Protein AF-0000000078512190 (afdb_homodimer)

Foldseek 3Di:
DDPPPPCVPPDDDPPVPPPPPPPPPVVVPQCDDPNLSPPQDPDDFFDKALDQVVVLVSVLSVLLQQAFAWDDPDRFKIATPLADWDDPDPDPDDPPRSRPNFPAMWGWDQDPVRIIGTHDGDHDGPDDHDSVNSCVHPRNVPVDPDPPPPPPPPDPVVVVVVLVPQAADADPPLVVLVVVLQVVLVVVAVLKDKDFDAGPVRGTFKIKIFGLLLLLQCVQWVQEWEWEQPLQVVVFLFRKIWIWTAFLLRDIDTNIMMGGSHLALVRLLVHLVSSCVSNVNDHHQEYEYAPDPSNVVSCCVSPVRHQYAYALLVVLVCLCVLQVPAPPSVVLNVLVLCLQQVDLAPVSSVVSLVCSCVVRVCCPRVVSVVCVVCVCRYRVLNCLPAFAQQSNPRDDPDNPDDLCVPLGDRHDHSSSSSVCVVVSNVVSVVVVVVQLVCQVPDDQDPDDPALQLRVCNQWFRPSVSVVVVVQQVQLVQKDWDWDDDDPFWTKIKIKGWDDDPPDDIDIDIKIKTADPVVRDIDISSSVCRYNLADGSRRVNVCVVVPNRYDDVVSPDNRRTSPDQRQSQPLPCPPPQPVVDVVSVCSVVVNVVSVLCSQQVPDPVSVVVSVVVVVVVVVVVVVVVVVVD/DDDPPPCPDPDDDDPPPPPPPPPPPVVVPQCDDDNDNPPQDPDDFFDKALDQVVVLVSVLSVLLQQAFAWDDPDRFKIATPLADWDDPDPDPDDPDRSRPNFPFMWGWDQDPVRIIGTHDGDHDGPDDHDSVNSCVHPRNVPVPDDPPPPPCPPDPVVVVVVLVPQAADADPPLVVLVVVLQVVLVVVAVLKDKDFDAGPVRGTFKIKIFGLLLLLQCVQWVQEWEWEQPLQVVVFLFRKIWIWTAFLLRDIDTNIMMGGSHLALVRLLVHLVSSCVSNVNDHHQEYEYAPDPSNVVSCCSSPVRHQYAYALLVVLVCLCVLQVPAPPSVVLNVLVLCLQQVDLAPVSSVVSLVCSCVVRVCCPRVVSVVCVVCVCRYRVLNCLPAAAQQSNPRDDPDPPDDLCVPLGDRHDHSSSSSVCVVVSNVVSVVVVVVQLVCQVPDDQDPDDPALQLRVCNQWFRPSVSVVVVVQVVQLVQKDWDWDDDDPFWTKIKIKGWDDDPPDDIDIDIKIKTADPVVRDIDISSSVCRYNLADGSRRVNVCVVVPNRYDDVVSHDNSRTSPDQRQSQPLPPPVPQPVVDVVSVCSVVVSVVSVLCSQQVPDPVSVVVSVVVVVVVVVVVVVVVVVVD

Sequence (1256 aa):
MDEVSLNTEPIGDDDTDDFEVVGDCAMTEYVGQTGIIQNPLPPAVGMEFEMYDDVYYFYNCYAKEQGFGSREKYRGKLSCSSASFKKKSEANRPRPETRAGCPAMIKFRLMETKRWRIIEVELEHNHLLSPRSGKFCKSHKHIGIGTKRTLHLDSAEEVQKIKLSNQLKLKPGDAQAVQSFFCRLQLTDPNFFNVVDLNEKGCLRNLFWTDTRSRVAYRYFGDVVLIDTTCLIERYDVPLVSFIGVNHYGQSVLLGCGLLASETIESYTWLFRAWLTCMLGRSPQTIITDQCRILQIAVGDVFPRAYRCFSLSCIMQKIPVKLQGLFEYEAIKAALHRAIYHSLRPEKFEAAWKDMIQRHGIKDHGWIQTLYEDRKRWAPIYLKEAFLSGVFSFPQNEVSTSYFEGYLDKNTPLKEFLDKYDQALRANYQLEALADMDSRNSSCIQKPRCYYEFQLSKLYTNEMLRKFQTEVEAMYSCYSTKHVSADGPITYIVKEEFEVGSNEKDSRAFDVLYNASNLEVLCVCGLFNFRGYLCRHILCVLNQSGVQEIPSQYILSRWRKDVKRSYFLNHSCSGVDIKNPVHRYDDLYKRIVQVVEEGRQSQDRYKVTLQALDKILNKLHLVEDHQVMDEVSLNTEPIGDDDTDDFEVVGDCAMTEYVGQTGIIQNPLPPAVGMEFEMYDDVYYFYNCYAKEQGFGSREKYRGKLSCSSASFKKKSEANRPRPETRAGCPAMIKFRLMETKRWRIIEVELEHNHLLSPRSGKFCKSHKHIGIGTKRTLHLDSAEEVQKIKLSNQLKLKPGDAQAVQSFFCRLQLTDPNFFNVVDLNEKGCLRNLFWTDTRSRVAYRYFGDVVLIDTTCLIERYDVPLVSFIGVNHYGQSVLLGCGLLASETIESYTWLFRAWLTCMLGRSPQTIITDQCRILQIAVGDVFPRAYRCFSLSCIMQKIPVKLQGLFEYEAIKAALHRAIYHSLRPEKFEAAWKDMIQRHGIKDHGWIQTLYEDRKRWAPIYLKEAFLSGVFSFPQNEVSTSYFEGYLDKNTPLKEFLDKYDQALRANYQLEALADMDSRNSSCIQKPRCYYEFQLSKLYTNEMLRKFQTEVEAMYSCYSTKHVSADGPITYIVKEEFEVGSNEKDSRAFDVLYNASNLEVLCVCGLFNFRGYLCRHILCVLNQSGVQEIPSQYILSRWRKDVKRSYFLNHSCSGVDIKNPVHRYDDLYKRIVQVVEEGRQSQDRYKVTLQALDKILNKLHLVEDHQV

Solvent-accessible surface area (backbone atoms only — not comparable to full-atom values): 69605 Å² total; per-residue (Å²): 137,80,80,76,75,77,77,75,73,81,76,86,86,79,78,72,76,72,75,73,80,63,80,69,82,57,69,74,61,62,75,46,91,68,80,69,76,78,79,64,73,78,85,47,65,68,45,69,29,76,41,70,62,52,48,52,48,51,50,38,52,38,26,31,68,58,9,40,23,50,35,73,84,50,99,43,32,41,26,34,58,28,34,48,65,75,73,86,63,86,57,91,78,67,71,82,77,69,35,69,46,25,67,20,30,39,31,35,45,75,41,97,83,65,26,30,27,27,73,38,62,36,84,62,60,76,60,89,62,39,51,77,55,3,60,69,20,79,55,36,41,57,82,57,76,80,74,69,72,69,69,76,62,81,60,78,65,55,59,54,50,54,62,71,63,54,43,36,86,55,53,89,63,30,45,57,39,51,40,52,52,50,49,52,42,43,68,75,30,46,56,38,44,70,49,69,40,48,40,72,80,28,32,35,23,36,39,37,40,35,46,43,62,18,54,26,46,36,74,69,27,34,50,33,35,36,44,43,47,60,32,48,76,69,60,23,64,40,30,41,32,38,34,32,27,40,48,47,66,71,41,79,39,64,47,31,39,31,40,50,42,54,99,42,46,65,51,47,37,51,52,51,50,55,51,30,54,75,54,71,63,60,74,41,52,19,38,31,29,68,96,41,71,57,56,50,52,23,44,48,69,79,40,68,82,28,46,69,31,37,40,45,55,60,54,60,65,41,43,62,77,75,42,59,87,45,92,58,35,73,59,49,51,50,47,50,50,44,31,56,74,66,32,66,42,65,68,53,28,52,49,42,48,51,49,48,30,63,74,68,66,49,69,81,38,65,68,58,46,51,49,59,75,45,31,70,31,43,38,59,62,59,40,48,84,44,57,37,69,47,69,62,54,63,79,89,80,66,75,84,71,60,92,51,63,93,59,58,54,61,79,37,49,56,52,57,35,63,67,40,45,60,55,56,51,48,53,51,51,48,54,51,50,51,51,50,51,52,39,70,67,51,71,66,70,86,79,54,93,44,57,52,54,49,57,39,49,72,36,34,20,56,57,49,36,56,56,45,46,53,26,57,61,50,19,76,46,46,47,75,44,81,45,85,55,77,97,75,64,38,41,29,44,28,36,36,61,44,78,54,71,100,83,40,77,41,74,49,77,42,54,32,41,40,30,79,90,76,70,45,74,49,50,57,81,27,44,37,32,36,50,51,45,73,40,29,64,53,50,42,51,38,53,73,70,66,49,67,63,77,58,68,90,61,56,49,69,54,36,32,60,78,57,86,80,55,69,57,78,66,70,74,70,75,81,52,47,72,89,34,53,66,25,28,28,51,50,33,39,45,51,26,43,49,43,16,42,58,14,21,73,36,71,68,32,28,51,49,36,51,50,43,50,50,46,43,46,50,46,52,57,46,52,60,53,65,78,98,137,90,81,84,79,83,80,76,80,80,79,86,85,78,85,74,79,76,76,77,80,62,80,69,80,58,69,74,61,68,78,48,89,70,80,72,83,80,80,66,72,77,86,47,66,67,46,70,28,76,41,70,64,50,48,53,49,50,50,34,54,38,25,30,68,57,9,39,22,50,34,72,83,50,100,43,34,40,26,34,58,28,34,51,66,72,74,85,64,88,55,93,77,62,71,82,79,70,35,68,47,25,66,19,31,38,32,37,44,77,40,97,83,64,26,30,26,29,72,39,62,37,84,62,62,76,60,89,62,40,52,78,55,3,60,69,20,82,53,31,43,57,82,56,75,78,78,67,73,67,70,75,64,77,60,75,67,56,60,55,50,53,64,71,63,54,44,36,86,55,55,90,64,31,46,58,39,51,40,52,52,50,48,52,44,46,66,74,30,44,57,37,43,70,48,69,39,48,36,71,80,30,32,34,22,35,38,38,40,37,46,43,61,18,54,27,47,37,74,70,28,34,50,33,35,36,45,45,48,61,30,48,76,70,61,23,63,40,30,41,32,37,34,34,28,43,48,47,66,70,40,78,37,65,47,31,40,31,39,49,44,56,101,41,48,65,50,48,36,51,51,50,49,54,51,30,54,75,53,72,65,61,75,38,51,18,39,32,28,68,96,41,72,57,57,50,52,23,44,48,68,76,40,67,83,28,45,69,31,38,41,43,55,62,52,60,65,40,44,62,77,75,42,58,87,44,92,58,35,71,59,48,52,51,46,49,49,44,29,56,73,67,31,67,43,64,68,53,27,54,48,43,48,52,48,49,30,63,74,67,66,48,68,79,38,67,68,59,45,52,48,58,76,45,31,69,33,44,37,59,63,58,39,47,84,44,56,37,69,47,69,63,51,62,76,89,80,62,76,83,69,60,91,52,61,94,59,58,54,60,78,36,48,56,51,58,36,63,67,40,45,61,55,56,51,49,53,52,50,48,54,52,50,52,51,49,51,51,39,70,66,50,72,68,72,88,78,54,91,44,56,53,54,49,57,39,48,70,35,33,19,56,59,47,36,54,57,44,48,54,27,58,62,50,21,77,48,45,48,76,43,82,45,86,58,79,98,74,64,38,41,30,45,28,36,36,59,42,79,51,75,101,83,39,76,42,72,49,78,40,50,32,41,40,29,79,91,76,68,44,72,48,48,57,81,28,46,37,33,36,50,51,44,72,43,28,64,53,51,42,51,37,53,72,70,66,50,69,62,77,58,69,91,59,56,47,68,55,36,33,60,79,57,86,80,57,66,55,81,64,72,73,68,76,79,51,46,73,88,35,54,65,26,28,29,53,50,34,40,44,52,25,43,50,42,14,41,57,16,21,72,35,68,68,32,28,52,47,37,52,50,44,48,50,48,42,49,51,46,52,57,46,53,60,54,64,79,98

Nearest PDB structures (foldseek):
  4e72-assembly1_A  TM=7.032E-01  e=6.905E-01  Pseudomonas aeruginosa PAO1
  3f14-assembly1_A-2  TM=5.573E-01  e=3.620E-01  Cytophaga hutchinsonii ATCC 33406
  3cyg-assembly3_B  TM=4.876E-01  e=4.489E-01  Fervidobacterium nodosum Rt17-B1
  2jq5-assembly1_A  TM=3.851E-01  e=1.062E+00  Rhodopseudomonas palustris
  6m1u-assembly1_A  TM=3.714E-01  e=7.782E+00  Homo sapiens

Radius of gyration: 38.41 Å; Cα contacts (8 Å, |Δi|>4): 1930; chains: 2; bounding box: 110×129×88 Å

Organism: Citrus clementina (NCBI:txid85681)

InterPro domains:
  IPR004330 FAR1, DNA binding domain [PF03101] (58-130)
  IPR006564 Zinc finger, PMZ-type [SM00575] (521-548)
  IPR007527 Zinc finger, SWIM-type [PF04434] (518-544)
  IPR007527 Zinc finger, SWIM-type [PS50966] (510-546)
  IPR018289 MULE transposase domain [PF10551] (224-318)
  IPR031052 FHY3/FAR1 family [PTHR31669] (41-620)

pLDDT: mean 76.05, std 21.33, range [18.72, 97.62]

Secondary structure (DSSP, 8-state):
------------------------S-GGGSS-SSS---S-----TT-EESSHHHHHHHHHHHHHHHT--EEEEETTEEEETT-SPPP----SS-----------EEEEEE-TTS-EEEEEEE---SS---HHHHTTSTTT----S--------SSHHHHHHHHHH------TTHHHHHHHHHHHHHHH-TT-EEEEEE-TTSBEEEEEEE-HHHHHHHHHHTTEEEEE-HHHHTT-SS-EEEEEEE-TTS-EEEEEEEE-SSS-HHHHHHHHHHHHHHTTT---SEEEE-S-HHHHHHHHHH-TTSEEEE-HHHHHHHHHHHHTTSTTHHHHHHHHHHHHHH--SHHHHHHHHHHHHHHHT-TT-HHHHHHHHTHHHH-GGG-TTS--TTTS--STT-----TTTTT--TT--HHHHHHHHHHHHHHHHHHHHHHHHHHHHPPP-SS-SSHHHHHHHHHB-HHHHHHHHHHHHHHTTEEEEEE--SSSPEEEEEEEEEEETTTEEEEEEEEEEEETTTTEEEETT-HHHHHSS--HHHHHHHHHTT--S--GGGS-GGGBSSS--------------TTSHHHHHHHHHHHHHHHHHHHTSSHHHHHHHHHHHHHHHHHHHHHHHHT-/--------------------------GGGTS-SSS---S-----TT-EESSHHHHHHHHHHHHHHHT--EEEEETTEEEETT-SPPP----SS-----------EEEEEE-TTS-EEEEEEE---SS---HHHHTTSTTT----S--------SSHHHHHHHHHH------TTHHHHHHHHHHHHHHH-TT-EEEEEE-TTSBEEEEEEE-HHHHHHHHHHTTEEEEE-HHHHTT-SS-EEEEEEE-TTS-EEEEEEEEESSS-HHHHHHHHHHHHHHTTT---SEEEE-S-HHHHHHHHHH-TTSEEEE-HHHHHHHHHHHHTTSTTHHHHHHHHHHHHHS--SHHHHHHHHHHHHHHHT-TT-HHHHHHHHTHHHH-GGG-TTS--TTTS--STT-----TTTTT--TT--HHHHHHHHHHHHHHHHHHHHHHHHHHHHPPP-SS-SSHHHHHHHHHB-HHHHHHHHHHHHHHTTEEEEEE--SSSPEEEEEEEEEEETTTEEEEEEEEEEEETTTTEEEETT-HHHHHSS--HHHHHHHHHTT--S--GGGS-GGGBSSS----------S---TTSHHHHHHHHHHHHHHHHHHHTSSHHHHHHHHHHHHHHHHHHHHHHHHT-

Structure (mmCIF, N/CA/C/O backbone):
data_AF-0000000078512190-model_v1
#
loop_
_entity.id
_entity.type
_entity.pdbx_description
1 polymer 'Protein FAR1-RELATED SEQUENCE'
#
loop_
_atom_site.group_PDB
_atom_site.id
_atom_site.type_symbol
_atom_site.label_atom_id
_atom_site.label_alt_id
_atom_site.label_comp_id
_atom_site.label_asym_id
_atom_site.label_entity_id
_atom_site.label_seq_id
_atom_site.pdbx_PDB_ins_code
_atom_site.Cartn_x
_atom_site.Cartn_y
_atom_site.Cartn_z
_atom_site.occupancy
_atom_site.B_iso_or_equiv
_atom_site.auth_seq_id
_atom_site.auth_comp_id
_atom_site.auth_asym_id
_atom_site.auth_atom_id
_atom_site.pdbx_PDB_model_num
ATOM 1 N N . MET A 1 1 ? -71.938 56.844 -2.17 1 22.95 1 MET A N 1
ATOM 2 C CA . MET A 1 1 ? -71.812 55.625 -1.385 1 22.95 1 MET A CA 1
ATOM 3 C C . MET A 1 1 ? -71.5 54.438 -2.277 1 22.95 1 MET A C 1
ATOM 5 O O . MET A 1 1 ? -71.562 53.281 -1.843 1 22.95 1 MET A O 1
ATOM 9 N N . ASP A 1 2 ? -71.188 54.719 -3.451 1 23.09 2 ASP A N 1
ATOM 10 C CA . ASP A 1 2 ? -71.188 54.344 -4.859 1 23.09 2 ASP A CA 1
ATOM 11 C C . ASP A 1 2 ? -70.125 53.25 -5.098 1 23.09 2 ASP A C 1
ATOM 13 O O . ASP A 1 2 ? -68.938 53.438 -4.789 1 23.09 2 ASP A O 1
ATOM 17 N N . GLU A 1 3 ? -70.5 51.938 -5.008 1 24.41 3 GLU A N 1
ATOM 18 C CA . GLU A 1 3 ? -70.062 50.594 -4.633 1 24.41 3 GLU A CA 1
ATOM 19 C C . GLU A 1 3 ? -69.125 50 -5.707 1 24.41 3 GLU A C 1
ATOM 21 O O . GLU A 1 3 ? -69.625 49.625 -6.773 1 24.41 3 GLU A O 1
ATOM 26 N N . VAL A 1 4 ? -68 50.688 -5.969 1 24.73 4 VAL A N 1
ATOM 27 C CA . VAL A 1 4 ? -67.062 50.656 -7.105 1 24.73 4 VAL A CA 1
ATOM 28 C C . VAL A 1 4 ? -66.562 49.25 -7.328 1 24.73 4 VAL A C 1
ATOM 30 O O . VAL A 1 4 ? -66 48.625 -6.418 1 24.73 4 VAL A O 1
ATOM 33 N N . SER A 1 5 ? -67.25 48.469 -8.117 1 23.47 5 SER A N 1
ATOM 34 C CA . SER A 1 5 ? -67.312 47.062 -8.5 1 23.47 5 SER A CA 1
ATOM 35 C C . SER A 1 5 ? -65.938 46.625 -9.094 1 23.47 5 SER A C 1
ATOM 37 O O . SER A 1 5 ? -65.562 47.125 -10.141 1 23.47 5 SER A O 1
ATOM 39 N N . LEU A 1 6 ? -64.875 46.531 -8.258 1 21.83 6 LEU A N 1
ATOM 40 C CA . LEU A 1 6 ? -63.438 46.406 -8.5 1 21.83 6 LEU A CA 1
ATOM 41 C C . LEU A 1 6 ? -63.125 45.156 -9.312 1 21.83 6 LEU A C 1
ATOM 43 O O . LEU A 1 6 ? -63.281 44.031 -8.82 1 21.83 6 LEU A O 1
ATOM 47 N N . ASN A 1 7 ? -63.531 45.156 -10.555 1 20.98 7 ASN A N 1
ATOM 48 C CA . ASN A 1 7 ? -63.594 44.125 -11.602 1 20.98 7 ASN A CA 1
ATOM 49 C C . ASN A 1 7 ? -62.219 43.469 -11.828 1 20.98 7 ASN A C 1
ATOM 51 O O . ASN A 1 7 ? -61.312 44.125 -12.375 1 20.98 7 ASN A O 1
ATOM 55 N N . THR A 1 8 ? -61.625 42.781 -10.875 1 22.08 8 THR A N 1
ATOM 56 C CA . THR A 1 8 ? -60.281 42.281 -10.664 1 22.08 8 THR A CA 1
ATOM 57 C C . THR A 1 8 ? -59.938 41.219 -11.711 1 22.08 8 THR A C 1
ATOM 59 O O . THR A 1 8 ? -60.312 40.062 -11.57 1 22.08 8 THR A O 1
ATOM 62 N N . GLU A 1 9 ? -60.156 41.531 -12.961 1 22.12 9 GLU A N 1
ATOM 63 C CA . GLU A 1 9 ? -60.156 40.5 -14 1 22.12 9 GLU A CA 1
ATOM 64 C C . GLU A 1 9 ? -58.844 39.719 -14.031 1 22.12 9 GLU A C 1
ATOM 66 O O . GLU A 1 9 ? -57.75 40.344 -13.977 1 22.12 9 GLU A O 1
ATOM 71 N N . PRO A 1 10 ? -58.812 38.344 -13.727 1 26.06 10 PRO A N 1
ATOM 72 C CA . PRO A 1 10 ? -57.781 37.344 -13.508 1 26.06 10 PRO A CA 1
ATOM 73 C C . PRO A 1 10 ? -56.938 37.062 -14.758 1 26.06 10 PRO A C 1
ATOM 75 O O . PRO A 1 10 ? -57.469 36.594 -15.766 1 26.06 10 PRO A O 1
ATOM 78 N N . ILE A 1 11 ? -56.281 38.062 -15.203 1 23.28 11 ILE A N 1
ATOM 79 C CA . ILE A 1 11 ? -55.781 37.969 -16.578 1 23.28 11 ILE A CA 1
ATOM 80 C C . ILE A 1 11 ? -55.188 36.594 -16.828 1 23.28 11 ILE A C 1
ATOM 82 O O . ILE A 1 11 ? -54.812 35.875 -15.891 1 23.28 11 ILE A O 1
ATOM 86 N N . GLY A 1 12 ? -54.438 36.469 -17.953 1 20.09 12 GLY A N 1
ATOM 87 C CA . GLY A 1 12 ? -54.125 35.656 -19.125 1 20.09 12 GLY A CA 1
ATOM 88 C C . GLY A 1 12 ? -53.188 34.5 -18.828 1 20.09 12 GLY A C 1
ATOM 89 O O . GLY A 1 12 ? -52.594 34.438 -17.734 1 20.09 12 GLY A O 1
ATOM 90 N N . ASP A 1 13 ? -52.875 33.625 -19.844 1 21.5 13 ASP A N 1
ATOM 91 C CA . ASP A 1 13 ? -52.5 32.312 -20.406 1 21.5 13 ASP A CA 1
ATOM 92 C C . ASP A 1 13 ? -51 32.031 -20.156 1 21.5 13 ASP A C 1
ATOM 94 O O . ASP A 1 13 ? -50.156 32.812 -20.562 1 21.5 13 ASP A O 1
ATOM 98 N N . ASP A 1 14 ? -50.625 31.312 -19.141 1 22.02 14 ASP A N 1
ATOM 99 C CA . ASP A 1 14 ? -49.469 30.766 -18.438 1 22.02 14 ASP A CA 1
ATOM 100 C C . ASP A 1 14 ? -48.594 29.922 -19.375 1 22.02 14 ASP A C 1
ATOM 102 O O . ASP A 1 14 ? -48.781 28.703 -19.469 1 22.02 14 ASP A O 1
ATOM 106 N N . ASP A 1 15 ? -48.406 30.344 -20.688 1 21.73 15 ASP A N 1
ATOM 107 C CA . ASP A 1 15 ? -47.688 29.5 -21.641 1 21.73 15 ASP A CA 1
ATOM 108 C C . ASP A 1 15 ? -46.344 29.047 -21.047 1 21.73 15 ASP A C 1
ATOM 110 O O . ASP A 1 15 ? -45.469 29.875 -20.781 1 21.73 15 ASP A O 1
ATOM 114 N N . THR A 1 16 ? -46.344 28 -20.25 1 23.23 16 THR A N 1
ATOM 115 C CA . THR A 1 16 ? -45.312 27.203 -19.594 1 23.23 16 THR A CA 1
ATOM 116 C C . THR A 1 16 ? -44.281 26.75 -20.609 1 23.23 16 THR A C 1
ATOM 118 O O . THR A 1 16 ? -44.5 25.797 -21.359 1 23.23 16 THR A O 1
ATOM 121 N N . ASP A 1 17 ? -43.812 27.594 -21.5 1 20.78 17 ASP A N 1
ATOM 122 C CA . ASP A 1 17 ? -42.844 27.125 -22.484 1 20.78 17 ASP A CA 1
ATOM 123 C C . ASP A 1 17 ? -41.75 26.281 -21.812 1 20.78 17 ASP A C 1
ATOM 125 O O . ASP A 1 17 ? -41.094 26.75 -20.875 1 20.78 17 ASP A O 1
ATOM 129 N N . ASP A 1 18 ? -41.906 24.984 -21.875 1 22.16 18 ASP A N 1
ATOM 130 C CA . ASP A 1 18 ? -41.125 23.781 -21.547 1 22.16 18 ASP A CA 1
ATOM 131 C C . ASP A 1 18 ? -39.719 23.891 -22.125 1 22.16 18 ASP A C 1
ATOM 133 O O . ASP A 1 18 ? -39.531 23.828 -23.328 1 22.16 18 ASP A O 1
ATOM 137 N N . PHE A 1 19 ? -38.969 24.875 -21.781 1 20.5 19 PHE A N 1
ATOM 138 C CA . PHE A 1 19 ? -37.625 24.922 -22.312 1 20.5 19 PHE A CA 1
ATOM 139 C C . PHE A 1 19 ? -36.938 23.562 -22.172 1 20.5 19 PHE A C 1
ATOM 141 O O . PHE A 1 19 ? -36.875 23.016 -21.078 1 20.5 19 PHE A O 1
ATOM 148 N N . GLU A 1 20 ? -37.094 22.703 -23.188 1 22.88 20 GLU A N 1
ATOM 149 C CA . GLU A 1 20 ? -36.406 21.453 -23.438 1 22.88 20 GLU A CA 1
ATOM 150 C C . GLU A 1 20 ? -34.906 21.594 -23.188 1 22.88 20 GLU A C 1
ATOM 152 O O . GLU A 1 20 ? -34.25 22.438 -23.797 1 22.88 20 GLU A O 1
ATOM 157 N N . VAL A 1 21 ? -34.531 21.391 -22.031 1 23.03 21 VAL A N 1
ATOM 158 C CA . VAL A 1 21 ? -33.156 21.297 -21.547 1 23.03 21 VAL A CA 1
ATOM 159 C C . VAL A 1 21 ? -32.344 20.375 -22.469 1 23.03 21 VAL A C 1
ATOM 161 O O . VAL A 1 21 ? -32.5 19.156 -22.438 1 23.03 21 VAL A O 1
ATOM 164 N N . VAL A 1 22 ? -32.438 20.562 -23.766 1 23.95 22 VAL A N 1
ATOM 165 C CA . VAL A 1 22 ? -31.656 19.766 -24.719 1 23.95 22 VAL A CA 1
ATOM 166 C C . VAL A 1 22 ? -30.188 19.781 -24.312 1 23.95 22 VAL A C 1
ATOM 168 O O . VAL A 1 22 ? -29.328 19.281 -25.047 1 23.95 22 VAL A O 1
ATOM 171 N N . GLY A 1 23 ? -29.797 20.625 -23.453 1 23.36 23 GLY A N 1
ATOM 172 C CA . GLY A 1 23 ? -28.359 20.766 -23.531 1 23.36 23 GLY A CA 1
ATOM 173 C C . GLY A 1 23 ? -27.625 19.469 -23.266 1 23.36 23 GLY A C 1
ATOM 174 O O . GLY A 1 23 ? -27.75 18.875 -22.188 1 23.36 23 GLY A O 1
ATOM 175 N N . ASP A 1 24 ? -27.5 18.625 -24.281 1 24.97 24 ASP A N 1
ATOM 176 C CA . ASP A 1 24 ? -26.75 17.375 -24.375 1 24.97 24 ASP A CA 1
ATOM 177 C C . ASP A 1 24 ? -25.438 17.453 -23.594 1 24.97 24 ASP A C 1
ATOM 179 O O . ASP A 1 24 ? -24.812 18.516 -23.547 1 24.97 24 ASP A O 1
ATOM 183 N N . CYS A 1 25 ? -25.266 16.578 -22.656 1 26.36 25 CYS A N 1
ATOM 184 C CA . CYS A 1 25 ? -24.203 16.188 -21.719 1 26.36 25 CYS A CA 1
ATOM 185 C C . CYS A 1 25 ? -22.859 16.078 -22.438 1 26.36 25 CYS A C 1
ATOM 187 O O . CYS A 1 25 ? -22.328 14.984 -22.609 1 26.36 25 CYS A O 1
ATOM 189 N N . ALA A 1 26 ? -22.656 16.875 -23.453 1 25.55 26 ALA A N 1
ATOM 190 C CA . ALA A 1 26 ? -21.484 16.844 -24.328 1 25.55 26 ALA A CA 1
ATOM 191 C C . ALA A 1 26 ? -20.203 16.938 -23.5 1 25.55 26 ALA A C 1
ATOM 193 O O . ALA A 1 26 ? -19.141 16.469 -23.938 1 25.55 26 ALA A O 1
ATOM 194 N N . MET A 1 27 ? -20.344 17.734 -22.484 1 26.34 27 MET A N 1
ATOM 195 C CA . MET A 1 27 ? -19.031 18.172 -22 1 26.34 27 MET A CA 1
ATOM 196 C C . MET A 1 27 ? -18.312 17.047 -21.281 1 26.34 27 MET A C 1
ATOM 198 O O . MET A 1 27 ? -17.172 17.219 -20.828 1 26.34 27 MET A O 1
ATOM 202 N N . THR A 1 28 ? -19.062 16 -20.875 1 30.02 28 THR A N 1
ATOM 203 C CA . THR A 1 28 ? -18.359 14.898 -20.219 1 30.02 28 THR A CA 1
ATOM 204 C C . THR A 1 28 ? -17.234 14.375 -21.109 1 30.02 28 THR A C 1
ATOM 206 O O . THR A 1 28 ? -16.438 13.531 -20.672 1 30.02 28 THR A O 1
ATOM 209 N N . GLU A 1 29 ? -17.391 14.547 -22.406 1 29.03 29 GLU A N 1
ATOM 210 C CA . GLU A 1 29 ? -16.453 14.078 -23.406 1 29.03 29 GLU A CA 1
ATOM 211 C C . GLU A 1 29 ? -15.078 14.727 -23.234 1 29.03 29 GLU A C 1
ATOM 213 O O . GLU A 1 29 ? -14.094 14.281 -23.812 1 29.03 29 GLU A O 1
ATOM 218 N N . TYR A 1 30 ? -15.102 15.93 -22.797 1 26.42 30 TYR A N 1
ATOM 219 C CA . TYR A 1 30 ? -13.852 16.672 -22.969 1 26.42 30 TYR A CA 1
ATOM 220 C C . TYR A 1 30 ? -12.773 16.125 -22.047 1 26.42 30 TYR A C 1
ATOM 222 O O . TYR A 1 30 ? -11.594 16.438 -22.203 1 26.42 30 TYR A O 1
ATOM 230 N N . VAL A 1 31 ? -13.109 15.781 -20.828 1 30.27 31 VAL A N 1
ATOM 231 C CA . VAL A 1 31 ? -11.953 15.438 -20 1 30.27 31 VAL A CA 1
ATOM 232 C C . VAL A 1 31 ? -11.367 14.102 -20.453 1 30.27 31 VAL A C 1
ATOM 234 O O . VAL A 1 31 ? -11.852 13.039 -20.062 1 30.27 31 VAL A O 1
ATOM 237 N N . GLY A 1 32 ? -11.477 13.742 -21.75 1 27.33 32 GLY A N 1
ATOM 238 C CA . GLY A 1 32 ? -10.906 12.492 -22.234 1 27.33 32 GLY A CA 1
ATOM 239 C C . GLY A 1 32 ? -9.547 12.18 -21.625 1 27.33 32 GLY A C 1
ATOM 240 O O . GLY A 1 32 ? -8.961 13.031 -20.938 1 27.33 32 GLY A O 1
ATOM 241 N N . GLN A 1 33 ? -8.977 11.023 -22.094 1 29.28 33 GLN A N 1
ATOM 242 C CA . GLN A 1 33 ? -7.793 10.289 -21.641 1 29.28 33 GLN A CA 1
ATOM 243 C C . GLN A 1 33 ? -6.613 11.234 -21.422 1 29.28 33 GLN A C 1
ATOM 245 O O . GLN A 1 33 ? -5.785 11.008 -20.547 1 29.28 33 GLN A O 1
ATOM 250 N N . THR A 1 34 ? -6.184 11.875 -22.594 1 30.52 34 THR A N 1
ATOM 251 C CA . THR A 1 34 ? -4.949 12.648 -22.703 1 30.52 34 THR A CA 1
ATOM 252 C C . THR A 1 34 ? -5.105 14.008 -22.016 1 30.52 34 THR A C 1
ATOM 254 O O . THR A 1 34 ? -6.078 14.719 -22.266 1 30.52 34 THR A O 1
ATOM 257 N N . GLY A 1 35 ? -4.734 14.172 -20.859 1 32.66 35 GLY A N 1
ATOM 258 C CA . GLY A 1 35 ? -4.73 15.305 -19.953 1 32.66 35 GLY A CA 1
ATOM 259 C C . GLY A 1 35 ? -4.727 16.641 -20.656 1 32.66 35 GLY A C 1
ATOM 260 O O . GLY A 1 35 ? -4.609 17.688 -20.016 1 32.66 35 GLY A O 1
ATOM 261 N N . ILE A 1 36 ? -4.207 16.766 -21.859 1 34.16 36 ILE A N 1
ATOM 262 C CA . ILE A 1 36 ? -4.035 18.109 -22.375 1 34.16 36 ILE A CA 1
ATOM 263 C C . ILE A 1 36 ? -5.387 18.672 -22.797 1 34.16 36 ILE A C 1
ATOM 265 O O . ILE A 1 36 ? -6.031 18.141 -23.703 1 34.16 36 ILE A O 1
ATOM 269 N N . ILE A 1 37 ? -6.211 19.219 -22.047 1 38.78 37 ILE A N 1
ATOM 270 C CA . ILE A 1 37 ? -7.348 20.016 -22.484 1 38.78 37 ILE A CA 1
ATOM 271 C C . ILE A 1 37 ? -6.891 21 -23.562 1 38.78 37 ILE A C 1
ATOM 273 O O . ILE A 1 37 ? -6.105 21.906 -23.297 1 38.78 37 ILE A O 1
ATOM 277 N N . GLN A 1 38 ? -6.852 20.562 -24.828 1 41.56 38 GLN A N 1
ATOM 278 C CA . GLN A 1 38 ? -6.641 21.469 -25.953 1 41.56 38 GLN A CA 1
ATOM 279 C C . GLN A 1 38 ? -7.887 22.297 -26.219 1 41.56 38 GLN A C 1
ATOM 281 O O . GLN A 1 38 ? -8.992 21.766 -26.344 1 41.56 38 GLN A O 1
ATOM 286 N N . ASN A 1 39 ? -7.98 23.641 -26.234 1 46.47 39 ASN A N 1
ATOM 287 C CA . ASN A 1 39 ? -8.789 24.797 -26.594 1 46.47 39 ASN A CA 1
ATOM 288 C C . ASN A 1 39 ? -9.984 24.969 -25.656 1 46.47 39 ASN A C 1
ATOM 290 O O . ASN A 1 39 ? -11.117 24.656 -26.031 1 46.47 39 ASN A O 1
ATOM 294 N N . PRO A 1 40 ? -9.758 25.156 -24.422 1 54.91 40 PRO A N 1
ATOM 295 C CA . PRO A 1 40 ? -10.891 25.203 -23.484 1 54.91 40 PRO A CA 1
ATOM 296 C C . PRO A 1 40 ? -11.891 26.297 -23.828 1 54.91 40 PRO A C 1
ATOM 298 O O . PRO A 1 40 ? -11.5 27.359 -24.344 1 54.91 40 PRO A O 1
ATOM 301 N N . LEU A 1 41 ? -13.148 26.078 -23.984 1 67.75 41 LEU A N 1
ATOM 302 C CA . LEU A 1 41 ? -14.227 27.062 -24.078 1 67.75 41 LEU A CA 1
ATOM 303 C C . LEU A 1 41 ? -14.086 28.141 -23.016 1 67.75 41 LEU A C 1
ATOM 305 O O . LEU A 1 41 ? -13.594 27.859 -21.922 1 67.75 41 LEU A O 1
ATOM 309 N N . PRO A 1 42 ? -14.328 29.391 -23.328 1 78.88 42 PRO A N 1
ATOM 310 C CA . PRO A 1 42 ? -14.297 30.438 -22.297 1 78.88 42 PRO A CA 1
ATOM 311 C C . PRO A 1 42 ? -15.227 30.141 -21.125 1 78.88 42 PRO A C 1
ATOM 313 O O . PRO A 1 42 ? -16.297 29.562 -21.312 1 78.88 42 PRO A O 1
ATOM 316 N N . PRO A 1 43 ? -14.711 30.391 -19.953 1 82.12 43 PRO A N 1
ATOM 317 C CA . PRO A 1 43 ? -15.586 30.203 -18.797 1 82.12 43 PRO A CA 1
ATOM 318 C C . PRO A 1 43 ? -16.906 30.953 -18.922 1 82.12 43 PRO A C 1
ATOM 320 O O . PRO A 1 43 ? -16.938 32.094 -19.406 1 82.12 43 PRO A O 1
ATOM 323 N N . ALA A 1 44 ? -18.016 30.281 -18.672 1 83.06 44 ALA A N 1
ATOM 324 C CA . ALA A 1 44 ? -19.359 30.859 -18.75 1 83.06 44 ALA A CA 1
ATOM 325 C C . ALA A 1 44 ? -20.141 30.594 -17.469 1 83.06 44 ALA A C 1
ATOM 327 O O . ALA A 1 44 ? -19.938 29.578 -16.797 1 83.06 44 ALA A O 1
ATOM 328 N N . VAL A 1 45 ? -20.938 31.641 -17.172 1 82.25 45 VAL A N 1
ATOM 329 C CA . VAL A 1 45 ? -21.812 31.484 -16.016 1 82.25 45 VAL A CA 1
ATOM 330 C C . VAL A 1 45 ? -22.672 30.234 -16.188 1 82.25 45 VAL A C 1
ATOM 332 O O . VAL A 1 45 ? -23.219 30 -17.281 1 82.25 45 VAL A O 1
ATOM 335 N N . GLY A 1 46 ? -22.75 29.359 -15.062 1 79.75 46 GLY A N 1
ATOM 336 C CA . GLY A 1 46 ? -23.562 28.156 -15.094 1 79.75 46 GLY A CA 1
ATOM 337 C C . GLY A 1 46 ? -22.75 26.891 -15.305 1 79.75 46 GLY A C 1
ATOM 338 O O . GLY A 1 46 ? -23.266 25.781 -15.141 1 79.75 46 GLY A O 1
ATOM 339 N N . MET A 1 47 ? -21.5 27.156 -15.742 1 80.69 47 MET A N 1
ATOM 340 C CA . MET A 1 47 ? -20.641 25.984 -15.883 1 80.69 47 MET A CA 1
ATOM 341 C C . MET A 1 47 ? -20.484 25.266 -14.547 1 80.69 47 MET A C 1
ATOM 343 O O . MET A 1 47 ? -20.234 25.906 -13.523 1 80.69 47 MET A O 1
ATOM 347 N N . GLU A 1 48 ? -20.703 23.922 -14.508 1 81.06 48 GLU A N 1
ATOM 348 C CA . GLU A 1 48 ? -20.625 23.141 -13.266 1 81.06 48 GLU A CA 1
ATOM 349 C C . GLU A 1 48 ? -19.469 22.141 -13.32 1 81.06 48 GLU A C 1
ATOM 351 O O . GLU A 1 48 ? -19.156 21.594 -14.375 1 81.06 48 GLU A O 1
ATOM 356 N N . PHE A 1 49 ? -18.875 22.078 -12.211 1 78.38 49 PHE A N 1
ATOM 357 C CA . PHE A 1 49 ? -17.75 21.188 -12.023 1 78.38 49 PHE A CA 1
ATOM 358 C C . PHE A 1 49 ? -17.953 20.297 -10.805 1 78.38 49 PHE A C 1
ATOM 360 O O . PHE A 1 49 ? -18.609 20.688 -9.844 1 78.38 49 PHE A O 1
ATOM 367 N N . GLU A 1 50 ? -17.469 19.125 -10.836 1 71.56 50 GLU A N 1
ATOM 368 C CA . GLU A 1 50 ? -17.656 18.188 -9.734 1 71.56 50 GLU A CA 1
ATOM 369 C C . GLU A 1 50 ? -16.734 18.547 -8.562 1 71.56 50 GLU A C 1
ATOM 371 O O . GLU A 1 50 ? -17.125 18.422 -7.402 1 71.56 50 GLU A O 1
ATOM 376 N N . MET A 1 51 ? -15.609 18.969 -8.875 1 71.44 51 MET A N 1
ATOM 377 C CA . MET A 1 51 ? -14.633 19.266 -7.832 1 71.44 51 MET A CA 1
ATOM 378 C C . MET A 1 51 ? -14.109 20.688 -7.953 1 71.44 51 MET A C 1
ATOM 380 O O . MET A 1 51 ? -14.047 21.234 -9.055 1 71.44 51 MET A O 1
ATOM 384 N N . TYR A 1 52 ? -13.75 21.156 -6.867 1 69.38 52 TYR A N 1
ATOM 385 C CA . TYR A 1 52 ? -13.141 22.484 -6.785 1 69.38 52 TYR A CA 1
ATOM 386 C C . TYR A 1 52 ? -11.914 22.578 -7.68 1 69.38 52 TYR A C 1
ATOM 388 O O . TYR A 1 52 ? -11.758 23.531 -8.438 1 69.38 52 TYR A O 1
ATOM 396 N N . ASP A 1 53 ? -11.203 21.656 -7.637 1 70.31 53 ASP A N 1
ATOM 397 C CA . ASP A 1 53 ? -9.945 21.656 -8.375 1 70.31 53 ASP A CA 1
ATOM 398 C C . ASP A 1 53 ? -10.188 21.641 -9.875 1 70.31 53 ASP A C 1
ATOM 400 O O . ASP A 1 53 ? -9.367 22.156 -10.648 1 70.31 53 ASP A O 1
ATOM 404 N N . ASP A 1 54 ? -11.25 21.125 -10.148 1 73.38 54 ASP A N 1
ATOM 405 C CA . ASP A 1 54 ? -11.57 21.109 -11.57 1 73.38 54 ASP A CA 1
ATOM 406 C C . ASP A 1 54 ? -11.852 22.531 -12.086 1 73.38 54 ASP A C 1
ATOM 408 O O . ASP A 1 54 ? -11.469 22.875 -13.211 1 73.38 54 ASP A O 1
ATOM 412 N N . VAL A 1 55 ? -12.414 23.266 -11.281 1 78.94 55 VAL A N 1
ATOM 413 C CA . VAL A 1 55 ? -12.68 24.641 -11.664 1 78.94 55 VAL A CA 1
ATOM 414 C C . VAL A 1 55 ? -11.359 25.406 -11.805 1 78.94 55 VAL A C 1
ATOM 416 O O . VAL A 1 55 ? -11.156 26.141 -12.773 1 78.94 55 VAL A O 1
ATOM 419 N N . TYR A 1 56 ? -10.734 25.141 -10.875 1 74.25 56 TYR A N 1
ATOM 420 C CA . TYR A 1 56 ? -9.438 25.797 -10.852 1 74.25 56 TYR A CA 1
ATOM 421 C C . TYR A 1 56 ? -8.602 25.406 -12.07 1 74.25 56 TYR A C 1
ATOM 423 O O . TYR A 1 56 ? -8.047 26.266 -12.75 1 74.25 56 TYR A O 1
ATOM 431 N N . TYR A 1 57 ? -8.539 24.203 -12.32 1 73.69 57 TYR A N 1
ATOM 432 C CA . TYR A 1 57 ? -7.777 23.703 -13.469 1 73.69 57 TYR A CA 1
ATOM 433 C C . TYR A 1 57 ? -8.352 24.25 -14.773 1 73.69 57 TYR A C 1
ATOM 435 O O . TYR A 1 57 ? -7.602 24.656 -15.664 1 73.69 57 TYR A O 1
ATOM 443 N N . PHE A 1 58 ? -9.594 24.172 -14.859 1 78.5 58 PHE A N 1
ATOM 444 C CA . PHE A 1 58 ? -10.289 24.688 -16.031 1 78.5 58 PHE A CA 1
ATOM 445 C C . PHE A 1 58 ? -9.922 26.141 -16.297 1 78.5 58 PHE A C 1
ATOM 447 O O . PHE A 1 58 ? -9.562 26.5 -17.422 1 78.5 58 PHE A O 1
ATOM 454 N N . TYR A 1 59 ? -9.984 26.875 -15.266 1 79.5 59 TYR A N 1
ATOM 455 C CA . TYR A 1 59 ? -9.734 28.297 -15.438 1 79.5 59 TYR A CA 1
ATOM 456 C C . TYR A 1 59 ? -8.258 28.562 -15.727 1 79.5 59 TYR A C 1
ATOM 458 O O . TYR A 1 59 ? -7.922 29.422 -16.531 1 79.5 59 TYR A O 1
ATOM 466 N N . ASN A 1 60 ? -7.516 27.828 -15.18 1 75.19 60 ASN A N 1
ATOM 467 C CA . ASN A 1 60 ? -6.086 27.969 -15.438 1 75.19 60 ASN A CA 1
ATOM 468 C C . ASN A 1 60 ? -5.734 27.578 -16.875 1 75.19 60 ASN A C 1
ATOM 470 O O . ASN A 1 60 ? -4.883 28.203 -17.5 1 75.19 60 ASN A O 1
ATOM 474 N N . CYS A 1 61 ? -6.258 26.547 -17.312 1 73.06 61 CYS A N 1
ATOM 475 C CA . CYS A 1 61 ? -6.055 26.156 -18.703 1 73.06 61 CYS A CA 1
ATOM 476 C C . CYS A 1 61 ? -6.523 27.25 -19.641 1 73.06 61 CYS A C 1
ATOM 478 O O . CYS A 1 61 ? -5.848 27.562 -20.625 1 73.06 61 CYS A O 1
ATOM 480 N N . TYR A 1 62 ? -7.656 27.797 -19.344 1 79.44 62 TYR A N 1
ATOM 481 C CA . TYR A 1 62 ? -8.195 28.922 -20.109 1 79.44 62 TYR A CA 1
ATOM 482 C C . TYR A 1 62 ? -7.258 30.109 -20.062 1 79.44 62 TYR A C 1
ATOM 484 O O . TYR A 1 62 ? -6.984 30.734 -21.078 1 79.44 62 TYR A O 1
ATOM 492 N N . ALA A 1 63 ? -6.805 30.297 -18.859 1 78.75 63 ALA A N 1
ATOM 493 C CA . ALA A 1 63 ? -5.902 31.422 -18.672 1 78.75 63 ALA A CA 1
ATOM 494 C C . ALA A 1 63 ? -4.613 31.25 -19.469 1 78.75 63 ALA A C 1
ATOM 496 O O . ALA A 1 63 ? -4.121 32.188 -20.078 1 78.75 63 ALA A O 1
ATOM 497 N N . LYS A 1 64 ? -4.191 30.156 -19.516 1 77 64 LYS A N 1
ATOM 498 C CA . LYS A 1 64 ? -2.973 29.828 -20.25 1 77 64 LYS A CA 1
ATOM 499 C C . LYS A 1 64 ? -3.172 30.047 -21.75 1 77 64 LYS A C 1
ATOM 501 O O . LYS A 1 64 ? -2.309 30.609 -22.422 1 77 64 LYS A O 1
ATOM 506 N N . GLU A 1 65 ? -4.164 29.578 -22.172 1 75.5 65 GLU A N 1
ATOM 507 C CA . GLU A 1 65 ? -4.453 29.703 -23.594 1 75.5 65 GLU A CA 1
ATOM 508 C C . GLU A 1 65 ? -4.633 31.156 -24 1 75.5 65 GLU A C 1
ATOM 510 O O . GLU A 1 65 ? -4.215 31.562 -25.094 1 75.5 65 GLU A O 1
ATOM 515 N N . GLN A 1 66 ? -5.254 31.891 -23.125 1 77.06 66 GLN A N 1
ATOM 516 C CA . GLN A 1 66 ? -5.516 33.281 -23.422 1 77.06 66 GLN A CA 1
ATOM 517 C C . GLN A 1 66 ? -4.289 34.156 -23.156 1 77.06 66 GLN A C 1
ATOM 519 O O . GLN A 1 66 ? -4.188 35.281 -23.656 1 77.06 66 GLN A O 1
ATOM 524 N N . GLY A 1 67 ? -3.295 33.562 -22.312 1 73.56 67 GLY A N 1
ATOM 525 C CA . GLY A 1 67 ? -2.033 34.25 -22.094 1 73.56 67 GLY A CA 1
ATOM 526 C C . GLY A 1 67 ? -2.016 35.094 -20.844 1 73.56 67 GLY A C 1
ATOM 527 O O . GLY A 1 67 ? -1.412 36.156 -20.812 1 73.56 67 GLY A O 1
ATOM 528 N N . PHE A 1 68 ? -2.756 34.75 -19.734 1 77.5 68 PHE A N 1
ATOM 529 C CA . PHE A 1 68 ? -2.688 35.469 -18.469 1 77.5 68 PHE A CA 1
ATOM 530 C C . PHE A 1 68 ? -2.564 34.5 -17.312 1 77.5 68 PHE A C 1
ATOM 532 O O . PHE A 1 68 ? -2.82 33.312 -17.453 1 77.5 68 PHE A O 1
ATOM 539 N N . GLY A 1 69 ? -2.084 35 -16.234 1 77.25 69 GLY A N 1
ATOM 540 C CA . GLY A 1 69 ? -1.979 34.219 -15.016 1 77.25 69 GLY A CA 1
ATOM 541 C C . GLY A 1 69 ? -3.221 34.281 -14.148 1 77.25 69 GLY A C 1
ATOM 542 O O . GLY A 1 69 ? -3.998 35.219 -14.25 1 77.25 69 GLY A O 1
ATOM 543 N N . SER A 1 70 ? -3.467 33.219 -13.43 1 77.19 70 SER A N 1
ATOM 544 C CA . SER A 1 70 ? -4.629 33.219 -12.547 1 77.19 70 SER A CA 1
ATOM 545 C C . SER A 1 70 ? -4.207 33.25 -11.086 1 77.19 70 SER A C 1
ATOM 547 O O . SER A 1 70 ? -3.139 32.719 -10.727 1 77.19 70 SER A O 1
ATOM 549 N N . ARG A 1 71 ? -4.914 33.969 -10.25 1 74.44 71 ARG A N 1
ATOM 550 C CA . ARG A 1 71 ? -4.711 34.062 -8.812 1 74.44 71 ARG A CA 1
ATOM 551 C C . ARG A 1 71 ? -6.012 33.844 -8.055 1 74.44 71 ARG A C 1
ATOM 553 O O . ARG A 1 71 ? -7.07 34.312 -8.469 1 74.44 71 ARG A O 1
ATOM 560 N N . GLU A 1 72 ? -5.887 33 -7.031 1 67.12 72 GLU A N 1
ATOM 561 C CA . GLU A 1 72 ? -7.039 32.844 -6.148 1 67.12 72 GLU A CA 1
ATOM 562 C C . GLU A 1 72 ? -6.969 33.781 -4.965 1 67.12 72 GLU A C 1
ATOM 564 O O . GLU A 1 72 ? -6.02 33.75 -4.18 1 67.12 72 GLU A O 1
ATOM 569 N N . LYS A 1 73 ? -7.75 34.75 -4.797 1 56.47 73 LYS A N 1
ATOM 570 C CA . LYS A 1 73 ? -7.781 35.688 -3.676 1 56.47 73 LYS A CA 1
ATOM 571 C C . LYS A 1 73 ? -8.578 35.094 -2.506 1 56.47 73 LYS A C 1
ATOM 573 O O . LYS A 1 73 ? -8.18 35.25 -1.349 1 56.47 73 LYS A O 1
ATOM 578 N N . TYR A 1 74 ? -9.742 34.594 -2.66 1 55.69 74 TYR A N 1
ATOM 579 C CA . TYR A 1 74 ? -10.617 33.938 -1.689 1 55.69 74 TYR A CA 1
ATOM 580 C C . TYR A 1 74 ? -11.211 32.656 -2.266 1 55.69 74 TYR A C 1
ATOM 582 O O . TYR A 1 74 ? -11.328 32.5 -3.484 1 55.69 74 TYR A O 1
ATOM 590 N N . ARG A 1 75 ? -11.461 31.688 -1.362 1 60.34 75 ARG A N 1
ATOM 591 C CA . ARG A 1 75 ? -12.094 30.453 -1.812 1 60.34 75 ARG A CA 1
ATOM 592 C C . ARG A 1 75 ? -13.367 30.734 -2.598 1 60.34 75 ARG A C 1
ATOM 594 O O . ARG A 1 75 ? -14.289 31.375 -2.086 1 60.34 75 ARG A O 1
ATOM 601 N N . GLY A 1 76 ? -13.289 30.438 -3.98 1 70 76 GLY A N 1
ATOM 602 C CA . GLY A 1 76 ? -14.445 30.578 -4.848 1 70 76 GLY A CA 1
ATOM 603 C C . GLY A 1 76 ? -14.273 31.656 -5.902 1 70 76 GLY A C 1
ATOM 604 O O . GLY A 1 76 ? -15.18 31.906 -6.703 1 70 76 GLY A O 1
ATOM 605 N N . LYS A 1 77 ? -13.156 32.375 -5.84 1 80 77 LYS A N 1
ATOM 606 C CA . LYS A 1 77 ? -12.898 33.406 -6.84 1 80 77 LYS A CA 1
ATOM 607 C C . LYS A 1 77 ? -11.508 33.281 -7.434 1 80 77 LYS A C 1
ATOM 609 O O . LYS A 1 77 ? -10.516 33.219 -6.703 1 80 77 LYS A O 1
ATOM 614 N N . LEU A 1 78 ? -11.43 33.156 -8.719 1 84.31 78 LEU A N 1
ATOM 615 C CA . LEU A 1 78 ? -10.18 33.156 -9.477 1 84.31 78 LEU A CA 1
ATOM 616 C C . LEU A 1 78 ? -10.039 34.406 -10.328 1 84.31 78 LEU A C 1
ATOM 618 O O . LEU A 1 78 ? -10.914 34.688 -11.148 1 84.31 78 LEU A O 1
ATOM 622 N N . SER A 1 79 ? -8.984 35.125 -10.055 1 82.75 79 SER A N 1
ATOM 623 C CA . SER A 1 79 ? -8.789 36.375 -10.773 1 82.75 79 SER A CA 1
ATOM 624 C C . SER A 1 79 ? -7.512 36.344 -11.602 1 82.75 79 SER A C 1
ATOM 626 O O . SER A 1 79 ? -6.66 35.469 -11.414 1 82.75 79 SER A O 1
ATOM 628 N N . CYS A 1 80 ? -7.422 37.219 -12.562 1 79.94 80 CYS A N 1
ATOM 629 C CA . CYS A 1 80 ? -6.203 37.469 -13.328 1 79.94 80 CYS A CA 1
ATOM 630 C C . CYS A 1 80 ? -5.062 37.906 -12.422 1 79.94 80 CYS A C 1
ATOM 632 O O . CYS A 1 80 ? -5.281 38.562 -11.414 1 79.94 80 CYS A O 1
ATOM 634 N N . SER A 1 81 ? -3.857 37.5 -12.648 1 76.69 81 SER A N 1
ATOM 635 C CA . SER A 1 81 ? -2.67 37.844 -11.867 1 76.69 81 SER A CA 1
ATOM 636 C C . SER A 1 81 ? -2.455 39.344 -11.797 1 76.69 81 SER A C 1
ATOM 638 O O . SER A 1 81 ? -1.802 39.844 -10.883 1 76.69 81 SER A O 1
ATOM 640 N N . SER A 1 82 ? -2.945 40 -12.656 1 74.38 82 SER A N 1
ATOM 641 C CA . SER A 1 82 ? -2.818 41.438 -12.695 1 74.38 82 SER A CA 1
ATOM 642 C C . SER A 1 82 ? -4.02 42.125 -12.047 1 74.38 82 SER A C 1
ATOM 644 O O . SER A 1 82 ? -4.273 43.312 -12.281 1 74.38 82 SER A O 1
ATOM 646 N N . ALA A 1 83 ? -4.629 41.156 -11.281 1 74.31 83 ALA A N 1
ATOM 647 C CA . ALA A 1 83 ? -5.777 41.719 -10.578 1 74.31 83 ALA A CA 1
ATOM 648 C C . ALA A 1 83 ? -5.328 42.562 -9.391 1 74.31 83 ALA A C 1
ATOM 650 O O . ALA A 1 83 ? -4.215 42.406 -8.883 1 74.31 83 ALA A O 1
ATOM 651 N N . SER A 1 84 ? -5.992 43.594 -8.945 1 66.94 84 SER A N 1
ATOM 652 C CA . SER A 1 84 ? -5.832 44.469 -7.797 1 66.94 84 SER A CA 1
ATOM 653 C C . SER A 1 84 ? -4.762 45.531 -8.055 1 66.94 84 SER A C 1
ATOM 655 O O . SER A 1 84 ? -4.047 45.438 -9.055 1 66.94 84 SER A O 1
ATOM 657 N N . PHE A 1 85 ? -4.773 46.5 -7.375 1 63.12 85 PHE A N 1
ATOM 658 C CA . PHE A 1 85 ? -3.824 47.625 -7.484 1 63.12 85 PHE A CA 1
ATOM 659 C C . PHE A 1 85 ? -2.783 47.562 -6.375 1 63.12 85 PHE A C 1
ATOM 661 O O . PHE A 1 85 ? -3.088 47.125 -5.254 1 63.12 85 PHE A O 1
ATOM 668 N N . LYS A 1 86 ? -1.56 47.5 -6.699 1 54.56 86 LYS A N 1
ATOM 669 C CA . LYS A 1 86 ? -0.502 47.562 -5.695 1 54.56 86 LYS A CA 1
ATOM 670 C C . LYS A 1 86 ? -0.748 48.719 -4.734 1 54.56 86 LYS A C 1
ATOM 672 O O . LYS A 1 86 ? -1.103 49.844 -5.16 1 54.56 86 LYS A O 1
ATOM 677 N N . LYS A 1 87 ? -0.77 48.375 -3.441 1 51.28 87 LYS A N 1
ATOM 678 C CA . LYS A 1 87 ? -0.753 49.469 -2.479 1 51.28 87 LYS A CA 1
ATOM 679 C C . LYS A 1 87 ? 0.497 50.344 -2.648 1 51.28 87 LYS A C 1
ATOM 681 O O . LYS A 1 87 ? 1.573 49.812 -2.957 1 51.28 87 LYS A O 1
ATOM 686 N N . LYS A 1 88 ? 0.494 51.531 -2.678 1 49.81 88 LYS A N 1
ATOM 687 C CA . LYS A 1 88 ? 1.564 52.5 -2.795 1 49.81 88 LYS A CA 1
ATOM 688 C C . LYS A 1 88 ? 2.646 52.281 -1.746 1 49.81 88 LYS A C 1
ATOM 690 O O . LYS A 1 88 ? 2.369 52.281 -0.545 1 49.81 88 LYS A O 1
ATOM 695 N N . SER A 1 89 ? 3.455 51.312 -2.098 1 47.97 89 SER A N 1
ATOM 696 C CA . SER A 1 89 ? 4.535 51.219 -1.122 1 47.97 89 SER A CA 1
ATOM 697 C C . SER A 1 89 ? 5.488 52.406 -1.23 1 47.97 89 SER A C 1
ATOM 699 O O . SER A 1 89 ? 5.785 52.875 -2.334 1 47.97 89 SER A O 1
ATOM 701 N N . GLU A 1 90 ? 5.711 53.219 -0.266 1 46.41 90 GLU A N 1
ATOM 702 C CA . GLU A 1 90 ? 6.668 54.312 -0.152 1 46.41 90 GLU A CA 1
ATOM 703 C C . GLU A 1 90 ? 8.102 53.812 -0.301 1 46.41 90 GLU A C 1
ATOM 705 O O . GLU A 1 90 ? 9.055 54.531 0.009 1 46.41 90 GLU A O 1
ATOM 710 N N . ALA A 1 91 ? 8.266 52.656 -0.702 1 49.22 91 ALA A N 1
ATOM 711 C CA . ALA A 1 91 ? 9.672 52.281 -0.794 1 49.22 91 ALA A CA 1
ATOM 712 C C . ALA A 1 91 ? 10.352 52.938 -1.981 1 49.22 91 ALA A C 1
ATOM 714 O O . ALA A 1 91 ? 9.695 53.312 -2.965 1 49.22 91 ALA A O 1
ATOM 715 N N . ASN A 1 92 ? 11.562 53.406 -2.004 1 53.88 92 ASN A N 1
ATOM 716 C CA . ASN A 1 92 ? 12.336 54.188 -2.955 1 53.88 92 ASN A CA 1
ATOM 717 C C . ASN A 1 92 ? 12.359 53.531 -4.336 1 53.88 92 ASN A C 1
ATOM 719 O O . ASN A 1 92 ? 12.531 54.219 -5.348 1 53.88 92 ASN A O 1
ATOM 723 N N . ARG A 1 93 ? 12.594 52.125 -4.477 1 51.06 93 ARG A N 1
ATOM 724 C CA . ARG A 1 93 ? 12.57 51.5 -5.793 1 51.06 93 ARG A CA 1
ATOM 725 C C . ARG A 1 93 ? 11.344 50.594 -5.949 1 51.06 93 ARG A C 1
ATOM 727 O O . ARG A 1 93 ? 11.375 49.406 -5.574 1 51.06 93 ARG A O 1
ATOM 734 N N . PRO A 1 94 ? 10.305 51.125 -6.375 1 47.78 94 PRO A N 1
ATOM 735 C CA . PRO A 1 94 ? 9.086 50.344 -6.422 1 47.78 94 PRO A CA 1
ATOM 736 C C . PRO A 1 94 ? 9.133 49.25 -7.504 1 47.78 94 PRO A C 1
ATOM 738 O O . PRO A 1 94 ? 9.695 49.469 -8.578 1 47.78 94 PRO A O 1
ATOM 741 N N . ARG A 1 95 ? 9.172 48.094 -7.324 1 51.09 95 ARG A N 1
ATOM 742 C CA . ARG A 1 95 ? 9.086 47.094 -8.359 1 51.09 95 ARG A CA 1
ATOM 743 C C . ARG A 1 95 ? 7.992 47.406 -9.375 1 51.09 95 ARG A C 1
ATOM 745 O O . ARG A 1 95 ? 6.984 48.031 -9.031 1 51.09 95 ARG A O 1
ATOM 752 N N . PRO A 1 96 ? 8.281 47.25 -10.578 1 53.97 96 PRO A N 1
ATOM 753 C CA . PRO A 1 96 ? 7.305 47.594 -11.617 1 53.97 96 PRO A CA 1
ATOM 754 C C . PRO A 1 96 ? 5.922 47 -11.336 1 53.97 96 PRO A C 1
ATOM 756 O O . PRO A 1 96 ? 5.816 45.906 -10.758 1 53.97 96 PRO A O 1
ATOM 759 N N . GLU A 1 97 ? 4.902 47.75 -11.32 1 54.38 97 GLU A N 1
ATOM 760 C CA . GLU A 1 97 ? 3.51 47.406 -11.039 1 54.38 97 GLU A CA 1
ATOM 761 C C . GLU A 1 97 ? 2.951 46.469 -12.094 1 54.38 97 GLU A C 1
ATOM 763 O O . GLU A 1 97 ? 2.889 46.812 -13.273 1 54.38 97 GLU A O 1
ATOM 768 N N . THR A 1 98 ? 2.971 45.344 -11.844 1 60.72 98 THR A N 1
ATOM 769 C CA . THR A 1 98 ? 2.369 44.438 -12.789 1 60.72 98 THR A CA 1
ATOM 770 C C . THR A 1 98 ? 0.871 44.281 -12.539 1 60.72 98 THR A C 1
ATOM 772 O O . THR A 1 98 ? 0.157 43.656 -13.328 1 60.72 98 THR A O 1
ATOM 775 N N . ARG A 1 99 ? 0.328 44.938 -11.57 1 67.75 99 ARG A N 1
ATOM 776 C CA . ARG A 1 99 ? -1.096 44.875 -11.258 1 67.75 99 ARG A CA 1
ATOM 777 C C . ARG A 1 99 ? -1.845 46.031 -11.93 1 67.75 99 ARG A C 1
ATOM 779 O O . ARG A 1 99 ? -1.538 47.188 -11.703 1 67.75 99 ARG A O 1
ATOM 786 N N . ALA A 1 100 ? -2.551 45.844 -12.82 1 73.44 100 ALA A N 1
ATOM 787 C CA . ALA A 1 100 ? -3.291 46.812 -13.609 1 73.44 100 ALA A CA 1
ATOM 788 C C . ALA A 1 100 ? -4.766 46.844 -13.227 1 73.44 100 ALA A C 1
ATOM 790 O O . ALA A 1 100 ? -5.598 47.375 -13.953 1 73.44 100 ALA A O 1
ATOM 791 N N . GLY A 1 101 ? -5.109 46.219 -12.117 1 73.5 101 GLY A N 1
ATOM 792 C CA . GLY A 1 101 ? -6.508 46.188 -11.727 1 73.5 101 GLY A CA 1
ATOM 793 C C . GLY A 1 101 ? -7.387 45.438 -12.719 1 73.5 101 GLY A C 1
ATOM 794 O O . GLY A 1 101 ? -8.523 45.844 -12.969 1 73.5 101 GLY A O 1
ATOM 795 N N . CYS A 1 102 ? -6.988 44.438 -13.281 1 80.88 102 CYS A N 1
ATOM 796 C CA . CYS A 1 102 ? -7.719 43.688 -14.297 1 80.88 102 CYS A CA 1
ATOM 797 C C . CYS A 1 102 ? -8.969 43.031 -13.703 1 80.88 102 CYS A C 1
ATOM 799 O O . CYS A 1 102 ? -8.891 42.344 -12.68 1 80.88 102 CYS A O 1
ATOM 801 N N . PRO A 1 103 ? -10.078 43.344 -14.25 1 82.81 103 PRO A N 1
ATOM 802 C CA . PRO A 1 103 ? -11.336 42.844 -13.695 1 82.81 103 PRO A CA 1
ATOM 803 C C . PRO A 1 103 ? -11.594 41.375 -14.047 1 82.81 103 PRO A C 1
ATOM 805 O O . PRO A 1 103 ? -12.539 40.781 -13.531 1 82.81 103 PRO A O 1
ATOM 808 N N . ALA A 1 104 ? -10.805 40.75 -14.875 1 86.5 104 ALA A N 1
ATOM 809 C CA . ALA A 1 104 ? -11.07 39.375 -15.312 1 86.5 104 ALA A CA 1
ATOM 810 C C . ALA A 1 104 ? -11.039 38.406 -14.141 1 86.5 104 ALA A C 1
ATOM 812 O O . ALA A 1 104 ? -10.062 38.344 -13.398 1 86.5 104 ALA A O 1
ATOM 813 N N . MET A 1 105 ? -12.117 37.719 -13.977 1 87.38 105 MET A N 1
ATOM 814 C CA . MET A 1 105 ? -12.25 36.812 -12.852 1 87.38 105 MET A CA 1
ATOM 815 C C . MET A 1 105 ? -13.43 35.844 -13.062 1 87.38 105 MET A C 1
ATOM 817 O O . MET A 1 105 ? -14.297 36.125 -13.891 1 87.38 105 MET A O 1
ATOM 821 N N . ILE A 1 106 ? -13.328 34.719 -12.328 1 86.31 106 ILE A N 1
ATOM 822 C CA . ILE A 1 106 ? -14.508 33.875 -12.18 1 86.31 106 ILE A CA 1
ATOM 823 C C . ILE A 1 106 ? -14.82 33.688 -10.695 1 86.31 106 ILE A C 1
ATOM 825 O O . ILE A 1 106 ? -13.914 33.625 -9.867 1 86.31 106 ILE A O 1
ATOM 829 N N . LYS A 1 107 ? -16.078 33.719 -10.375 1 83.75 107 LYS A N 1
ATOM 830 C CA . LYS A 1 107 ? -16.578 33.344 -9.062 1 83.75 107 LYS A CA 1
ATOM 831 C C . LYS A 1 107 ? -17.391 32.031 -9.164 1 83.75 107 LYS A C 1
ATOM 833 O O . LYS A 1 107 ? -18.203 31.875 -10.078 1 83.75 107 LYS A O 1
ATOM 838 N N . PHE A 1 108 ? -17.031 31.172 -8.297 1 83.25 108 PHE A N 1
ATOM 839 C CA . PHE A 1 108 ? -17.75 29.906 -8.305 1 83.25 108 PHE A CA 1
ATOM 840 C C . PHE A 1 108 ? -18.109 29.469 -6.883 1 83.25 108 PHE A C 1
ATOM 842 O O . PHE A 1 108 ? -17.484 29.938 -5.922 1 83.25 108 PHE A O 1
ATOM 849 N N . ARG A 1 109 ? -19.188 28.734 -6.773 1 78.75 109 ARG A N 1
ATOM 850 C CA . ARG A 1 109 ? -19.688 28.297 -5.473 1 78.75 109 ARG A CA 1
ATOM 851 C C . ARG A 1 109 ? -20.203 26.859 -5.535 1 78.75 109 ARG A C 1
ATOM 853 O O . ARG A 1 109 ? -20.609 26.391 -6.602 1 78.75 109 ARG A O 1
ATOM 860 N N . LEU A 1 110 ? -20.141 26.25 -4.516 1 77.38 110 LEU A N 1
ATOM 861 C CA . LEU A 1 110 ? -20.734 24.938 -4.352 1 77.38 110 LEU A CA 1
ATOM 862 C C . LEU A 1 110 ? -22.25 25.031 -4.254 1 77.38 110 LEU A C 1
ATOM 864 O O . LEU A 1 110 ? -22.781 25.734 -3.389 1 77.38 110 LEU A O 1
ATOM 868 N N . MET A 1 111 ? -22.875 24.391 -5.18 1 72.56 111 MET A N 1
ATOM 869 C CA . MET A 1 111 ? -24.328 24.438 -5.25 1 72.56 111 MET A CA 1
ATOM 870 C C . MET A 1 111 ? -24.953 23.328 -4.406 1 72.56 111 MET A C 1
ATOM 872 O O . MET A 1 111 ? -24.266 22.391 -4.008 1 72.56 111 MET A O 1
ATOM 876 N N . GLU A 1 112 ? -26.219 23.391 -4.137 1 68.38 112 GLU A N 1
ATOM 877 C CA . GLU A 1 112 ? -26.969 22.391 -3.398 1 68.38 112 GLU A CA 1
ATOM 878 C C . GLU A 1 112 ? -26.828 21.016 -4.039 1 68.38 112 GLU A C 1
ATOM 880 O O . GLU A 1 112 ? -26.891 19.984 -3.35 1 68.38 112 GLU A O 1
ATOM 885 N N . THR A 1 113 ? -26.484 21.016 -5.258 1 63.88 113 THR A N 1
ATOM 886 C CA . THR A 1 113 ? -26.328 19.781 -6.02 1 63.88 113 THR A CA 1
ATOM 887 C C . THR A 1 113 ? -24.938 19.203 -5.82 1 63.88 113 THR A C 1
ATOM 889 O O . THR A 1 113 ? -24.578 18.203 -6.461 1 63.88 113 THR A O 1
ATOM 892 N N . LYS A 1 114 ? -24.172 19.797 -4.906 1 66 114 LYS A N 1
ATOM 893 C CA . LYS A 1 114 ? -22.828 19.391 -4.539 1 66 114 LYS A CA 1
ATOM 894 C C . LYS A 1 114 ? -21.875 19.5 -5.723 1 66 114 LYS A C 1
ATOM 896 O O . LYS A 1 114 ? -20.906 18.75 -5.828 1 66 114 LYS A O 1
ATOM 901 N N . ARG A 1 115 ? -22.234 20.359 -6.523 1 75 115 ARG A N 1
ATOM 902 C CA . ARG A 1 115 ? -21.375 20.703 -7.648 1 75 115 ARG A CA 1
ATOM 903 C C . ARG A 1 115 ? -20.906 22.156 -7.562 1 75 115 ARG A C 1
ATOM 905 O O . ARG A 1 115 ? -21.609 23 -6.996 1 75 115 ARG A O 1
ATOM 912 N N . TRP A 1 116 ? -19.766 22.375 -8.117 1 79.62 116 TRP A N 1
ATOM 913 C CA . TRP A 1 116 ? -19.234 23.734 -8.18 1 79.62 116 TRP A CA 1
ATOM 914 C C . TRP A 1 116 ? -19.703 24.438 -9.445 1 79.62 116 TRP A C 1
ATOM 916 O O . TRP A 1 116 ? -19.516 23.938 -10.555 1 79.62 116 TRP A O 1
ATOM 926 N N . ARG A 1 117 ? -20.359 25.531 -9.203 1 83.56 117 ARG A N 1
ATOM 927 C CA . ARG A 1 117 ? -20.906 26.266 -10.328 1 83.56 117 ARG A CA 1
ATOM 928 C C . ARG A 1 117 ? -20.297 27.656 -10.43 1 83.56 117 ARG A C 1
ATOM 930 O O . ARG A 1 117 ? -20.125 28.344 -9.414 1 83.56 117 ARG A O 1
ATOM 937 N N . ILE A 1 118 ? -19.953 28.016 -11.633 1 83.19 118 ILE A N 1
ATOM 938 C CA . ILE A 1 118 ? -19.484 29.375 -11.883 1 83.19 118 ILE A CA 1
ATOM 939 C C . ILE A 1 118 ? -20.672 30.344 -11.828 1 83.19 118 ILE A C 1
ATOM 941 O O . ILE A 1 118 ? -21.641 30.188 -12.578 1 83.19 118 ILE A O 1
ATOM 945 N N . ILE A 1 119 ? -20.656 31.234 -10.945 1 83.25 119 ILE A N 1
ATOM 946 C CA . ILE A 1 119 ? -21.781 32.125 -10.719 1 83.25 119 ILE A CA 1
ATOM 947 C C . ILE A 1 119 ? -21.5 33.469 -11.352 1 83.25 119 ILE A C 1
ATOM 949 O O . ILE A 1 119 ? -22.422 34.25 -11.586 1 83.25 119 ILE A O 1
ATOM 953 N N . GLU A 1 120 ? -20.297 33.875 -11.555 1 84.38 120 GLU A N 1
ATOM 954 C CA . GLU A 1 120 ? -19.922 35.125 -12.164 1 84.38 120 GLU A CA 1
ATOM 955 C C . GLU A 1 120 ? -18.688 34.969 -13.047 1 84.38 120 GLU A C 1
ATOM 957 O O . GLU A 1 120 ? -17.766 34.219 -12.711 1 84.38 120 GLU A O 1
ATOM 962 N N . VAL A 1 121 ? -18.766 35.594 -14.195 1 86.94 121 VAL A N 1
ATOM 963 C CA . VAL A 1 121 ? -17.641 35.531 -15.117 1 86.94 121 VAL A CA 1
ATOM 964 C C . VAL A 1 121 ? -17.391 36.938 -15.695 1 86.94 121 VAL A C 1
ATOM 966 O O . VAL A 1 121 ? -18.328 37.594 -16.125 1 86.94 121 VAL A O 1
ATOM 969 N N . GLU A 1 122 ? -16.25 37.438 -15.555 1 84.69 122 GLU A N 1
ATOM 970 C CA . GLU A 1 122 ? -15.758 38.625 -16.25 1 84.69 122 GLU A CA 1
ATOM 971 C C . GLU A 1 122 ? -14.547 38.312 -17.109 1 84.69 122 GLU A C 1
ATOM 973 O O . GLU A 1 122 ? -13.484 37.969 -16.594 1 84.69 122 GLU A O 1
ATOM 978 N N . LEU A 1 123 ? -14.648 38.406 -18.422 1 84.44 123 LEU A N 1
ATOM 979 C CA . LEU A 1 123 ? -13.594 37.938 -19.312 1 84.44 123 LEU A CA 1
ATOM 980 C C . LEU A 1 123 ? -12.758 39.094 -19.828 1 84.44 123 LEU A C 1
ATOM 982 O O . LEU A 1 123 ? -11.688 38.875 -20.406 1 84.44 123 LEU A O 1
ATOM 986 N N . GLU A 1 124 ? -13.211 40.312 -19.625 1 81.25 124 GLU A N 1
ATOM 987 C CA . GLU A 1 124 ? -12.523 41.469 -20.203 1 81.25 124 GLU A CA 1
ATOM 988 C C . GLU A 1 124 ? -11.281 41.812 -19.391 1 81.25 124 GLU A C 1
ATOM 990 O O . GLU A 1 124 ? -11.328 41.875 -18.156 1 81.25 124 GLU A O 1
ATOM 995 N N . HIS A 1 125 ? -10.125 41.844 -20.016 1 81.5 125 HIS A N 1
ATOM 996 C CA . HIS A 1 125 ? -8.859 42.281 -19.438 1 81.5 125 HIS A CA 1
ATOM 997 C C . HIS A 1 125 ? -8.562 43.75 -19.766 1 81.5 125 HIS A C 1
ATOM 999 O O . HIS A 1 125 ? -8.969 44.219 -20.812 1 81.5 125 HIS A O 1
ATOM 1005 N N . ASN A 1 126 ? -7.984 44.406 -18.844 1 75.56 126 ASN A N 1
ATOM 1006 C CA . ASN A 1 126 ? -7.609 45.781 -19.125 1 75.56 126 ASN A CA 1
ATOM 1007 C C . ASN A 1 126 ? -6.137 45.906 -19.516 1 75.56 126 ASN A C 1
ATOM 1009 O O . ASN A 1 126 ? -5.566 47 -19.5 1 75.56 126 ASN A O 1
ATOM 1013 N N . HIS A 1 127 ? -5.508 44.75 -19.672 1 75.69 127 HIS A N 1
ATOM 1014 C CA . HIS A 1 127 ? -4.117 44.719 -20.109 1 75.69 127 HIS A CA 1
ATOM 1015 C C . HIS A 1 127 ? -3.943 43.812 -21.312 1 75.69 127 HIS A C 1
ATOM 1017 O O . HIS A 1 127 ? -4.824 43 -21.609 1 75.69 127 HIS A O 1
ATOM 1023 N N . LEU A 1 128 ? -2.928 44.031 -22.047 1 73.94 128 LEU A N 1
ATOM 1024 C CA . LEU A 1 128 ? -2.664 43.219 -23.234 1 73.94 128 LEU A CA 1
ATOM 1025 C C . LEU A 1 128 ? -2.285 41.812 -22.859 1 73.94 128 LEU A C 1
ATOM 1027 O O . LEU A 1 128 ? -1.516 41.594 -21.922 1 73.94 128 LEU A O 1
ATOM 1031 N N . LEU A 1 129 ? -3.109 40.844 -23.406 1 71.12 129 LEU A N 1
ATOM 1032 C CA . LEU A 1 129 ? -2.826 39.406 -23.219 1 71.12 129 LEU A CA 1
ATOM 1033 C C . LEU A 1 129 ? -1.852 38.906 -24.281 1 71.12 129 LEU A C 1
ATOM 1035 O O . LEU A 1 129 ? -1.955 39.281 -25.453 1 71.12 129 LEU A O 1
ATOM 1039 N N . SER A 1 130 ? -0.749 38.531 -23.953 1 64.81 130 SER A N 1
ATOM 1040 C CA . SER A 1 130 ? 0.169 37.906 -24.906 1 64.81 130 SER A CA 1
ATOM 1041 C C . SER A 1 130 ? 0.276 36.406 -24.672 1 64.81 130 SER A C 1
ATOM 1043 O O . SER A 1 130 ? 0.638 35.969 -23.578 1 64.81 130 SER A O 1
ATOM 1045 N N . PRO A 1 131 ? -0.28 35.656 -25.516 1 58.06 131 PRO A N 1
ATOM 1046 C CA . PRO A 1 131 ? -0.176 34.219 -25.359 1 58.06 131 PRO A CA 1
ATOM 1047 C C . PRO A 1 131 ? 1.238 33.75 -25.016 1 58.06 131 PRO A C 1
ATOM 1049 O O . PRO A 1 131 ? 1.414 32.719 -24.359 1 58.06 131 PRO A O 1
ATOM 1052 N N . ARG A 1 132 ? 2.188 34.438 -25.422 1 56.94 132 ARG A N 1
ATOM 1053 C CA . ARG A 1 132 ? 3.586 34.094 -25.156 1 56.94 132 ARG A CA 1
ATOM 1054 C C . ARG A 1 132 ? 3.951 34.375 -23.703 1 56.94 132 ARG A C 1
ATOM 1056 O O . ARG A 1 132 ? 4.789 33.688 -23.125 1 56.94 132 ARG A O 1
ATOM 1063 N N . SER A 1 133 ? 3.365 35.344 -23.109 1 51.97 133 SER A N 1
ATOM 1064 C CA . SER A 1 133 ? 3.688 35.719 -21.734 1 51.97 133 SER A CA 1
ATOM 1065 C C . SER A 1 133 ? 2.979 34.812 -20.719 1 51.97 133 SER A C 1
ATOM 1067 O O . SER A 1 133 ? 3.432 34.688 -19.594 1 51.97 133 SER A O 1
ATOM 1069 N N . GLY A 1 134 ? 1.83 34.344 -21.094 1 53.16 134 GLY A N 1
ATOM 1070 C CA . GLY A 1 134 ? 1.06 33.438 -20.234 1 53.16 134 GLY A CA 1
ATOM 1071 C C . GLY A 1 134 ? 1.836 32.219 -19.797 1 53.16 134 GLY A C 1
ATOM 1072 O O . GLY A 1 134 ? 1.623 31.719 -18.688 1 53.16 134 GLY A O 1
ATOM 1073 N N . LYS A 1 135 ? 2.643 31.812 -20.609 1 53.28 135 LYS A N 1
ATOM 1074 C CA . LYS A 1 135 ? 3.479 30.656 -20.297 1 53.28 135 LYS A CA 1
ATOM 1075 C C . LYS A 1 135 ? 4.363 30.922 -19.094 1 53.28 135 LYS A C 1
ATOM 1077 O O . LYS A 1 135 ? 4.754 30 -18.375 1 53.28 135 LYS A O 1
ATOM 1082 N N . PHE A 1 136 ? 4.617 32.219 -18.875 1 48.34 136 PHE A N 1
ATOM 1083 C CA . PHE A 1 136 ? 5.57 32.625 -17.844 1 48.34 136 PHE A CA 1
ATOM 1084 C C . PHE A 1 136 ? 4.852 32.938 -16.531 1 48.34 136 PHE A C 1
ATOM 1086 O O . PHE A 1 136 ? 5.492 33.25 -15.531 1 48.34 136 PHE A O 1
ATOM 1093 N N . CYS A 1 137 ? 3.625 33.031 -16.516 1 51.31 137 CYS A N 1
ATOM 1094 C CA . CYS A 1 137 ? 2.902 33.375 -15.305 1 51.31 137 CYS A CA 1
ATOM 1095 C C . CYS A 1 137 ? 2.975 32.25 -14.281 1 51.31 137 CYS A C 1
ATOM 1097 O O . CYS A 1 137 ? 2.887 31.078 -14.633 1 51.31 137 CYS A O 1
ATOM 1099 N N . LYS A 1 138 ? 3.178 32.656 -12.984 1 50.28 138 LYS A N 1
ATOM 1100 C CA . LYS A 1 138 ? 3.334 31.688 -11.891 1 50.28 138 LYS A CA 1
ATOM 1101 C C . LYS A 1 138 ? 2.178 30.703 -11.859 1 50.28 138 LYS A C 1
ATOM 1103 O O . LYS A 1 138 ? 2.365 29.531 -11.508 1 50.28 138 LYS A O 1
ATOM 1108 N N . SER A 1 139 ? 1.07 31.266 -12.211 1 51.59 139 SER A N 1
ATOM 1109 C CA . SER A 1 139 ? -0.125 30.438 -12.133 1 51.59 139 SER A CA 1
ATOM 1110 C C . SER A 1 139 ? -0.12 29.359 -13.219 1 51.59 139 SER A C 1
ATOM 1112 O O . SER A 1 139 ? -0.814 28.344 -13.094 1 51.59 139 SER A O 1
ATOM 1114 N N . HIS A 1 140 ? 0.462 29.812 -14.328 1 49.22 140 HIS A N 1
ATOM 1115 C CA . HIS A 1 140 ? 0.494 28.875 -15.445 1 49.22 140 HIS A CA 1
ATOM 1116 C C . HIS A 1 140 ? 1.724 27.984 -15.383 1 49.22 140 HIS A C 1
ATOM 1118 O O . HIS A 1 140 ? 1.895 27.094 -16.219 1 49.22 140 HIS A O 1
ATOM 1124 N N . LYS A 1 141 ? 2.715 28.469 -14.758 1 36 141 LYS A N 1
ATOM 1125 C CA . LYS A 1 141 ? 3.885 27.594 -14.695 1 36 141 LYS A CA 1
ATOM 1126 C C . LYS A 1 141 ? 3.48 26.156 -14.391 1 36 141 LYS A C 1
ATOM 1128 O O . LYS A 1 141 ? 2.811 25.891 -13.391 1 36 141 LYS A O 1
ATOM 1133 N N . HIS A 1 142 ? 3.098 25.688 -15.336 1 33.25 142 HIS A N 1
ATOM 1134 C CA . HIS A 1 142 ? 3.137 24.234 -15.227 1 33.25 142 HIS A CA 1
ATOM 1135 C C . HIS A 1 142 ? 4.391 23.766 -14.5 1 33.25 142 HIS A C 1
ATOM 1137 O O . HIS A 1 142 ? 5.504 24.156 -14.859 1 33.25 142 HIS A O 1
ATOM 1143 N N . ILE A 1 143 ? 4.414 23.797 -13.203 1 29.02 143 ILE A N 1
ATOM 1144 C CA . ILE A 1 143 ? 5.699 23.297 -12.734 1 29.02 143 ILE A CA 1
ATOM 1145 C C . ILE A 1 143 ? 6.203 22.219 -13.695 1 29.02 143 ILE A C 1
ATOM 1147 O O . ILE A 1 143 ? 5.641 21.125 -13.758 1 29.02 143 ILE A O 1
ATOM 1151 N N . GLY A 1 144 ? 6.332 22.516 -14.852 1 26.41 144 GLY A N 1
ATOM 1152 C CA . GLY A 1 144 ? 7.148 21.656 -15.695 1 26.41 144 GLY A CA 1
ATOM 1153 C C . GLY A 1 144 ? 8.281 20.984 -14.938 1 26.41 144 GLY A C 1
ATOM 1154 O O . GLY A 1 144 ? 8.656 21.422 -13.844 1 26.41 144 GLY A O 1
ATOM 1155 N N . ILE A 1 145 ? 8.727 19.891 -15.484 1 23.72 145 ILE A N 1
ATOM 1156 C CA . ILE A 1 145 ? 9.938 19.203 -15.055 1 23.72 145 ILE A CA 1
ATOM 1157 C C . ILE A 1 145 ? 11 20.234 -14.672 1 23.72 145 ILE A C 1
ATOM 1159 O O . ILE A 1 145 ? 10.914 21.406 -15.062 1 23.72 145 ILE A O 1
ATOM 1163 N N . GLY A 1 146 ? 12.133 19.875 -14.492 1 24.38 146 GLY A N 1
ATOM 1164 C CA . GLY A 1 146 ? 13.43 20.375 -14.047 1 24.38 146 GLY A CA 1
ATOM 1165 C C . GLY A 1 146 ? 13.914 21.578 -14.836 1 24.38 146 GLY A C 1
ATOM 1166 O O . GLY A 1 146 ? 14.438 21.422 -15.938 1 24.38 146 GLY A O 1
ATOM 1167 N N . THR A 1 147 ? 13.258 22.562 -14.969 1 23.11 147 THR A N 1
ATOM 1168 C CA . THR A 1 147 ? 14.297 23.531 -15.289 1 23.11 147 THR A CA 1
ATOM 1169 C C . THR A 1 147 ? 15.297 23.656 -14.141 1 23.11 147 THR A C 1
ATOM 1171 O O . THR A 1 147 ? 14.945 24.109 -13.055 1 23.11 147 THR A O 1
ATOM 1174 N N . LYS A 1 148 ? 16.25 22.828 -14.07 1 25 148 LYS A N 1
ATOM 1175 C CA . LYS A 1 148 ? 17.5 22.844 -13.305 1 25 148 LYS A CA 1
ATOM 1176 C C . LYS A 1 148 ? 18.078 24.266 -13.25 1 25 148 LYS A C 1
ATOM 1178 O O . LYS A 1 148 ? 18.609 24.75 -14.242 1 25 148 LYS A O 1
ATOM 1183 N N . ARG A 1 149 ? 17.453 25.219 -12.852 1 25.72 149 ARG A N 1
ATOM 1184 C CA . ARG A 1 149 ? 18.438 26.266 -12.633 1 25.72 149 ARG A CA 1
ATOM 1185 C C . ARG A 1 149 ? 19.672 25.719 -11.914 1 25.72 149 ARG A C 1
ATOM 1187 O O . ARG A 1 149 ? 19.562 25.078 -10.875 1 25.72 149 ARG A O 1
ATOM 1194 N N . THR A 1 150 ? 20.719 25.531 -12.617 1 25.33 150 THR A N 1
ATOM 1195 C CA . THR A 1 150 ? 22.109 25.281 -12.258 1 25.33 150 THR A CA 1
ATOM 1196 C C . THR A 1 150 ? 22.531 26.188 -11.109 1 25.33 150 THR A C 1
ATOM 1198 O O . THR A 1 150 ? 22.609 27.406 -11.273 1 25.33 150 THR A O 1
ATOM 1201 N N . LEU A 1 151 ? 21.953 26.141 -10.039 1 26.66 151 LEU A N 1
ATOM 1202 C CA . LEU A 1 151 ? 22.812 26.797 -9.062 1 26.66 151 LEU A CA 1
ATOM 1203 C C . LEU A 1 151 ? 24.281 26.688 -9.461 1 26.66 151 LEU A C 1
ATOM 1205 O O . LEU A 1 151 ? 24.75 25.594 -9.805 1 26.66 151 LEU A O 1
ATOM 1209 N N . HIS A 1 152 ? 24.766 27.625 -10.031 1 27.53 152 HIS A N 1
ATOM 1210 C CA . HIS A 1 152 ? 26.188 27.828 -10.281 1 27.53 152 HIS A CA 1
ATOM 1211 C C . HIS A 1 152 ? 27.031 27.344 -9.109 1 27.53 152 HIS A C 1
ATOM 1213 O O . HIS A 1 152 ? 27.328 28.125 -8.203 1 27.53 152 HIS A O 1
ATOM 1219 N N . LEU A 1 153 ? 26.562 26.203 -8.469 1 30.16 153 LEU A N 1
ATOM 1220 C CA . LEU A 1 153 ? 27.703 25.734 -7.684 1 30.16 153 LEU A CA 1
ATOM 1221 C C . LEU A 1 153 ? 28.969 25.719 -8.523 1 30.16 153 LEU A C 1
ATOM 1223 O O . LEU A 1 153 ? 28.938 25.391 -9.711 1 30.16 153 LEU A O 1
ATOM 1227 N N . ASP A 1 154 ? 29.875 26.516 -8.156 1 33.81 154 ASP A N 1
ATOM 1228 C CA . ASP A 1 154 ? 31.125 26.656 -8.898 1 33.81 154 ASP A CA 1
ATOM 1229 C C . ASP A 1 154 ? 31.516 25.359 -9.586 1 33.81 154 ASP A C 1
ATOM 1231 O O . ASP A 1 154 ? 31.797 25.344 -10.781 1 33.81 154 ASP A O 1
ATOM 1235 N N . SER A 1 155 ? 32.469 24.453 -9.008 1 31.75 155 SER A N 1
ATOM 1236 C CA . SER A 1 155 ? 33.062 23.375 -9.789 1 31.75 155 SER A CA 1
ATOM 1237 C C . SER A 1 155 ? 32.188 22.141 -9.812 1 31.75 155 SER A C 1
ATOM 1239 O O . SER A 1 155 ? 31.484 21.844 -8.836 1 31.75 155 SER A O 1
ATOM 1241 N N . ALA A 1 156 ? 31.766 21.578 -10.93 1 37.59 156 ALA A N 1
ATOM 1242 C CA . ALA A 1 156 ? 31.109 20.344 -11.344 1 37.59 156 ALA A CA 1
ATOM 1243 C C . ALA A 1 156 ? 31.406 19.203 -10.367 1 37.59 156 ALA A C 1
ATOM 1245 O O . ALA A 1 156 ? 30.562 18.328 -10.141 1 37.59 156 ALA A O 1
ATOM 1246 N N . GLU A 1 157 ? 32.531 19.141 -9.836 1 37.06 157 GLU A N 1
ATOM 1247 C CA . GLU A 1 157 ? 33.125 18.125 -8.961 1 37.06 157 GLU A CA 1
ATOM 1248 C C . GLU A 1 157 ? 32.438 18.125 -7.59 1 37.06 157 GLU A C 1
ATOM 1250 O O . GLU A 1 157 ? 32.188 17.062 -7.004 1 37.06 157 GLU A O 1
ATOM 1255 N N . GLU A 1 158 ? 32.156 19.297 -7.02 1 35.31 158 GLU A N 1
ATOM 1256 C CA . GLU A 1 158 ? 31.656 19.391 -5.652 1 35.31 158 GLU A CA 1
ATOM 1257 C C . GLU A 1 158 ? 30.188 19 -5.57 1 35.31 158 GLU A C 1
ATOM 1259 O O . GLU A 1 158 ? 29.766 18.375 -4.602 1 35.31 158 GLU A O 1
ATOM 1264 N N . VAL A 1 159 ? 29.344 19.375 -6.414 1 38.06 159 VAL A N 1
ATOM 1265 C CA . VAL A 1 159 ? 27.922 19 -6.461 1 38.06 159 VAL A CA 1
ATOM 1266 C C . VAL A 1 159 ? 27.797 17.484 -6.59 1 38.06 159 VAL A C 1
ATOM 1268 O O . VAL A 1 159 ? 26.922 16.891 -5.957 1 38.06 159 VAL A O 1
ATOM 1271 N N . GLN A 1 160 ? 28.578 16.891 -7.449 1 39.19 160 GLN A N 1
ATOM 1272 C CA . GLN A 1 160 ? 28.609 15.445 -7.637 1 39.19 160 GLN A CA 1
ATOM 1273 C C . GLN A 1 160 ? 29 14.727 -6.352 1 39.19 160 GLN A C 1
ATOM 1275 O O . GLN A 1 160 ? 28.469 13.656 -6.043 1 39.19 160 GLN A O 1
ATOM 1280 N N . LYS A 1 161 ? 30 15.258 -5.621 1 38.56 161 LYS A N 1
ATOM 1281 C CA . LYS A 1 161 ? 30.484 14.695 -4.363 1 38.56 161 LYS A CA 1
ATOM 1282 C C . LYS A 1 161 ? 29.422 14.789 -3.275 1 38.56 161 LYS A C 1
ATOM 1284 O O . LYS A 1 161 ? 29.281 13.875 -2.463 1 38.56 161 LYS A O 1
ATOM 1289 N N . ILE A 1 162 ? 28.766 15.891 -3.115 1 40.22 162 ILE A N 1
ATOM 1290 C CA . ILE A 1 162 ? 27.75 16.094 -2.088 1 40.22 162 ILE A CA 1
ATOM 1291 C C . ILE A 1 162 ? 26.562 15.18 -2.346 1 40.22 162 ILE A C 1
ATOM 1293 O O . ILE A 1 162 ? 25.969 14.633 -1.408 1 40.22 162 ILE A O 1
ATOM 1297 N N . LYS A 1 163 ? 26.047 15.117 -3.604 1 46.78 163 LYS A N 1
ATOM 1298 C CA . LYS A 1 163 ? 24.953 14.273 -4.035 1 46.78 163 LYS A CA 1
ATOM 1299 C C . LYS A 1 163 ? 25.234 12.797 -3.746 1 46.78 163 LYS A C 1
ATOM 1301 O O . LYS A 1 163 ? 24.328 12.039 -3.412 1 46.78 163 LYS A O 1
ATOM 1306 N N . LEU A 1 164 ? 26.516 12.445 -3.98 1 45.44 164 LEU A N 1
ATOM 1307 C CA . LEU A 1 164 ? 26.938 11.062 -3.822 1 45.44 164 LEU A CA 1
ATOM 1308 C C . LEU A 1 164 ? 26.938 10.656 -2.352 1 45.44 164 LEU A C 1
ATOM 1310 O O . LEU A 1 164 ? 26.75 9.484 -2.025 1 45.44 164 LEU A O 1
ATOM 1314 N N . SER A 1 165 ? 27.188 11.688 -1.389 1 53.94 165 SER A N 1
ATOM 1315 C CA . SER A 1 165 ? 27.469 11.297 -0.013 1 53.94 165 SER A CA 1
ATOM 1316 C C . SER A 1 165 ? 26.234 11.422 0.869 1 53.94 165 SER A C 1
ATOM 1318 O O . SER A 1 165 ? 26.281 11.094 2.057 1 53.94 165 SER A O 1
ATOM 1320 N N . ASN A 1 166 ? 25.141 11.891 0.322 1 67.81 166 ASN A N 1
ATOM 1321 C CA . ASN A 1 166 ? 24.031 12.102 1.246 1 67.81 166 ASN A CA 1
ATOM 1322 C C . ASN A 1 166 ? 23.188 10.844 1.398 1 67.81 166 ASN A C 1
ATOM 1324 O O . ASN A 1 166 ? 22.328 10.562 0.559 1 67.81 166 ASN A O 1
ATOM 1328 N N . GLN A 1 167 ? 23.672 10.031 2.328 1 81.81 167 GLN A N 1
ATOM 1329 C CA . GLN A 1 167 ? 22.984 8.781 2.625 1 81.81 167 GLN A CA 1
ATOM 1330 C C . GLN A 1 167 ? 22.531 8.734 4.082 1 81.81 167 GLN A C 1
ATOM 1332 O O . GLN A 1 167 ? 23.203 9.281 4.965 1 81.81 167 GLN A O 1
ATOM 1337 N N . LEU A 1 168 ? 21.375 8.234 4.207 1 88.31 168 LEU A N 1
ATOM 1338 C CA . LEU A 1 168 ? 20.875 8.016 5.562 1 88.31 168 LEU A CA 1
ATOM 1339 C C . LEU A 1 168 ? 21.797 7.07 6.328 1 88.31 168 LEU A C 1
ATOM 1341 O O . LEU A 1 168 ? 22.156 6.008 5.816 1 88.31 168 LEU A O 1
ATOM 1345 N N . LYS A 1 169 ? 22.266 7.492 7.441 1 83 169 LYS A N 1
ATOM 1346 C CA . LYS A 1 169 ? 23.156 6.664 8.25 1 83 169 LYS A CA 1
ATOM 1347 C C . LYS A 1 169 ? 22.375 5.609 9.023 1 83 169 LYS A C 1
ATOM 1349 O O . LYS A 1 169 ? 21.641 5.938 9.961 1 83 169 LYS A O 1
ATOM 1354 N N . LEU A 1 170 ? 22.547 4.367 8.594 1 87.75 170 LEU A N 1
ATOM 1355 C CA . LEU A 1 170 ? 21.844 3.262 9.242 1 87.75 170 LEU A CA 1
ATOM 1356 C C . LEU A 1 170 ? 22.797 2.443 10.102 1 87.75 170 LEU A C 1
ATOM 1358 O O . LEU A 1 170 ? 23.953 2.215 9.719 1 87.75 170 LEU A O 1
ATOM 1362 N N . LYS A 1 171 ? 22.422 2.182 11.289 1 86.44 171 LYS A N 1
ATOM 1363 C CA . LYS A 1 171 ? 23.141 1.253 12.148 1 86.44 171 LYS A CA 1
ATOM 1364 C C . LYS A 1 171 ? 22.781 -0.194 11.82 1 86.44 171 LYS A C 1
ATOM 1366 O O . LYS A 1 171 ? 21.812 -0.455 11.109 1 86.44 171 LYS A O 1
ATOM 1371 N N . PRO A 1 172 ? 23.625 -1.083 12.305 1 83.12 172 PRO A N 1
ATOM 1372 C CA . PRO A 1 172 ? 23.312 -2.49 12.039 1 83.12 172 PRO A CA 1
ATOM 1373 C C . PRO A 1 172 ? 21.922 -2.893 12.555 1 83.12 172 PRO A C 1
ATOM 1375 O O . PRO A 1 172 ? 21.578 -2.59 13.695 1 83.12 172 PRO A O 1
ATOM 1378 N N . GLY A 1 173 ? 21.156 -3.496 11.672 1 86.94 173 GLY A N 1
ATOM 1379 C CA . GLY A 1 173 ? 19.828 -3.947 12.039 1 86.94 173 GLY A CA 1
ATOM 1380 C C . GLY A 1 173 ? 18.734 -2.963 11.648 1 86.94 173 GLY A C 1
ATOM 1381 O O . GLY A 1 173 ? 17.547 -3.314 11.617 1 86.94 173 GLY A O 1
ATOM 1382 N N . ASP A 1 174 ? 19.125 -1.743 11.336 1 89.88 174 ASP A N 1
ATOM 1383 C CA . ASP A 1 174 ? 18.156 -0.702 11.008 1 89.88 174 ASP A CA 1
ATOM 1384 C C . ASP A 1 174 ? 17.438 -0.998 9.688 1 89.88 174 ASP A C 1
ATOM 1386 O O . ASP A 1 174 ? 16.234 -0.807 9.57 1 89.88 174 ASP A O 1
ATOM 1390 N N . ALA A 1 175 ? 18.219 -1.444 8.742 1 87.56 175 ALA A N 1
ATOM 1391 C CA . ALA A 1 175 ? 17.656 -1.729 7.43 1 87.56 175 ALA A CA 1
ATOM 1392 C C . ALA A 1 175 ? 16.562 -2.795 7.523 1 87.56 175 ALA A C 1
ATOM 1394 O O . ALA A 1 175 ? 15.484 -2.639 6.945 1 87.56 175 ALA A O 1
ATOM 1395 N N . GLN A 1 176 ? 16.844 -3.816 8.227 1 86.56 176 GLN A N 1
ATOM 1396 C CA . GLN A 1 176 ? 15.875 -4.887 8.414 1 86.56 176 GLN A CA 1
ATOM 1397 C C . GLN A 1 176 ? 14.656 -4.398 9.195 1 86.56 176 GLN A C 1
ATOM 1399 O O . GLN A 1 176 ? 13.531 -4.809 8.914 1 86.56 176 GLN A O 1
ATOM 1404 N N . ALA A 1 177 ? 14.938 -3.594 10.18 1 90.94 177 ALA A N 1
ATOM 1405 C CA . ALA A 1 177 ? 13.844 -3.047 10.984 1 90.94 177 ALA A CA 1
ATOM 1406 C C . ALA A 1 177 ? 12.898 -2.215 10.117 1 90.94 177 ALA A C 1
ATOM 1408 O O . ALA A 1 177 ? 11.672 -2.314 10.25 1 90.94 177 ALA A O 1
ATOM 1409 N N . VAL A 1 178 ? 13.453 -1.441 9.234 1 92.25 178 VAL A N 1
ATOM 1410 C CA . VAL A 1 178 ? 12.664 -0.608 8.336 1 92.25 178 VAL A CA 1
ATOM 1411 C C . VAL A 1 178 ? 11.836 -1.493 7.41 1 92.25 178 VAL A C 1
ATOM 1413 O O . VAL A 1 178 ? 10.641 -1.246 7.203 1 92.25 178 VAL A O 1
ATOM 1416 N N . GLN A 1 179 ? 12.5 -2.475 6.906 1 89.06 179 GLN A N 1
ATOM 1417 C CA . GLN A 1 179 ? 11.812 -3.395 6.004 1 89.06 179 GLN A CA 1
ATOM 1418 C C . GLN A 1 179 ? 10.648 -4.082 6.703 1 89.06 179 GLN A C 1
ATOM 1420 O O . GLN A 1 179 ? 9.539 -4.152 6.16 1 89.06 179 GLN A O 1
ATOM 1425 N N . SER A 1 180 ? 10.898 -4.613 7.828 1 86.88 180 SER A N 1
ATOM 1426 C CA . SER A 1 180 ? 9.859 -5.297 8.594 1 86.88 180 SER A CA 1
ATOM 1427 C C . SER A 1 180 ? 8.719 -4.352 8.953 1 86.88 180 SER A C 1
ATOM 1429 O O . SER A 1 180 ? 7.551 -4.738 8.914 1 86.88 180 SER A O 1
ATOM 1431 N N . PHE A 1 181 ? 9.164 -3.176 9.336 1 91.75 181 PHE A N 1
ATOM 1432 C CA . PHE A 1 181 ? 8.203 -2.141 9.695 1 91.75 181 PHE A CA 1
ATOM 1433 C C . PHE A 1 181 ? 7.27 -1.84 8.523 1 91.75 181 PHE A C 1
ATOM 1435 O O . PHE A 1 181 ? 6.047 -1.83 8.688 1 91.75 181 PHE A O 1
ATOM 1442 N N . PHE A 1 182 ? 7.754 -1.669 7.355 1 92 182 PHE A N 1
ATOM 1443 C CA . PHE A 1 182 ? 6.965 -1.346 6.176 1 92 182 PHE A CA 1
ATOM 1444 C C . PHE A 1 182 ? 6.113 -2.537 5.75 1 92 182 PHE A C 1
ATOM 1446 O O . PHE A 1 182 ? 4.949 -2.373 5.375 1 92 182 PHE A O 1
ATOM 1453 N N . CYS A 1 183 ? 6.691 -3.709 5.793 1 85.06 183 CYS A N 1
ATOM 1454 C CA . CYS A 1 183 ? 5.953 -4.91 5.422 1 85.06 183 CYS A CA 1
ATOM 1455 C C . CYS A 1 183 ? 4.727 -5.094 6.309 1 85.06 183 CYS A C 1
ATOM 1457 O O . CYS A 1 183 ? 3.625 -5.336 5.809 1 85.06 183 CYS A O 1
ATOM 1459 N N . ARG A 1 184 ? 4.91 -4.93 7.535 1 81.5 184 ARG A N 1
ATOM 1460 C CA . ARG A 1 184 ? 3.82 -5.094 8.492 1 81.5 184 ARG A CA 1
ATOM 1461 C C . ARG A 1 184 ? 2.711 -4.078 8.242 1 81.5 184 ARG A C 1
ATOM 1463 O O . ARG A 1 184 ? 1.531 -4.438 8.211 1 81.5 184 ARG A O 1
ATOM 1470 N N . LEU A 1 185 ? 3.115 -2.846 8.039 1 85.62 185 LEU A N 1
ATOM 1471 C CA . LEU A 1 185 ? 2.123 -1.793 7.859 1 85.62 185 LEU A CA 1
ATOM 1472 C C . LEU A 1 185 ? 1.383 -1.96 6.535 1 85.62 185 LEU A C 1
ATOM 1474 O O . LEU A 1 185 ? 0.186 -1.674 6.449 1 85.62 185 LEU A O 1
ATOM 1478 N N . GLN A 1 186 ? 2.039 -2.424 5.5 1 82.62 186 GLN A N 1
ATOM 1479 C CA . GLN A 1 186 ? 1.395 -2.658 4.215 1 82.62 186 GLN A CA 1
ATOM 1480 C C . GLN A 1 186 ? 0.368 -3.783 4.309 1 82.62 186 GLN A C 1
ATOM 1482 O O . GLN A 1 186 ? -0.647 -3.764 3.609 1 82.62 186 GLN A O 1
ATOM 1487 N N . LEU A 1 187 ? 0.665 -4.73 5.105 1 74.44 187 LEU A N 1
ATOM 1488 C CA . LEU A 1 187 ? -0.218 -5.887 5.23 1 74.44 187 LEU A CA 1
ATOM 1489 C C . LEU A 1 187 ? -1.439 -5.551 6.078 1 74.44 187 LEU A C 1
ATOM 1491 O O . LEU A 1 187 ? -2.523 -6.098 5.859 1 74.44 187 LEU A O 1
ATOM 1495 N N . THR A 1 188 ? -1.239 -4.641 7.051 1 71 188 THR A N 1
ATOM 1496 C CA . THR A 1 188 ? -2.312 -4.359 7.996 1 71 188 THR A CA 1
ATOM 1497 C C . THR A 1 188 ? -3.135 -3.156 7.543 1 71 188 THR A C 1
ATOM 1499 O O . THR A 1 188 ? -4.316 -3.047 7.871 1 71 188 THR A O 1
ATOM 1502 N N . ASP A 1 189 ? -2.492 -2.283 6.742 1 75.56 189 ASP A N 1
ATOM 1503 C CA . ASP A 1 189 ? -3.15 -1.063 6.281 1 75.56 189 ASP A CA 1
ATOM 1504 C C . ASP A 1 189 ? -3.121 -0.965 4.758 1 75.56 189 ASP A C 1
ATOM 1506 O O . ASP A 1 189 ? -2.127 -0.525 4.176 1 75.56 189 ASP A O 1
ATOM 1510 N N . PRO A 1 190 ? -4.184 -1.317 4.102 1 69.75 190 PRO A N 1
ATOM 1511 C CA . PRO A 1 190 ? -4.199 -1.338 2.639 1 69.75 190 PRO A CA 1
ATOM 1512 C C . PRO A 1 190 ? -3.861 0.019 2.025 1 69.75 190 PRO A C 1
ATOM 1514 O O . PRO A 1 190 ? -3.383 0.086 0.89 1 69.75 190 PRO A O 1
ATOM 1517 N N . ASN A 1 191 ? -4.078 1.085 2.762 1 76.31 191 ASN A N 1
ATOM 1518 C CA . ASN A 1 191 ? -3.799 2.396 2.189 1 76.31 191 ASN A CA 1
ATOM 1519 C C . ASN A 1 191 ? -2.502 2.984 2.74 1 76.31 191 ASN A C 1
ATOM 1521 O O . ASN A 1 191 ? -2.26 4.188 2.619 1 76.31 191 ASN A O 1
ATOM 1525 N N . PHE A 1 192 ? -1.798 2.088 3.293 1 88.69 192 PHE A N 1
ATOM 1526 C CA . PHE A 1 192 ? -0.472 2.52 3.719 1 88.69 192 PHE A CA 1
ATOM 1527 C C . PHE A 1 192 ? 0.357 2.979 2.525 1 88.69 192 PHE A C 1
ATOM 1529 O O . PHE A 1 192 ? 0.361 2.326 1.479 1 88.69 192 PHE A O 1
ATOM 1536 N N . PHE A 1 193 ? 1.019 4.109 2.641 1 91.5 193 PHE A N 1
ATOM 1537 C CA . PHE A 1 193 ? 1.81 4.699 1.568 1 91.5 193 PHE A CA 1
ATOM 1538 C C . PHE A 1 193 ? 3.248 4.93 2.02 1 91.5 193 PHE A C 1
ATOM 1540 O O . PHE A 1 193 ? 3.486 5.477 3.096 1 91.5 193 PHE A O 1
ATOM 1547 N N . ASN A 1 194 ? 4.195 4.422 1.245 1 94.38 194 ASN A N 1
ATOM 1548 C CA . ASN A 1 194 ? 5.605 4.637 1.553 1 94.38 194 ASN A CA 1
ATOM 1549 C C . ASN A 1 194 ? 6.418 4.918 0.292 1 94.38 194 ASN A C 1
ATOM 1551 O O . ASN A 1 194 ? 6.09 4.422 -0.788 1 94.38 194 ASN A O 1
ATOM 1555 N N . VAL A 1 195 ? 7.43 5.773 0.454 1 93.38 195 VAL A N 1
ATOM 1556 C CA . VAL A 1 195 ? 8.328 6.105 -0.646 1 93.38 195 VAL A CA 1
ATOM 1557 C C . VAL A 1 195 ? 9.781 6.031 -0.169 1 93.38 195 VAL A C 1
ATOM 1559 O O . VAL A 1 195 ? 10.109 6.516 0.917 1 93.38 195 VAL A O 1
ATOM 1562 N N . VAL A 1 196 ? 10.578 5.363 -0.968 1 92.25 196 VAL A N 1
ATOM 1563 C CA . VAL A 1 196 ? 12.008 5.238 -0.704 1 92.25 196 VAL A CA 1
ATOM 1564 C C . VAL A 1 196 ? 12.797 6.059 -1.727 1 92.25 196 VAL A C 1
ATOM 1566 O O . VAL A 1 196 ? 12.602 5.902 -2.936 1 92.25 196 VAL A O 1
ATOM 1569 N N . ASP A 1 197 ? 13.578 6.957 -1.197 1 91.56 197 ASP A N 1
ATOM 1570 C CA . ASP A 1 197 ? 14.445 7.777 -2.041 1 91.56 197 ASP A CA 1
ATOM 1571 C C . ASP A 1 197 ? 15.836 7.152 -2.172 1 91.56 197 ASP A C 1
ATOM 1573 O O . ASP A 1 197 ? 16.562 7.047 -1.188 1 91.56 197 ASP A O 1
ATOM 1577 N N . LEU A 1 198 ? 16.125 6.785 -3.395 1 88.75 198 LEU A N 1
ATOM 1578 C CA . LEU A 1 198 ? 17.438 6.195 -3.666 1 88.75 198 LEU A CA 1
ATOM 1579 C C . LEU A 1 198 ? 18.281 7.117 -4.543 1 88.75 198 LEU A C 1
ATOM 1581 O O . LEU A 1 198 ? 17.75 7.773 -5.445 1 88.75 198 LEU A O 1
ATOM 1585 N N . ASN A 1 199 ? 19.531 7.223 -4.215 1 82.94 199 ASN A N 1
ATOM 1586 C CA . ASN A 1 199 ? 20.406 7.977 -5.105 1 82.94 199 ASN A CA 1
ATOM 1587 C C . ASN A 1 199 ? 20.766 7.172 -6.352 1 82.94 199 ASN A C 1
ATOM 1589 O O . ASN A 1 199 ? 20.281 6.059 -6.539 1 82.94 199 ASN A O 1
ATOM 1593 N N . GLU A 1 200 ? 21.562 7.68 -7.227 1 76.31 200 GLU A N 1
ATOM 1594 C CA . GLU A 1 200 ? 21.891 7.059 -8.5 1 76.31 200 GLU A CA 1
ATOM 1595 C C . GLU A 1 200 ? 22.688 5.766 -8.297 1 76.31 200 GLU A C 1
ATOM 1597 O O . GLU A 1 200 ? 22.656 4.879 -9.156 1 76.31 200 GLU A O 1
ATOM 1602 N N . LYS A 1 201 ? 23.328 5.652 -7.121 1 77.5 201 LYS A N 1
ATOM 1603 C CA . LYS A 1 201 ? 24.094 4.445 -6.816 1 77.5 201 LYS A CA 1
ATOM 1604 C C . LYS A 1 201 ? 23.219 3.402 -6.125 1 77.5 201 LYS A C 1
ATOM 1606 O O . LYS A 1 201 ? 23.688 2.305 -5.809 1 77.5 201 LYS A O 1
ATOM 1611 N N . GLY A 1 202 ? 21.969 3.754 -5.824 1 82.44 202 GLY A N 1
ATOM 1612 C CA . GLY A 1 202 ? 21.047 2.82 -5.184 1 82.44 202 GLY A CA 1
ATOM 1613 C C . GLY A 1 202 ? 21.109 2.873 -3.67 1 82.44 202 GLY A C 1
ATOM 1614 O O . GLY A 1 202 ? 20.594 1.983 -2.994 1 82.44 202 GLY A O 1
ATOM 1615 N N . CYS A 1 203 ? 21.766 3.922 -3.195 1 85.94 203 CYS A N 1
ATOM 1616 C CA . CYS A 1 203 ? 21.844 4.07 -1.746 1 85.94 203 CYS A CA 1
ATOM 1617 C C . CYS A 1 203 ? 20.641 4.848 -1.211 1 85.94 203 CYS A C 1
ATOM 1619 O O . CYS A 1 203 ? 20.188 5.809 -1.834 1 85.94 203 CYS A O 1
ATOM 1621 N N . LEU A 1 204 ? 20.234 4.438 -0.005 1 91.38 204 LEU A N 1
ATOM 1622 C CA . LEU A 1 204 ? 19.078 5.055 0.625 1 91.38 204 LEU A CA 1
ATOM 1623 C C . LEU A 1 204 ? 19.391 6.477 1.074 1 91.38 204 LEU A C 1
ATOM 1625 O O . LEU A 1 204 ? 20.359 6.703 1.807 1 91.38 204 LEU A O 1
ATOM 1629 N N . ARG A 1 205 ? 18.594 7.426 0.651 1 92 205 ARG A N 1
ATOM 1630 C CA . ARG A 1 205 ? 18.75 8.82 1.048 1 92 205 ARG A CA 1
ATOM 1631 C C . ARG A 1 205 ? 17.672 9.242 2.033 1 92 205 ARG A C 1
ATOM 1633 O O . ARG A 1 205 ? 17.984 9.734 3.123 1 92 205 ARG A O 1
ATOM 1640 N N . ASN A 1 206 ? 16.422 9.094 1.637 1 94.25 206 ASN A N 1
ATOM 1641 C CA . ASN A 1 206 ? 15.289 9.523 2.443 1 94.25 206 ASN A CA 1
ATOM 1642 C C . ASN A 1 206 ? 14.18 8.477 2.449 1 94.25 206 ASN A C 1
ATOM 1644 O O . ASN A 1 206 ? 14.133 7.605 1.58 1 94.25 206 ASN A O 1
ATOM 1648 N N . LEU A 1 207 ? 13.383 8.516 3.494 1 96 207 LEU A N 1
ATOM 1649 C CA . LEU A 1 207 ? 12.211 7.656 3.637 1 96 207 LEU A CA 1
ATOM 1650 C C . LEU A 1 207 ? 10.977 8.484 4 1 96 207 LEU A C 1
ATOM 1652 O O . LEU A 1 207 ? 11.07 9.438 4.77 1 96 207 LEU A O 1
ATOM 1656 N N . PHE A 1 208 ? 9.891 8.156 3.4 1 97 208 PHE A N 1
ATOM 1657 C CA . PHE A 1 208 ? 8.609 8.75 3.762 1 97 208 PHE A CA 1
ATOM 1658 C C . PHE A 1 208 ? 7.547 7.68 3.953 1 97 208 PHE A C 1
ATOM 1660 O O . PHE A 1 208 ? 7.516 6.691 3.217 1 97 208 PHE A O 1
ATOM 1667 N N . TRP A 1 209 ? 6.711 7.875 4.988 1 97.19 209 TRP A N 1
ATOM 1668 C CA . TRP A 1 209 ? 5.566 6.977 5.098 1 97.19 209 TRP A CA 1
ATOM 1669 C C . TRP A 1 209 ? 4.391 7.672 5.773 1 97.19 209 TRP A C 1
ATOM 1671 O O . TRP A 1 209 ? 4.566 8.68 6.457 1 97.19 209 TRP A O 1
ATOM 1681 N N . THR A 1 210 ? 3.174 7.211 5.52 1 95.25 210 THR A N 1
ATOM 1682 C CA . THR A 1 210 ? 1.94 7.652 6.16 1 95.25 210 THR A CA 1
ATOM 1683 C C . THR A 1 210 ? 0.896 6.543 6.152 1 95.25 210 THR A C 1
ATOM 1685 O O . THR A 1 210 ? 0.877 5.707 5.246 1 95.25 210 THR A O 1
ATOM 1688 N N . ASP A 1 211 ? 0.127 6.473 7.137 1 88.25 211 ASP A N 1
ATOM 1689 C CA . ASP A 1 211 ? -0.902 5.445 7.246 1 88.25 211 ASP A CA 1
ATOM 1690 C C . ASP A 1 211 ? -2.26 5.977 6.797 1 88.25 211 ASP A C 1
ATOM 1692 O O . ASP A 1 211 ? -2.393 7.156 6.465 1 88.25 211 ASP A O 1
ATOM 1696 N N . THR A 1 212 ? -3.232 5.16 6.766 1 81.81 212 THR A N 1
ATOM 1697 C CA . THR A 1 212 ? -4.57 5.488 6.289 1 81.81 212 THR A CA 1
ATOM 1698 C C . THR A 1 212 ? -5.207 6.57 7.156 1 81.81 212 THR A C 1
ATOM 1700 O O . THR A 1 212 ? -5.832 7.5 6.645 1 81.81 212 THR A O 1
ATOM 1703 N N . ARG A 1 213 ? -5.051 6.453 8.43 1 83.94 213 ARG A N 1
ATOM 1704 C CA . ARG A 1 213 ? -5.672 7.402 9.352 1 83.94 213 ARG A CA 1
ATOM 1705 C C . ARG A 1 213 ? -5.105 8.805 9.148 1 83.94 213 ARG A C 1
ATOM 1707 O O . ARG A 1 213 ? -5.84 9.789 9.234 1 83.94 213 ARG A O 1
ATOM 1714 N N . SER A 1 214 ? -3.854 8.812 8.945 1 91.44 214 SER A N 1
ATOM 1715 C CA . SER A 1 214 ? -3.207 10.102 8.703 1 91.44 214 SER A CA 1
ATOM 1716 C C . SER A 1 214 ? -3.717 10.734 7.414 1 91.44 214 SER A C 1
ATOM 1718 O O . SER A 1 214 ? -3.965 11.945 7.367 1 91.44 214 SER A O 1
ATOM 1720 N N . ARG A 1 215 ? -3.854 9.953 6.434 1 88.88 215 ARG A N 1
ATOM 1721 C CA . ARG A 1 215 ? -4.324 10.453 5.145 1 88.88 215 ARG A CA 1
ATOM 1722 C C . ARG A 1 215 ? -5.766 10.945 5.242 1 88.88 215 ARG A C 1
ATOM 1724 O O . ARG A 1 215 ? -6.105 11.984 4.676 1 88.88 215 ARG A O 1
ATOM 1731 N N . VAL A 1 216 ? -6.562 10.266 5.961 1 82.88 216 VAL A N 1
ATOM 1732 C CA . VAL A 1 216 ? -7.953 10.664 6.145 1 82.88 216 VAL A CA 1
ATOM 1733 C C . VAL A 1 216 ? -8.023 11.914 7.016 1 82.88 216 VAL A C 1
ATOM 1735 O O . VAL A 1 216 ? -8.812 12.828 6.742 1 82.88 216 VAL A O 1
ATOM 1738 N N . ALA A 1 217 ? -7.207 11.875 8.07 1 90.31 217 ALA A N 1
ATOM 1739 C CA . ALA A 1 217 ? -7.164 13.047 8.93 1 90.31 217 ALA A CA 1
ATOM 1740 C C . ALA A 1 217 ? -6.824 14.305 8.125 1 90.31 217 ALA A C 1
ATOM 1742 O O . ALA A 1 217 ? -7.363 15.383 8.391 1 90.31 217 ALA A O 1
ATOM 1743 N N . TYR A 1 218 ? -5.984 14.148 7.211 1 93 218 TYR A N 1
ATOM 1744 C CA . TYR A 1 218 ? -5.586 15.297 6.398 1 93 218 TYR A CA 1
ATOM 1745 C C . TYR A 1 218 ? -6.762 15.82 5.582 1 93 218 TYR A C 1
ATOM 1747 O O . TYR A 1 218 ? -6.863 17.016 5.332 1 93 218 TYR A O 1
ATOM 1755 N N . ARG A 1 219 ? -7.613 15 5.211 1 83.5 219 ARG A N 1
ATOM 1756 C CA . ARG A 1 219 ? -8.781 15.406 4.438 1 83.5 219 ARG A CA 1
ATOM 1757 C C . ARG A 1 219 ? -9.672 16.344 5.238 1 83.5 219 ARG A C 1
ATOM 1759 O O . ARG A 1 219 ? -10.266 17.281 4.684 1 83.5 219 ARG A O 1
ATOM 1766 N N . TYR A 1 220 ? -9.656 16.141 6.492 1 85.94 220 TYR A N 1
ATOM 1767 C CA . TYR A 1 220 ? -10.547 16.922 7.34 1 85.94 220 TYR A CA 1
ATOM 1768 C C . TYR A 1 220 ? -9.797 18.062 8.016 1 85.94 220 TYR A C 1
ATOM 1770 O O . TYR A 1 220 ? -10.375 19.109 8.305 1 85.94 220 TYR A O 1
ATOM 1778 N N . PHE A 1 221 ? -8.562 17.844 8.266 1 91.75 221 PHE A N 1
ATOM 1779 C CA . PHE A 1 221 ? -7.84 18.781 9.117 1 91.75 221 PHE A CA 1
ATOM 1780 C C . PHE A 1 221 ? -6.551 19.234 8.445 1 91.75 221 PHE A C 1
ATOM 1782 O O . PHE A 1 221 ? -5.586 19.594 9.117 1 91.75 221 PHE A O 1
ATOM 1789 N N . GLY A 1 222 ? -6.453 19.172 7.215 1 91.56 222 GLY A N 1
ATOM 1790 C CA . GLY A 1 222 ? -5.242 19.516 6.48 1 91.56 222 GLY A CA 1
ATOM 1791 C C . GLY A 1 222 ? -5.102 21 6.203 1 91.56 222 GLY A C 1
ATOM 1792 O O . GLY A 1 222 ? -4.215 21.406 5.453 1 91.56 222 GLY A O 1
ATOM 1793 N N . ASP A 1 223 ? -5.898 21.844 6.824 1 91.5 223 ASP A N 1
ATOM 1794 C CA . ASP A 1 223 ? -5.836 23.297 6.598 1 91.5 223 ASP A CA 1
ATOM 1795 C C . ASP A 1 223 ? -4.543 23.875 7.16 1 91.5 223 ASP A C 1
ATOM 1797 O O . ASP A 1 223 ? -3.914 24.734 6.523 1 91.5 223 ASP A O 1
ATOM 1801 N N . VAL A 1 224 ? -4.188 23.469 8.305 1 94.5 224 VAL A N 1
ATOM 1802 C CA . VAL A 1 224 ? -2.949 23.922 8.922 1 94.5 224 VAL A CA 1
ATOM 1803 C C . VAL A 1 224 ? -2.061 22.719 9.242 1 94.5 224 VAL A C 1
ATOM 1805 O O . VAL A 1 224 ? -2.516 21.75 9.852 1 94.5 224 VAL A O 1
ATOM 1808 N N . VAL A 1 225 ? -0.81 22.812 8.828 1 96.06 225 VAL A N 1
ATOM 1809 C CA . VAL A 1 225 ? 0.123 21.719 9.055 1 96.06 225 VAL A CA 1
ATOM 1810 C C . VAL A 1 225 ? 1.396 22.25 9.711 1 96.06 225 VAL A C 1
ATOM 1812 O O . VAL A 1 225 ? 1.974 23.234 9.242 1 96.06 225 VAL A O 1
ATOM 1815 N N . LEU A 1 226 ? 1.756 21.656 10.766 1 94.94 226 LEU A N 1
ATOM 1816 C CA . LEU A 1 226 ? 3.037 21.922 11.414 1 94.94 226 LEU A CA 1
ATOM 1817 C C . LEU A 1 226 ? 4.086 20.906 10.969 1 94.94 226 LEU A C 1
ATOM 1819 O O . LEU A 1 226 ? 3.871 19.703 11.07 1 94.94 226 LEU A O 1
ATOM 1823 N N . ILE A 1 227 ? 5.125 21.375 10.445 1 95.44 227 ILE A N 1
ATOM 1824 C CA . ILE A 1 227 ? 6.246 20.5 10.086 1 95.44 227 ILE A CA 1
ATOM 1825 C C . ILE A 1 227 ? 7.32 20.578 11.164 1 95.44 227 ILE A C 1
ATOM 1827 O O . ILE A 1 227 ? 8 21.594 11.305 1 95.44 227 ILE A O 1
ATOM 1831 N N . ASP A 1 228 ? 7.477 19.562 11.867 1 92.12 228 ASP A N 1
ATOM 1832 C CA . ASP A 1 228 ? 8.43 19.484 12.977 1 92.12 228 ASP A CA 1
ATOM 1833 C C . ASP A 1 228 ? 9.758 18.891 12.516 1 92.12 228 ASP A C 1
ATOM 1835 O O . ASP A 1 228 ? 9.82 17.703 12.188 1 92.12 228 ASP A O 1
ATOM 1839 N N . THR A 1 229 ? 10.758 19.641 12.531 1 92.75 229 THR A N 1
ATOM 1840 C CA . THR A 1 229 ? 12.078 19.188 12.109 1 92.75 229 THR A CA 1
ATOM 1841 C C . THR A 1 229 ? 13.055 19.188 13.281 1 92.75 229 THR A C 1
ATOM 1843 O O . THR A 1 229 ? 14.266 19.234 13.086 1 92.75 229 THR A O 1
ATOM 1846 N N . THR A 1 230 ? 12.578 19.188 14.445 1 86.62 230 THR A N 1
ATOM 1847 C CA . THR A 1 230 ? 13.398 19.297 15.656 1 86.62 230 THR A CA 1
ATOM 1848 C C . THR A 1 230 ? 14.43 18.172 15.703 1 86.62 230 THR A C 1
ATOM 1850 O O . THR A 1 230 ? 15.594 18.406 16.031 1 86.62 230 THR A O 1
ATOM 1853 N N . CYS A 1 231 ? 14.047 16.984 15.328 1 89.06 231 CYS A N 1
ATOM 1854 C CA . CYS A 1 231 ? 14.945 15.844 15.391 1 89.06 231 CYS A CA 1
ATOM 1855 C C . CYS A 1 231 ? 16.109 16 14.43 1 89.06 231 CYS A C 1
ATOM 1857 O O . CYS A 1 231 ? 17.219 15.547 14.711 1 89.06 231 CYS A O 1
ATOM 1859 N N . LEU A 1 232 ? 15.844 16.578 13.359 1 88.62 232 LEU A N 1
ATOM 1860 C CA . LEU A 1 232 ? 16.891 16.781 12.359 1 88.62 232 LEU A CA 1
ATOM 1861 C C . LEU A 1 232 ? 17.828 17.891 12.781 1 88.62 232 LEU A C 1
ATOM 1863 O O . LEU A 1 232 ? 19.047 17.75 12.688 1 88.62 232 LEU A O 1
ATOM 1867 N N . ILE A 1 233 ? 17.297 19 13.266 1 82.31 233 ILE A N 1
ATOM 1868 C CA . ILE A 1 233 ? 18.078 20.172 13.641 1 82.31 233 ILE A CA 1
ATOM 1869 C C . ILE A 1 233 ? 18.922 19.859 14.867 1 82.31 233 ILE A C 1
ATOM 1871 O O . ILE A 1 233 ? 20.078 20.297 14.961 1 82.31 233 ILE A O 1
ATOM 1875 N N . GLU A 1 234 ? 18.344 19.156 15.773 1 84.12 234 GLU A N 1
ATOM 1876 C CA . GLU A 1 234 ? 19.047 18.844 17.016 1 84.12 234 GLU A CA 1
ATOM 1877 C C . GLU A 1 234 ? 19.875 17.562 16.875 1 84.12 234 GLU A C 1
ATOM 1879 O O . GLU A 1 234 ? 20.422 17.062 17.859 1 84.12 234 GLU A O 1
ATOM 1884 N N . ARG A 1 235 ? 19.906 16.969 15.742 1 86 235 ARG A N 1
ATOM 1885 C CA . ARG A 1 235 ? 20.766 15.852 15.383 1 86 235 ARG A CA 1
ATOM 1886 C C . ARG A 1 235 ? 20.453 14.633 16.25 1 86 235 ARG A C 1
ATOM 1888 O O . ARG A 1 235 ? 21.344 14.047 16.859 1 86 235 ARG A O 1
ATOM 1895 N N . TYR A 1 236 ? 19.188 14.312 16.281 1 90.69 236 TYR A N 1
ATOM 1896 C CA . TYR A 1 236 ? 18.781 13.047 16.891 1 90.69 236 TYR A CA 1
ATOM 1897 C C . TYR A 1 236 ? 19.344 11.867 16.109 1 90.69 236 TYR A C 1
ATOM 1899 O O . TYR A 1 236 ? 19.656 11.992 14.922 1 90.69 236 TYR A O 1
ATOM 1907 N N . ASP A 1 237 ? 19.438 10.742 16.781 1 91.31 237 ASP A N 1
ATOM 1908 C CA . ASP A 1 237 ? 19.844 9.531 16.062 1 91.31 237 ASP A CA 1
ATOM 1909 C C . ASP A 1 237 ? 18.812 9.164 14.992 1 91.31 237 ASP A C 1
ATOM 1911 O O . ASP A 1 237 ? 19.172 8.586 13.961 1 91.31 237 ASP A O 1
ATOM 1915 N N . VAL A 1 238 ? 17.625 9.43 15.352 1 94.19 238 VAL A N 1
ATOM 1916 C CA . VAL A 1 238 ? 16.562 9.266 14.367 1 94.19 238 VAL A CA 1
ATOM 1917 C C . VAL A 1 238 ? 16.25 10.609 13.719 1 94.19 238 VAL A C 1
ATOM 1919 O O . VAL A 1 238 ? 15.602 11.461 14.32 1 94.19 238 VAL A O 1
ATOM 1922 N N . PRO A 1 239 ? 16.656 10.836 12.523 1 94.75 239 PRO A N 1
ATOM 1923 C CA . PRO A 1 239 ? 16.406 12.109 11.844 1 94.75 239 PRO A CA 1
ATOM 1924 C C . PRO A 1 239 ? 14.984 12.234 11.312 1 94.75 239 PRO A C 1
ATOM 1926 O O . PRO A 1 239 ? 14.781 12.352 10.102 1 94.75 239 PRO A O 1
ATOM 1929 N N . LEU A 1 240 ? 14.094 12.359 12.18 1 96.31 240 LEU A N 1
ATOM 1930 C CA . LEU A 1 240 ? 12.664 12.297 11.891 1 96.31 240 LEU A CA 1
ATOM 1931 C C . LEU A 1 240 ? 12.102 13.68 11.586 1 96.31 240 LEU A C 1
ATOM 1933 O O . LEU A 1 240 ? 12.461 14.656 12.242 1 96.31 240 LEU A O 1
ATOM 1937 N N . VAL A 1 241 ? 11.328 13.781 10.57 1 96.25 241 VAL A N 1
ATOM 1938 C CA . VAL A 1 241 ? 10.469 14.922 10.281 1 96.25 241 VAL A CA 1
ATOM 1939 C C . VAL A 1 241 ? 9.008 14.492 10.352 1 96.25 241 VAL A C 1
ATOM 1941 O O . VAL A 1 241 ? 8.617 13.477 9.773 1 96.25 241 VAL A O 1
ATOM 1944 N N . SER A 1 242 ? 8.234 15.227 11.07 1 96.44 242 SER A N 1
ATOM 1945 C CA . SER A 1 242 ? 6.832 14.859 11.227 1 96.44 242 SER A CA 1
ATOM 1946 C C . SER A 1 242 ? 5.91 15.961 10.727 1 96.44 242 SER A C 1
ATOM 1948 O O . SER A 1 242 ? 6.191 17.141 10.906 1 96.44 242 SER A O 1
ATOM 1950 N N . PHE A 1 243 ? 4.895 15.578 10.055 1 96.94 243 PHE A N 1
ATOM 1951 C CA . PHE A 1 243 ? 3.785 16.453 9.688 1 96.94 243 PHE A CA 1
ATOM 1952 C C . PHE A 1 243 ? 2.648 16.328 10.695 1 96.94 243 PHE A C 1
ATOM 1954 O O . PHE A 1 243 ? 2.105 15.25 10.906 1 96.94 243 PHE A O 1
ATOM 1961 N N . ILE A 1 244 ? 2.311 17.438 11.281 1 95.06 244 ILE A N 1
ATOM 1962 C CA . ILE A 1 244 ? 1.355 17.391 12.383 1 95.06 244 ILE A CA 1
ATOM 1963 C C . ILE A 1 244 ? 0.191 18.328 12.102 1 95.06 244 ILE A C 1
ATOM 1965 O O . ILE A 1 244 ? 0.396 19.469 11.648 1 95.06 244 ILE A O 1
ATOM 1969 N N . GLY A 1 245 ? -1.012 17.828 12.281 1 94.38 245 GLY A N 1
ATOM 1970 C CA . GLY A 1 245 ? -2.221 18.641 12.242 1 94.38 245 GLY A CA 1
ATOM 1971 C C . GLY A 1 245 ? -2.939 18.703 13.57 1 94.38 245 GLY A C 1
ATOM 1972 O O . GLY A 1 245 ? -2.387 18.312 14.602 1 94.38 245 GLY A O 1
ATOM 1973 N N . VAL A 1 246 ? -4.129 19.328 13.531 1 93.25 246 VAL A N 1
ATOM 1974 C CA . VAL A 1 246 ? -4.969 19.438 14.719 1 93.25 246 VAL A CA 1
ATOM 1975 C C . VAL A 1 246 ? -6.375 18.938 14.398 1 93.25 246 VAL A C 1
ATOM 1977 O O . VAL A 1 246 ? -6.992 19.375 13.422 1 93.25 246 VAL A O 1
ATOM 1980 N N . ASN A 1 247 ? -6.844 18.031 15.242 1 92.38 247 ASN A N 1
ATOM 1981 C CA . ASN A 1 247 ? -8.156 17.469 14.953 1 92.38 247 ASN A CA 1
ATOM 1982 C C . ASN A 1 247 ? -9.273 18.312 15.57 1 92.38 247 ASN A C 1
ATOM 1984 O O . ASN A 1 247 ? -9.039 19.422 16.031 1 92.38 247 ASN A O 1
ATOM 1988 N N . HIS A 1 248 ? -10.508 17.891 15.547 1 92.06 248 HIS A N 1
ATOM 1989 C CA . HIS A 1 248 ? -11.703 18.641 15.945 1 92.06 248 HIS A CA 1
ATOM 1990 C C . HIS A 1 248 ? -11.75 18.828 17.453 1 92.06 248 HIS A C 1
ATOM 1992 O O . HIS A 1 248 ? -12.539 19.625 17.969 1 92.06 248 HIS A O 1
ATOM 1998 N N . TYR A 1 249 ? -10.859 18.234 18.25 1 91.94 249 TYR A N 1
ATOM 1999 C CA . TYR A 1 249 ? -10.781 18.406 19.703 1 91.94 249 TYR A CA 1
ATOM 2000 C C . TYR A 1 249 ? -9.594 19.281 20.078 1 91.94 249 TYR A C 1
ATOM 2002 O O . TYR A 1 249 ? -9.312 19.469 21.266 1 91.94 249 TYR A O 1
ATOM 2010 N N . GLY A 1 250 ? -8.914 19.734 19.078 1 90.31 250 GLY A N 1
ATOM 2011 C CA . GLY A 1 250 ? -7.734 20.547 19.359 1 90.31 250 GLY A CA 1
ATOM 2012 C C . GLY A 1 250 ? -6.516 19.703 19.703 1 90.31 250 GLY A C 1
ATOM 2013 O O . GLY A 1 250 ? -5.551 20.219 20.266 1 90.31 250 GLY A O 1
ATOM 2014 N N . GLN A 1 251 ? -6.57 18.484 19.375 1 90.44 251 GLN A N 1
ATOM 2015 C CA . GLN A 1 251 ? -5.457 17.578 19.641 1 90.44 251 GLN A CA 1
ATOM 2016 C C . GLN A 1 251 ? -4.559 17.438 18.406 1 90.44 251 GLN A C 1
ATOM 2018 O O . GLN A 1 251 ? -5.027 17.547 17.266 1 90.44 251 GLN A O 1
ATOM 2023 N N . SER A 1 252 ? -3.312 17.188 18.719 1 92.06 252 SER A N 1
ATOM 2024 C CA . SER A 1 252 ? -2.377 16.938 17.625 1 92.06 252 SER A CA 1
ATOM 2025 C C . SER A 1 252 ? -2.658 15.609 16.938 1 92.06 252 SER A C 1
ATOM 2027 O O . SER A 1 252 ? -2.99 14.625 17.609 1 92.06 252 SER A O 1
ATOM 2029 N N . VAL A 1 253 ? -2.578 15.594 15.641 1 93.44 253 VAL A N 1
ATOM 2030 C CA . VAL A 1 253 ? -2.729 14.375 14.859 1 93.44 253 VAL A CA 1
ATOM 2031 C C . VAL A 1 253 ? -1.573 14.25 13.867 1 93.44 253 VAL A C 1
ATOM 2033 O O . VAL A 1 253 ? -1.129 15.242 13.297 1 93.44 253 VAL A O 1
ATOM 2036 N N . LEU A 1 254 ? -1.161 13.023 13.68 1 95.56 254 LEU A N 1
ATOM 2037 C CA . LEU A 1 254 ? -0.066 12.766 12.758 1 95.56 254 LEU A CA 1
ATOM 2038 C C . LEU A 1 254 ? -0.578 12.688 11.32 1 95.56 254 LEU A C 1
ATOM 2040 O O . LEU A 1 254 ? -1.594 12.039 11.055 1 95.56 254 LEU A O 1
ATOM 2044 N N . LEU A 1 255 ? 0.165 13.344 10.391 1 96.88 255 LEU A N 1
ATOM 2045 C CA . LEU A 1 255 ? -0.247 13.352 8.992 1 96.88 255 LEU A CA 1
ATOM 2046 C C . LEU A 1 255 ? 0.808 12.695 8.109 1 96.88 255 LEU A C 1
ATOM 2048 O O . LEU A 1 255 ? 0.592 12.508 6.91 1 96.88 255 LEU A O 1
ATOM 2052 N N . GLY A 1 256 ? 1.922 12.406 8.656 1 97.12 256 GLY A N 1
ATOM 2053 C CA . GLY A 1 256 ? 2.998 11.734 7.945 1 97.12 256 GLY A CA 1
ATOM 2054 C C . GLY A 1 256 ? 4.34 11.859 8.641 1 97.12 256 GLY A C 1
ATOM 2055 O O . GLY A 1 256 ? 4.516 12.711 9.516 1 97.12 256 GLY A O 1
ATOM 2056 N N . CYS A 1 257 ? 5.301 11.023 8.18 1 97.06 257 CYS A N 1
ATOM 2057 C CA . CYS A 1 257 ? 6.656 11.039 8.719 1 97.06 257 CYS A CA 1
ATOM 2058 C C . CYS A 1 257 ? 7.68 10.789 7.621 1 97.06 257 CYS A C 1
ATOM 2060 O O . CYS A 1 257 ? 7.363 10.188 6.598 1 97.06 257 CYS A O 1
ATOM 2062 N N . GLY A 1 258 ? 8.812 11.336 7.883 1 96.88 258 GLY A N 1
ATOM 2063 C CA . GLY A 1 258 ? 9.938 11.078 6.992 1 96.88 258 GLY A CA 1
ATOM 2064 C C . GLY A 1 258 ? 11.273 11.031 7.711 1 96.88 258 GLY A C 1
ATOM 2065 O O . GLY A 1 258 ? 11.438 11.656 8.758 1 96.88 258 GLY A O 1
ATOM 2066 N N . LEU A 1 259 ? 12.164 10.227 7.223 1 96.56 259 LEU A N 1
ATOM 2067 C CA . LEU A 1 259 ? 13.562 10.219 7.633 1 96.56 259 LEU A CA 1
ATOM 2068 C C . LEU A 1 259 ? 14.445 10.852 6.559 1 96.56 259 LEU A C 1
ATOM 2070 O O . LEU A 1 259 ? 14.414 10.43 5.398 1 96.56 259 LEU A O 1
ATOM 2074 N N . LEU A 1 260 ? 15.18 11.836 6.988 1 95.44 260 LEU A N 1
ATOM 2075 C CA . LEU A 1 260 ? 16 12.539 6.016 1 95.44 260 LEU A CA 1
ATOM 2076 C C . LEU A 1 260 ? 17.484 12.352 6.328 1 95.44 260 LEU A C 1
ATOM 2078 O O . LEU A 1 260 ? 17.891 12.336 7.492 1 95.44 260 LEU A O 1
ATOM 2082 N N . ALA A 1 261 ? 18.266 12.242 5.27 1 89.25 261 ALA A N 1
ATOM 2083 C CA . ALA A 1 261 ? 19.703 12.062 5.422 1 89.25 261 ALA A CA 1
ATOM 2084 C C . ALA A 1 261 ? 20.375 13.359 5.844 1 89.25 261 ALA A C 1
ATOM 2086 O O . ALA A 1 261 ? 21.391 13.336 6.543 1 89.25 261 ALA A O 1
ATOM 2087 N N . SER A 1 262 ? 19.875 14.492 5.281 1 86.5 262 SER A N 1
ATOM 2088 C CA . SER A 1 262 ? 20.5 15.773 5.566 1 86.5 262 SER A CA 1
ATOM 2089 C C . SER A 1 262 ? 19.484 16.906 5.508 1 86.5 262 SER A C 1
ATOM 2091 O O . SER A 1 262 ? 18.406 16.766 4.938 1 86.5 262 SER A O 1
ATOM 2093 N N . GLU A 1 263 ? 19.969 18.016 6.148 1 88.19 263 GLU A N 1
ATOM 2094 C CA . GLU A 1 263 ? 19.172 19.234 6.117 1 88.19 263 GLU A CA 1
ATOM 2095 C C . GLU A 1 263 ? 19.484 20.062 4.875 1 88.19 263 GLU A C 1
ATOM 2097 O O . GLU A 1 263 ? 20.062 21.141 4.973 1 88.19 263 GLU A O 1
ATOM 2102 N N . THR A 1 264 ? 19.078 19.547 3.748 1 88.75 264 THR A N 1
ATOM 2103 C CA . THR A 1 264 ? 19.312 20.234 2.486 1 88.75 264 THR A CA 1
ATOM 2104 C C . THR A 1 264 ? 17.984 20.594 1.819 1 88.75 264 THR A C 1
ATOM 2106 O O . THR A 1 264 ? 16.938 20.016 2.145 1 88.75 264 THR A O 1
ATOM 2109 N N . ILE A 1 265 ? 18.047 21.531 0.954 1 91.44 265 ILE A N 1
ATOM 2110 C CA . ILE A 1 265 ? 16.859 21.953 0.211 1 91.44 265 ILE A CA 1
ATOM 2111 C C . ILE A 1 265 ? 16.312 20.766 -0.59 1 91.44 265 ILE A C 1
ATOM 2113 O O . ILE A 1 265 ? 15.102 20.562 -0.654 1 91.44 265 ILE A O 1
ATOM 2117 N N . GLU A 1 266 ? 17.188 20 -1.127 1 88.69 266 GLU A N 1
ATOM 2118 C CA . GLU A 1 266 ? 16.797 18.859 -1.957 1 88.69 266 GLU A CA 1
ATOM 2119 C C . GLU A 1 266 ? 16.062 17.812 -1.138 1 88.69 266 GLU A C 1
ATOM 2121 O O . GLU A 1 266 ? 15.039 17.281 -1.575 1 88.69 266 GLU A O 1
ATOM 2126 N N . SER A 1 267 ? 16.578 17.516 0.022 1 92.75 267 SER A N 1
ATOM 2127 C CA . SER A 1 267 ? 15.953 16.516 0.878 1 92.75 267 SER A CA 1
ATOM 2128 C C . SER A 1 267 ? 14.562 16.969 1.329 1 92.75 267 SER A C 1
ATOM 2130 O O . SER A 1 267 ? 13.617 16.172 1.311 1 92.75 267 SER A O 1
ATOM 2132 N N . TYR A 1 268 ? 14.477 18.219 1.711 1 95.5 268 TYR A N 1
ATOM 2133 C CA . TYR A 1 268 ? 13.188 18.75 2.133 1 95.5 268 TYR A CA 1
ATOM 2134 C C . TYR A 1 268 ? 12.195 18.75 0.973 1 95.5 268 TYR A C 1
ATOM 2136 O O . TYR A 1 268 ? 11.039 18.375 1.135 1 95.5 268 TYR A O 1
ATOM 2144 N N . THR A 1 269 ? 12.656 19.203 -0.146 1 94.44 269 THR A N 1
ATOM 2145 C CA . THR A 1 269 ? 11.789 19.266 -1.317 1 94.44 269 THR A CA 1
ATOM 2146 C C . THR A 1 269 ? 11.273 17.875 -1.686 1 94.44 269 THR A C 1
ATOM 2148 O O . THR A 1 269 ? 10.094 17.719 -2.002 1 94.44 269 THR A O 1
ATOM 2151 N N . TRP A 1 270 ? 12.195 16.953 -1.664 1 93.56 270 TRP A N 1
ATOM 2152 C CA . TRP A 1 270 ? 11.789 15.578 -1.947 1 93.56 270 TRP A CA 1
ATOM 2153 C C . TRP A 1 270 ? 10.703 15.117 -0.979 1 93.56 270 TRP A C 1
ATOM 2155 O O . TRP A 1 270 ? 9.695 14.547 -1.396 1 93.56 270 TRP A O 1
ATOM 2165 N N . LEU A 1 271 ? 10.883 15.328 0.283 1 97.06 271 LEU A N 1
ATOM 2166 C CA . LEU A 1 271 ? 9.945 14.891 1.314 1 97.06 271 LEU A CA 1
ATOM 2167 C C . LEU A 1 271 ? 8.586 15.555 1.132 1 97.06 271 LEU A C 1
ATOM 2169 O O . LEU A 1 271 ? 7.551 14.891 1.214 1 97.06 271 LEU A O 1
ATOM 2173 N N . PHE A 1 272 ? 8.617 16.828 0.87 1 97.62 272 PHE A N 1
ATOM 2174 C CA . PHE A 1 272 ? 7.375 17.578 0.732 1 97.62 272 PHE A CA 1
ATOM 2175 C C . PHE A 1 272 ? 6.609 17.141 -0.511 1 97.62 272 PHE A C 1
ATOM 2177 O O . PHE A 1 272 ? 5.379 17.031 -0.487 1 97.62 272 PHE A O 1
ATOM 2184 N N . A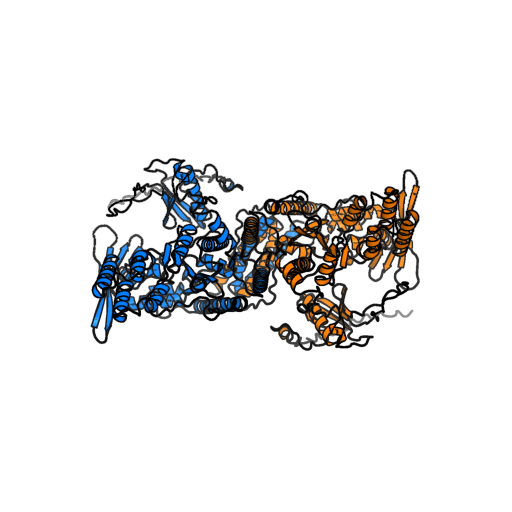RG A 1 273 ? 7.32 16.859 -1.506 1 92.62 273 ARG A N 1
ATOM 2185 C CA . ARG A 1 273 ? 6.668 16.391 -2.725 1 92.62 273 ARG A CA 1
ATOM 2186 C C . ARG A 1 273 ? 6.062 15.008 -2.523 1 92.62 273 ARG A C 1
ATOM 2188 O O . ARG A 1 273 ? 4.965 14.719 -3.014 1 92.62 273 ARG A O 1
ATOM 2195 N N . ALA A 1 274 ? 6.816 14.109 -1.877 1 93.31 274 ALA A N 1
ATOM 2196 C CA . ALA A 1 274 ? 6.285 12.789 -1.562 1 93.31 274 ALA A CA 1
ATOM 2197 C C . ALA A 1 274 ? 5.008 12.891 -0.735 1 93.31 274 ALA A C 1
ATOM 2199 O O . ALA A 1 274 ? 4.012 12.227 -1.032 1 93.31 274 ALA A O 1
ATOM 2200 N N . TRP A 1 275 ? 5.07 13.766 0.26 1 96.75 275 TRP A N 1
ATOM 2201 C CA . TRP A 1 275 ? 3.92 13.961 1.138 1 96.75 275 TRP A CA 1
ATOM 2202 C C . TRP A 1 275 ? 2.736 14.531 0.366 1 96.75 275 TRP A C 1
ATOM 2204 O O . TRP A 1 275 ? 1.608 14.055 0.498 1 96.75 275 TRP A O 1
ATOM 2214 N N . LEU A 1 276 ? 3 15.484 -0.442 1 92.25 276 LEU A N 1
ATOM 2215 C CA . LEU A 1 276 ? 1.948 16.141 -1.217 1 92.25 276 LEU A CA 1
ATOM 2216 C C . LEU A 1 276 ? 1.319 15.156 -2.203 1 92.25 276 LEU A C 1
ATOM 2218 O O . LEU A 1 276 ? 0.105 15.18 -2.418 1 92.25 276 LEU A O 1
ATOM 2222 N N . THR A 1 277 ? 2.137 14.328 -2.779 1 87.44 277 THR A N 1
ATOM 2223 C CA . THR A 1 277 ? 1.639 13.328 -3.711 1 87.44 277 THR A CA 1
ATOM 2224 C C . THR A 1 277 ? 0.687 12.359 -3.008 1 87.44 277 THR A C 1
ATOM 2226 O O . THR A 1 277 ? -0.373 12.023 -3.543 1 87.44 277 THR A O 1
ATOM 2229 N N . CYS A 1 278 ? 1.09 11.945 -1.845 1 87.38 278 CYS A N 1
ATOM 2230 C CA . CYS A 1 278 ? 0.273 11.016 -1.066 1 87.38 278 CYS A CA 1
ATOM 2231 C C . CYS A 1 278 ? -1.052 11.656 -0.672 1 87.38 278 CYS A C 1
ATOM 2233 O O . CYS A 1 278 ? -2.064 10.969 -0.539 1 87.38 278 CYS A O 1
ATOM 2235 N N . MET A 1 279 ? -0.987 12.969 -0.471 1 88.06 279 MET A N 1
ATOM 2236 C CA . MET A 1 279 ? -2.186 13.703 -0.087 1 88.06 279 MET A CA 1
ATOM 2237 C C . MET A 1 279 ? -2.959 14.164 -1.319 1 88.06 279 MET A C 1
ATOM 2239 O O . MET A 1 279 ? -3.727 15.125 -1.252 1 88.06 279 MET A O 1
ATOM 2243 N N . LEU A 1 280 ? -2.637 13.586 -2.436 1 78.5 280 LEU A N 1
ATOM 2244 C CA . LEU A 1 280 ? -3.336 13.75 -3.707 1 78.5 280 LEU A CA 1
ATOM 2245 C C . LEU A 1 280 ? -3.199 15.18 -4.227 1 78.5 280 LEU A C 1
ATOM 2247 O O . LEU A 1 280 ? -4.145 15.727 -4.789 1 78.5 280 LEU A O 1
ATOM 2251 N N . GLY A 1 281 ? -2.082 15.82 -3.805 1 80.69 281 GLY A N 1
ATOM 2252 C CA . GLY A 1 281 ? -1.763 17.125 -4.367 1 80.69 281 GLY A CA 1
ATOM 2253 C C . GLY A 1 281 ? -2.475 18.266 -3.666 1 80.69 281 GLY A C 1
ATOM 2254 O O . GLY A 1 281 ? -2.373 19.422 -4.09 1 80.69 281 GLY A O 1
ATOM 2255 N N . ARG A 1 282 ? -3.168 18.016 -2.613 1 81.94 282 ARG A N 1
ATOM 2256 C CA . ARG A 1 282 ? -3.863 19.062 -1.865 1 81.94 282 ARG A CA 1
ATOM 2257 C C . ARG A 1 282 ? -2.918 19.766 -0.898 1 81.94 282 ARG A C 1
ATOM 2259 O O . ARG A 1 282 ? -2.475 19.172 0.088 1 81.94 282 ARG A O 1
ATOM 2266 N N . SER A 1 283 ? -2.684 20.969 -1.153 1 90.5 283 SER A N 1
ATOM 2267 C CA . SER A 1 283 ? -1.784 21.75 -0.304 1 90.5 283 SER A CA 1
ATOM 2268 C C . SER A 1 283 ? -2.518 22.312 0.904 1 90.5 283 SER A C 1
ATOM 2270 O O . SER A 1 283 ? -3.686 22.703 0.804 1 90.5 283 SER A O 1
ATOM 2272 N N . PRO A 1 284 ? -1.856 22.406 1.998 1 94.19 284 PRO A N 1
ATOM 2273 C CA . PRO A 1 284 ? -2.451 23.094 3.145 1 94.19 284 PRO A CA 1
ATOM 2274 C C . PRO A 1 284 ? -2.537 24.594 2.941 1 94.19 284 PRO A C 1
ATOM 2276 O O . PRO A 1 284 ? -1.85 25.156 2.078 1 94.19 284 PRO A O 1
ATOM 2279 N N . GLN A 1 285 ? -3.373 25.203 3.76 1 90.25 285 GLN A N 1
ATOM 2280 C CA . GLN A 1 285 ? -3.508 26.656 3.691 1 90.25 285 GLN A CA 1
ATOM 2281 C C . GLN A 1 285 ? -2.359 27.344 4.418 1 90.25 285 GLN A C 1
ATOM 2283 O O . GLN A 1 285 ? -1.884 28.391 3.98 1 90.25 285 GLN A O 1
ATOM 2288 N N . THR A 1 286 ? -2.047 26.797 5.477 1 94.69 286 THR A N 1
ATOM 2289 C CA . THR A 1 286 ? -0.979 27.359 6.293 1 94.69 286 THR A CA 1
ATOM 2290 C C . THR A 1 286 ? 0.017 26.281 6.707 1 94.69 286 THR A C 1
ATOM 2292 O O . THR A 1 286 ? -0.377 25.172 7.051 1 94.69 286 THR A O 1
ATOM 2295 N N . ILE A 1 287 ? 1.271 26.609 6.602 1 96 287 ILE A N 1
ATOM 2296 C CA . ILE A 1 287 ? 2.342 25.719 7.047 1 96 287 ILE A CA 1
ATOM 2297 C C . ILE A 1 287 ? 3.168 26.406 8.133 1 96 287 ILE A C 1
ATOM 2299 O O . ILE A 1 287 ? 3.6 27.547 7.957 1 96 287 ILE A O 1
ATOM 2303 N N . ILE A 1 288 ? 3.283 25.766 9.211 1 94.12 288 ILE A N 1
ATOM 2304 C CA . ILE A 1 288 ? 4.074 26.281 10.328 1 94.12 288 ILE A CA 1
ATOM 2305 C C . ILE A 1 288 ? 5.371 25.484 10.445 1 94.12 288 ILE A C 1
ATOM 2307 O O . ILE A 1 288 ? 5.355 24.266 10.469 1 94.12 288 ILE A O 1
ATOM 2311 N N . THR A 1 289 ? 6.5 26.141 10.508 1 93.44 289 THR A N 1
ATOM 2312 C CA . THR A 1 289 ? 7.797 25.469 10.586 1 93.44 289 THR A CA 1
ATOM 2313 C C . THR A 1 289 ? 8.68 26.141 11.641 1 93.44 289 THR A C 1
ATOM 2315 O O . THR A 1 289 ? 8.32 27.172 12.195 1 93.44 289 THR A O 1
ATOM 2318 N N . ASP A 1 290 ? 9.789 25.547 11.898 1 86.38 290 ASP A N 1
ATOM 2319 C CA . ASP A 1 290 ? 10.852 26.188 12.672 1 86.38 290 ASP A CA 1
ATOM 2320 C C . ASP A 1 290 ? 11.539 27.281 11.859 1 86.38 290 ASP A C 1
ATOM 2322 O O . ASP A 1 290 ? 11.367 27.359 10.641 1 86.38 290 ASP A O 1
ATOM 2326 N N . GLN A 1 291 ? 12.297 28.062 12.578 1 86.19 291 GLN A N 1
ATOM 2327 C CA . GLN A 1 291 ? 13.023 29.141 11.922 1 86.19 291 GLN A CA 1
ATOM 2328 C C . GLN A 1 291 ? 14.281 28.609 11.242 1 86.19 291 GLN A C 1
ATOM 2330 O O . GLN A 1 291 ? 15.375 28.656 11.82 1 86.19 291 GLN A O 1
ATOM 2335 N N . CYS A 1 292 ? 14.188 28.094 10.086 1 85.44 292 CYS A N 1
ATOM 2336 C CA . CYS A 1 292 ? 15.281 27.578 9.273 1 85.44 292 CYS A CA 1
ATOM 2337 C C . CYS A 1 292 ? 15.164 28.031 7.828 1 85.44 292 CYS A C 1
ATOM 2339 O O . CYS A 1 292 ? 14.148 27.797 7.176 1 85.44 292 CYS A O 1
ATOM 2341 N N . ARG A 1 293 ? 16.141 28.719 7.406 1 83.06 293 ARG A N 1
ATOM 2342 C CA . ARG A 1 293 ? 16.125 29.312 6.074 1 83.06 293 ARG A CA 1
ATOM 2343 C C . ARG A 1 293 ? 15.969 28.234 5 1 83.06 293 ARG A C 1
ATOM 2345 O O . ARG A 1 293 ? 15.219 28.422 4.035 1 83.06 293 ARG A O 1
ATOM 2352 N N . ILE A 1 294 ? 16.688 27.141 5.145 1 89.94 294 ILE A N 1
ATOM 2353 C CA . ILE A 1 294 ? 16.641 26.047 4.172 1 89.94 294 ILE A CA 1
ATOM 2354 C C . ILE A 1 294 ? 15.227 25.484 4.09 1 89.94 294 ILE A C 1
ATOM 2356 O O . ILE A 1 294 ? 14.719 25.219 2.996 1 89.94 294 ILE A O 1
ATOM 2360 N N . LEU A 1 295 ? 14.664 25.391 5.191 1 92.94 295 LEU A N 1
ATOM 2361 C CA . LEU A 1 295 ? 13.305 24.859 5.262 1 92.94 295 LEU A CA 1
ATOM 2362 C C . LEU A 1 295 ? 12.32 25.812 4.59 1 92.94 295 LEU A C 1
ATOM 2364 O O . LEU A 1 295 ? 11.414 25.375 3.877 1 92.94 295 LEU A O 1
ATOM 2368 N N . GLN A 1 296 ? 12.516 27.047 4.738 1 90.19 296 GLN A N 1
ATOM 2369 C CA . GLN A 1 296 ? 11.633 28.062 4.172 1 90.19 296 GLN A CA 1
ATOM 2370 C C . GLN A 1 296 ? 11.695 28.062 2.648 1 90.19 296 GLN A C 1
ATOM 2372 O O . GLN A 1 296 ? 10.672 28.219 1.979 1 90.19 296 GLN A O 1
ATOM 2377 N N . ILE A 1 297 ? 12.828 27.875 2.213 1 92 297 ILE A N 1
ATOM 2378 C CA . ILE A 1 297 ? 13.008 27.828 0.765 1 92 297 ILE A CA 1
ATOM 2379 C C . ILE A 1 297 ? 12.289 26.625 0.188 1 92 297 ILE A C 1
ATOM 2381 O O . ILE A 1 297 ? 11.57 26.734 -0.81 1 92 297 ILE A O 1
ATOM 2385 N N . ALA A 1 298 ? 12.484 25.5 0.821 1 95.5 298 ALA A N 1
ATOM 2386 C CA . ALA A 1 298 ? 11.852 24.281 0.352 1 95.5 298 ALA A CA 1
ATOM 2387 C C . ALA A 1 298 ? 10.328 24.391 0.41 1 95.5 298 ALA A C 1
ATOM 2389 O O . ALA A 1 298 ? 9.633 23.953 -0.511 1 95.5 298 ALA A O 1
ATOM 2390 N N . VAL A 1 299 ? 9.789 24.969 1.489 1 96.06 299 VAL A N 1
ATOM 2391 C CA . VAL A 1 299 ? 8.352 25.141 1.641 1 96.06 299 VAL A CA 1
ATOM 2392 C C . VAL A 1 299 ? 7.828 26.078 0.557 1 96.06 299 VAL A C 1
ATOM 2394 O O . VAL A 1 299 ? 6.758 25.844 -0.011 1 96.06 299 VAL A O 1
ATOM 2397 N N . GLY A 1 300 ? 8.531 27.125 0.326 1 92.5 300 GLY A N 1
ATOM 2398 C CA . GLY A 1 300 ? 8.133 28.062 -0.709 1 92.5 300 GLY A CA 1
ATOM 2399 C C . GLY A 1 300 ? 8.094 27.438 -2.094 1 92.5 300 GLY A C 1
ATOM 2400 O O . GLY A 1 300 ? 7.254 27.812 -2.918 1 92.5 300 GLY A O 1
ATOM 2401 N N . ASP A 1 301 ? 8.93 26.531 -2.354 1 91.38 301 ASP A N 1
ATOM 2402 C CA . ASP A 1 301 ? 9.023 25.875 -3.656 1 91.38 301 ASP A CA 1
ATOM 2403 C C . ASP A 1 301 ? 7.883 24.875 -3.852 1 91.38 301 ASP A C 1
ATOM 2405 O O . ASP A 1 301 ? 7.277 24.828 -4.922 1 91.38 301 ASP A O 1
ATOM 2409 N N . VAL A 1 302 ? 7.613 24.078 -2.85 1 95.06 302 VAL A N 1
ATOM 2410 C CA . VAL A 1 302 ? 6.668 22.984 -2.988 1 95.06 302 VAL A CA 1
ATOM 2411 C C . VAL A 1 302 ? 5.25 23.484 -2.729 1 95.06 302 VAL A C 1
ATOM 2413 O O . VAL A 1 302 ? 4.293 22.984 -3.33 1 95.06 302 VAL A O 1
ATOM 2416 N N . PHE A 1 303 ? 5.176 24.484 -1.728 1 94.19 303 PHE A N 1
ATOM 2417 C CA . PHE A 1 303 ? 3.867 25.016 -1.348 1 94.19 303 PHE A CA 1
ATOM 2418 C C . PHE A 1 303 ? 3.791 26.516 -1.602 1 94.19 303 PHE A C 1
ATOM 2420 O O . PHE A 1 303 ? 3.617 27.297 -0.667 1 94.19 303 PHE A O 1
ATOM 2427 N N . PRO A 1 304 ? 3.736 26.922 -2.721 1 87.44 304 PRO A N 1
ATOM 2428 C CA . PRO A 1 304 ? 3.811 28.344 -3.025 1 87.44 304 PRO A CA 1
ATOM 2429 C C . PRO A 1 304 ? 2.564 29.109 -2.584 1 87.44 304 PRO A C 1
ATOM 2431 O O . PRO A 1 304 ? 2.635 30.312 -2.312 1 87.44 304 PRO A O 1
ATOM 2434 N N . ARG A 1 305 ? 1.496 28.453 -2.379 1 83.12 305 ARG A N 1
ATOM 2435 C CA . ARG A 1 305 ? 0.246 29.141 -2.066 1 83.12 305 ARG A CA 1
ATOM 2436 C C . ARG A 1 305 ? -0.039 29.109 -0.568 1 83.12 305 ARG A C 1
ATOM 2438 O O . ARG A 1 305 ? -0.956 29.781 -0.088 1 83.12 305 ARG A O 1
ATOM 2445 N N . ALA A 1 306 ? 0.709 28.391 0.111 1 91.19 306 ALA A N 1
ATOM 2446 C CA . ALA A 1 306 ? 0.464 28.266 1.544 1 91.19 306 ALA A CA 1
ATOM 2447 C C . ALA A 1 306 ? 1.065 29.422 2.316 1 91.19 306 ALA A C 1
ATOM 2449 O O . ALA A 1 306 ? 2.129 29.938 1.953 1 91.19 306 ALA A O 1
ATOM 2450 N N . TYR A 1 307 ? 0.299 29.906 3.309 1 90.88 307 TYR A N 1
ATOM 2451 C CA . TYR A 1 307 ? 0.895 30.844 4.254 1 90.88 307 TYR A CA 1
ATOM 2452 C C . TYR A 1 307 ? 2.035 30.203 5.027 1 90.88 307 TYR A C 1
ATOM 2454 O O . TYR A 1 307 ? 1.868 29.109 5.598 1 90.88 307 TYR A O 1
ATOM 2462 N N . ARG A 1 308 ? 3.164 30.812 4.973 1 92.5 308 ARG A N 1
ATOM 2463 C CA . ARG A 1 308 ? 4.336 30.281 5.664 1 92.5 308 ARG A CA 1
ATOM 2464 C C . ARG A 1 308 ? 4.582 31.016 6.977 1 92.5 308 ARG A C 1
ATOM 2466 O O . ARG A 1 308 ? 4.824 32.219 6.98 1 92.5 308 ARG A O 1
ATOM 2473 N N . CYS A 1 309 ? 4.465 30.266 8.055 1 92.94 309 CYS A N 1
ATOM 2474 C CA . CYS A 1 309 ? 4.625 30.859 9.383 1 92.94 309 CYS A CA 1
ATOM 2475 C C . CYS A 1 309 ? 5.656 30.094 10.195 1 92.94 309 CYS A C 1
ATOM 2477 O O . CYS A 1 309 ? 5.906 28.906 9.938 1 92.94 309 CYS A O 1
ATOM 2479 N N . PHE A 1 310 ? 6.211 30.875 11.102 1 92.69 310 PHE A N 1
ATOM 2480 C CA . PHE A 1 310 ? 7.094 30.234 12.07 1 92.69 310 PHE A CA 1
ATOM 2481 C C . PHE A 1 310 ? 6.348 29.922 13.359 1 92.69 310 PHE A C 1
ATOM 2483 O O . PHE A 1 310 ? 5.414 30.641 13.727 1 92.69 310 PHE A O 1
ATOM 2490 N N . SER A 1 311 ? 6.805 28.875 13.93 1 88.81 311 SER A N 1
ATOM 2491 C CA . SER A 1 311 ? 6.203 28.5 15.203 1 88.81 311 SER A CA 1
ATOM 2492 C C . SER A 1 311 ? 6.59 29.484 16.297 1 88.81 311 SER A C 1
ATOM 2494 O O . SER A 1 311 ? 7.758 29.562 16.688 1 88.81 311 SER A O 1
ATOM 2496 N N . LEU A 1 312 ? 5.613 30.156 16.781 1 88.5 312 LEU A N 1
ATOM 2497 C CA . LEU A 1 312 ? 5.855 31.109 17.859 1 88.5 312 LEU A CA 1
ATOM 2498 C C . LEU A 1 312 ? 6.324 30.391 19.125 1 88.5 312 LEU A C 1
ATOM 2500 O O . LEU A 1 312 ? 7.195 30.891 19.844 1 88.5 312 LEU A O 1
ATOM 2504 N N . SER A 1 313 ? 5.742 29.266 19.359 1 83.81 313 SER A N 1
ATOM 2505 C CA . SER A 1 313 ? 6.133 28.484 20.531 1 83.81 313 SER A CA 1
ATOM 2506 C C . SER A 1 313 ? 7.609 28.109 20.484 1 83.81 313 SER A C 1
ATOM 2508 O O . SER A 1 313 ? 8.297 28.156 21.5 1 83.81 313 SER A O 1
ATOM 2510 N N . CYS A 1 314 ? 8.039 27.75 19.375 1 83.31 314 CYS A N 1
ATOM 2511 C CA . CYS A 1 314 ? 9.445 27.406 19.219 1 83.31 314 CYS A CA 1
ATOM 2512 C C . CYS A 1 314 ? 10.336 28.625 19.438 1 83.31 314 CYS A C 1
ATOM 2514 O O . CYS A 1 314 ? 11.406 28.516 20.031 1 83.31 314 CYS A O 1
ATOM 2516 N N . ILE A 1 315 ? 9.945 29.75 18.953 1 87.12 315 ILE A N 1
ATOM 2517 C CA . ILE A 1 315 ? 10.688 31 19.094 1 87.12 315 ILE A CA 1
ATOM 2518 C C . ILE A 1 315 ? 10.75 31.391 20.578 1 87.12 315 ILE A C 1
ATOM 2520 O O . ILE A 1 315 ? 11.812 31.734 21.094 1 87.12 315 ILE A O 1
ATOM 2524 N N . MET A 1 316 ? 9.648 31.312 21.219 1 86.19 316 MET A N 1
ATOM 2525 C CA . MET A 1 316 ? 9.586 31.672 22.641 1 86.19 316 MET A CA 1
ATOM 2526 C C . MET A 1 316 ? 10.445 30.75 23.484 1 86.19 316 MET A C 1
ATOM 2528 O O . MET A 1 316 ? 11.055 31.188 24.469 1 86.19 316 MET A O 1
ATOM 2532 N N . GLN A 1 317 ? 10.484 29.516 23.109 1 81.62 317 GLN A N 1
ATOM 2533 C CA . GLN A 1 317 ? 11.281 28.547 23.844 1 81.62 317 GLN A CA 1
ATOM 2534 C C . GLN A 1 317 ? 12.773 28.828 23.703 1 81.62 317 GLN A C 1
ATOM 2536 O O . GLN A 1 317 ? 13.562 28.453 24.578 1 81.62 317 GLN A O 1
ATOM 2541 N N . LYS A 1 318 ? 13.156 29.5 22.719 1 85.06 318 LYS A N 1
ATOM 2542 C CA . LYS A 1 318 ? 14.562 29.781 22.469 1 85.06 318 LYS A CA 1
ATOM 2543 C C . LYS A 1 318 ? 15.016 31.031 23.203 1 85.06 318 LYS A C 1
ATOM 2545 O O . LYS A 1 318 ? 16.219 31.297 23.328 1 85.06 318 LYS A O 1
ATOM 2550 N N . ILE A 1 319 ? 14.141 31.812 23.734 1 87.62 319 ILE A N 1
ATOM 2551 C CA . ILE A 1 319 ? 14.43 33.094 24.344 1 87.62 319 ILE A CA 1
ATOM 2552 C C . ILE A 1 319 ? 15.391 32.906 25.516 1 87.62 319 ILE A C 1
ATOM 2554 O O . ILE A 1 319 ? 16.422 33.562 25.594 1 87.62 319 ILE A O 1
ATOM 2558 N N . PRO A 1 320 ? 15.117 31.953 26.391 1 86.31 320 PRO A N 1
ATOM 2559 C CA . PRO A 1 320 ? 16.047 31.797 27.516 1 86.31 320 PRO A CA 1
ATOM 2560 C C . PRO A 1 320 ? 17.453 31.391 27.062 1 86.31 320 PRO A C 1
ATOM 2562 O O . PRO A 1 320 ? 18.438 31.844 27.641 1 86.31 320 PRO A O 1
ATOM 2565 N N . VAL A 1 321 ? 17.516 30.625 26.062 1 84.25 321 VAL A N 1
ATOM 2566 C CA . VAL A 1 321 ? 18.797 30.109 25.594 1 84.25 321 VAL A CA 1
ATOM 2567 C C . VAL A 1 321 ? 19.547 31.203 24.844 1 84.25 321 VAL A C 1
ATOM 2569 O O . VAL A 1 321 ? 20.766 31.375 25.031 1 84.25 321 VAL A O 1
ATOM 2572 N N . LYS A 1 322 ? 18.875 32.031 24.109 1 87.44 322 LYS A N 1
ATOM 2573 C CA . LYS A 1 322 ? 19.5 33 23.219 1 87.44 322 LYS A CA 1
ATOM 2574 C C . LYS A 1 322 ? 19.797 34.312 23.953 1 87.44 322 LYS A C 1
ATOM 2576 O O . LYS A 1 322 ? 20.75 35 23.625 1 87.44 322 LYS A O 1
ATOM 2581 N N . LEU A 1 323 ? 18.969 34.656 25.016 1 88.5 323 LEU A N 1
ATOM 2582 C CA . LEU A 1 323 ? 19.094 35.969 25.609 1 88.5 323 LEU A CA 1
ATOM 2583 C C . LEU A 1 323 ? 19.594 35.875 27.047 1 88.5 323 LEU A C 1
ATOM 2585 O O . LEU A 1 323 ? 19.859 36.906 27.688 1 88.5 323 LEU A O 1
ATOM 2589 N N . GLN A 1 324 ? 19.781 34.781 27.688 1 82.06 324 GLN A N 1
ATOM 2590 C CA . GLN A 1 324 ? 20.156 34.594 29.078 1 82.06 324 GLN A CA 1
ATOM 2591 C C . GLN A 1 324 ? 21.469 35.312 29.391 1 82.06 324 GLN A C 1
ATOM 2593 O O . GLN A 1 324 ? 21.672 35.781 30.5 1 82.06 324 GLN A O 1
ATOM 2598 N N . GLY A 1 325 ? 22.359 35.531 28.516 1 80.94 325 GLY A N 1
ATOM 2599 C CA . GLY A 1 325 ? 23.641 36.156 28.766 1 80.94 325 GLY A CA 1
ATOM 2600 C C . GLY A 1 325 ? 23.578 37.688 28.797 1 80.94 325 GLY A C 1
ATOM 2601 O O . GLY A 1 325 ? 24.531 38.344 29.234 1 80.94 325 GLY A O 1
ATOM 2602 N N . LEU A 1 326 ? 22.406 38.219 28.625 1 87.31 326 LEU A N 1
ATOM 2603 C CA . LEU A 1 326 ? 22.281 39.688 28.578 1 87.31 326 LEU A CA 1
ATOM 2604 C C . LEU A 1 326 ? 22 40.25 29.969 1 87.31 326 LEU A C 1
ATOM 2606 O O . LEU A 1 326 ? 21.391 39.562 30.797 1 87.31 326 LEU A O 1
ATOM 2610 N N . PHE A 1 327 ? 22.547 41.281 30.438 1 82.62 327 PHE A N 1
ATOM 2611 C CA . PHE A 1 327 ? 22.484 41.906 31.75 1 82.62 327 PHE A CA 1
ATOM 2612 C C . PHE A 1 327 ? 21.031 42.094 32.188 1 82.62 327 PHE A C 1
ATOM 2614 O O . PHE A 1 327 ? 20.672 41.719 33.312 1 82.62 327 PHE A O 1
ATOM 2621 N N . GLU A 1 328 ? 20.031 42.562 31.5 1 89.25 328 GLU A N 1
ATOM 2622 C CA . GLU A 1 328 ? 18.625 42.844 31.797 1 89.25 328 GLU A CA 1
ATOM 2623 C C . GLU A 1 328 ? 17.719 41.812 31.109 1 89.25 328 GLU A C 1
ATOM 2625 O O . GLU A 1 328 ? 16.688 42.188 30.547 1 89.25 328 GLU A O 1
ATOM 2630 N N . TYR A 1 329 ? 18.047 40.625 31.359 1 90.38 329 TYR A N 1
ATOM 2631 C CA . TYR A 1 329 ? 17.344 39.562 30.672 1 90.38 329 TYR A CA 1
ATOM 2632 C C . TYR A 1 329 ? 15.859 39.562 31.031 1 90.38 329 TYR A C 1
ATOM 2634 O O . TYR A 1 329 ? 15.008 39.5 30.141 1 90.38 329 TYR A O 1
ATOM 2642 N N . GLU A 1 330 ? 15.555 39.656 32.312 1 90.56 330 GLU A N 1
ATOM 2643 C CA . GLU A 1 330 ? 14.164 39.594 32.75 1 90.56 330 GLU A CA 1
ATOM 2644 C C . GLU A 1 330 ? 13.359 40.781 32.188 1 90.56 330 GLU A C 1
ATOM 2646 O O . GLU A 1 330 ? 12.195 40.625 31.828 1 90.56 330 GLU A O 1
ATOM 2651 N N . ALA A 1 331 ? 13.969 41.844 32.156 1 90.94 331 ALA A N 1
ATOM 2652 C CA . ALA A 1 331 ? 13.305 43.031 31.641 1 90.94 331 ALA A CA 1
ATOM 2653 C C . ALA A 1 331 ? 13.102 42.938 30.141 1 90.94 331 ALA A C 1
ATOM 2655 O O . ALA A 1 331 ? 12.07 43.344 29.609 1 90.94 331 ALA A O 1
ATOM 2656 N N . ILE A 1 332 ? 14.102 42.438 29.484 1 92.31 332 ILE A N 1
ATOM 2657 C CA . ILE A 1 332 ? 14.023 42.25 28.047 1 92.31 332 ILE A CA 1
ATOM 2658 C C . ILE A 1 332 ? 12.93 41.25 27.719 1 92.31 332 ILE A C 1
ATOM 2660 O O . ILE A 1 332 ? 12.141 41.438 26.781 1 92.31 332 ILE A O 1
ATOM 2664 N N . LYS A 1 333 ? 12.922 40.156 28.422 1 91.06 333 LYS A N 1
ATOM 2665 C CA . LYS A 1 333 ? 11.906 39.125 28.25 1 91.06 333 LYS A CA 1
ATOM 2666 C C . LYS A 1 333 ? 10.5 39.688 28.422 1 91.06 333 LYS A C 1
ATOM 2668 O O . LYS A 1 333 ? 9.602 39.406 27.625 1 91.06 333 LYS A O 1
ATOM 2673 N N . ALA A 1 334 ? 10.32 40.469 29.375 1 89.56 334 ALA A N 1
ATOM 2674 C CA . ALA A 1 334 ? 9.031 41.094 29.641 1 89.56 334 ALA A CA 1
ATOM 2675 C C . ALA A 1 334 ? 8.641 42.062 28.516 1 89.56 334 ALA A C 1
ATOM 2677 O O . ALA A 1 334 ? 7.473 42.094 28.125 1 89.56 334 ALA A O 1
ATOM 2678 N N . ALA A 1 335 ? 9.594 42.844 28.125 1 92.31 335 ALA A N 1
ATOM 2679 C CA . ALA A 1 335 ? 9.336 43.781 27.047 1 92.31 335 ALA A CA 1
ATOM 2680 C C . ALA A 1 335 ? 8.969 43.031 25.75 1 92.31 335 ALA A C 1
ATOM 2682 O O . ALA A 1 335 ? 8.086 43.5 25.016 1 92.31 335 ALA A O 1
ATOM 2683 N N . LEU A 1 336 ? 9.719 41.969 25.547 1 92.25 336 LEU A N 1
ATOM 2684 C CA . LEU A 1 336 ? 9.422 41.156 24.375 1 92.25 336 LEU A CA 1
ATOM 2685 C C . LEU A 1 336 ? 8.008 40.562 24.469 1 92.25 336 LEU A C 1
ATOM 2687 O O . LEU A 1 336 ? 7.27 40.594 23.484 1 92.25 336 LEU A O 1
ATOM 2691 N N . HIS A 1 337 ? 7.668 40.094 25.5 1 89.06 337 HIS A N 1
ATOM 2692 C CA . HIS A 1 337 ? 6.34 39.531 25.719 1 89.06 337 HIS A CA 1
ATOM 2693 C C . HIS A 1 337 ? 5.254 40.562 25.484 1 89.06 337 HIS A C 1
ATOM 2695 O O . HIS A 1 337 ? 4.234 40.281 24.859 1 89.06 337 HIS A O 1
ATOM 2701 N N . ARG A 1 338 ? 5.461 41.719 25.953 1 87.88 338 ARG A N 1
ATOM 2702 C CA . ARG A 1 338 ? 4.508 42.781 25.797 1 87.88 338 ARG A CA 1
ATOM 2703 C C . ARG A 1 338 ? 4.375 43.188 24.328 1 87.88 338 ARG A C 1
ATOM 2705 O O . ARG A 1 338 ? 3.268 43.438 23.844 1 87.88 338 ARG A O 1
ATOM 2712 N N . ALA A 1 339 ? 5.512 43.281 23.719 1 92.44 339 ALA A N 1
ATOM 2713 C CA . ALA A 1 339 ? 5.496 43.625 22.312 1 92.44 339 ALA A CA 1
ATOM 2714 C C . ALA A 1 339 ? 4.734 42.594 21.484 1 92.44 339 ALA A C 1
ATOM 2716 O O . ALA A 1 339 ? 3.975 42.969 20.578 1 92.44 339 ALA A O 1
ATOM 2717 N N . ILE A 1 340 ? 4.898 41.406 21.828 1 90.94 340 ILE A N 1
ATOM 2718 C CA . ILE A 1 340 ? 4.359 40.312 21.031 1 90.94 340 ILE A CA 1
ATOM 2719 C C . ILE A 1 340 ? 2.867 40.156 21.312 1 90.94 340 ILE A C 1
ATOM 2721 O O . ILE A 1 340 ? 2.059 40.031 20.391 1 90.94 340 ILE A O 1
ATOM 2725 N N . TYR A 1 341 ? 2.484 40.156 22.547 1 84.25 341 TYR A N 1
ATOM 2726 C CA . TYR A 1 341 ? 1.147 39.719 22.922 1 84.25 341 TYR A CA 1
ATOM 2727 C C . TYR A 1 341 ? 0.221 40.906 23.156 1 84.25 341 TYR A C 1
ATOM 2729 O O . TYR A 1 341 ? -1.003 40.75 23.141 1 84.25 341 TYR A O 1
ATOM 2737 N N . HIS A 1 342 ? 0.76 42.062 23.359 1 84.38 342 HIS A N 1
ATOM 2738 C CA . HIS A 1 342 ? -0.097 43.188 23.734 1 84.38 342 HIS A CA 1
ATOM 2739 C C . HIS A 1 342 ? -0.273 44.156 22.562 1 84.38 342 HIS A C 1
ATOM 2741 O O . HIS A 1 342 ? -1.095 45.094 22.641 1 84.38 342 HIS A O 1
ATOM 2747 N N . SER A 1 343 ? 0.464 43.969 21.562 1 89.38 343 SER A N 1
ATOM 2748 C CA . SER A 1 343 ? 0.318 44.844 20.406 1 89.38 343 SER A CA 1
ATOM 2749 C C . SER A 1 343 ? -0.877 44.438 19.547 1 89.38 343 SER A C 1
ATOM 2751 O O . SER A 1 343 ? -0.999 43.25 19.172 1 89.38 343 SER A O 1
ATOM 2753 N N . LEU A 1 344 ? -1.771 45.375 19.25 1 89.69 344 LEU A N 1
ATOM 2754 C CA . LEU A 1 344 ? -2.979 45.094 18.484 1 89.69 344 LEU A CA 1
ATOM 2755 C C . LEU A 1 344 ? -2.854 45.594 17.047 1 89.69 344 LEU A C 1
ATOM 2757 O O . LEU A 1 344 ? -3.623 45.188 16.172 1 89.69 344 LEU A O 1
ATOM 2761 N N . ARG A 1 345 ? -1.979 46.5 16.844 1 90.25 345 ARG A N 1
ATOM 2762 C CA . ARG A 1 345 ? -1.718 47.062 15.523 1 90.25 345 ARG A CA 1
ATOM 2763 C C . ARG A 1 345 ? -0.23 47 15.188 1 90.25 345 ARG A C 1
ATOM 2765 O O . ARG A 1 345 ? 0.612 47 16.094 1 90.25 345 ARG A O 1
ATOM 2772 N N . PRO A 1 346 ? 0.059 46.938 13.898 1 93.19 346 PRO A N 1
ATOM 2773 C CA . PRO A 1 346 ? 1.465 46.844 13.5 1 93.19 346 PRO A CA 1
ATOM 2774 C C . PRO A 1 346 ? 2.291 48.031 13.984 1 93.19 346 PRO A C 1
ATOM 2776 O O . PRO A 1 346 ? 3.449 47.875 14.367 1 93.19 346 PRO A O 1
ATOM 2779 N N . GLU A 1 347 ? 1.701 49.188 13.992 1 93.81 347 GLU A N 1
ATOM 2780 C CA . GLU A 1 347 ? 2.416 50.406 14.422 1 93.81 347 GLU A CA 1
ATOM 2781 C C . GLU A 1 347 ? 2.826 50.312 15.891 1 93.81 347 GLU A C 1
ATOM 2783 O O . GLU A 1 347 ? 3.932 50.719 16.25 1 93.81 347 GLU A O 1
ATOM 2788 N N . LYS A 1 348 ? 1.975 49.812 16.672 1 92.69 348 LYS A N 1
ATOM 2789 C CA . LYS A 1 348 ? 2.264 49.656 18.094 1 92.69 348 LYS A CA 1
ATOM 2790 C C . LYS A 1 348 ? 3.369 48.625 18.328 1 92.69 348 LYS A C 1
ATOM 2792 O O . LYS A 1 348 ? 4.207 48.781 19.203 1 92.69 348 LYS A O 1
ATOM 2797 N N . PHE A 1 349 ? 3.312 47.562 17.547 1 95.88 349 PHE A N 1
ATOM 2798 C CA . PHE A 1 349 ? 4.352 46.562 17.641 1 95.88 349 PHE A CA 1
ATOM 2799 C C . PHE A 1 349 ? 5.719 47.125 17.297 1 95.88 349 PHE A C 1
ATOM 2801 O O . PHE A 1 349 ? 6.688 46.938 18.031 1 95.88 349 PHE A O 1
ATOM 2808 N N . GLU A 1 350 ? 5.773 47.906 16.203 1 96.56 350 GLU A N 1
ATOM 2809 C CA . GLU A 1 350 ? 7.023 48.5 15.758 1 96.56 350 GLU A CA 1
ATOM 2810 C C . GLU A 1 350 ? 7.574 49.469 16.812 1 96.56 350 GLU A C 1
ATOM 2812 O O . GLU A 1 350 ? 8.781 49.5 17.062 1 96.56 350 GLU A O 1
ATOM 2817 N N . ALA A 1 351 ? 6.66 50.188 17.359 1 95.56 351 ALA A N 1
ATOM 2818 C CA . ALA A 1 351 ? 7.066 51.156 18.391 1 95.56 351 ALA A CA 1
ATOM 2819 C C . ALA A 1 351 ? 7.59 50.438 19.625 1 95.56 351 ALA A C 1
ATOM 2821 O O . ALA A 1 351 ? 8.617 50.812 20.188 1 95.56 351 ALA A O 1
ATOM 2822 N N . ALA A 1 352 ? 6.875 49.469 20.078 1 95.25 352 ALA A N 1
ATOM 2823 C CA . ALA A 1 352 ? 7.281 48.719 21.25 1 95.25 352 ALA A CA 1
ATOM 2824 C C . ALA A 1 352 ? 8.625 48.031 21.016 1 95.25 352 ALA A C 1
ATOM 2826 O O . ALA A 1 352 ? 9.461 47.969 21.922 1 95.25 352 ALA A O 1
ATOM 2827 N N . TRP A 1 353 ? 8.773 47.469 19.812 1 95.81 353 TRP A N 1
ATOM 2828 C CA . TRP A 1 353 ? 10.023 46.812 19.453 1 95.81 353 TRP A CA 1
ATOM 2829 C C . TRP A 1 353 ? 11.195 47.781 19.469 1 95.81 353 TRP A C 1
ATOM 2831 O O . TRP A 1 353 ? 12.25 47.469 20.031 1 95.81 353 TRP A O 1
ATOM 2841 N N . LYS A 1 354 ? 11.008 48.938 18.906 1 95.12 354 LYS A N 1
ATOM 2842 C CA . LYS A 1 354 ? 12.039 49.969 18.859 1 95.12 354 LYS A CA 1
ATOM 2843 C C . LYS A 1 354 ? 12.406 50.438 20.266 1 95.12 354 LYS A C 1
ATOM 2845 O O . LYS A 1 354 ? 13.578 50.625 20.578 1 95.12 354 LYS A O 1
ATOM 2850 N N . ASP A 1 355 ? 11.406 50.625 21.016 1 95.25 355 ASP A N 1
ATOM 2851 C CA . ASP A 1 355 ? 11.617 51.062 22.406 1 95.25 355 ASP A CA 1
ATOM 2852 C C . ASP A 1 355 ? 12.43 50.031 23.172 1 95.25 355 ASP A C 1
ATOM 2854 O O . ASP A 1 355 ? 13.328 50.375 23.938 1 95.25 355 ASP A O 1
ATOM 2858 N N . MET A 1 356 ? 12.102 48.75 23.016 1 94.38 356 MET A N 1
ATOM 2859 C CA . MET A 1 356 ? 12.805 47.688 23.688 1 94.38 356 MET A CA 1
ATOM 2860 C C . MET A 1 356 ? 14.281 47.656 23.297 1 94.38 356 MET A C 1
ATOM 2862 O O . MET A 1 356 ? 15.156 47.594 24.172 1 94.38 356 MET A O 1
ATOM 2866 N N . ILE A 1 357 ? 14.57 47.781 22.047 1 93.81 357 ILE A N 1
ATOM 2867 C CA . ILE A 1 357 ? 15.938 47.719 21.547 1 93.81 357 ILE A CA 1
ATOM 2868 C C . ILE A 1 357 ? 16.734 48.938 22.062 1 93.81 357 ILE A C 1
ATOM 2870 O O . ILE A 1 357 ? 17.891 48.781 22.438 1 93.81 357 ILE A O 1
ATOM 2874 N N . GLN A 1 358 ? 16.109 50.094 22.062 1 93.94 358 GLN A N 1
ATOM 2875 C CA . GLN A 1 358 ? 16.781 51.312 22.484 1 93.94 358 GLN A CA 1
ATOM 2876 C C . GLN A 1 358 ? 17.031 51.312 24 1 93.94 358 GLN A C 1
ATOM 2878 O O . GLN A 1 358 ? 18.109 51.656 24.453 1 93.94 358 GLN A O 1
ATOM 2883 N N . ARG A 1 359 ? 16.094 50.969 24.688 1 93.69 359 ARG A N 1
ATOM 2884 C CA . ARG A 1 359 ? 16.172 50.969 26.141 1 93.69 359 ARG A CA 1
ATOM 2885 C C . ARG A 1 359 ? 17.234 50.031 26.656 1 93.69 359 ARG A C 1
ATOM 2887 O O . ARG A 1 359 ? 17.922 50.312 27.641 1 93.69 359 ARG A O 1
ATOM 2894 N N . HIS A 1 360 ? 17.297 48.906 26.078 1 92.69 360 HIS A N 1
ATOM 2895 C CA . HIS A 1 360 ? 18.188 47.875 26.609 1 92.69 360 HIS A CA 1
ATOM 2896 C C . HIS A 1 360 ? 19.453 47.75 25.766 1 92.69 360 HIS A C 1
ATOM 2898 O O . HIS A 1 360 ? 20.312 46.906 26.062 1 92.69 360 HIS A O 1
ATOM 2904 N N . GLY A 1 361 ? 19.594 48.469 24.688 1 89.94 361 GLY A N 1
ATOM 2905 C CA . GLY A 1 361 ? 20.812 48.5 23.875 1 89.94 361 GLY A CA 1
ATOM 2906 C C . GLY A 1 361 ? 21.125 47.188 23.203 1 89.94 361 GLY A C 1
ATOM 2907 O O . GLY A 1 361 ? 22.266 46.75 23.203 1 89.94 361 GLY A O 1
ATOM 2908 N N . ILE A 1 362 ? 20.141 46.469 22.734 1 91.38 362 ILE A N 1
ATOM 2909 C CA . ILE A 1 362 ? 20.344 45.156 22.156 1 91.38 362 ILE A CA 1
ATOM 2910 C C . ILE A 1 362 ? 20.141 45.219 20.641 1 91.38 362 ILE A C 1
ATOM 2912 O O . ILE A 1 362 ? 19.688 44.25 20.031 1 91.38 362 ILE A O 1
ATOM 2916 N N . LYS A 1 363 ? 20.359 46.344 20 1 88.25 363 LYS A N 1
ATOM 2917 C CA . LYS A 1 363 ? 20.156 46.531 18.562 1 88.25 363 LYS A CA 1
ATOM 2918 C C . LYS A 1 363 ? 21.062 45.625 17.75 1 88.25 363 LYS A C 1
ATOM 2920 O O . LYS A 1 363 ? 20.672 45.125 16.688 1 88.25 363 LYS A O 1
ATOM 2925 N N . ASP A 1 364 ? 22.219 45.312 18.266 1 86.62 364 ASP A N 1
ATOM 2926 C CA . ASP A 1 364 ? 23.203 44.562 17.5 1 86.62 364 ASP A CA 1
ATOM 2927 C C . ASP A 1 364 ? 23.156 43.062 17.844 1 86.62 364 ASP A C 1
ATOM 2929 O O . ASP A 1 364 ? 24 42.281 17.375 1 86.62 364 ASP A O 1
ATOM 2933 N N . HIS A 1 365 ? 22.266 42.75 18.609 1 91.12 365 HIS A N 1
ATOM 2934 C CA . HIS A 1 365 ? 22.156 41.312 18.922 1 91.12 365 HIS A CA 1
ATOM 2935 C C . HIS A 1 365 ? 21.656 40.531 17.719 1 91.12 365 HIS A C 1
ATOM 2937 O O . HIS A 1 365 ? 20.547 40.75 17.234 1 91.12 365 HIS A O 1
ATOM 2943 N N . GLY A 1 366 ? 22.359 39.656 17.172 1 89.19 366 GLY A N 1
ATOM 2944 C CA . GLY A 1 366 ? 22.125 38.938 15.922 1 89.19 366 GLY A CA 1
ATOM 2945 C C . GLY A 1 366 ? 20.781 38.25 15.875 1 89.19 366 GLY A C 1
ATOM 2946 O O . GLY A 1 366 ? 20.062 38.375 14.875 1 89.19 366 GLY A O 1
ATOM 2947 N N . TRP A 1 367 ? 20.406 37.562 16.922 1 91.06 367 TRP A N 1
ATOM 2948 C CA . TRP A 1 367 ? 19.156 36.781 16.922 1 91.06 367 TRP A CA 1
ATOM 2949 C C . TRP A 1 367 ? 17.953 37.719 16.953 1 91.06 367 TRP A C 1
ATOM 2951 O O . TRP A 1 367 ? 16.938 37.469 16.297 1 91.06 367 TRP A O 1
ATOM 2961 N N . ILE A 1 368 ? 18.016 38.812 17.703 1 92.31 368 ILE A N 1
ATOM 2962 C CA . ILE A 1 368 ? 16.938 39.781 17.781 1 92.31 368 ILE A CA 1
ATOM 2963 C C . ILE A 1 368 ? 16.734 40.469 16.406 1 92.31 368 ILE A C 1
ATOM 2965 O O . ILE A 1 368 ? 15.609 40.719 16 1 92.31 368 ILE A O 1
ATOM 2969 N N . GLN A 1 369 ? 17.781 40.688 15.797 1 92.38 369 GLN A N 1
ATOM 2970 C CA . GLN A 1 369 ? 17.719 41.25 14.453 1 92.38 369 GLN A CA 1
ATOM 2971 C C . GLN A 1 369 ? 17.016 40.312 13.484 1 92.38 369 GLN A C 1
ATOM 2973 O O . GLN A 1 369 ? 16.203 40.719 12.664 1 92.38 369 GLN A O 1
ATOM 2978 N N . THR A 1 370 ? 17.406 39.031 13.602 1 91 370 THR A N 1
ATOM 2979 C CA . THR A 1 370 ? 16.781 38.031 12.734 1 91 370 THR A CA 1
ATOM 2980 C C . THR A 1 370 ? 15.289 37.938 13.008 1 91 370 THR A C 1
ATOM 2982 O O . THR A 1 370 ? 14.492 37.781 12.086 1 91 370 THR A O 1
ATOM 2985 N N . LEU A 1 371 ? 14.906 38 14.25 1 93.5 371 LEU A N 1
ATOM 2986 C CA . LEU A 1 371 ? 13.5 37.938 14.625 1 93.5 371 LEU A CA 1
ATOM 2987 C C . LEU A 1 371 ? 12.734 39.125 14.031 1 93.5 371 LEU A C 1
ATOM 2989 O O . LEU A 1 371 ? 11.586 38.969 13.594 1 93.5 371 LEU A O 1
ATOM 2993 N N . TYR A 1 372 ? 13.352 40.188 14.109 1 94.44 372 TYR A N 1
ATOM 2994 C CA . TYR A 1 372 ? 12.695 41.375 13.578 1 94.44 372 TYR A CA 1
ATOM 2995 C C . TYR A 1 372 ? 12.539 41.281 12.062 1 94.44 372 TYR A C 1
ATOM 2997 O O . TYR A 1 372 ? 11.492 41.656 11.523 1 94.44 372 TYR A O 1
ATOM 3005 N N . GLU A 1 373 ? 13.539 40.875 11.406 1 92.31 373 GLU A N 1
ATOM 3006 C CA . GLU A 1 373 ? 13.492 40.75 9.945 1 92.31 373 GLU A CA 1
ATOM 3007 C C . GLU A 1 373 ? 12.391 39.781 9.516 1 92.31 373 GLU A C 1
ATOM 3009 O O . GLU A 1 373 ? 11.734 40 8.492 1 92.31 373 GLU A O 1
ATOM 3014 N N . ASP A 1 374 ? 12.18 38.781 10.367 1 93.25 374 ASP A N 1
ATOM 3015 C CA . ASP A 1 374 ? 11.211 37.75 10.023 1 93.25 374 ASP A CA 1
ATOM 3016 C C . ASP A 1 374 ? 9.875 38 10.711 1 93.25 374 ASP A C 1
ATOM 3018 O O . ASP A 1 374 ? 9.016 37.094 10.75 1 93.25 374 ASP A O 1
ATOM 3022 N N . ARG A 1 375 ? 9.641 39.062 11.273 1 94.38 375 ARG A N 1
ATOM 3023 C CA . ARG A 1 375 ? 8.516 39.312 12.164 1 94.38 375 ARG A CA 1
ATOM 3024 C C . ARG A 1 375 ? 7.191 39.062 11.461 1 94.38 375 ARG A C 1
ATOM 3026 O O . ARG A 1 375 ? 6.215 38.656 12.086 1 94.38 375 ARG A O 1
ATOM 3033 N N . LYS A 1 376 ? 7.098 39.281 10.195 1 92.62 376 LYS A N 1
ATOM 3034 C CA . LYS A 1 376 ? 5.859 39.125 9.438 1 92.62 376 LYS A CA 1
ATOM 3035 C C . LYS A 1 376 ? 5.457 37.656 9.359 1 92.62 376 LYS A C 1
ATOM 3037 O O . LYS A 1 376 ? 4.316 37.344 9.023 1 92.62 376 LYS A O 1
ATOM 3042 N N . ARG A 1 377 ? 6.359 36.781 9.82 1 92.81 377 ARG A N 1
ATOM 3043 C CA . ARG A 1 377 ? 6.105 35.344 9.688 1 92.81 377 ARG A CA 1
ATOM 3044 C C . ARG A 1 377 ? 5.848 34.719 11.047 1 92.81 377 ARG A C 1
ATOM 3046 O O . ARG A 1 377 ? 5.48 33.531 11.125 1 92.81 377 ARG A O 1
ATOM 3053 N N . TRP A 1 378 ? 6.039 35.5 12.062 1 92.38 378 TRP A N 1
ATOM 3054 C CA . TRP A 1 378 ? 5.852 34.812 13.344 1 92.38 378 TRP A CA 1
ATOM 3055 C C . TRP A 1 378 ? 5.066 35.688 14.312 1 92.38 378 TRP A C 1
ATOM 3057 O O . TRP A 1 378 ? 4.434 35.188 15.242 1 92.38 378 TRP A O 1
ATOM 3067 N N . ALA A 1 379 ? 5.141 36.969 14.164 1 92.5 379 ALA A N 1
ATOM 3068 C CA . ALA A 1 379 ? 4.438 37.844 15.078 1 92.5 379 ALA A CA 1
ATOM 3069 C C . ALA A 1 379 ? 2.934 37.812 14.828 1 92.5 379 ALA A C 1
ATOM 3071 O O . ALA A 1 379 ? 2.482 38.094 13.703 1 92.5 379 ALA A O 1
ATOM 3072 N N . PRO A 1 380 ? 2.139 37.594 15.812 1 91 380 PRO A N 1
ATOM 3073 C CA . PRO A 1 380 ? 0.692 37.438 15.641 1 91 380 PRO A CA 1
ATOM 3074 C C . PRO A 1 380 ? 0.054 38.625 14.914 1 91 380 PRO A C 1
ATOM 3076 O O . PRO A 1 380 ? -0.877 38.438 14.125 1 91 380 PRO A O 1
ATOM 3079 N N . ILE A 1 381 ? 0.521 39.812 15.148 1 91.12 381 ILE A N 1
ATOM 3080 C CA . ILE A 1 381 ? -0.072 41.031 14.602 1 91.12 381 ILE A CA 1
ATOM 3081 C C . ILE A 1 381 ? -0.017 41 13.07 1 91.12 381 ILE A C 1
ATOM 3083 O O . ILE A 1 381 ? -0.879 41.562 12.398 1 91.12 381 ILE A O 1
ATOM 3087 N N . TYR A 1 382 ? 0.907 40.312 12.555 1 92.31 382 TYR A N 1
ATOM 3088 C CA . TYR A 1 382 ? 1.074 40.25 11.109 1 92.31 382 TYR A CA 1
ATOM 3089 C C . TYR A 1 382 ? 0.438 39 10.531 1 92.31 382 TYR A C 1
ATOM 3091 O O . TYR A 1 382 ? 0.418 38.812 9.312 1 92.31 382 TYR A O 1
ATOM 3099 N N . LEU A 1 383 ? -0.072 38.156 11.359 1 91.06 383 LEU A N 1
ATOM 3100 C CA . LEU A 1 383 ? -0.606 36.875 10.906 1 91.06 383 LEU A CA 1
ATOM 3101 C C . LEU A 1 383 ? -2.123 36.812 11.062 1 91.06 383 LEU A C 1
ATOM 3103 O O . LEU A 1 383 ? -2.721 35.75 11.07 1 91.06 383 LEU A O 1
ATOM 3107 N N . LYS A 1 384 ? -2.703 37.844 11.164 1 86.94 384 LYS A N 1
ATOM 3108 C CA . LYS A 1 384 ? -4.133 37.906 11.453 1 86.94 384 LYS A CA 1
ATOM 3109 C C . LYS A 1 384 ? -4.961 37.406 10.273 1 86.94 384 LYS A C 1
ATOM 3111 O O . LYS A 1 384 ? -6.129 37.062 10.43 1 86.94 384 LYS A O 1
ATOM 3116 N N . GLU A 1 385 ? -4.344 37.281 9.172 1 84.12 385 GLU A N 1
ATOM 3117 C CA . GLU A 1 385 ? -5.066 36.844 7.984 1 84.12 385 GLU A CA 1
ATOM 3118 C C . GLU A 1 385 ? -4.93 35.344 7.793 1 84.12 385 GLU A C 1
ATOM 3120 O O . GLU A 1 385 ? -5.703 34.719 7.055 1 84.12 385 GLU A O 1
ATOM 3125 N N . ALA A 1 386 ? -4.051 34.812 8.461 1 89 386 ALA A N 1
ATOM 3126 C CA . ALA A 1 386 ? -3.82 33.375 8.32 1 89 386 ALA A CA 1
ATOM 3127 C C . ALA A 1 386 ? -4.668 32.594 9.312 1 89 386 ALA A C 1
ATOM 3129 O O . ALA A 1 386 ? -4.883 33.031 10.445 1 89 386 ALA A O 1
ATOM 3130 N N . PHE A 1 387 ? -5.168 31.5 8.852 1 90.94 387 PHE A N 1
ATOM 3131 C CA . PHE A 1 387 ? -5.82 30.578 9.773 1 90.94 387 PHE A CA 1
ATOM 3132 C C . PHE A 1 387 ? -4.797 29.656 10.43 1 90.94 387 PHE A C 1
ATOM 3134 O O . PHE A 1 387 ? -3.996 29.016 9.742 1 90.94 387 PHE A O 1
ATOM 3141 N N . LEU A 1 388 ? -4.855 29.531 11.734 1 91.5 388 LEU A N 1
ATOM 3142 C CA . LEU A 1 388 ? -3.789 28.828 12.43 1 91.5 388 LEU A CA 1
ATOM 3143 C C . LEU A 1 388 ? -4.359 27.688 13.281 1 91.5 388 LEU A C 1
ATOM 3145 O O . LEU A 1 388 ? -3.613 27 13.977 1 91.5 388 LEU A O 1
ATOM 3149 N N . SER A 1 389 ? -5.574 27.391 13.266 1 87.06 389 SER A N 1
ATOM 3150 C CA . SER A 1 389 ? -6.273 26.266 13.891 1 87.06 389 SER A CA 1
ATOM 3151 C C . SER A 1 389 ? -5.836 26.078 15.336 1 87.06 389 SER A C 1
ATOM 3153 O O . SER A 1 389 ? -5.703 24.953 15.805 1 87.06 389 SER A O 1
ATOM 3155 N N . GLY A 1 390 ? -5.383 27.094 16.047 1 81.62 390 GLY A N 1
ATOM 3156 C CA . GLY A 1 390 ? -5.043 27 17.453 1 81.62 390 GLY A CA 1
ATOM 3157 C C . GLY A 1 390 ? -3.625 26.516 17.688 1 81.62 390 GLY A C 1
ATOM 3158 O O . GLY A 1 390 ? -3.209 26.344 18.844 1 81.62 390 GLY A O 1
ATOM 3159 N N . VAL A 1 391 ? -2.953 26.141 16.703 1 73.75 391 VAL A N 1
ATOM 3160 C CA . VAL A 1 391 ? -1.582 25.656 16.859 1 73.75 391 VAL A CA 1
ATOM 3161 C C . VAL A 1 391 ? -0.691 26.797 17.344 1 73.75 391 VAL A C 1
ATOM 3163 O O . VAL A 1 391 ? 0.279 26.578 18.078 1 73.75 391 VAL A O 1
ATOM 3166 N N . PHE A 1 392 ? -1.019 27.938 17.016 1 61.31 392 PHE A N 1
ATOM 3167 C CA . PHE A 1 392 ? -0.238 29.125 17.344 1 61.31 392 PHE A CA 1
ATOM 3168 C C . PHE A 1 392 ? -0.507 29.562 18.781 1 61.31 392 PHE A C 1
ATOM 3170 O O . PHE A 1 392 ? -1.641 29.891 19.141 1 61.31 392 PHE A O 1
ATOM 3177 N N . SER A 1 393 ? 0.196 28.734 19.656 1 54.28 393 SER A N 1
ATOM 3178 C CA . SER A 1 393 ? -0.046 28.922 21.094 1 54.28 393 SER A CA 1
ATOM 3179 C C . SER A 1 393 ? 0.198 30.375 21.5 1 54.28 393 SER A C 1
ATOM 3181 O O . SER A 1 393 ? 1.234 30.953 21.156 1 54.28 393 SER A O 1
ATOM 3183 N N . PHE A 1 394 ? -0.794 31.156 21.672 1 48.47 394 PHE A N 1
ATOM 3184 C CA . PHE A 1 394 ? -0.621 32.469 22.297 1 48.47 394 PHE A CA 1
ATOM 3185 C C . PHE A 1 394 ? -0.048 32.312 23.703 1 48.47 394 PHE A C 1
ATOM 3187 O O . PHE A 1 394 ? 0.289 31.219 24.125 1 48.47 394 PHE A O 1
ATOM 3194 N N . PRO A 1 395 ? -0.653 32.75 24.672 1 46.69 395 PRO A N 1
ATOM 3195 C CA . PRO A 1 395 ? 0.039 32.969 25.938 1 46.69 395 PRO A CA 1
ATOM 3196 C C . PRO A 1 395 ? 0.688 31.688 26.484 1 46.69 395 PRO A C 1
ATOM 3198 O O . PRO A 1 395 ? 0.377 30.578 26.031 1 46.69 395 PRO A O 1
ATOM 3201 N N . GLN A 1 396 ? 1.45 31.734 27.609 1 43.38 396 GLN A N 1
ATOM 3202 C CA . GLN A 1 396 ? 2.582 31.203 28.359 1 43.38 396 GLN A CA 1
ATOM 3203 C C . GLN A 1 396 ? 2.459 29.703 28.547 1 43.38 396 GLN A C 1
ATOM 3205 O O . GLN A 1 396 ? 3.465 29 28.672 1 43.38 396 GLN A O 1
ATOM 3210 N N . ASN A 1 397 ? 1.342 29.172 28.906 1 43 397 ASN A N 1
ATOM 3211 C CA . ASN A 1 397 ? 1.379 27.906 29.625 1 43 397 ASN A CA 1
ATOM 3212 C C . ASN A 1 397 ? 1.189 26.719 28.672 1 43 397 ASN A C 1
ATOM 3214 O O . ASN A 1 397 ? 1.056 25.578 29.125 1 43 397 ASN A O 1
ATOM 3218 N N . GLU A 1 398 ? 1.053 26.969 27.406 1 50.53 398 GLU A N 1
ATOM 3219 C CA . GLU A 1 398 ? 0.732 25.734 26.703 1 50.53 398 GLU A CA 1
ATOM 3220 C C . GLU A 1 398 ? 1.971 25.141 26.031 1 50.53 398 GLU A C 1
ATOM 3222 O O . GLU A 1 398 ? 2.604 25.797 25.203 1 50.53 398 GLU A O 1
ATOM 3227 N N . VAL A 1 399 ? 2.656 24.391 26.828 1 49.62 399 VAL A N 1
ATOM 3228 C CA . VAL A 1 399 ? 3.83 23.688 26.328 1 49.62 399 VAL A CA 1
ATOM 3229 C C . VAL A 1 399 ? 3.441 22.797 25.156 1 49.62 399 VAL A C 1
ATOM 3231 O O . VAL A 1 399 ? 2.531 21.969 25.25 1 49.62 399 VAL A O 1
ATOM 3234 N N . SER A 1 400 ? 3.881 23.234 23.922 1 58.03 400 SER A N 1
ATOM 3235 C CA . SER A 1 400 ? 3.684 22.391 22.75 1 58.03 400 SER A CA 1
ATOM 3236 C C . SER A 1 400 ? 4.578 21.156 22.812 1 58.03 400 SER A C 1
ATOM 3238 O O . SER A 1 400 ? 5.801 21.266 22.906 1 58.03 400 SER A O 1
ATOM 3240 N N . THR A 1 401 ? 4.023 20.016 23.25 1 62.91 401 THR A N 1
ATOM 3241 C CA . THR A 1 401 ? 4.773 18.766 23.297 1 62.91 401 THR A CA 1
ATOM 3242 C C . THR A 1 401 ? 4.844 18.125 21.922 1 62.91 401 THR A C 1
ATOM 3244 O O . THR A 1 401 ? 3.908 18.25 21.125 1 62.91 401 THR A O 1
ATOM 3247 N N . SER A 1 402 ? 6.051 17.734 21.625 1 78.38 402 SER A N 1
ATOM 3248 C CA . SER A 1 402 ? 6.254 17.016 20.375 1 78.38 402 SER A CA 1
ATOM 3249 C C . SER A 1 402 ? 5.332 15.797 20.297 1 78.38 402 SER A C 1
ATOM 3251 O O . SER A 1 402 ? 4.949 15.234 21.312 1 78.38 402 SER A O 1
ATOM 3253 N N . TYR A 1 403 ? 4.906 15.523 19.188 1 88.62 403 TYR A N 1
ATOM 3254 C CA . TYR A 1 403 ? 3.979 14.422 18.953 1 88.62 403 TYR A CA 1
ATOM 3255 C C . TYR A 1 403 ? 4.543 13.117 19.516 1 88.62 403 TYR A C 1
ATOM 3257 O O . TYR A 1 403 ? 3.803 12.289 20.047 1 88.62 403 TYR A O 1
ATOM 3265 N N . PHE A 1 404 ? 5.883 12.945 19.438 1 92.62 404 PHE A N 1
ATOM 3266 C CA . PHE A 1 404 ? 6.5 11.68 19.844 1 92.62 404 PHE A CA 1
ATOM 3267 C C . PHE A 1 404 ? 7.238 11.844 21.156 1 92.62 404 PHE A C 1
ATOM 3269 O O . PHE A 1 404 ? 8.188 11.102 21.438 1 92.62 404 PHE A O 1
ATOM 3276 N N . GLU A 1 405 ? 6.812 12.812 21.859 1 86.19 405 GLU A N 1
ATOM 3277 C CA . GLU A 1 405 ? 7.391 12.953 23.203 1 86.19 405 GLU A CA 1
ATOM 3278 C C . GLU A 1 405 ? 7.164 11.703 24.031 1 86.19 405 GLU A C 1
ATOM 3280 O O . GLU A 1 405 ? 6.047 11.18 24.094 1 86.19 405 GLU A O 1
ATOM 3285 N N . GLY A 1 406 ? 8.156 11.195 24.656 1 87.25 406 GLY A N 1
ATOM 3286 C CA . GLY A 1 406 ? 8.062 9.984 25.453 1 87.25 406 GLY A CA 1
ATOM 3287 C C . GLY A 1 406 ? 8.414 8.727 24.672 1 87.25 406 GLY A C 1
ATOM 3288 O O . GLY A 1 406 ? 8.688 7.68 25.266 1 87.25 406 GLY A O 1
ATOM 3289 N N . TYR A 1 407 ? 8.422 8.844 23.391 1 92.31 407 TYR A N 1
ATOM 3290 C CA . TYR A 1 407 ? 8.68 7.676 22.562 1 92.31 407 TYR A CA 1
ATOM 3291 C C . TYR A 1 407 ? 9.984 7.848 21.781 1 92.31 407 TYR A C 1
ATOM 3293 O O . TYR A 1 407 ? 10.547 6.871 21.281 1 92.31 407 TYR A O 1
ATOM 3301 N N . LEU A 1 408 ? 10.406 9.062 21.656 1 93.81 408 LEU A N 1
ATOM 3302 C CA . LEU A 1 408 ? 11.609 9.383 20.891 1 93.81 408 LEU A CA 1
ATOM 3303 C C . LEU A 1 408 ? 12.477 10.383 21.656 1 93.81 408 LEU A C 1
ATOM 3305 O O . LEU A 1 408 ? 12.039 11.492 21.953 1 93.81 408 LEU A O 1
ATOM 3309 N N . ASP A 1 409 ? 13.617 9.906 21.969 1 90.94 409 ASP A N 1
ATOM 3310 C CA . ASP A 1 409 ? 14.617 10.758 22.594 1 90.94 409 ASP A CA 1
ATOM 3311 C C . ASP A 1 409 ? 15.82 10.953 21.672 1 90.94 409 ASP A C 1
ATOM 3313 O O . ASP A 1 409 ? 15.914 10.328 20.625 1 90.94 409 ASP A O 1
ATOM 3317 N N . LYS A 1 410 ? 16.688 11.766 22.047 1 90.88 410 LYS A N 1
ATOM 3318 C CA . LYS A 1 410 ? 17.828 12.141 21.219 1 90.88 410 LYS A CA 1
ATOM 3319 C C . LYS A 1 410 ? 18.688 10.922 20.875 1 90.88 410 LYS A C 1
ATOM 3321 O O . LYS A 1 410 ? 19.219 10.82 19.766 1 90.88 410 LYS A O 1
ATOM 3326 N N . ASN A 1 411 ? 18.734 9.953 21.766 1 91.94 411 ASN A N 1
ATOM 3327 C CA . ASN A 1 411 ? 19.625 8.82 21.547 1 91.94 411 ASN A CA 1
ATOM 3328 C C . ASN A 1 411 ? 18.844 7.539 21.281 1 91.94 411 ASN A C 1
ATOM 3330 O O . ASN A 1 411 ? 19.391 6.441 21.344 1 91.94 411 ASN A O 1
ATOM 3334 N N . THR A 1 412 ? 17.609 7.656 21 1 93.75 412 THR A N 1
ATOM 3335 C CA . THR A 1 412 ? 16.812 6.48 20.656 1 93.75 412 THR A CA 1
ATOM 3336 C C . THR A 1 412 ? 17.234 5.914 19.312 1 93.75 412 THR A C 1
ATOM 3338 O O . THR A 1 412 ? 17.234 6.633 18.297 1 93.75 412 THR A O 1
ATOM 3341 N N . PRO A 1 413 ? 17.656 4.656 19.375 1 93.25 413 PRO A N 1
ATOM 3342 C CA . PRO A 1 413 ? 17.969 4.055 18.078 1 93.25 413 PRO A CA 1
ATOM 3343 C C . PRO A 1 413 ? 16.75 3.908 17.172 1 93.25 413 PRO A C 1
ATOM 3345 O O . PRO A 1 413 ? 15.625 3.785 17.672 1 93.25 413 PRO A O 1
ATOM 3348 N N . LEU A 1 414 ? 16.969 3.879 15.867 1 94.44 414 LEU A N 1
ATOM 3349 C CA . LEU A 1 414 ? 15.898 3.812 14.891 1 94.44 414 LEU A CA 1
ATOM 3350 C C . LEU A 1 414 ? 15.047 2.564 15.102 1 94.44 414 LEU A C 1
ATOM 3352 O O . LEU A 1 414 ? 13.812 2.629 15.047 1 94.44 414 LEU A O 1
ATOM 3356 N N . LYS A 1 415 ? 15.688 1.44 15.344 1 91.19 415 LYS A N 1
ATOM 3357 C CA . LYS A 1 415 ? 14.969 0.186 15.555 1 91.19 415 LYS A CA 1
ATOM 3358 C C . LYS A 1 415 ? 13.992 0.304 16.719 1 91.19 415 LYS A C 1
ATOM 3360 O O . LYS A 1 415 ? 12.844 -0.139 16.625 1 91.19 415 LYS A O 1
ATOM 3365 N N . GLU A 1 416 ? 14.43 0.882 17.75 1 92.19 416 GLU A N 1
ATOM 3366 C CA . GLU A 1 416 ? 13.594 1.056 18.938 1 92.19 416 GLU A CA 1
ATOM 3367 C C . GLU A 1 416 ? 12.438 2.014 18.672 1 92.19 416 GLU A C 1
ATOM 3369 O O . GLU A 1 416 ? 11.312 1.779 19.109 1 92.19 416 GLU A O 1
ATOM 3374 N N . PHE A 1 417 ? 12.727 3.072 18.016 1 96.12 417 PHE A N 1
ATOM 3375 C CA . PHE A 1 417 ? 11.68 4.027 17.688 1 96.12 417 PHE A CA 1
ATOM 3376 C C . PHE A 1 417 ? 10.586 3.365 16.844 1 96.12 417 PHE A C 1
ATOM 3378 O O . PHE A 1 417 ? 9.398 3.566 17.109 1 96.12 417 PHE A O 1
ATOM 3385 N N . LEU A 1 418 ? 10.938 2.582 15.812 1 94.56 418 LEU A N 1
ATOM 3386 C CA . LEU A 1 418 ? 9.977 1.928 14.938 1 94.56 418 LEU A CA 1
ATOM 3387 C C . LEU A 1 418 ? 9.117 0.939 15.711 1 94.56 418 LEU A C 1
ATOM 3389 O O . LEU A 1 418 ? 7.934 0.771 15.414 1 94.56 418 LEU A O 1
ATOM 3393 N N . ASP A 1 419 ? 9.672 0.368 16.688 1 87.94 419 ASP A N 1
ATOM 3394 C CA . ASP A 1 419 ? 8.922 -0.551 17.547 1 87.94 419 ASP A CA 1
ATOM 3395 C C . ASP A 1 419 ? 7.898 0.197 18.391 1 87.94 419 ASP A C 1
ATOM 3397 O O . ASP A 1 419 ? 6.816 -0.326 18.672 1 87.94 419 ASP A O 1
ATOM 3401 N N . LYS A 1 420 ? 8.242 1.4 18.781 1 91.5 420 LYS A N 1
ATOM 3402 C CA . LYS A 1 420 ? 7.383 2.199 19.656 1 91.5 420 LYS A CA 1
ATOM 3403 C C . LYS A 1 420 ? 6.418 3.055 18.844 1 91.5 420 LYS A C 1
ATOM 3405 O O . LYS A 1 420 ? 5.473 3.627 19.391 1 91.5 420 LYS A O 1
ATOM 3410 N N . TYR A 1 421 ? 6.625 3.092 17.609 1 93.94 421 TYR A N 1
ATOM 3411 C CA . TYR A 1 421 ? 5.863 3.959 16.719 1 93.94 421 TYR A CA 1
ATOM 3412 C C . TYR A 1 421 ? 4.371 3.668 16.828 1 93.94 421 TYR A C 1
ATOM 3414 O O . TYR A 1 421 ? 3.562 4.582 17 1 93.94 421 TYR A O 1
ATOM 3422 N N . ASP A 1 422 ? 4.02 2.418 16.766 1 83.88 422 ASP A N 1
ATOM 3423 C CA . ASP A 1 422 ? 2.615 2.018 16.797 1 83.88 422 ASP A CA 1
ATOM 3424 C C . ASP A 1 422 ? 1.985 2.355 18.156 1 83.88 422 ASP A C 1
ATOM 3426 O O . ASP A 1 422 ? 0.802 2.695 18.219 1 83.88 422 ASP A O 1
ATOM 3430 N N . GLN A 1 423 ? 2.779 2.209 19.094 1 85.44 423 GLN A N 1
ATOM 3431 C CA . GLN A 1 423 ? 2.287 2.543 20.438 1 85.44 423 GLN A CA 1
ATOM 3432 C C . GLN A 1 423 ? 1.944 4.027 20.531 1 85.44 423 GLN A C 1
ATOM 3434 O O . GLN A 1 423 ? 0.93 4.395 21.125 1 85.44 423 GLN A O 1
ATOM 3439 N N . ALA A 1 424 ? 2.785 4.863 20.031 1 91 424 ALA A N 1
ATOM 3440 C CA . ALA A 1 424 ? 2.535 6.301 20.031 1 91 424 ALA A CA 1
ATOM 3441 C C . ALA A 1 424 ? 1.253 6.633 19.266 1 91 424 ALA A C 1
ATOM 3443 O O . ALA A 1 424 ? 0.447 7.445 19.734 1 91 424 ALA A O 1
ATOM 3444 N N . LEU A 1 425 ? 1.06 5.973 18.141 1 88.94 425 LEU A N 1
ATOM 3445 C CA . LEU A 1 425 ? -0.133 6.219 17.328 1 88.94 425 LEU A CA 1
ATOM 3446 C C . LEU A 1 425 ? -1.387 5.754 18.062 1 88.94 425 LEU A C 1
ATOM 3448 O O . LEU A 1 425 ? -2.393 6.465 18.094 1 88.94 425 LEU A O 1
ATOM 3452 N N . ARG A 1 426 ? -1.333 4.629 18.641 1 78.88 426 ARG A N 1
ATOM 3453 C CA . ARG A 1 426 ? -2.479 4.07 19.344 1 78.88 426 ARG A CA 1
ATOM 3454 C C . ARG A 1 426 ? -2.865 4.941 20.531 1 78.88 426 ARG A C 1
ATOM 3456 O O . ARG A 1 426 ? -4.051 5.098 20.828 1 78.88 426 ARG A O 1
ATOM 3463 N N . ALA A 1 427 ? -1.865 5.418 21.188 1 83.94 427 ALA A N 1
ATOM 3464 C CA . ALA A 1 427 ? -2.135 6.301 22.328 1 83.94 427 ALA A CA 1
ATOM 3465 C C . ALA A 1 427 ? -2.904 7.539 21.875 1 83.94 427 ALA A C 1
ATOM 3467 O O . ALA A 1 427 ? -3.848 7.965 22.547 1 83.94 427 ALA A O 1
ATOM 3468 N N . ASN A 1 428 ? -2.576 8.062 20.828 1 86.56 428 ASN A N 1
ATOM 3469 C CA . ASN A 1 428 ? -3.252 9.242 20.297 1 86.56 428 ASN A CA 1
ATOM 3470 C C . ASN A 1 428 ? -4.66 8.914 19.812 1 86.56 428 ASN A C 1
ATOM 3472 O O . ASN A 1 428 ? -5.586 9.711 19.984 1 86.56 428 ASN A O 1
ATOM 3476 N N . TYR A 1 429 ? -4.738 7.75 19.188 1 79.56 429 TYR A N 1
ATOM 3477 C CA . TYR A 1 429 ? -6.051 7.324 18.719 1 79.56 429 TYR A CA 1
ATOM 3478 C C . TYR A 1 429 ? -7.004 7.102 19.891 1 79.56 429 TYR A C 1
ATOM 3480 O O . TYR A 1 429 ? -8.195 7.414 19.797 1 79.56 429 TYR A O 1
ATOM 3488 N N . GLN A 1 430 ? -6.461 6.605 20.906 1 77.81 430 GLN A N 1
ATOM 3489 C CA . GLN A 1 430 ? -7.273 6.367 22.094 1 77.81 430 GLN A CA 1
ATOM 3490 C C . GLN A 1 430 ? -7.738 7.68 22.719 1 77.81 430 GLN A C 1
ATOM 3492 O O . GLN A 1 430 ? -8.883 7.793 23.156 1 77.81 430 GLN A O 1
ATOM 3497 N N . LEU A 1 431 ? -6.859 8.617 22.781 1 83.62 431 LEU A N 1
ATOM 3498 C CA . LEU A 1 431 ? -7.223 9.93 23.297 1 83.62 431 LEU A CA 1
ATOM 3499 C C . LEU A 1 431 ? -8.344 10.547 22.469 1 83.62 431 LEU A C 1
ATOM 3501 O O . LEU A 1 431 ? -9.281 11.133 23.031 1 83.62 431 LEU A O 1
ATOM 3505 N N . GLU A 1 432 ? -8.273 10.398 21.172 1 86 432 GLU A N 1
ATOM 3506 C CA . GLU A 1 432 ? -9.305 10.93 20.281 1 86 432 GLU A CA 1
ATOM 3507 C C . GLU A 1 432 ? -10.625 10.195 20.469 1 86 432 GLU A C 1
ATOM 3509 O O . GLU A 1 432 ? -11.688 10.82 20.5 1 86 432 GLU A O 1
ATOM 3514 N N . ALA A 1 433 ? -10.492 8.922 20.594 1 76.06 433 ALA A N 1
ATOM 3515 C CA . ALA A 1 433 ? -11.695 8.109 20.766 1 76.06 433 ALA A CA 1
ATOM 3516 C C . ALA A 1 433 ? -12.406 8.469 22.078 1 76.06 433 ALA A C 1
ATOM 3518 O O . ALA A 1 433 ? -13.633 8.516 22.125 1 76.06 433 ALA A O 1
ATOM 3519 N N . LEU A 1 434 ? -11.633 8.648 23.125 1 79.69 434 LEU A N 1
ATOM 3520 C CA . LEU A 1 434 ? -12.195 9.031 24.406 1 79.69 434 LEU A CA 1
ATOM 3521 C C . LEU A 1 434 ? -12.883 10.391 24.328 1 79.69 434 LEU A C 1
ATOM 3523 O O . LEU A 1 434 ? -13.969 10.578 24.875 1 79.69 434 LEU A O 1
ATOM 3527 N N . ALA A 1 435 ? -12.281 11.328 23.656 1 85.62 435 ALA A N 1
ATOM 3528 C CA . ALA A 1 435 ? -12.867 12.648 23.453 1 85.62 435 ALA A CA 1
ATOM 3529 C C . ALA A 1 435 ? -14.156 12.562 22.641 1 85.62 435 ALA A C 1
ATOM 3531 O O . ALA A 1 435 ? -15.117 13.281 22.906 1 85.62 435 ALA A O 1
ATOM 3532 N N . ASP A 1 436 ? -14.195 11.672 21.688 1 79.81 436 ASP A N 1
ATOM 3533 C CA . ASP A 1 436 ? -15.383 11.453 20.859 1 79.81 436 ASP A CA 1
ATOM 3534 C C . ASP A 1 436 ? -16.547 10.914 21.703 1 79.81 436 ASP A C 1
ATOM 3536 O O . ASP A 1 436 ? -17.672 11.367 21.547 1 79.81 436 ASP A O 1
ATOM 3540 N N . MET A 1 437 ? -16.172 10.008 22.484 1 74.06 437 MET A N 1
ATOM 3541 C CA . MET A 1 437 ? -17.172 9.406 23.344 1 74.06 437 MET A CA 1
ATOM 3542 C C . MET A 1 437 ? -17.75 10.43 24.312 1 74.06 437 MET A C 1
ATOM 3544 O O . MET A 1 437 ? -18.969 10.492 24.516 1 74.06 437 MET A O 1
ATOM 3548 N N . ASP A 1 438 ? -16.906 11.188 24.859 1 80.5 438 ASP A N 1
ATOM 3549 C CA . ASP A 1 438 ? -17.328 12.211 25.812 1 80.5 438 ASP A CA 1
ATOM 3550 C C . ASP A 1 438 ? -18.234 13.25 25.141 1 80.5 438 ASP A C 1
ATOM 3552 O O . ASP A 1 438 ? -19.234 13.688 25.719 1 80.5 438 ASP A O 1
ATOM 3556 N N . SER A 1 439 ? -17.906 13.617 23.922 1 83.38 439 SER A N 1
ATOM 3557 C CA . SER A 1 439 ? -18.656 14.641 23.219 1 83.38 439 SER A CA 1
ATOM 3558 C C . SER A 1 439 ? -20 14.109 22.75 1 83.38 439 SER A C 1
ATOM 3560 O O . SER A 1 439 ? -21 14.844 22.703 1 83.38 439 SER A O 1
ATOM 3562 N N . ARG A 1 440 ? -20.062 12.93 22.422 1 72.56 440 ARG A N 1
ATOM 3563 C CA . ARG A 1 440 ? -21.312 12.328 21.969 1 72.56 440 ARG A CA 1
ATOM 3564 C C . ARG A 1 440 ? -22.281 12.141 23.125 1 72.56 440 ARG A C 1
ATOM 3566 O O . ARG A 1 440 ? -23.5 12.25 22.938 1 72.56 440 ARG A O 1
ATOM 3573 N N . ASN A 1 441 ? -21.672 11.812 24.25 1 67.88 441 ASN A N 1
ATOM 3574 C CA . ASN A 1 441 ? -22.516 11.508 25.391 1 67.88 441 ASN A CA 1
ATOM 3575 C C . ASN A 1 441 ? -22.844 12.758 26.203 1 67.88 441 ASN A C 1
ATOM 3577 O O . ASN A 1 441 ? -23.609 12.703 27.156 1 67.88 441 ASN A O 1
ATOM 3581 N N . SER A 1 442 ? -22.141 13.75 25.891 1 69.69 442 SER A N 1
ATOM 3582 C CA . SER A 1 442 ? -22.359 14.953 26.672 1 69.69 442 SER A CA 1
ATOM 3583 C C . SER A 1 442 ? -23.688 15.617 26.297 1 69.69 442 SER A C 1
ATOM 3585 O O . SER A 1 442 ? -24.094 15.586 25.141 1 69.69 442 SER A O 1
ATOM 3587 N N . SER A 1 443 ? -24.594 15.641 27.359 1 62.88 443 SER A N 1
ATOM 3588 C CA . SER A 1 443 ? -25.891 16.297 27.234 1 62.88 443 SER A CA 1
ATOM 3589 C C . SER A 1 443 ? -25.734 17.797 27.062 1 62.88 443 SER A C 1
ATOM 3591 O O . SER A 1 443 ? -24.688 18.359 27.391 1 62.88 443 SER A O 1
ATOM 3593 N N . CYS A 1 444 ? -26.734 18.391 26.375 1 64.94 444 CYS A N 1
ATOM 3594 C CA . CYS A 1 444 ? -26.844 19.844 26.156 1 64.94 444 CYS A CA 1
ATOM 3595 C C . CYS A 1 444 ? -26.734 20.594 27.484 1 64.94 444 CYS A C 1
ATOM 3597 O O . CYS A 1 444 ? -27.125 20.062 28.531 1 64.94 444 CYS A O 1
ATOM 3599 N N . ILE A 1 445 ? -25.875 21.625 27.5 1 71.81 445 ILE A N 1
ATOM 3600 C CA . ILE A 1 445 ? -25.75 22.516 28.656 1 71.81 445 ILE A CA 1
ATOM 3601 C C . ILE A 1 445 ? -27.125 22.828 29.219 1 71.81 445 ILE A C 1
ATOM 3603 O O . ILE A 1 445 ? -28.031 23.234 28.484 1 71.81 445 ILE A O 1
ATOM 3607 N N . GLN A 1 446 ? -27.438 22.438 30.406 1 67.25 446 GLN A N 1
ATOM 3608 C CA . GLN A 1 446 ? -28.75 22.625 31.031 1 67.25 446 GLN A CA 1
ATOM 3609 C C . GLN A 1 446 ? -29.016 24.094 31.297 1 67.25 446 GLN A C 1
ATOM 3611 O O . GLN A 1 446 ? -30.156 24.562 31.125 1 67.25 446 GLN A O 1
ATOM 3616 N N . LYS A 1 447 ? -28.016 24.844 31.703 1 79.44 447 LYS A N 1
ATOM 3617 C CA . LYS A 1 447 ? -28.234 26.266 31.984 1 79.44 447 LYS A CA 1
ATOM 3618 C C . LYS A 1 447 ? -27.203 27.125 31.266 1 79.44 447 LYS A C 1
ATOM 3620 O O . LYS A 1 447 ? -26.219 27.578 31.875 1 79.44 447 LYS A O 1
ATOM 3625 N N . PRO A 1 448 ? -27.562 27.359 30 1 85.31 448 PRO A N 1
ATOM 3626 C CA . PRO A 1 448 ? -26.625 28.203 29.25 1 85.31 448 PRO A CA 1
ATOM 3627 C C . PRO A 1 448 ? -26.672 29.672 29.688 1 85.31 448 PRO A C 1
ATOM 3629 O O . PRO A 1 448 ? -27.719 30.156 30.125 1 85.31 448 PRO A O 1
ATOM 3632 N N . ARG A 1 449 ? -25.609 30.391 29.719 1 86.25 449 ARG A N 1
ATOM 3633 C CA . ARG A 1 449 ? -25.531 31.812 30.078 1 86.25 449 ARG A CA 1
ATOM 3634 C C . ARG A 1 449 ? -26.172 32.688 29 1 86.25 449 ARG A C 1
ATOM 3636 O O . ARG A 1 449 ? -26.656 33.781 29.297 1 86.25 449 ARG A O 1
ATOM 3643 N N . CYS A 1 450 ? -26.031 32.219 27.781 1 89.56 450 CYS A N 1
ATOM 3644 C CA . CYS A 1 450 ? -26.625 32.938 26.641 1 89.56 450 CYS A CA 1
ATOM 3645 C C . CYS A 1 450 ? -26.984 31.953 25.531 1 89.56 450 CYS A C 1
ATOM 3647 O O . CYS A 1 450 ? -26.672 30.766 25.609 1 89.56 450 CYS A O 1
ATOM 3649 N N . TYR A 1 451 ? -27.594 32.406 24.562 1 91.38 451 TYR A N 1
ATOM 3650 C CA . TYR A 1 451 ? -28.047 31.562 23.484 1 91.38 451 TYR A CA 1
ATOM 3651 C C . TYR A 1 451 ? -26.875 31.078 22.625 1 91.38 451 TYR A C 1
ATOM 3653 O O . TYR A 1 451 ? -26.922 30 22.047 1 91.38 451 TYR A O 1
ATOM 3661 N N . TYR A 1 452 ? -25.875 31.938 22.531 1 94.44 452 TYR A N 1
ATOM 3662 C CA . TYR A 1 452 ? -24.703 31.516 21.781 1 94.44 452 TYR A CA 1
ATOM 3663 C C . TYR A 1 452 ? -24.141 30.203 22.328 1 94.44 452 TYR A C 1
ATOM 3665 O O . TYR A 1 452 ? -23.781 29.297 21.562 1 94.44 452 TYR A O 1
ATOM 3673 N N . GLU A 1 453 ? -24.062 30.141 23.656 1 93 453 GLU A N 1
ATOM 3674 C CA . GLU A 1 453 ? -23.562 28.953 24.328 1 93 453 GLU A CA 1
ATOM 3675 C C . GLU A 1 453 ? -24.469 27.75 24.047 1 93 453 GLU A C 1
ATOM 3677 O O . GLU A 1 453 ? -23.969 26.641 23.828 1 93 453 GLU A O 1
ATOM 3682 N N . PHE A 1 454 ? -25.703 27.984 24.094 1 92.25 454 PHE A N 1
ATOM 3683 C CA . PHE A 1 454 ? -26.656 26.922 23.812 1 92.25 454 PHE A CA 1
ATOM 3684 C C . PHE A 1 454 ? -26.516 26.438 22.375 1 92.25 454 PHE A C 1
ATOM 3686 O O . PHE A 1 454 ? -26.469 25.219 22.141 1 92.25 454 PHE A O 1
ATOM 3693 N N . GLN A 1 455 ? -26.422 27.344 21.484 1 93.25 455 GLN A N 1
ATOM 3694 C CA . GLN A 1 455 ? -26.281 27.031 20.078 1 93.25 455 GLN A CA 1
ATOM 3695 C C . GLN A 1 455 ? -25.047 26.156 19.828 1 93.25 455 GLN A C 1
ATOM 3697 O O . GLN A 1 455 ? -25.141 25.125 19.172 1 93.25 455 GLN A O 1
ATOM 3702 N N . LEU A 1 456 ? -23.938 26.547 20.375 1 93.94 456 LEU A N 1
ATOM 3703 C CA . LEU A 1 456 ? -22.688 25.875 20.078 1 93.94 456 LEU A CA 1
ATOM 3704 C C . LEU A 1 456 ? -22.547 24.594 20.891 1 93.94 456 LEU A C 1
ATOM 3706 O O . LEU A 1 456 ? -21.75 23.703 20.547 1 93.94 456 LEU A O 1
ATOM 3710 N N . SER A 1 457 ? -23.266 24.5 22.031 1 91.56 457 SER A N 1
ATOM 3711 C CA . SER A 1 457 ? -23.266 23.266 22.797 1 91.56 457 SER A CA 1
ATOM 3712 C C . SER A 1 457 ? -23.828 22.109 21.969 1 91.56 457 SER A C 1
ATOM 3714 O O . SER A 1 457 ? -23.469 20.953 22.203 1 91.56 457 SER A O 1
ATOM 3716 N N . LYS A 1 458 ? -24.562 22.469 20.938 1 88.75 458 LYS A N 1
ATOM 3717 C CA . LYS A 1 458 ? -25.156 21.438 20.078 1 88.75 458 LYS A CA 1
ATOM 3718 C C . LYS A 1 458 ? -24.203 21.094 18.938 1 88.75 458 LYS A C 1
ATOM 3720 O O . LYS A 1 458 ? -24.266 19.984 18.375 1 88.75 458 LYS A O 1
ATOM 3725 N N . LEU A 1 459 ? -23.344 21.984 18.688 1 91.44 459 LEU A N 1
ATOM 3726 C CA . LEU A 1 459 ? -22.578 21.844 17.453 1 91.44 459 LEU A CA 1
ATOM 3727 C C . LEU A 1 459 ? -21.109 21.516 17.75 1 91.44 459 LEU A C 1
ATOM 3729 O O . LEU A 1 459 ? -20.531 20.656 17.109 1 91.44 459 LEU A O 1
ATOM 3733 N N . TYR A 1 460 ? -20.531 22.141 18.734 1 93.38 460 TYR A N 1
ATOM 3734 C CA . TYR A 1 460 ? -19.094 22.031 19 1 93.38 460 TYR A CA 1
ATOM 3735 C C . TYR A 1 460 ? -18.781 20.781 19.797 1 93.38 460 TYR A C 1
ATOM 3737 O O . TYR A 1 460 ? -19.625 20.281 20.531 1 93.38 460 TYR A O 1
ATOM 3745 N N . THR A 1 461 ? -17.547 20.297 19.609 1 93.19 461 THR A N 1
ATOM 3746 C CA . THR A 1 461 ? -17.047 19.281 20.516 1 93.19 461 THR A CA 1
ATOM 3747 C C . THR A 1 461 ? -16.859 19.844 21.922 1 93.19 461 THR A C 1
ATOM 3749 O O . THR A 1 461 ? -16.781 21.062 22.109 1 93.19 461 THR A O 1
ATOM 3752 N N . ASN A 1 462 ? -16.781 19 22.891 1 91.25 462 ASN A N 1
ATOM 3753 C CA . ASN A 1 462 ? -16.734 19.438 24.281 1 91.25 462 ASN A CA 1
ATOM 3754 C C . ASN A 1 462 ? -15.516 20.312 24.547 1 91.25 462 ASN A C 1
ATOM 3756 O O . ASN A 1 462 ? -15.602 21.297 25.281 1 91.25 462 ASN A O 1
ATOM 3760 N N . GLU A 1 463 ? -14.438 19.969 24.016 1 91.38 463 GLU A N 1
ATOM 3761 C CA . GLU A 1 463 ? -13.219 20.734 24.234 1 91.38 463 GLU A CA 1
ATOM 3762 C C . GLU A 1 463 ? -13.328 22.125 23.625 1 91.38 463 GLU A C 1
ATOM 3764 O O . GLU A 1 463 ? -12.922 23.125 24.25 1 91.38 463 GLU A O 1
ATOM 3769 N N . MET A 1 464 ? -13.875 22.188 22.484 1 92.81 464 MET A N 1
ATOM 3770 C CA . MET A 1 464 ? -14 23.484 21.812 1 92.81 464 MET A CA 1
ATOM 3771 C C . MET A 1 464 ? -15.086 24.328 22.469 1 92.81 464 MET A C 1
ATOM 3773 O O . MET A 1 464 ? -14.969 25.562 22.531 1 92.81 464 MET A O 1
ATOM 3777 N N . LEU A 1 465 ? -16.062 23.641 22.953 1 93.62 465 LEU A N 1
ATOM 3778 C CA . LEU A 1 465 ? -17.109 24.359 23.703 1 93.62 465 LEU A CA 1
ATOM 3779 C C . LEU A 1 465 ? -16.531 25 24.953 1 93.62 465 LEU A C 1
ATOM 3781 O O . LEU A 1 465 ? -16.859 26.141 25.281 1 93.62 465 LEU A O 1
ATOM 3785 N N . ARG A 1 466 ? -15.719 24.25 25.656 1 91.5 466 ARG A N 1
ATOM 3786 C CA . ARG A 1 466 ? -15.094 24.781 26.859 1 91.5 466 ARG A CA 1
ATOM 3787 C C . ARG A 1 466 ? -14.281 26.031 26.562 1 91.5 466 ARG A C 1
ATOM 3789 O O . ARG A 1 466 ? -14.336 27.016 27.297 1 91.5 466 ARG A O 1
ATOM 3796 N N . LYS A 1 467 ? -13.586 26.031 25.5 1 92.44 467 LYS A N 1
ATOM 3797 C CA . LYS A 1 467 ? -12.789 27.188 25.094 1 92.44 467 LYS A CA 1
ATOM 3798 C C . LYS A 1 467 ? -13.68 28.359 24.734 1 92.44 467 LYS A C 1
ATOM 3800 O O . LYS A 1 467 ? -13.383 29.5 25.078 1 92.44 467 LYS A O 1
ATOM 3805 N N . PHE A 1 468 ? -14.703 28.031 24.062 1 94.56 468 PHE A N 1
ATOM 3806 C CA . PHE A 1 468 ? -15.648 29.078 23.672 1 94.56 468 PHE A CA 1
ATOM 3807 C C . PHE A 1 468 ? -16.344 29.656 24.891 1 94.56 468 PHE A C 1
ATOM 3809 O O . PHE A 1 468 ? -16.625 30.859 24.938 1 94.56 468 PHE A O 1
ATOM 3816 N N . GLN A 1 469 ? -16.641 28.828 25.859 1 94.38 469 GLN A N 1
ATOM 3817 C CA . GLN A 1 469 ? -17.312 29.281 27.078 1 94.38 469 GLN A CA 1
ATOM 3818 C C . GLN A 1 469 ? -16.469 30.312 27.828 1 94.38 469 GLN A C 1
ATOM 3820 O O . GLN A 1 469 ? -17 31.219 28.453 1 94.38 469 GLN A O 1
ATOM 3825 N N . THR A 1 470 ? -15.219 30.125 27.734 1 93.31 470 THR A N 1
ATOM 3826 C CA . THR A 1 470 ? -14.32 31.109 28.344 1 93.31 470 THR A CA 1
ATOM 3827 C C . THR A 1 470 ? -14.5 32.469 27.688 1 93.31 470 THR A C 1
ATOM 3829 O O . THR A 1 470 ? -14.477 33.5 28.375 1 93.31 470 THR A O 1
ATOM 3832 N N . GLU A 1 471 ? -14.695 32.5 26.438 1 94.94 471 GLU A N 1
ATOM 3833 C CA . GLU A 1 471 ? -14.938 33.75 25.734 1 94.94 471 GLU A CA 1
ATOM 3834 C C . GLU A 1 471 ? -16.297 34.344 26.109 1 94.94 471 GLU A C 1
ATOM 3836 O O . GLU A 1 471 ? -16.438 35.562 26.25 1 94.94 471 GLU A O 1
ATOM 3841 N N . VAL A 1 472 ? -17.266 33.469 26.234 1 94.81 472 VAL A N 1
ATOM 3842 C CA . VAL A 1 472 ? -18.594 33.906 26.594 1 94.81 472 VAL A CA 1
ATOM 3843 C C . VAL A 1 472 ? -18.562 34.531 28 1 94.81 472 VAL A C 1
ATOM 3845 O O . VAL A 1 472 ? -19.172 35.562 28.234 1 94.81 472 VAL A O 1
ATOM 3848 N N . GLU A 1 473 ? -17.875 33.906 28.859 1 93.69 473 GLU A N 1
ATOM 3849 C CA . GLU A 1 473 ? -17.75 34.406 30.219 1 93.69 473 GLU A CA 1
ATOM 3850 C C . GLU A 1 473 ? -17.094 35.781 30.234 1 93.69 473 GLU A C 1
ATOM 3852 O O . GLU A 1 473 ? -17.531 36.688 30.953 1 93.69 473 GLU A O 1
ATOM 3857 N N . ALA A 1 474 ? -16.125 35.969 29.453 1 93.38 474 ALA A N 1
ATOM 3858 C CA . ALA A 1 474 ? -15.359 37.219 29.406 1 93.38 474 ALA A CA 1
ATOM 3859 C C . ALA A 1 474 ? -16.125 38.312 28.672 1 93.38 474 ALA A C 1
ATOM 3861 O O . ALA A 1 474 ? -15.828 39.5 28.812 1 93.38 474 ALA A O 1
ATOM 3862 N N . MET A 1 475 ? -17.047 37.938 27.859 1 94.25 475 MET A N 1
ATOM 3863 C CA . MET A 1 475 ? -17.875 38.875 27.109 1 94.25 475 MET A CA 1
ATOM 3864 C C . MET A 1 475 ? -18.594 39.844 28.062 1 94.25 475 MET A C 1
ATOM 3866 O O . MET A 1 475 ? -18.781 41 27.734 1 94.25 475 MET A O 1
ATOM 3870 N N . TYR A 1 476 ? -18.906 39.375 29.25 1 91.12 476 TYR A N 1
ATOM 3871 C CA . TYR A 1 476 ? -19.688 40.156 30.188 1 91.12 476 TYR A CA 1
ATOM 3872 C C . TYR A 1 476 ? -18.812 41.219 30.875 1 91.12 476 TYR A C 1
ATOM 3874 O O . TYR A 1 476 ? -19.328 42.125 31.531 1 91.12 476 TYR A O 1
ATOM 3882 N N . SER A 1 477 ? -17.531 41.125 30.641 1 91.19 477 SER A N 1
ATOM 3883 C CA . SER A 1 477 ? -16.609 42.156 31.141 1 91.19 477 SER A CA 1
ATOM 3884 C C . SER A 1 477 ? -16.25 43.156 30.062 1 91.19 477 SER A C 1
ATOM 3886 O O . SER A 1 477 ? -15.312 43.938 30.219 1 91.19 477 SER A O 1
ATOM 3888 N N . CYS A 1 478 ? -16.984 43.062 29 1 94.25 478 CYS A N 1
ATOM 3889 C CA . CYS A 1 478 ? -16.734 43.938 27.875 1 94.25 478 CYS A CA 1
ATOM 3890 C C . CYS A 1 478 ? -17.875 44.938 27.703 1 94.25 478 CYS A C 1
ATOM 3892 O O . CYS A 1 478 ? -19.031 44.625 27.969 1 94.25 478 CYS A O 1
ATOM 3894 N N . TYR A 1 479 ? -17.422 46.188 27.297 1 93.06 479 TYR A N 1
ATOM 3895 C CA . TYR A 1 479 ? -18.375 47.25 27 1 93.06 479 TYR A CA 1
ATOM 3896 C C . TYR A 1 479 ? -18.125 47.844 25.609 1 93.06 479 TYR A C 1
ATOM 3898 O O . TYR A 1 479 ? -16.984 48.125 25.25 1 93.06 479 TYR A O 1
ATOM 3906 N N . SER A 1 480 ? -19.188 47.906 24.859 1 93 480 SER A N 1
ATOM 3907 C CA . SER A 1 480 ? -19.016 48.375 23.469 1 93 480 SER A CA 1
ATOM 3908 C C . SER A 1 480 ? -19.672 49.719 23.25 1 93 480 SER A C 1
ATOM 3910 O O . SER A 1 480 ? -20.75 50 23.797 1 93 480 SER A O 1
ATOM 3912 N N . THR A 1 481 ? -18.969 50.562 22.516 1 91.75 481 THR A N 1
ATOM 3913 C CA . THR A 1 481 ? -19.5 51.875 22.078 1 91.75 481 THR A CA 1
ATOM 3914 C C . THR A 1 481 ? -19.484 51.969 20.562 1 91.75 481 THR A C 1
ATOM 3916 O O . THR A 1 481 ? -18.516 51.562 19.906 1 91.75 481 THR A O 1
ATOM 3919 N N . LYS A 1 482 ? -20.641 52.406 20.016 1 89.31 482 LYS A N 1
ATOM 3920 C CA . LYS A 1 482 ? -20.797 52.5 18.562 1 89.31 482 LYS A CA 1
ATOM 3921 C C . LYS A 1 482 ? -20.219 53.812 18.047 1 89.31 482 LYS A C 1
ATOM 3923 O O . LYS A 1 482 ? -20.438 54.875 18.625 1 89.31 482 LYS A O 1
ATOM 3928 N N . HIS A 1 483 ? -19.359 53.719 17.172 1 80.31 483 HIS A N 1
ATOM 3929 C CA . HIS A 1 483 ? -18.844 54.906 16.5 1 80.31 483 HIS A CA 1
ATOM 3930 C C . HIS A 1 483 ? -19.375 55.031 15.078 1 80.31 483 HIS A C 1
ATOM 3932 O O . HIS A 1 483 ? -19.172 54.125 14.266 1 80.31 483 HIS A O 1
ATOM 3938 N N . VAL A 1 484 ? -20.531 55.812 14.883 1 65.56 484 VAL A N 1
ATOM 3939 C CA . VAL A 1 484 ? -21.344 55.906 13.672 1 65.56 484 VAL A CA 1
ATOM 3940 C C . VAL A 1 484 ? -20.547 56.625 12.57 1 65.56 484 VAL A C 1
ATOM 3942 O O . VAL A 1 484 ? -20.047 57.719 12.781 1 65.56 484 VAL A O 1
ATOM 3945 N N . SER A 1 485 ? -19.844 55.844 11.836 1 60.09 485 SER A N 1
ATOM 3946 C CA . SER A 1 485 ? -19.438 56.5 10.594 1 60.09 485 SER A CA 1
ATOM 3947 C C . SER A 1 485 ? -20.562 56.5 9.562 1 60.09 485 SER A C 1
ATOM 3949 O O . SER A 1 485 ? -21.453 55.656 9.625 1 60.09 485 SER A O 1
ATOM 3951 N N . ALA A 1 486 ? -20.781 57.562 8.719 1 56.31 486 ALA A N 1
ATOM 3952 C CA . ALA A 1 486 ? -21.797 57.656 7.672 1 56.31 486 ALA A CA 1
ATOM 3953 C C . ALA A 1 486 ? -22.047 56.312 7.043 1 56.31 486 ALA A C 1
ATOM 3955 O O . ALA A 1 486 ? -21.484 55.281 7.469 1 56.31 486 ALA A O 1
ATOM 3956 N N . ASP A 1 487 ? -22.203 56.156 5.688 1 58.28 487 ASP A N 1
ATOM 3957 C CA . ASP A 1 487 ? -22.562 55.125 4.695 1 58.28 487 ASP A CA 1
ATOM 3958 C C . ASP A 1 487 ? -21.547 54 4.699 1 58.28 487 ASP A C 1
ATOM 3960 O O . ASP A 1 487 ? -20.344 54.219 4.562 1 58.28 487 ASP A O 1
ATOM 3964 N N . GLY A 1 488 ? -21.766 52.656 5.465 1 66.19 488 GLY A N 1
ATOM 3965 C CA . GLY A 1 488 ? -20.891 51.5 5.348 1 66.19 488 GLY A CA 1
ATOM 3966 C C . GLY A 1 488 ? -20.828 50.656 6.617 1 66.19 488 GLY A C 1
ATOM 3967 O O . GLY A 1 488 ? -21.719 50.75 7.461 1 66.19 488 GLY A O 1
ATOM 3968 N N . PRO A 1 489 ? -19.766 49.812 6.91 1 76.56 489 PRO A N 1
ATOM 3969 C CA . PRO A 1 489 ? -19.594 49 8.117 1 76.56 489 PRO A CA 1
ATOM 3970 C C . PRO A 1 489 ? -19.391 49.844 9.375 1 76.56 489 PRO A C 1
ATOM 3972 O O . PRO A 1 489 ? -18.781 50.906 9.312 1 76.56 489 PRO A O 1
ATOM 3975 N N . ILE A 1 490 ? -20.094 49.5 10.383 1 87.19 490 ILE A N 1
ATOM 3976 C CA . ILE A 1 490 ? -20.047 50.219 11.664 1 87.19 490 ILE A CA 1
ATOM 3977 C C . ILE A 1 490 ? -18.844 49.75 12.469 1 87.19 490 ILE A C 1
ATOM 3979 O O . ILE A 1 490 ? -18.594 48.531 12.562 1 87.19 490 ILE A O 1
ATOM 3983 N N . THR A 1 491 ? -18.094 50.625 12.93 1 91 491 THR A N 1
ATOM 3984 C CA . THR A 1 491 ? -16.969 50.312 13.797 1 91 491 THR A CA 1
ATOM 3985 C C . THR A 1 491 ? -17.344 50.469 15.266 1 91 491 THR A C 1
ATOM 3987 O O . THR A 1 491 ? -17.891 51.5 15.672 1 91 491 THR A O 1
ATOM 3990 N N . TYR A 1 492 ? -17.141 49.406 15.977 1 94.25 492 TYR A N 1
ATOM 3991 C CA . TYR A 1 492 ? -17.359 49.406 17.422 1 94.25 492 TYR A CA 1
ATOM 3992 C C . TYR A 1 492 ? -16.031 49.438 18.172 1 94.25 492 TYR A C 1
ATOM 3994 O O . TYR A 1 492 ? -15.07 48.812 17.766 1 94.25 492 TYR A O 1
ATOM 4002 N N . ILE A 1 493 ? -15.984 50.219 19.188 1 94.88 493 ILE A N 1
ATOM 4003 C CA . ILE A 1 493 ? -14.859 50.156 20.125 1 94.88 493 ILE A CA 1
ATOM 4004 C C . ILE A 1 493 ? -15.273 49.406 21.375 1 94.88 493 ILE A C 1
ATOM 4006 O O . ILE A 1 493 ? -16.172 49.812 22.109 1 94.88 493 ILE A O 1
ATOM 4010 N N . VAL A 1 494 ? -14.633 48.281 21.562 1 95.94 494 VAL A N 1
ATOM 4011 C CA . VAL A 1 494 ? -14.961 47.406 22.703 1 95.94 494 VAL A CA 1
ATOM 4012 C C . VAL A 1 494 ? -13.891 47.562 23.781 1 95.94 494 VAL A C 1
ATOM 4014 O O . VAL A 1 494 ? -12.719 47.25 23.531 1 95.94 494 VAL A O 1
ATOM 4017 N N . LYS A 1 495 ? -14.297 48 24.906 1 94.62 495 LYS A N 1
ATOM 4018 C CA . LYS A 1 495 ? -13.383 48.125 26.047 1 94.62 495 LYS A CA 1
ATOM 4019 C C . LYS A 1 495 ? -13.492 46.906 26.969 1 94.62 495 LYS A C 1
ATOM 4021 O O . LYS A 1 495 ? -14.586 46.562 27.406 1 94.62 495 LYS A O 1
ATOM 4026 N N . GLU A 1 496 ? -12.391 46.281 27.188 1 93.06 496 GLU A N 1
ATOM 4027 C CA . GLU A 1 496 ? -12.32 45.125 28.078 1 93.06 496 GLU A CA 1
ATOM 4028 C C . GLU A 1 496 ? -11.648 45.5 29.406 1 93.06 496 GLU A C 1
ATOM 4030 O O . GLU A 1 496 ? -10.547 46.062 29.406 1 93.06 496 GLU A O 1
ATOM 4035 N N . GLU A 1 497 ? -12.234 45.188 30.453 1 88.5 497 GLU A N 1
ATOM 4036 C CA . GLU A 1 497 ? -11.695 45.5 31.781 1 88.5 497 GLU A CA 1
ATOM 4037 C C . GLU A 1 497 ? -11.039 44.25 32.375 1 88.5 497 GLU A C 1
ATOM 4039 O O . GLU A 1 497 ? -11.555 43.125 32.25 1 88.5 497 GLU A O 1
ATOM 4044 N N . PHE A 1 498 ? -9.812 44.438 32.781 1 78.81 498 PHE A N 1
ATOM 4045 C CA . PHE A 1 498 ? -9.156 43.312 33.438 1 78.81 498 PHE A CA 1
ATOM 4046 C C . PHE A 1 498 ? -8.516 43.75 34.75 1 78.81 498 PHE A C 1
ATOM 4048 O O . PHE A 1 498 ? -8.172 44.938 34.906 1 78.81 498 PHE A O 1
ATOM 4055 N N . GLU A 1 499 ? -8.531 42.875 35.719 1 73.75 499 GLU A N 1
ATOM 4056 C CA . GLU A 1 499 ? -7.98 43.188 37.062 1 73.75 499 GLU A CA 1
ATOM 4057 C C . GLU A 1 499 ? -6.461 43.062 37.062 1 73.75 499 GLU A C 1
ATOM 4059 O O . GLU A 1 499 ? -5.914 42.031 36.625 1 73.75 499 GLU A O 1
ATOM 4064 N N . VAL A 1 500 ? -5.793 44.219 37.031 1 63.75 500 VAL A N 1
ATOM 4065 C CA . VAL A 1 500 ? -4.348 44.25 37.219 1 63.75 500 VAL A CA 1
ATOM 4066 C C . VAL A 1 500 ? -4.016 44.406 38.688 1 63.75 500 VAL A C 1
ATOM 4068 O O . VAL A 1 500 ? -4.23 45.469 39.281 1 63.75 500 VAL A O 1
ATOM 4071 N N . GLY A 1 501 ? -3.863 43.375 39.562 1 58.66 501 GLY A N 1
ATOM 4072 C CA . GLY A 1 501 ? -3.531 43.344 40.969 1 58.66 501 GLY A CA 1
ATOM 4073 C C . GLY A 1 501 ? -4.73 43.594 41.875 1 58.66 501 GLY A C 1
ATOM 4074 O O . GLY A 1 501 ? -5.871 43.594 41.406 1 58.66 501 GLY A O 1
ATOM 4075 N N . SER A 1 502 ? -4.773 43.75 43.312 1 59.34 502 SER A N 1
ATOM 4076 C CA . SER A 1 502 ? -5.773 43.75 44.375 1 59.34 502 SER A CA 1
ATOM 4077 C C . SER A 1 502 ? -6.797 44.844 44.188 1 59.34 502 SER A C 1
ATOM 4079 O O . SER A 1 502 ? -7.918 44.781 44.688 1 59.34 502 SER A O 1
ATOM 4081 N N . ASN A 1 503 ? -6.516 45.969 43.469 1 60.47 503 ASN A N 1
ATOM 4082 C CA . ASN A 1 503 ? -7.523 47.031 43.438 1 60.47 503 ASN A CA 1
ATOM 4083 C C . ASN A 1 503 ? -7.391 47.906 42.219 1 60.47 503 ASN A C 1
ATOM 4085 O O . ASN A 1 503 ? -7.836 49.062 42.219 1 60.47 503 ASN A O 1
ATOM 4089 N N . GLU A 1 504 ? -6.621 47.469 41.156 1 70.06 504 GLU A N 1
ATOM 4090 C CA . GLU A 1 504 ? -6.48 48.344 40 1 70.06 504 GLU A CA 1
ATOM 4091 C C . GLU A 1 504 ? -7.008 47.688 38.719 1 70.06 504 GLU A C 1
ATOM 4093 O O . GLU A 1 504 ? -6.699 46.5 38.469 1 70.06 504 GLU A O 1
ATOM 4098 N N . LYS A 1 505 ? -8.07 48.344 38.219 1 75.62 505 LYS A N 1
ATOM 4099 C CA . LYS A 1 505 ? -8.633 47.875 36.969 1 75.62 505 LYS A CA 1
ATOM 4100 C C . LYS A 1 505 ? -7.945 48.531 35.781 1 75.62 505 LYS A C 1
ATOM 4102 O O . LYS A 1 505 ? -7.656 49.75 35.812 1 75.62 505 LYS A O 1
ATOM 4107 N N . ASP A 1 506 ? -7.41 47.781 35 1 80.44 506 ASP A N 1
ATOM 4108 C CA . ASP A 1 506 ? -6.883 48.25 33.719 1 80.44 506 ASP A CA 1
ATOM 4109 C C . ASP A 1 506 ? -7.797 47.875 32.562 1 80.44 506 ASP A C 1
ATOM 4111 O O . ASP A 1 506 ? -8.656 47 32.719 1 80.44 506 ASP A O 1
ATOM 4115 N N . SER A 1 507 ? -7.875 48.75 31.578 1 84.62 507 SER A N 1
ATOM 4116 C CA . SER A 1 507 ? -8.766 48.5 30.453 1 84.62 507 SER A CA 1
ATOM 4117 C C . SER A 1 507 ? -8.016 48.562 29.125 1 84.62 507 SER A C 1
ATOM 4119 O O . SER A 1 507 ? -7.035 49.281 28.984 1 84.62 507 SER A O 1
ATOM 4121 N N . ARG A 1 508 ? -8.43 47.688 28.266 1 89.19 508 ARG A N 1
ATOM 4122 C CA . ARG A 1 508 ? -7.926 47.688 26.891 1 89.19 508 ARG A CA 1
ATOM 4123 C C . ARG A 1 508 ? -9.062 47.812 25.891 1 89.19 508 ARG A C 1
ATOM 4125 O O . ARG A 1 508 ? -10.156 47.281 26.094 1 89.19 508 ARG A O 1
ATOM 4132 N N . ALA A 1 509 ? -8.781 48.594 24.828 1 91.69 509 ALA A N 1
ATOM 4133 C CA . ALA A 1 509 ? -9.797 48.812 23.812 1 91.69 509 ALA A CA 1
ATOM 4134 C C . ALA A 1 509 ? -9.516 48.031 22.547 1 91.69 509 ALA A C 1
ATOM 4136 O O . ALA A 1 509 ? -8.359 47.906 22.125 1 91.69 509 ALA A O 1
ATOM 4137 N N . PHE A 1 510 ? -10.562 47.469 21.969 1 94.44 510 PHE A N 1
ATOM 4138 C CA . PHE A 1 510 ? -10.477 46.656 20.766 1 94.44 510 PHE A CA 1
ATOM 4139 C C . PHE A 1 510 ? -11.461 47.188 19.703 1 94.44 510 PHE A C 1
ATOM 4141 O O . PHE A 1 510 ? -12.625 47.406 20.016 1 94.44 510 PHE A O 1
ATOM 4148 N N . ASP A 1 511 ? -10.992 47.344 18.469 1 93.44 511 ASP A N 1
ATOM 4149 C CA . ASP A 1 511 ? -11.859 47.75 17.359 1 93.44 511 ASP A CA 1
ATOM 4150 C C . ASP A 1 511 ? -12.555 46.531 16.75 1 93.44 511 ASP A C 1
ATOM 4152 O O . ASP A 1 511 ? -11.906 45.531 16.453 1 93.44 511 ASP A O 1
ATOM 4156 N N . VAL A 1 512 ? -13.812 46.594 16.641 1 95.31 512 VAL A N 1
ATOM 4157 C CA . VAL A 1 512 ? -14.602 45.562 16 1 95.31 512 VAL A CA 1
ATOM 4158 C C . VAL A 1 512 ? -15.398 46.156 14.844 1 95.31 512 VAL A C 1
ATOM 4160 O O . VAL A 1 512 ? -16.141 47.125 15.023 1 95.31 512 VAL A O 1
ATOM 4163 N N . LEU A 1 513 ? -15.188 45.625 13.672 1 93.38 513 LEU A N 1
ATOM 4164 C CA . LEU A 1 513 ? -15.938 46.031 12.484 1 93.38 513 LEU A CA 1
ATOM 4165 C C . LEU A 1 513 ? -17.141 45.125 12.25 1 93.38 513 LEU A C 1
ATOM 4167 O O . LEU A 1 513 ? -16.984 43.875 12.219 1 93.38 513 LEU A O 1
ATOM 4171 N N . TYR A 1 514 ? -18.328 45.688 12.172 1 93.75 514 TYR A N 1
ATOM 4172 C CA . TYR A 1 514 ? -19.547 44.906 11.984 1 93.75 514 TYR A CA 1
ATOM 4173 C C . TYR A 1 514 ? -20.359 45.406 10.805 1 93.75 514 TYR A C 1
ATOM 4175 O O . TYR A 1 514 ? -20.703 46.594 10.758 1 93.75 514 TYR A O 1
ATOM 4183 N N . ASN A 1 515 ? -20.516 44.562 9.828 1 89.5 515 ASN A N 1
ATOM 4184 C CA . ASN A 1 515 ? -21.406 44.844 8.711 1 89.5 515 ASN A CA 1
ATOM 4185 C C . ASN A 1 515 ? -22.734 44.062 8.859 1 89.5 515 ASN A C 1
ATOM 4187 O O . ASN A 1 515 ? -22.781 42.875 8.609 1 89.5 515 ASN A O 1
ATOM 4191 N N . ALA A 1 516 ? -23.781 44.719 9.016 1 86.75 516 ALA A N 1
ATOM 4192 C CA . ALA A 1 516 ? -25.078 44.094 9.312 1 86.75 516 ALA A CA 1
ATOM 4193 C C . ALA A 1 516 ? -25.703 43.5 8.062 1 86.75 516 ALA A C 1
ATOM 4195 O O . ALA A 1 516 ? -26.484 42.531 8.156 1 86.75 516 ALA A O 1
ATOM 4196 N N . SER A 1 517 ? -25.391 43.969 6.898 1 84.88 517 SER A N 1
ATOM 4197 C CA . SER A 1 517 ? -25.984 43.469 5.66 1 84.88 517 SER A CA 1
ATOM 4198 C C . SER A 1 517 ? -25.594 42.031 5.379 1 84.88 517 SER A C 1
ATOM 4200 O O . SER A 1 517 ? -26.422 41.219 4.953 1 84.88 517 SER A O 1
ATOM 4202 N N . ASN A 1 518 ? -24.375 41.75 5.668 1 87.62 518 ASN A N 1
ATOM 4203 C CA . ASN A 1 518 ? -23.906 40.375 5.379 1 87.62 518 ASN A CA 1
ATOM 4204 C C . ASN A 1 518 ? -23.5 39.656 6.648 1 87.62 518 ASN A C 1
ATOM 4206 O O . ASN A 1 518 ? -22.953 38.562 6.582 1 87.62 518 ASN A O 1
ATOM 4210 N N . LEU A 1 519 ? -23.719 40.25 7.801 1 89.44 519 LEU A N 1
ATOM 4211 C CA . LEU A 1 519 ? -23.391 39.688 9.109 1 89.44 519 LEU A CA 1
ATOM 4212 C C . LEU A 1 519 ? -21.906 39.375 9.219 1 89.44 519 LEU A C 1
ATOM 4214 O O . LEU A 1 519 ? -21.516 38.344 9.781 1 89.44 519 LEU A O 1
ATOM 4218 N N . GLU A 1 520 ? -21.109 40.188 8.594 1 91.31 520 GLU A N 1
ATOM 4219 C CA . GLU A 1 520 ? -19.656 40.062 8.68 1 91.31 520 GLU A CA 1
ATOM 4220 C C . GLU A 1 520 ? -19.109 40.844 9.867 1 91.31 520 GLU A C 1
ATOM 4222 O O . GLU A 1 520 ? -19.484 42 10.094 1 91.31 520 GLU A O 1
ATOM 4227 N N . VAL A 1 521 ? -18.281 40.188 10.609 1 93.75 521 VAL A N 1
ATOM 4228 C CA . VAL A 1 521 ? -17.703 40.812 11.789 1 93.75 521 VAL A CA 1
ATOM 4229 C C . VAL A 1 521 ? -16.219 40.5 11.875 1 93.75 521 VAL A C 1
ATOM 4231 O O . VAL A 1 521 ? -15.805 39.375 11.594 1 93.75 521 VAL A O 1
ATOM 4234 N N . LEU A 1 522 ? -15.398 41.5 12.156 1 93.19 522 LEU A N 1
ATOM 4235 C CA . LEU A 1 522 ? -13.953 41.344 12.281 1 93.19 522 LEU A CA 1
ATOM 4236 C C . LEU A 1 522 ? -13.438 42.062 13.516 1 93.19 522 LEU A C 1
ATOM 4238 O O . LEU A 1 522 ? -13.82 43.219 13.781 1 93.19 522 LEU A O 1
ATOM 4242 N N . CYS A 1 523 ? -12.727 41.375 14.273 1 95.19 523 CYS A N 1
ATOM 4243 C CA . CYS A 1 523 ? -12.117 41.969 15.461 1 95.19 523 CYS A CA 1
ATOM 4244 C C . CYS A 1 523 ? -10.617 42.156 15.273 1 95.19 523 CYS A C 1
ATOM 4246 O O . CYS A 1 523 ? -9.953 41.281 14.711 1 95.19 523 CYS A O 1
ATOM 4248 N N . VAL A 1 524 ? -10.062 43.156 15.797 1 92.12 524 VAL A N 1
ATOM 4249 C CA . VAL A 1 524 ? -8.641 43.469 15.672 1 92.12 524 VAL A CA 1
ATOM 4250 C C . VAL A 1 524 ? -7.816 42.438 16.438 1 92.12 524 VAL A C 1
ATOM 4252 O O . VAL A 1 524 ? -6.629 42.25 16.156 1 92.12 524 VAL A O 1
ATOM 4255 N N . CYS A 1 525 ? -8.406 41.719 17.375 1 91.25 525 CYS A N 1
ATOM 4256 C CA . CYS A 1 525 ? -7.664 40.719 18.141 1 91.25 525 CYS A CA 1
ATOM 4257 C C . CYS A 1 525 ? -7.305 39.531 17.281 1 91.25 525 CYS A C 1
ATOM 4259 O O . CYS A 1 525 ? -6.344 38.812 17.578 1 91.25 525 CYS A O 1
ATOM 4261 N N . GLY A 1 526 ? -8.039 39.188 16.25 1 91.38 526 GLY A N 1
ATOM 4262 C CA . GLY A 1 526 ? -7.727 38.156 15.289 1 91.38 526 GLY A CA 1
ATOM 4263 C C . GLY A 1 526 ? -7.988 36.75 15.812 1 91.38 526 GLY A C 1
ATOM 4264 O O . GLY A 1 526 ? -7.578 35.781 15.203 1 91.38 526 GLY A O 1
ATOM 4265 N N . LEU A 1 527 ? -8.727 36.625 16.891 1 92.5 527 LEU A N 1
ATOM 4266 C CA . LEU A 1 527 ? -8.883 35.312 17.562 1 92.5 527 LEU A CA 1
ATOM 4267 C C . LEU A 1 527 ? -9.562 34.312 16.641 1 92.5 527 LEU A C 1
ATOM 4269 O O . LEU A 1 527 ? -9.242 33.125 16.672 1 92.5 527 LEU A O 1
ATOM 4273 N N . PHE A 1 528 ? -10.539 34.75 15.883 1 94.19 528 PHE A N 1
ATOM 4274 C CA . PHE A 1 528 ? -11.242 33.812 15.016 1 94.19 528 PHE A CA 1
ATOM 4275 C C . PHE A 1 528 ? -10.281 33.156 14.039 1 94.19 528 PHE A C 1
ATOM 4277 O O . PHE A 1 528 ? -10.367 31.938 13.805 1 94.19 528 PHE A O 1
ATOM 4284 N N . ASN A 1 529 ? -9.406 33.875 13.445 1 91.56 529 ASN A N 1
ATOM 4285 C CA . ASN A 1 529 ? -8.438 33.312 12.516 1 91.56 529 ASN A CA 1
ATOM 4286 C C . ASN A 1 529 ? -7.41 32.438 13.234 1 91.56 529 ASN A C 1
ATOM 4288 O O . ASN A 1 529 ? -6.945 31.438 12.68 1 91.56 529 ASN A O 1
ATOM 4292 N N . PHE A 1 530 ? -7.141 32.781 14.414 1 91.5 530 PHE A N 1
ATOM 4293 C CA . PHE A 1 530 ? -6.117 32.062 15.164 1 91.5 530 PHE A CA 1
ATOM 4294 C C . PHE A 1 530 ? -6.676 30.75 15.711 1 91.5 530 PHE A C 1
ATOM 4296 O O . PHE A 1 530 ? -5.977 29.734 15.75 1 91.5 530 PHE A O 1
ATOM 4303 N N . ARG A 1 531 ? -7.992 30.812 16.109 1 92.75 531 ARG A N 1
ATOM 4304 C CA . ARG A 1 531 ? -8.484 29.641 16.844 1 92.75 531 ARG A CA 1
ATOM 4305 C C . ARG A 1 531 ? -9.719 29.062 16.172 1 92.75 531 ARG A C 1
ATOM 4307 O O . ARG A 1 531 ? -10.086 27.906 16.438 1 92.75 531 ARG A O 1
ATOM 4314 N N . GLY A 1 532 ? -10.438 29.797 15.422 1 93.19 532 GLY A N 1
ATOM 4315 C CA . GLY A 1 532 ? -11.562 29.266 14.664 1 93.19 532 GLY A CA 1
ATOM 4316 C C . GLY A 1 532 ? -12.891 29.469 15.367 1 93.19 532 GLY A C 1
ATOM 4317 O O . GLY A 1 532 ? -13.898 28.875 14.977 1 93.19 532 GLY A O 1
ATOM 4318 N N . TYR A 1 533 ? -12.93 30.156 16.516 1 95.06 533 TYR A N 1
ATOM 4319 C CA . TYR A 1 533 ? -14.18 30.531 17.172 1 95.06 533 TYR A CA 1
ATOM 4320 C C . TYR A 1 533 ? -14.18 32 17.531 1 95.06 533 TYR A C 1
ATOM 4322 O O . TYR A 1 533 ? -13.125 32.656 17.547 1 95.06 533 TYR A O 1
ATOM 4330 N N . LEU A 1 534 ? -15.336 32.531 17.75 1 96.81 534 LEU A N 1
ATOM 4331 C CA . LEU A 1 534 ? -15.492 33.969 17.906 1 96.81 534 LEU A CA 1
ATOM 4332 C C . LEU A 1 534 ? -14.969 34.438 19.266 1 96.81 534 LEU A C 1
ATOM 4334 O O . LEU A 1 534 ? -15.125 33.719 20.266 1 96.81 534 LEU A O 1
ATOM 4338 N N . CYS A 1 535 ? -14.43 35.625 19.312 1 96.25 535 CYS A N 1
ATOM 4339 C CA . CYS A 1 535 ? -13.859 36.188 20.531 1 96.25 535 CYS A CA 1
ATOM 4340 C C . CYS A 1 535 ? -14.922 36.906 21.359 1 96.25 535 CYS A C 1
ATOM 4342 O O . CYS A 1 535 ? -16 37.219 20.844 1 96.25 535 CYS A O 1
ATOM 4344 N N . ARG A 1 536 ? -14.602 37.25 22.547 1 96.62 536 ARG A N 1
ATOM 4345 C CA . ARG A 1 536 ? -15.469 37.938 23.484 1 96.62 536 ARG A CA 1
ATOM 4346 C C . ARG A 1 536 ? -15.852 39.312 22.922 1 96.62 536 ARG A C 1
ATOM 4348 O O . ARG A 1 536 ? -16.969 39.781 23.125 1 96.62 536 ARG A O 1
ATOM 4355 N N . HIS A 1 537 ? -15.008 39.969 22.172 1 96.56 537 HIS A N 1
ATOM 4356 C CA . HIS A 1 537 ? -15.258 41.312 21.625 1 96.56 537 HIS A CA 1
ATOM 4357 C C . HIS A 1 537 ? -16.359 41.25 20.578 1 96.56 537 HIS A C 1
ATOM 4359 O O . HIS A 1 537 ? -17.281 42.094 20.594 1 96.56 537 HIS A O 1
ATOM 4365 N N . ILE A 1 538 ? -16.219 40.25 19.703 1 97.12 538 ILE A N 1
ATOM 4366 C CA . ILE A 1 538 ? -17.219 40.094 18.656 1 97.12 538 ILE A CA 1
ATOM 4367 C C . ILE A 1 538 ? -18.562 39.719 19.297 1 97.12 538 ILE A C 1
ATOM 4369 O O . ILE A 1 538 ? -19.609 40.25 18.906 1 97.12 538 ILE A O 1
ATOM 4373 N N . LEU A 1 539 ? -18.484 38.812 20.234 1 97 539 LEU A N 1
ATOM 4374 C CA . LEU A 1 539 ? -19.719 38.406 20.906 1 97 539 LEU A CA 1
ATOM 4375 C C . LEU A 1 539 ? -20.422 39.594 21.562 1 97 539 LEU A C 1
ATOM 4377 O O . LEU A 1 539 ? -21.641 39.656 21.531 1 97 539 LEU A O 1
ATOM 4381 N N . CYS A 1 540 ? -19.672 40.438 22.141 1 96.25 540 CYS A N 1
ATOM 4382 C CA . CYS A 1 540 ? -20.219 41.625 22.766 1 96.25 540 CYS A CA 1
ATOM 4383 C C . CYS A 1 540 ? -20.953 42.5 21.75 1 96.25 540 CYS A C 1
ATOM 4385 O O . CYS A 1 540 ? -22.062 42.938 22.016 1 96.25 540 CYS A O 1
ATOM 4387 N N . VAL A 1 541 ? -20.406 42.688 20.625 1 95.81 541 VAL A N 1
ATOM 4388 C CA . VAL A 1 541 ? -20.984 43.531 19.578 1 95.81 541 VAL A CA 1
ATOM 4389 C C . VAL A 1 541 ? -22.234 42.875 19.016 1 95.81 541 VAL A C 1
ATOM 4391 O O . VAL A 1 541 ? -23.25 43.531 18.781 1 95.81 541 VAL A O 1
ATOM 4394 N N . LEU A 1 542 ? -22.141 41.562 18.75 1 95.38 542 LEU A N 1
ATOM 4395 C CA . LEU A 1 542 ? -23.297 40.812 18.219 1 95.38 542 LEU A CA 1
ATOM 4396 C C . LEU A 1 542 ? -24.453 40.875 19.203 1 95.38 542 LEU A C 1
ATOM 4398 O O . LEU A 1 542 ? -25.609 41.062 18.797 1 95.38 542 LEU A O 1
ATOM 4402 N N . ASN A 1 543 ? -24.141 40.656 20.391 1 93.56 543 ASN A N 1
ATOM 4403 C CA . ASN A 1 543 ? -25.172 40.688 21.438 1 93.56 543 ASN A CA 1
ATOM 4404 C C . ASN A 1 543 ? -25.828 42.062 21.5 1 93.56 543 ASN A C 1
ATOM 4406 O O . ASN A 1 543 ? -27.047 42.188 21.594 1 93.56 543 ASN A O 1
ATOM 4410 N N . GLN A 1 544 ? -25.094 43.094 21.438 1 92.25 544 GLN A N 1
ATOM 4411 C CA . GLN A 1 544 ? -25.594 44.469 21.469 1 92.25 544 GLN A CA 1
ATOM 4412 C C . GLN A 1 544 ? -26.422 44.781 20.219 1 92.25 544 GLN A C 1
ATOM 4414 O O . GLN A 1 544 ? -27.375 45.531 20.281 1 92.25 544 GLN A O 1
ATOM 4419 N N . SER A 1 545 ? -26.078 44.219 19.172 1 91.31 545 SER A N 1
ATOM 4420 C CA . SER A 1 545 ? -26.75 44.469 17.906 1 91.31 545 SER A CA 1
ATOM 4421 C C . SER A 1 545 ? -28 43.594 17.75 1 91.31 545 SER A C 1
ATOM 4423 O O . SER A 1 545 ? -28.625 43.594 16.688 1 91.31 545 SER A O 1
ATOM 4425 N N . GLY A 1 546 ? -28.234 42.688 18.672 1 89.81 546 GLY A N 1
ATOM 4426 C CA . GLY A 1 546 ? -29.469 41.906 18.688 1 89.81 546 GLY A CA 1
ATOM 4427 C C . GLY A 1 546 ? -29.359 40.625 17.875 1 89.81 546 GLY A C 1
ATOM 4428 O O . GLY A 1 546 ? -30.375 40.031 17.5 1 89.81 546 GLY A O 1
ATOM 4429 N N . VAL A 1 547 ? -28.203 40.25 17.547 1 93.12 547 VAL A N 1
ATOM 4430 C CA . VAL A 1 547 ? -28.016 39 16.844 1 93.12 547 VAL A CA 1
ATOM 4431 C C . VAL A 1 547 ? -28.109 37.844 17.812 1 93.12 547 VAL A C 1
ATOM 4433 O O . VAL A 1 547 ? -27.266 37.688 18.703 1 93.12 547 VAL A O 1
ATOM 4436 N N . GLN A 1 548 ? -28.984 37 17.688 1 89.19 548 GLN A N 1
ATOM 4437 C CA . GLN A 1 548 ? -29.297 35.969 18.672 1 89.19 548 GLN A CA 1
ATOM 4438 C C . GLN A 1 548 ? -28.453 34.688 18.438 1 89.19 548 GLN A C 1
ATOM 4440 O O . GLN A 1 548 ? -28.141 33.969 19.375 1 89.19 548 GLN A O 1
ATOM 4445 N N . GLU A 1 549 ? -28.141 34.5 17.141 1 94.06 549 GLU A N 1
ATOM 4446 C CA . GLU A 1 549 ? -27.391 33.281 16.812 1 94.06 549 GLU A CA 1
ATOM 4447 C C . GLU A 1 549 ? -26.094 33.625 16.078 1 94.06 549 GLU A C 1
ATOM 4449 O O . GLU A 1 549 ? -26.047 34.594 15.305 1 94.06 549 GLU A O 1
ATOM 4454 N N . ILE A 1 550 ? -25.141 32.875 16.375 1 96.06 550 ILE A N 1
ATOM 4455 C CA . ILE A 1 550 ? -23.891 33.062 15.641 1 96.06 550 ILE A CA 1
ATOM 4456 C C . ILE A 1 550 ? -24.094 32.688 14.172 1 96.06 550 ILE A C 1
ATOM 4458 O O . ILE A 1 550 ? -24.609 31.609 13.859 1 96.06 550 ILE A O 1
ATOM 4462 N N . PRO A 1 551 ? -23.734 33.562 13.367 1 94.06 551 PRO A N 1
ATOM 4463 C CA . PRO A 1 551 ? -23.859 33.25 11.945 1 94.06 551 PRO A CA 1
ATOM 4464 C C . PRO A 1 551 ? -23.078 32 11.547 1 94.06 551 PRO A C 1
ATOM 4466 O O . PRO A 1 551 ? -21.984 31.766 12.055 1 94.06 551 PRO A O 1
ATOM 4469 N N . SER A 1 552 ? -23.516 31.219 10.547 1 91.25 552 SER A N 1
ATOM 4470 C CA . SER A 1 552 ? -23.016 29.906 10.18 1 91.25 552 SER A CA 1
ATOM 4471 C C . SER A 1 552 ? -21.594 30 9.609 1 91.25 552 SER A C 1
ATOM 4473 O O . SER A 1 552 ? -20.812 29.062 9.742 1 91.25 552 SER A O 1
ATOM 4475 N N . GLN A 1 553 ? -21.312 31.156 9.031 1 90.25 553 GLN A N 1
ATOM 4476 C CA . GLN A 1 553 ? -20 31.312 8.414 1 90.25 553 GLN A CA 1
ATOM 4477 C C . GLN A 1 553 ? -18.891 31.281 9.461 1 90.25 553 GLN A C 1
ATOM 4479 O O . GLN A 1 553 ? -17.719 31.062 9.133 1 90.25 553 GLN A O 1
ATOM 4484 N N . TYR A 1 554 ? -19.266 31.531 10.719 1 94.31 554 TYR A N 1
ATOM 4485 C CA . TYR A 1 554 ? -18.266 31.562 11.781 1 94.31 554 TYR A CA 1
ATOM 4486 C C . TYR A 1 554 ? -18.281 30.266 12.578 1 94.31 554 TYR A C 1
ATOM 4488 O O . TYR A 1 554 ? -17.625 30.172 13.625 1 94.31 554 TYR A O 1
ATOM 4496 N N . ILE A 1 555 ? -19 29.312 12.164 1 94.94 555 ILE A N 1
ATOM 4497 C CA . ILE A 1 555 ? -19.016 27.984 12.758 1 94.94 555 ILE A CA 1
ATOM 4498 C C . ILE A 1 555 ? -18.281 27 11.844 1 94.94 555 ILE A C 1
ATOM 4500 O O . ILE A 1 555 ? -18.859 26.469 10.891 1 94.94 555 ILE A O 1
ATOM 4504 N N . LEU A 1 556 ? -17.109 26.766 12.195 1 92.88 556 LEU A N 1
ATOM 4505 C CA . LEU A 1 556 ? -16.266 25.938 11.344 1 92.88 556 LEU A CA 1
ATOM 4506 C C . LEU A 1 556 ? -16.594 24.469 11.523 1 92.88 556 LEU A C 1
ATOM 4508 O O . LEU A 1 556 ? -16.75 23.984 12.648 1 92.88 556 LEU A O 1
ATOM 4512 N N . SER A 1 557 ? -16.562 23.703 10.414 1 89.5 557 SER A N 1
ATOM 4513 C CA . SER A 1 557 ? -16.891 22.281 10.43 1 89.5 557 SER A CA 1
ATOM 4514 C C . SER A 1 557 ? -15.859 21.469 11.211 1 89.5 557 SER A C 1
ATOM 4516 O O . SER A 1 557 ? -16.188 20.453 11.828 1 89.5 557 SER A O 1
ATOM 4518 N N . ARG A 1 558 ? -14.695 22.031 11.305 1 91.38 558 ARG A N 1
ATOM 4519 C CA . ARG A 1 558 ? -13.617 21.281 11.945 1 91.38 558 ARG A CA 1
ATOM 4520 C C . ARG A 1 558 ? -13.859 21.141 13.445 1 91.38 558 ARG A C 1
ATOM 4522 O O . ARG A 1 558 ? -13.305 20.25 14.094 1 91.38 558 ARG A O 1
ATOM 4529 N N . TRP A 1 559 ? -14.672 22 13.984 1 93.56 559 TRP A N 1
ATOM 4530 C CA . TRP A 1 559 ? -14.859 21.984 15.43 1 93.56 559 TRP A CA 1
ATOM 4531 C C . TRP A 1 559 ? -16.172 21.297 15.797 1 93.56 559 TRP A C 1
ATOM 4533 O O . TRP A 1 559 ? -16.5 21.156 16.969 1 93.56 559 TRP A O 1
ATOM 4543 N N . ARG A 1 560 ? -16.875 20.859 14.828 1 91.88 560 ARG A N 1
ATOM 4544 C CA . ARG A 1 560 ? -18.219 20.344 15.047 1 91.88 560 ARG A CA 1
ATOM 4545 C C . ARG A 1 560 ? -18.203 18.844 15.344 1 91.88 560 ARG A C 1
ATOM 4547 O O . ARG A 1 560 ? -17.422 18.109 14.742 1 91.88 560 ARG A O 1
ATOM 4554 N N . LYS A 1 561 ? -19.062 18.406 16.188 1 87.69 561 LYS A N 1
ATOM 4555 C CA . LYS A 1 561 ? -19.172 17 16.547 1 87.69 561 LYS A CA 1
ATOM 4556 C C . LYS A 1 561 ? -20.188 16.281 15.664 1 87.69 561 LYS A C 1
ATOM 4558 O O . LYS A 1 561 ? -20.188 15.055 15.578 1 87.69 561 LYS A O 1
ATOM 4563 N N . ASP A 1 562 ? -21.047 17.047 15.023 1 80.5 562 ASP A N 1
ATOM 4564 C CA . ASP A 1 562 ? -22.125 16.438 14.234 1 80.5 562 ASP A CA 1
ATOM 4565 C C . ASP A 1 562 ? -21.656 16.156 12.812 1 80.5 562 ASP A C 1
ATOM 4567 O O . ASP A 1 562 ? -22.422 15.648 11.992 1 80.5 562 ASP A O 1
ATOM 4571 N N . VAL A 1 563 ? -20.484 16.562 12.508 1 78.56 563 VAL A N 1
ATOM 4572 C CA . VAL A 1 563 ? -19.922 16.281 11.188 1 78.56 563 VAL A CA 1
ATOM 4573 C C . VAL A 1 563 ? -19.406 14.844 11.148 1 78.56 563 VAL A C 1
ATOM 4575 O O . VAL A 1 563 ? -18.578 14.453 11.969 1 78.56 563 VAL A O 1
ATOM 4578 N N . LYS A 1 564 ? -20 14.07 10.258 1 65.19 564 LYS A N 1
ATOM 4579 C CA . LYS A 1 564 ? -19.594 12.672 10.117 1 65.19 564 LYS A CA 1
ATOM 4580 C C . LYS A 1 564 ? -18.25 12.547 9.406 1 65.19 564 LYS A C 1
ATOM 4582 O O . LYS A 1 564 ? -18.078 13.078 8.305 1 65.19 564 LYS A O 1
ATOM 4587 N N . ARG A 1 565 ? -17.266 12.188 10.125 1 64.88 565 ARG A N 1
ATOM 4588 C CA . ARG A 1 565 ? -15.93 12 9.562 1 64.88 565 ARG A CA 1
ATOM 4589 C C . ARG A 1 565 ? -15.625 10.516 9.367 1 64.88 565 ARG A C 1
ATOM 4591 O O . ARG A 1 565 ? -15.781 9.719 10.297 1 64.88 565 ARG A O 1
ATOM 4598 N N . SER A 1 566 ? -15.547 10.141 7.855 1 55.62 566 SER A N 1
ATOM 4599 C CA . SER A 1 566 ? -15.266 8.75 7.516 1 55.62 566 SER A CA 1
ATOM 4600 C C . SER A 1 566 ? -13.773 8.539 7.258 1 55.62 566 SER A C 1
ATOM 4602 O O . SER A 1 566 ? -13.156 9.305 6.52 1 55.62 566 SER A O 1
ATOM 4604 N N . TYR A 1 567 ? -13.102 7.926 8.07 1 47.19 567 TYR A N 1
ATOM 4605 C CA . TYR A 1 567 ? -11.68 7.664 7.898 1 47.19 567 TYR A CA 1
ATOM 4606 C C . TYR A 1 567 ? -11.438 6.629 6.809 1 47.19 567 TYR A C 1
ATOM 4608 O O . TYR A 1 567 ? -10.445 5.895 6.844 1 47.19 567 TYR A O 1
ATOM 4616 N N . PHE A 1 568 ? -12.32 6.516 5.672 1 45.88 568 PHE A N 1
ATOM 4617 C CA . PHE A 1 568 ? -12.117 5.633 4.531 1 45.88 568 PHE A CA 1
ATOM 4618 C C . PHE A 1 568 ? -11.469 6.383 3.371 1 45.88 568 PHE A C 1
ATOM 4620 O O . PHE A 1 568 ? -11.812 7.535 3.104 1 45.88 568 PHE A O 1
ATOM 4627 N N . LEU A 1 569 ? -10.195 6.105 3.031 1 44.34 569 LEU A N 1
ATOM 4628 C CA . LEU A 1 569 ? -9.531 6.746 1.902 1 44.34 569 LEU A CA 1
ATOM 4629 C C . LEU A 1 569 ? -10.141 6.289 0.581 1 44.34 569 LEU A C 1
ATOM 4631 O O . LEU A 1 569 ? -10.195 5.09 0.3 1 44.34 569 LEU A O 1
ATOM 4635 N N . ASN A 1 570 ? -11.141 7.031 -0.066 1 41.53 570 ASN A N 1
ATOM 4636 C CA . ASN A 1 570 ? -11.688 6.781 -1.397 1 41.53 570 ASN A CA 1
ATOM 4637 C C . ASN A 1 570 ? -10.656 7.078 -2.486 1 41.53 570 ASN A C 1
ATOM 4639 O O . ASN A 1 570 ? -10.133 8.195 -2.564 1 41.53 570 ASN A O 1
ATOM 4643 N N . HIS A 1 571 ? -9.906 6.203 -2.861 1 39.22 571 HIS A N 1
ATOM 4644 C CA . HIS A 1 571 ? -9.086 6.527 -4.023 1 39.22 571 HIS A CA 1
ATOM 4645 C C . HIS A 1 571 ? -9.953 6.75 -5.262 1 39.22 571 HIS A C 1
ATOM 4647 O O . HIS A 1 571 ? -10.734 5.875 -5.645 1 39.22 571 HIS A O 1
ATOM 4653 N N . SER A 1 572 ? -10.695 7.898 -5.352 1 34.62 572 SER A N 1
ATOM 4654 C CA . SER A 1 572 ? -11.516 8.25 -6.508 1 34.62 572 SER A CA 1
ATOM 4655 C C . SER A 1 572 ? -10.789 7.938 -7.812 1 34.62 572 SER A C 1
ATOM 4657 O O . SER A 1 572 ? -9.719 8.477 -8.078 1 34.62 572 SER A O 1
ATOM 4659 N N . CYS A 1 573 ? -10.742 6.809 -8.148 1 35.97 573 CYS A N 1
ATOM 4660 C CA . CYS A 1 573 ? -10.414 6.719 -9.562 1 35.97 573 CYS A CA 1
ATOM 4661 C C . CYS A 1 573 ? -11.516 7.324 -10.422 1 35.97 573 CYS A C 1
ATOM 4663 O O . CYS A 1 573 ? -12.672 6.906 -10.336 1 35.97 573 CYS A O 1
ATOM 4665 N N . SER A 1 574 ? -11.602 8.523 -10.578 1 35.09 574 SER A N 1
ATOM 4666 C CA . SER A 1 574 ? -12.555 9.289 -11.367 1 35.09 574 SER A CA 1
ATOM 4667 C C . SER A 1 574 ? -13.117 8.461 -12.516 1 35.09 574 SER A C 1
ATOM 4669 O O . SER A 1 574 ? -14.266 8.648 -12.922 1 35.09 574 SER A O 1
ATOM 4671 N N . GLY A 1 575 ? -12.477 8.039 -13.43 1 35.31 575 GLY A N 1
ATOM 4672 C CA . GLY A 1 575 ? -13.07 7.676 -14.703 1 35.31 575 GLY A CA 1
ATOM 4673 C C . GLY A 1 575 ? -13.594 6.254 -14.742 1 35.31 575 GLY A C 1
ATOM 4674 O O . GLY A 1 575 ? -12.883 5.336 -15.164 1 35.31 575 GLY A O 1
ATOM 4675 N N . VAL A 1 576 ? -14.688 6.109 -14.016 1 40.12 576 VAL A N 1
ATOM 4676 C CA . VAL A 1 576 ? -15.273 4.773 -13.984 1 40.12 576 VAL A CA 1
ATOM 4677 C C . VAL A 1 576 ? -15.914 4.457 -15.336 1 40.12 576 VAL A C 1
ATOM 4679 O O . VAL A 1 576 ? -16.828 5.152 -15.773 1 40.12 576 VAL A O 1
ATOM 4682 N N . ASP A 1 577 ? -15.336 4.016 -16.172 1 42.03 577 ASP A N 1
ATOM 4683 C CA . ASP A 1 577 ? -15.984 3.398 -17.328 1 42.03 577 ASP A CA 1
ATOM 4684 C C . ASP A 1 577 ? -16.844 2.213 -16.906 1 42.03 577 ASP A C 1
ATOM 4686 O O . ASP A 1 577 ? -16.328 1.138 -16.594 1 42.03 577 ASP A O 1
ATOM 4690 N N . ILE A 1 578 ? -18.172 2.398 -16.75 1 46.88 578 ILE A N 1
ATOM 4691 C CA . ILE A 1 578 ? -19.188 1.448 -16.297 1 46.88 578 ILE A CA 1
ATOM 4692 C C . ILE A 1 578 ? -19.094 0.169 -17.141 1 46.88 578 ILE A C 1
ATOM 4694 O O . ILE A 1 578 ? -19.516 -0.902 -16.672 1 46.88 578 ILE A O 1
ATOM 4698 N N . LYS A 1 579 ? -18.703 0.268 -18.266 1 52.16 579 LYS A N 1
ATOM 4699 C CA . LYS A 1 579 ? -18.609 -0.908 -19.125 1 52.16 579 LYS A CA 1
ATOM 4700 C C . LYS A 1 579 ? -17.422 -1.776 -18.75 1 52.16 579 LYS A C 1
ATOM 4702 O O . LYS A 1 579 ? -17.328 -2.939 -19.156 1 52.16 579 LYS A O 1
ATOM 4707 N N . ASN A 1 580 ? -16.656 -1.172 -18 1 49.22 580 ASN A N 1
ATOM 4708 C CA . ASN A 1 580 ? -15.422 -1.823 -17.578 1 49.22 580 ASN A CA 1
ATOM 4709 C C . ASN A 1 580 ? -15.523 -2.371 -16.156 1 49.22 580 ASN A C 1
ATOM 4711 O O . ASN A 1 580 ? -15.711 -1.61 -15.211 1 49.22 580 ASN A O 1
ATOM 4715 N N . PRO A 1 581 ? -15.547 -3.639 -16.016 1 52.38 581 PRO A N 1
ATOM 4716 C CA . PRO A 1 581 ? -15.719 -4.27 -14.703 1 52.38 581 PRO A CA 1
ATOM 4717 C C . PRO A 1 581 ? -14.734 -3.752 -13.656 1 52.38 581 PRO A C 1
ATOM 4719 O O . PRO A 1 581 ? -15.062 -3.684 -12.469 1 52.38 581 PRO A O 1
ATOM 4722 N N . VAL A 1 582 ? -13.68 -3.258 -14.07 1 52.75 582 VAL A N 1
ATOM 4723 C CA . VAL A 1 582 ? -12.695 -2.715 -13.141 1 52.75 582 VAL A CA 1
ATOM 4724 C C . VAL A 1 582 ? -13.188 -1.379 -12.586 1 52.75 582 VAL A C 1
ATOM 4726 O O . VAL A 1 582 ? -13.07 -1.113 -11.391 1 52.75 582 VAL A O 1
ATOM 4729 N N . HIS A 1 583 ? -13.75 -0.726 -13.484 1 54.66 583 HIS A N 1
ATOM 4730 C CA . HIS A 1 583 ? -14.281 0.572 -13.078 1 54.66 583 HIS A CA 1
ATOM 4731 C C . HIS A 1 583 ? -15.508 0.414 -12.195 1 54.66 583 HIS A C 1
ATOM 4733 O O . HIS A 1 583 ? -15.703 1.18 -11.25 1 54.66 583 HIS A O 1
ATOM 4739 N N . ARG A 1 584 ? -16.297 -0.552 -12.539 1 60.12 584 ARG A N 1
ATOM 4740 C CA . ARG A 1 584 ? -17.453 -0.838 -11.688 1 60.12 584 ARG A CA 1
ATOM 4741 C C . ARG A 1 584 ? -17.016 -1.199 -10.273 1 60.12 584 ARG A C 1
ATOM 4743 O O . ARG A 1 584 ? -17.625 -0.765 -9.297 1 60.12 584 ARG A O 1
ATOM 4750 N N . TYR A 1 585 ? -16.047 -1.896 -10.266 1 52.19 585 TYR A N 1
ATOM 4751 C CA . TYR A 1 585 ? -15.492 -2.254 -8.969 1 52.19 585 TYR A CA 1
ATOM 4752 C C . TYR A 1 585 ? -15.055 -1.012 -8.195 1 52.19 585 TYR A C 1
ATOM 4754 O O . TYR A 1 585 ? -15.406 -0.848 -7.027 1 52.19 585 TYR A O 1
ATOM 4762 N N . ASP A 1 586 ? -14.344 -0.292 -8.945 1 51.38 586 ASP A N 1
ATOM 4763 C CA . ASP A 1 586 ? -13.836 0.918 -8.305 1 51.38 586 ASP A CA 1
ATOM 4764 C C . ASP A 1 586 ? -14.984 1.798 -7.809 1 51.38 586 ASP A C 1
ATOM 4766 O O . ASP A 1 586 ? -14.914 2.352 -6.711 1 51.38 586 ASP A O 1
ATOM 4770 N N . ASP A 1 587 ? -15.969 1.879 -8.547 1 59.06 587 ASP A N 1
ATOM 4771 C CA . ASP A 1 587 ? -17.141 2.668 -8.195 1 59.06 587 ASP A CA 1
ATOM 4772 C C . ASP A 1 587 ? -17.875 2.055 -7.004 1 59.06 587 ASP A C 1
ATOM 4774 O O . ASP A 1 587 ? -18.25 2.76 -6.059 1 59.06 587 ASP A O 1
ATOM 4778 N N . LEU A 1 588 ? -18.094 0.8 -7.141 1 63.53 588 LEU A N 1
ATOM 4779 C CA . LEU A 1 588 ? -18.781 0.122 -6.039 1 63.53 588 LEU A CA 1
ATOM 4780 C C . LEU A 1 588 ? -17.938 0.17 -4.77 1 63.53 588 LEU A C 1
ATOM 4782 O O . LEU A 1 588 ? -18.453 0.376 -3.676 1 63.53 588 LEU A O 1
ATOM 4786 N N . TYR A 1 589 ? -16.719 0.061 -5.062 1 54.97 589 TYR A N 1
ATOM 4787 C CA . TYR A 1 589 ? -15.812 0.117 -3.928 1 54.97 589 TYR A CA 1
ATOM 4788 C C . TYR A 1 589 ? -15.891 1.471 -3.232 1 54.97 589 TYR A C 1
ATOM 4790 O O . TYR A 1 589 ? -15.953 1.542 -2.002 1 54.97 589 TYR A O 1
ATOM 4798 N N . LYS A 1 590 ? -15.977 2.381 -4.035 1 57.12 590 LYS A N 1
ATOM 4799 C CA . LYS A 1 590 ? -16.109 3.73 -3.496 1 57.12 590 LYS A CA 1
ATOM 4800 C C . LYS A 1 590 ? -17.391 3.875 -2.689 1 57.12 590 LYS A C 1
ATOM 4802 O O . LYS A 1 590 ? -17.391 4.465 -1.606 1 57.12 590 LYS A O 1
ATOM 4807 N N . ARG A 1 591 ? -18.375 3.334 -3.277 1 60.59 591 ARG A N 1
ATOM 4808 C CA . ARG A 1 591 ? -19.688 3.439 -2.637 1 60.59 591 ARG A CA 1
ATOM 4809 C C . ARG A 1 591 ? -19.75 2.582 -1.377 1 60.59 591 ARG A C 1
ATOM 4811 O O . ARG A 1 591 ? -20.344 2.982 -0.377 1 60.59 591 ARG A O 1
ATOM 4818 N N . ILE A 1 592 ? -19.062 1.576 -1.52 1 60.88 592 ILE A N 1
ATOM 4819 C CA . ILE A 1 592 ? -19.078 0.629 -0.41 1 60.88 592 ILE A CA 1
ATOM 4820 C C . ILE A 1 592 ? -18.25 1.17 0.744 1 60.88 592 ILE A C 1
ATOM 4822 O O . ILE A 1 592 ? -18.609 1.024 1.911 1 60.88 592 ILE A O 1
ATOM 4826 N N . VAL A 1 593 ? -17.203 1.754 0.378 1 57.59 593 VAL A N 1
ATOM 4827 C CA . VAL A 1 593 ? -16.406 2.383 1.425 1 57.59 593 VAL A CA 1
ATOM 4828 C C . VAL A 1 593 ? -17.25 3.385 2.195 1 57.59 593 VAL A C 1
ATOM 4830 O O . VAL A 1 593 ? -17.156 3.484 3.42 1 57.59 593 VAL A O 1
ATOM 4833 N N . GLN A 1 594 ? -18.062 4.016 1.505 1 61.19 594 GLN A N 1
ATOM 4834 C CA . GLN A 1 594 ? -18.984 4.934 2.145 1 61.19 594 GLN A CA 1
ATOM 4835 C C . GLN A 1 594 ? -19.953 4.188 3.074 1 61.19 594 GLN A C 1
ATOM 4837 O O . GLN A 1 594 ? -20.234 4.648 4.18 1 61.19 594 GLN A O 1
ATOM 4842 N N . VAL A 1 595 ? -20.438 3.033 2.6 1 64.31 595 VAL A N 1
ATOM 4843 C CA . VAL A 1 595 ? -21.359 2.217 3.393 1 64.31 595 VAL A CA 1
ATOM 4844 C C . VAL A 1 595 ? -20.641 1.718 4.648 1 64.31 595 VAL A C 1
ATOM 4846 O O . VAL A 1 595 ? -21.234 1.716 5.738 1 64.31 595 VAL A O 1
ATOM 4849 N N . VAL A 1 596 ? -19.469 1.402 4.457 1 62.66 596 VAL A N 1
ATOM 4850 C CA . VAL A 1 596 ? -18.703 0.894 5.594 1 62.66 596 VAL A CA 1
ATOM 4851 C C . VAL A 1 596 ? -18.484 2.014 6.609 1 62.66 596 VAL A C 1
ATOM 4853 O O . VAL A 1 596 ? -18.656 1.81 7.812 1 62.66 596 VAL A O 1
ATOM 4856 N N . GLU A 1 597 ? -18.156 3.107 6.07 1 59.53 597 GLU A N 1
ATOM 4857 C CA . GLU A 1 597 ? -17.891 4.25 6.938 1 59.53 597 GLU A CA 1
ATOM 4858 C C . GLU A 1 597 ? -19.141 4.648 7.715 1 59.53 597 GLU A C 1
ATOM 4860 O O . GLU A 1 597 ? -19.078 4.977 8.898 1 59.53 597 GLU A O 1
ATOM 4865 N N . GLU A 1 598 ? -20.219 4.582 7 1 62.28 598 GLU A N 1
ATOM 4866 C CA . GLU A 1 598 ? -21.484 4.895 7.664 1 62.28 598 GLU A CA 1
ATOM 4867 C C . GLU A 1 598 ? -21.906 3.773 8.617 1 62.28 598 GLU A C 1
ATOM 4869 O O . GLU A 1 598 ? -22.391 4.035 9.711 1 62.28 598 GLU A O 1
ATOM 4874 N N . GLY A 1 599 ? -21.641 2.568 8.289 1 67.12 599 GLY A N 1
ATOM 4875 C CA . GLY A 1 599 ? -22.078 1.404 9.047 1 67.12 599 GLY A CA 1
ATOM 4876 C C . GLY A 1 599 ? -21.266 1.174 10.312 1 67.12 599 GLY A C 1
ATOM 4877 O O . GLY A 1 599 ? -21.766 0.572 11.266 1 67.12 599 GLY A O 1
ATOM 4878 N N . ARG A 1 600 ? -20.094 1.756 10.25 1 59.25 600 ARG A N 1
ATOM 4879 C CA . ARG A 1 600 ? -19.203 1.465 11.375 1 59.25 600 ARG A CA 1
ATOM 4880 C C . ARG A 1 600 ? -19.469 2.42 12.531 1 59.25 600 ARG A C 1
ATOM 4882 O O . ARG A 1 600 ? -18.969 2.207 13.641 1 59.25 600 ARG A O 1
ATOM 4889 N N . GLN A 1 601 ? -20.188 3.434 12.258 1 60.34 601 GLN A N 1
ATOM 4890 C CA . GLN A 1 601 ? -20.297 4.551 13.188 1 60.34 601 GLN A CA 1
ATOM 4891 C C . GLN A 1 601 ? -20.922 4.105 14.508 1 60.34 601 GLN A C 1
ATOM 4893 O O . GLN A 1 601 ? -20.609 4.668 15.562 1 60.34 601 GLN A O 1
ATOM 4898 N N . SER A 1 602 ? -21.859 3.223 14.422 1 62.31 602 SER A N 1
ATOM 4899 C CA . SER A 1 602 ? -22.516 2.721 15.633 1 62.31 602 SER A CA 1
ATOM 4900 C C . SER A 1 602 ? -22.812 1.229 15.516 1 62.31 602 SER A C 1
ATOM 4902 O O . SER A 1 602 ? -22.781 0.664 14.422 1 62.31 602 SER A O 1
ATOM 4904 N N . GLN A 1 603 ? -22.906 0.658 16.703 1 67.69 603 GLN A N 1
ATOM 4905 C CA . GLN A 1 603 ? -23.234 -0.763 16.719 1 67.69 603 GLN A CA 1
ATOM 4906 C C . GLN A 1 603 ? -24.547 -1.028 15.969 1 67.69 603 GLN A C 1
ATOM 4908 O O . GLN A 1 603 ? -24.672 -2.029 15.266 1 67.69 603 GLN A O 1
ATOM 4913 N N . ASP A 1 604 ? -25.453 -0.163 16.219 1 71.06 604 ASP A N 1
ATOM 4914 C CA . ASP A 1 604 ? -26.734 -0.315 15.539 1 71.06 604 ASP A CA 1
ATOM 4915 C C . ASP A 1 604 ? -26.578 -0.169 14.023 1 71.06 604 ASP A C 1
ATOM 4917 O O . ASP A 1 604 ? -27.141 -0.955 13.258 1 71.06 604 ASP A O 1
ATOM 4921 N N . ARG A 1 605 ? -25.797 0.754 13.688 1 72 605 ARG A N 1
ATOM 4922 C CA . ARG A 1 605 ? -25.547 0.943 12.258 1 72 605 ARG A CA 1
ATOM 4923 C C . ARG A 1 605 ? -24.75 -0.228 11.688 1 72 605 ARG A C 1
ATOM 4925 O O . ARG A 1 605 ? -24.984 -0.646 10.555 1 72 605 ARG A O 1
ATOM 4932 N N . TYR A 1 606 ? -23.953 -0.546 12.516 1 71.88 606 TYR A N 1
ATOM 4933 C CA . TYR A 1 606 ? -23.156 -1.702 12.102 1 71.88 606 TYR A CA 1
ATOM 4934 C C . TYR A 1 606 ? -24.062 -2.904 11.836 1 71.88 606 TYR A C 1
ATOM 4936 O O . TYR A 1 606 ? -23.938 -3.557 10.797 1 71.88 606 TYR A O 1
ATOM 4944 N N . LYS A 1 607 ? -24.859 -3.154 12.734 1 74.75 607 LYS A N 1
ATOM 4945 C CA . LYS A 1 607 ? -25.781 -4.281 12.594 1 74.75 607 LYS A CA 1
ATOM 4946 C C . LYS A 1 607 ? -26.688 -4.098 11.375 1 74.75 607 LYS A C 1
ATOM 4948 O O . LYS A 1 607 ? -26.906 -5.043 10.617 1 74.75 607 LYS A O 1
ATOM 4953 N N . VAL A 1 608 ? -27.078 -2.912 11.203 1 76.88 608 VAL A N 1
ATOM 4954 C CA . VAL A 1 608 ? -27.953 -2.604 10.07 1 76.88 608 VAL A CA 1
ATOM 4955 C C . VAL A 1 608 ? -27.172 -2.762 8.766 1 76.88 608 VAL A C 1
ATOM 4957 O O . VAL A 1 608 ? -27.688 -3.322 7.793 1 76.88 608 VAL A O 1
ATOM 4960 N N . THR A 1 609 ? -26.031 -2.268 8.828 1 78.25 609 THR A N 1
ATOM 4961 C CA . THR A 1 609 ? -25.203 -2.359 7.633 1 78.25 609 THR A CA 1
ATOM 4962 C C . THR A 1 609 ? -24.875 -3.814 7.316 1 78.25 609 THR A C 1
ATOM 4964 O O . THR A 1 609 ? -24.938 -4.234 6.16 1 78.25 609 THR A O 1
ATOM 4967 N N . LEU A 1 610 ? -24.562 -4.438 8.383 1 75.56 610 LEU A N 1
ATOM 4968 C CA . LEU A 1 610 ? -24.25 -5.848 8.203 1 75.56 610 LEU A CA 1
ATOM 4969 C C . LEU A 1 610 ? -25.438 -6.598 7.609 1 75.56 610 LEU A C 1
ATOM 4971 O O . LEU A 1 610 ? -25.266 -7.391 6.68 1 75.56 610 LEU A O 1
ATOM 4975 N N . GLN A 1 611 ? -26.5 -6.309 8.117 1 76.31 611 GLN A N 1
ATOM 4976 C CA . GLN A 1 611 ? -27.719 -6.938 7.625 1 76.31 611 GLN A CA 1
ATOM 4977 C C . GLN A 1 611 ? -28.031 -6.5 6.199 1 76.31 611 GLN A C 1
ATOM 4979 O O . GLN A 1 611 ? -28.438 -7.316 5.367 1 76.31 611 GLN A O 1
ATOM 4984 N N . ALA A 1 612 ? -27.797 -5.227 5.984 1 77.62 612 ALA A N 1
ATOM 4985 C CA . ALA A 1 612 ? -28.062 -4.691 4.652 1 77.62 612 ALA A CA 1
ATOM 4986 C C . ALA A 1 612 ? -27.078 -5.254 3.631 1 77.62 612 ALA A C 1
ATOM 4988 O O . ALA A 1 612 ? -27.453 -5.562 2.5 1 77.62 612 ALA A O 1
ATOM 4989 N N . LEU A 1 613 ? -25.953 -5.289 4.082 1 75.12 613 LEU A N 1
ATOM 4990 C CA . LEU A 1 613 ? -24.953 -5.852 3.188 1 75.12 613 LEU A CA 1
ATOM 4991 C C . LEU A 1 613 ? -25.219 -7.324 2.912 1 75.12 613 LEU A C 1
ATOM 4993 O O . LEU A 1 613 ? -25.078 -7.789 1.779 1 75.12 613 LEU A O 1
ATOM 4997 N N . ASP A 1 614 ? -25.688 -7.988 3.875 1 73.31 614 ASP A N 1
ATOM 4998 C CA . ASP A 1 614 ? -26.109 -9.375 3.693 1 73.31 614 ASP A CA 1
ATOM 4999 C C . ASP A 1 614 ? -27.281 -9.477 2.732 1 73.31 614 ASP A C 1
ATOM 5001 O O . ASP A 1 614 ? -27.344 -10.375 1.893 1 73.31 614 ASP A O 1
ATOM 5005 N N . LYS A 1 615 ? -28.141 -8.508 2.865 1 76.06 615 LYS A N 1
ATOM 5006 C CA . LYS A 1 615 ? -29.297 -8.461 1.972 1 76.06 615 LYS A CA 1
ATOM 5007 C C . LYS A 1 615 ? -28.875 -8.172 0.536 1 76.06 615 LYS A C 1
ATOM 5009 O O . LYS A 1 615 ? -29.422 -8.742 -0.408 1 76.06 615 LYS A O 1
ATOM 5014 N N . ILE A 1 616 ? -27.922 -7.312 0.42 1 76.06 616 ILE A N 1
ATOM 5015 C CA . ILE A 1 616 ? -27.422 -7.004 -0.916 1 76.06 616 ILE A CA 1
ATOM 5016 C C . ILE A 1 616 ? -26.766 -8.242 -1.521 1 76.06 616 ILE A C 1
ATOM 5018 O O . ILE A 1 616 ? -27 -8.578 -2.684 1 76.06 616 ILE A O 1
ATOM 5022 N N . LEU A 1 617 ? -26.031 -8.773 -0.708 1 71.88 617 LEU A N 1
ATOM 5023 C CA . LEU A 1 617 ? -25.344 -9.977 -1.182 1 71.88 617 LEU A CA 1
ATOM 5024 C C . LEU A 1 617 ? -26.359 -11.047 -1.577 1 71.88 617 LEU A C 1
ATOM 5026 O O . LEU A 1 617 ? -26.203 -11.711 -2.6 1 71.88 617 LEU A O 1
ATOM 5030 N N . ASN A 1 618 ? -27.391 -11.141 -0.821 1 71.12 618 ASN A N 1
ATOM 5031 C CA . ASN A 1 618 ? -28.469 -12.07 -1.142 1 71.12 618 ASN A CA 1
ATOM 5032 C C . ASN A 1 618 ? -29.188 -11.664 -2.42 1 71.12 618 ASN A C 1
ATOM 5034 O O . ASN A 1 618 ? -29.516 -12.516 -3.25 1 71.12 618 ASN A O 1
ATOM 5038 N N . LYS A 1 619 ? -29.406 -10.375 -2.523 1 74.75 619 LYS A N 1
ATOM 5039 C CA . LYS A 1 619 ? -30.062 -9.859 -3.721 1 74.75 619 LYS A CA 1
ATOM 5040 C C . LYS A 1 619 ? -29.203 -10.078 -4.957 1 74.75 619 LYS A C 1
ATOM 5042 O O . LYS A 1 619 ? -29.703 -10.406 -6.031 1 74.75 619 LYS A O 1
ATOM 5047 N N . LEU A 1 620 ? -28.016 -9.844 -4.73 1 71.69 620 LEU A N 1
ATOM 5048 C CA . LEU A 1 620 ? -27.109 -10.016 -5.859 1 71.69 620 LEU A CA 1
ATOM 5049 C C . LEU A 1 620 ? -27.016 -11.477 -6.27 1 71.69 620 LEU A C 1
ATOM 5051 O O . LEU A 1 620 ? -26.859 -11.789 -7.453 1 71.69 620 LEU A O 1
ATOM 5055 N N . HIS A 1 621 ? -27.203 -12.273 -5.348 1 65.12 621 HIS A N 1
ATOM 5056 C CA . HIS A 1 621 ? -27.25 -13.703 -5.652 1 65.12 621 HIS A CA 1
ATOM 5057 C C . HIS A 1 621 ? -28.547 -14.07 -6.383 1 65.12 621 HIS A C 1
ATOM 5059 O O . HIS A 1 621 ? -28.547 -14.977 -7.215 1 65.12 621 HIS A O 1
ATOM 5065 N N . LEU A 1 622 ? -29.578 -13.32 -6.07 1 63.06 622 LEU A N 1
ATOM 5066 C CA . LEU A 1 622 ? -30.875 -13.555 -6.703 1 63.06 622 LEU A CA 1
ATOM 5067 C C . LEU A 1 622 ? -30.891 -12.984 -8.117 1 63.06 622 LEU A C 1
ATOM 5069 O O . LEU A 1 622 ? -31.578 -13.516 -8.992 1 63.06 622 LEU A O 1
ATOM 5073 N N . VAL A 1 623 ? -30.359 -11.867 -8.219 1 60.62 623 VAL A N 1
ATOM 5074 C CA . VAL A 1 623 ? -30.297 -11.305 -9.562 1 60.62 623 VAL A CA 1
ATOM 5075 C C . VAL A 1 623 ? -29.594 -12.273 -10.508 1 60.62 623 VAL A C 1
ATOM 5077 O O . VAL A 1 623 ? -29.906 -12.328 -11.703 1 60.62 623 VAL A O 1
ATOM 5080 N N . GLU A 1 624 ? -28.719 -12.883 -10.164 1 53.5 624 GLU A N 1
ATOM 5081 C CA . GLU A 1 624 ? -28.109 -13.938 -10.984 1 53.5 624 GLU A CA 1
ATOM 5082 C C . GLU A 1 624 ? -29.156 -14.953 -11.438 1 53.5 624 GLU A C 1
ATOM 5084 O O . GLU A 1 624 ? -29.109 -15.43 -12.57 1 53.5 624 GLU A O 1
ATOM 5089 N N . ASP A 1 625 ? -30.047 -15.227 -10.656 1 49.38 625 ASP A N 1
ATOM 5090 C CA . ASP A 1 625 ? -31.062 -16.234 -10.984 1 49.38 625 ASP A CA 1
ATOM 5091 C C . ASP A 1 625 ? -32.094 -15.672 -11.969 1 49.38 625 ASP A C 1
ATOM 5093 O O . ASP A 1 625 ? -32.719 -16.438 -12.711 1 49.38 625 ASP A O 1
ATOM 5097 N N . HIS A 1 626 ? -32.406 -14.508 -11.906 1 44.78 626 HIS A N 1
ATOM 5098 C CA . HIS A 1 626 ? -33.438 -14.062 -12.836 1 44.78 626 HIS A CA 1
ATOM 5099 C C . HIS A 1 626 ? -32.875 -13.844 -14.234 1 44.78 626 HIS A C 1
ATOM 5101 O O . HIS A 1 626 ? -33.594 -13.539 -15.172 1 44.78 626 HIS A O 1
ATOM 5107 N N . GLN A 1 627 ? -31.719 -13.57 -14.422 1 37.91 627 GLN A N 1
ATOM 5108 C CA . GLN A 1 627 ? -31.266 -13.5 -15.805 1 37.91 627 GLN A CA 1
ATOM 5109 C C . GLN A 1 627 ? -31 -14.898 -16.359 1 37.91 627 GLN A C 1
ATOM 5111 O O . GLN A 1 627 ? -30.469 -15.039 -17.469 1 37.91 627 GLN A O 1
ATOM 5116 N N . VAL A 1 628 ? -31.25 -15.914 -15.648 1 32.12 628 VAL A N 1
ATOM 5117 C CA . VAL A 1 628 ? -31.531 -17.156 -16.344 1 32.12 628 VAL A CA 1
ATOM 5118 C C . VAL A 1 628 ? -33.031 -17.234 -16.672 1 32.12 628 VAL A C 1
ATOM 5120 O O . VAL A 1 628 ? -33.875 -17.016 -15.805 1 32.12 628 VAL A O 1
ATOM 5123 N N . MET B 1 1 ? -54.125 -71.75 4.379 1 20.84 1 MET B N 1
ATOM 5124 C CA . MET B 1 1 ? -55.062 -71.375 5.438 1 20.84 1 MET B CA 1
ATOM 5125 C C . MET B 1 1 ? -54.719 -70 5.984 1 20.84 1 MET B C 1
ATOM 5127 O O . MET B 1 1 ? -55.531 -69.062 5.848 1 20.84 1 MET B O 1
ATOM 5131 N N . ASP B 1 2 ? -54.219 -70 7.305 1 21.56 2 ASP B N 1
ATOM 5132 C CA . ASP B 1 2 ? -54.25 -69.062 8.422 1 21.56 2 ASP B CA 1
ATOM 5133 C C . ASP B 1 2 ? -53.375 -67.812 8.156 1 21.56 2 ASP B C 1
ATOM 5135 O O . ASP B 1 2 ? -52.156 -68 7.91 1 21.56 2 ASP B O 1
ATOM 5139 N N . GLU B 1 3 ? -53.875 -66.625 7.809 1 23.27 3 GLU B N 1
ATOM 5140 C CA . GLU B 1 3 ? -53.656 -65.375 7.117 1 23.27 3 GLU B CA 1
ATOM 5141 C C . GLU B 1 3 ? -52.844 -64.438 7.992 1 23.27 3 GLU B C 1
ATOM 5143 O O . GLU B 1 3 ? -53.344 -64 9.047 1 23.27 3 GLU B O 1
ATOM 5148 N N . VAL B 1 4 ? -51.469 -64.625 8.148 1 24.31 4 VAL B N 1
ATOM 5149 C CA . VAL B 1 4 ? -50.406 -64.125 9.039 1 24.31 4 VAL B CA 1
ATOM 5150 C C . VAL B 1 4 ? -50.375 -62.594 9.07 1 24.31 4 VAL B C 1
ATOM 5152 O O . VAL B 1 4 ? -50.188 -61.969 8.039 1 24.31 4 VAL B O 1
ATOM 5155 N N . SER B 1 5 ? -51.156 -61.938 9.914 1 20.47 5 SER B N 1
ATOM 5156 C CA . SER B 1 5 ? -51.625 -60.562 10.156 1 20.47 5 SER B CA 1
ATOM 5157 C C . SER B 1 5 ? -50.469 -59.656 10.492 1 20.47 5 SER B C 1
ATOM 5159 O O . SER B 1 5 ? -49.719 -59.906 11.438 1 20.47 5 SER B O 1
ATOM 5161 N N . LEU B 1 6 ? -49.75 -58.812 9.57 1 20.09 6 LEU B N 1
ATOM 5162 C CA . LEU B 1 6 ? -48.594 -57.969 9.336 1 20.09 6 LEU B CA 1
ATOM 5163 C C . LEU B 1 6 ? -48.625 -56.719 10.211 1 20.09 6 LEU B C 1
ATOM 5165 O O . LEU B 1 6 ? -49.188 -55.719 9.812 1 20.09 6 LEU B O 1
ATOM 5169 N N . ASN B 1 7 ? -48.938 -56.812 11.5 1 18.72 7 ASN B N 1
ATOM 5170 C CA . ASN B 1 7 ? -49.375 -55.75 12.398 1 18.72 7 ASN B CA 1
ATOM 5171 C C . ASN B 1 7 ? -48.25 -54.719 12.641 1 18.72 7 ASN B C 1
ATOM 5173 O O . ASN B 1 7 ? -47.188 -55.094 13.117 1 18.72 7 ASN B O 1
ATOM 5177 N N . THR B 1 8 ? -48.094 -53.5 11.945 1 20.02 8 THR B N 1
ATOM 5178 C CA . THR B 1 8 ? -47.25 -52.344 11.609 1 20.02 8 THR B CA 1
ATOM 5179 C C . THR B 1 8 ? -47.156 -51.375 12.789 1 20.02 8 THR B C 1
ATOM 5181 O O . THR B 1 8 ? -46.719 -50.219 12.633 1 20.02 8 THR B O 1
ATOM 5184 N N . GLU B 1 9 ? -47.219 -51.781 14.055 1 20.19 9 GLU B N 1
ATOM 5185 C CA . GLU B 1 9 ? -47.594 -50.781 15.039 1 20.19 9 GLU B CA 1
ATOM 5186 C C . GLU B 1 9 ? -46.531 -49.688 15.188 1 20.19 9 GLU B C 1
ATOM 5188 O O . GLU B 1 9 ? -45.344 -50 15.258 1 20.19 9 GLU B O 1
ATOM 5193 N N . PRO B 1 10 ? -46.844 -48.281 15.039 1 24.88 10 PRO B N 1
ATOM 5194 C CA . PRO B 1 10 ? -46.188 -46.969 14.906 1 24.88 10 PRO B CA 1
ATOM 5195 C C . PRO B 1 10 ? -45.531 -46.5 16.203 1 24.88 10 PRO B C 1
ATOM 5197 O O . PRO B 1 10 ? -46.219 -46.281 17.203 1 24.88 10 PRO B O 1
ATOM 5200 N N . ILE B 1 11 ? -44.625 -47.188 16.766 1 22.75 11 ILE B N 1
ATOM 5201 C CA . ILE B 1 11 ? -44.25 -46.938 18.156 1 22.75 11 ILE B CA 1
ATOM 5202 C C . ILE B 1 11 ? -44.031 -45.469 18.391 1 22.75 11 ILE B C 1
ATOM 5204 O O . ILE B 1 11 ? -43.562 -44.75 17.5 1 22.75 11 ILE B O 1
ATOM 5208 N N . GLY B 1 12 ? -44.156 -44.969 19.656 1 19.41 12 GLY B N 1
ATOM 5209 C CA . GLY B 1 12 ? -44.469 -43.875 20.578 1 19.41 12 GLY B CA 1
ATOM 5210 C C . GLY B 1 12 ? -43.406 -42.781 20.562 1 19.41 12 GLY B C 1
ATOM 5211 O O . GLY B 1 12 ? -42.406 -42.875 19.859 1 19.41 12 GLY B O 1
ATOM 5212 N N . ASP B 1 13 ? -43.062 -42.188 21.781 1 20.34 13 ASP B N 1
ATOM 5213 C CA . ASP B 1 13 ? -42.969 -40.938 22.516 1 20.34 13 ASP B CA 1
ATOM 5214 C C . ASP B 1 13 ? -41.594 -40.281 22.328 1 20.34 13 ASP B C 1
ATOM 5216 O O . ASP B 1 13 ? -40.562 -40.969 22.344 1 20.34 13 ASP B O 1
ATOM 5220 N N . ASP B 1 14 ? -41.469 -38.938 21.922 1 21.16 14 ASP B N 1
ATOM 5221 C CA . ASP B 1 14 ? -40.688 -37.812 21.391 1 21.16 14 ASP B CA 1
ATOM 5222 C C . ASP B 1 14 ? -39.719 -37.25 22.438 1 21.16 14 ASP B C 1
ATOM 5224 O O . ASP B 1 14 ? -39.281 -36.125 22.328 1 21.16 14 ASP B O 1
ATOM 5228 N N . ASP B 1 15 ? -39.344 -37.906 23.531 1 20.14 15 ASP B N 1
ATOM 5229 C CA . ASP B 1 15 ? -38.656 -37.188 24.594 1 20.14 15 ASP B CA 1
ATOM 5230 C C . ASP B 1 15 ? -37.438 -36.438 24.062 1 20.14 15 ASP B C 1
ATOM 5232 O O . ASP B 1 15 ? -36.531 -37.031 23.516 1 20.14 15 ASP B O 1
ATOM 5236 N N . THR B 1 16 ? -37.594 -35.125 23.688 1 22.11 16 THR B N 1
ATOM 5237 C CA . THR B 1 16 ? -36.781 -34 23.234 1 22.11 16 THR B CA 1
ATOM 5238 C C . THR B 1 16 ? -35.656 -33.688 24.234 1 22.11 16 THR B C 1
ATOM 5240 O O . THR B 1 16 ? -35.906 -33.094 25.281 1 22.11 16 THR B O 1
ATOM 5243 N N . ASP B 1 17 ? -34.969 -34.594 24.844 1 20.22 17 ASP B N 1
ATOM 5244 C CA . ASP B 1 17 ? -33.969 -34.219 25.844 1 20.22 17 ASP B CA 1
ATOM 5245 C C . ASP B 1 17 ? -33.062 -33.125 25.328 1 20.22 17 ASP B C 1
ATOM 5247 O O . ASP B 1 17 ? -32.438 -33.25 24.266 1 20.22 17 ASP B O 1
ATOM 5251 N N . ASP B 1 18 ? -33.281 -31.828 25.766 1 21.72 18 ASP B N 1
ATOM 5252 C CA . ASP B 1 18 ? -32.688 -30.5 25.688 1 21.72 18 ASP B CA 1
ATOM 5253 C C . ASP B 1 18 ? -31.219 -30.516 26.125 1 21.72 18 ASP B C 1
ATOM 5255 O O . ASP B 1 18 ? -30.922 -30.719 27.312 1 21.72 18 ASP B O 1
ATOM 5259 N N . PHE B 1 19 ? -30.391 -31.281 25.547 1 19.62 19 PHE B N 1
ATOM 5260 C CA . PHE B 1 19 ? -28.984 -31.234 25.953 1 19.62 19 PHE B CA 1
ATOM 5261 C C . PHE B 1 19 ? -28.5 -29.797 26.031 1 19.62 19 PHE B C 1
ATOM 5263 O O . PHE B 1 19 ? -28.609 -29.047 25.062 1 19.62 19 PHE B O 1
ATOM 5270 N N . GLU B 1 20 ? -28.594 -29.203 27.219 1 22.5 20 GLU B N 1
ATOM 5271 C CA . GLU B 1 20 ? -28.031 -27.922 27.656 1 22.5 20 GLU B CA 1
ATOM 5272 C C . GLU B 1 20 ? -26.562 -27.812 27.266 1 22.5 20 GLU B C 1
ATOM 5274 O O . GLU B 1 20 ? -25.734 -28.656 27.641 1 22.5 20 GLU B O 1
ATOM 5279 N N . VAL B 1 21 ? -26.344 -27.281 26.125 1 23.23 21 VAL B N 1
ATOM 5280 C CA . VAL B 1 21 ? -25.062 -26.875 25.547 1 23.23 21 VAL B CA 1
ATOM 5281 C C . VAL B 1 21 ? -24.297 -26 26.531 1 23.23 21 VAL B C 1
ATOM 5283 O O . VAL B 1 21 ? -24.625 -24.828 26.719 1 23.23 21 VAL B O 1
ATOM 5286 N N . VAL B 1 22 ? -24.203 -26.406 27.781 1 23.7 22 VAL B N 1
ATOM 5287 C CA . VAL B 1 22 ? -23.5 -25.578 28.766 1 23.7 22 VAL B CA 1
ATOM 5288 C C . VAL B 1 22 ? -22.094 -25.266 28.25 1 23.7 22 VAL B C 1
ATOM 5290 O O . VAL B 1 22 ? -21.328 -24.547 28.906 1 23.7 22 VAL B O 1
ATOM 5293 N N . GLY B 1 23 ? -21.547 -26.094 27.406 1 22.75 23 GLY B N 1
ATOM 5294 C CA . GLY B 1 23 ? -20.094 -25.969 27.422 1 22.75 23 GLY B CA 1
ATOM 5295 C C . GLY B 1 23 ? -19.609 -24.594 27.016 1 22.75 23 GLY B C 1
ATOM 5296 O O . GLY B 1 23 ? -19.875 -24.141 25.906 1 22.75 23 GLY B O 1
ATOM 5297 N N . ASP B 1 24 ? -19.594 -23.641 27.938 1 25.41 24 ASP B N 1
ATOM 5298 C CA . ASP B 1 24 ? -19.047 -22.297 27.844 1 25.41 24 ASP B CA 1
ATOM 5299 C C . ASP B 1 24 ? -17.766 -22.281 27.031 1 25.41 24 ASP B C 1
ATOM 5301 O O . ASP B 1 24 ? -16.969 -23.234 27.078 1 25.41 24 ASP B O 1
ATOM 5305 N N . CYS B 1 25 ? -17.719 -21.453 26 1 26.05 25 CYS B N 1
ATOM 5306 C CA . CYS B 1 25 ? -16.812 -21.047 24.938 1 26.05 25 CYS B CA 1
ATOM 5307 C C . CYS B 1 25 ? -15.453 -20.641 25.516 1 26.05 25 CYS B C 1
ATOM 5309 O O . CYS B 1 25 ? -15.203 -19.469 25.75 1 26.05 25 CYS B O 1
ATOM 5311 N N . ALA B 1 26 ? -14.992 -21.375 26.547 1 25.53 26 ALA B N 1
ATOM 5312 C CA . ALA B 1 26 ? -13.742 -21.094 27.25 1 25.53 26 ALA B CA 1
ATOM 5313 C C . ALA B 1 26 ? -12.586 -20.922 26.266 1 25.53 26 ALA B C 1
ATOM 5315 O O . ALA B 1 26 ? -11.609 -20.234 26.547 1 25.53 26 ALA B O 1
ATOM 5316 N N . MET B 1 27 ? -12.672 -21.766 25.266 1 26.11 27 MET B N 1
ATOM 5317 C CA . MET B 1 27 ? -11.383 -21.938 24.609 1 26.11 27 MET B CA 1
ATOM 5318 C C . MET B 1 27 ? -10.992 -20.688 23.828 1 26.11 27 MET B C 1
ATOM 5320 O O . MET B 1 27 ? -9.945 -20.656 23.188 1 26.11 27 MET B O 1
ATOM 5324 N N . THR B 1 28 ? -11.945 -19.75 23.656 1 29.8 28 THR B N 1
ATOM 5325 C CA . THR B 1 28 ? -11.539 -18.547 22.953 1 29.8 28 THR B CA 1
ATOM 5326 C C . THR B 1 28 ? -10.32 -17.906 23.609 1 29.8 28 THR B C 1
ATOM 5328 O O . THR B 1 28 ? -9.727 -16.969 23.078 1 29.8 28 THR B O 1
ATOM 5331 N N . GLU B 1 29 ? -10.172 -18.156 24.906 1 29.25 29 GLU B N 1
ATOM 5332 C CA . GLU B 1 29 ? -9.125 -17.547 25.719 1 29.25 29 GLU B CA 1
ATOM 5333 C C . GLU B 1 29 ? -7.742 -17.984 25.25 1 29.25 29 GLU B C 1
ATOM 5335 O O . GLU B 1 29 ? -6.734 -17.406 25.656 1 29.25 29 GLU B O 1
ATOM 5340 N N . TYR B 1 30 ? -7.637 -19.172 24.781 1 26.47 30 TYR B N 1
ATOM 5341 C CA . TYR B 1 30 ? -6.281 -19.703 24.703 1 26.47 30 TYR B CA 1
ATOM 5342 C C . TYR B 1 30 ? -5.469 -18.969 23.641 1 26.47 30 TYR B C 1
ATOM 5344 O O . TYR B 1 30 ? -4.238 -19.031 23.641 1 26.47 30 TYR B O 1
ATOM 5352 N N . VAL B 1 31 ? -6.031 -18.719 22.484 1 30.39 31 VAL B N 1
ATOM 5353 C CA . VAL B 1 31 ? -5.121 -18.219 21.469 1 30.39 31 VAL B CA 1
ATOM 5354 C C . VAL B 1 31 ? -4.738 -16.766 21.797 1 30.39 31 VAL B C 1
ATOM 5356 O O . VAL B 1 31 ? -5.434 -15.828 21.406 1 30.39 31 VAL B O 1
ATOM 5359 N N . GLY B 1 32 ? -4.797 -16.344 23.125 1 27.52 32 GLY B N 1
ATOM 5360 C CA . GLY B 1 32 ? -4.441 -14.977 23.453 1 27.52 32 GLY B CA 1
ATOM 5361 C C . GLY B 1 32 ? -3.178 -14.508 22.75 1 27.52 32 GLY B C 1
ATOM 5362 O O . GLY B 1 32 ? -2.518 -15.281 22.062 1 27.52 32 GLY B O 1
ATOM 5363 N N . GLN B 1 33 ? -2.613 -13.383 23.375 1 29.16 33 GLN B N 1
ATOM 5364 C CA . GLN B 1 33 ? -1.588 -12.469 22.891 1 29.16 33 GLN B CA 1
ATOM 5365 C C . GLN B 1 33 ? -0.339 -13.227 22.453 1 29.16 33 GLN B C 1
ATOM 5367 O O . GLN B 1 33 ? 0.343 -12.82 21.5 1 29.16 33 GLN B O 1
ATOM 5372 N N . THR B 1 34 ? 0.324 -13.891 23.5 1 30.67 34 THR B N 1
ATOM 5373 C CA . THR B 1 34 ? 1.688 -14.398 23.422 1 30.67 34 THR B CA 1
ATOM 5374 C C . THR B 1 34 ? 1.733 -15.703 22.625 1 30.67 34 THR B C 1
ATOM 5376 O O . THR B 1 34 ? 0.947 -16.625 22.875 1 30.67 34 THR B O 1
ATOM 5379 N N . GLY B 1 35 ? 2.131 -15.742 21.438 1 31.92 35 GLY B N 1
ATOM 5380 C CA . GLY B 1 35 ? 2.291 -16.766 20.422 1 31.92 35 GLY B CA 1
ATOM 5381 C C . GLY B 1 35 ? 2.594 -18.141 21 1 31.92 35 GLY B C 1
ATOM 5382 O O . GLY B 1 35 ? 2.717 -19.109 20.25 1 31.92 35 GLY B O 1
ATOM 5383 N N . ILE B 1 36 ? 3.377 -18.281 22.078 1 34.59 36 ILE B N 1
ATOM 5384 C CA . ILE B 1 36 ? 3.885 -19.609 22.391 1 34.59 36 ILE B CA 1
ATOM 5385 C C . ILE B 1 36 ? 2.779 -20.453 23.031 1 34.59 36 ILE B C 1
ATOM 5387 O O . ILE B 1 36 ? 2.275 -20.109 24.094 1 34.59 36 ILE B O 1
ATOM 5391 N N . ILE B 1 37 ? 1.913 -21.109 22.422 1 38.69 37 ILE B N 1
ATOM 5392 C CA . ILE B 1 37 ? 1.038 -22.109 23 1 38.69 37 ILE B CA 1
ATOM 5393 C C . ILE B 1 37 ? 1.864 -23.094 23.828 1 38.69 37 ILE B C 1
ATOM 5395 O O . ILE B 1 37 ? 2.68 -23.844 23.281 1 38.69 37 ILE B O 1
ATOM 5399 N N . GLN B 1 38 ? 2.164 -22.781 25.109 1 41.81 38 GLN B N 1
ATOM 5400 C CA . GLN B 1 38 ? 2.746 -23.719 26.062 1 41.81 38 GLN B CA 1
ATOM 5401 C C . GLN B 1 38 ? 1.722 -24.766 26.484 1 41.81 38 GLN B C 1
ATOM 5403 O O . GLN B 1 38 ? 0.61 -24.422 26.906 1 41.81 38 GLN B O 1
ATOM 5408 N N . ASN B 1 39 ? 1.837 -26.141 26.375 1 46.59 39 ASN B N 1
ATOM 5409 C CA . ASN B 1 39 ? 1.309 -27.438 26.766 1 46.59 39 ASN B CA 1
ATOM 5410 C C . ASN B 1 39 ? -0.027 -27.719 26.094 1 46.59 39 ASN B C 1
ATOM 5412 O O . ASN B 1 39 ? -1.082 -27.625 26.719 1 46.59 39 ASN B O 1
ATOM 5416 N N . PRO B 1 40 ? -0.053 -27.828 24.828 1 55.38 40 PRO B N 1
ATOM 5417 C CA . PRO B 1 40 ? -1.344 -27.984 24.141 1 55.38 40 PRO B CA 1
ATOM 5418 C C . PRO B 1 40 ? -2.084 -29.25 24.562 1 55.38 40 PRO B C 1
ATOM 5420 O O . PRO B 1 40 ? -1.452 -30.266 24.875 1 55.38 40 PRO B O 1
ATOM 5423 N N . LEU B 1 41 ? -3.289 -29.266 25.031 1 68.38 41 LEU B N 1
ATOM 5424 C CA . LEU B 1 41 ? -4.184 -30.391 25.25 1 68.38 41 LEU B CA 1
ATOM 5425 C C . LEU B 1 41 ? -4.164 -31.328 24.047 1 68.38 41 LEU B C 1
ATOM 5427 O O . LEU B 1 41 ? -3.965 -30.906 22.906 1 68.38 41 LEU B O 1
ATOM 5431 N N . PRO B 1 42 ? -4.16 -32.656 24.266 1 79.06 42 PRO B N 1
ATOM 5432 C CA . PRO B 1 42 ? -4.234 -33.594 23.141 1 79.06 42 PRO B CA 1
ATOM 5433 C C . PRO B 1 42 ? -5.434 -33.344 22.234 1 79.06 42 PRO B C 1
ATOM 5435 O O . PRO B 1 42 ? -6.5 -32.938 22.719 1 79.06 42 PRO B O 1
ATOM 5438 N N . PRO B 1 43 ? -5.168 -33.406 20.969 1 82.75 43 PRO B N 1
ATOM 5439 C CA . PRO B 1 43 ? -6.293 -33.25 20.047 1 82.75 43 PRO B CA 1
ATOM 5440 C C . PRO B 1 43 ? -7.457 -34.188 20.359 1 82.75 43 PRO B C 1
ATOM 5442 O O . PRO B 1 43 ? -7.238 -35.344 20.688 1 82.75 43 PRO B O 1
ATOM 5445 N N . ALA B 1 44 ? -8.648 -33.656 20.453 1 83.5 44 ALA B N 1
ATOM 5446 C CA . ALA B 1 44 ? -9.859 -34.438 20.75 1 83.5 44 ALA B CA 1
ATOM 5447 C C . ALA B 1 44 ? -10.945 -34.156 19.703 1 83.5 44 ALA B C 1
ATOM 5449 O O . ALA B 1 44 ? -11.008 -33.062 19.156 1 83.5 44 ALA B O 1
ATOM 5450 N N . VAL B 1 45 ? -11.648 -35.281 19.469 1 82.56 45 VAL B N 1
ATOM 5451 C CA . VAL B 1 45 ? -12.789 -35.156 18.578 1 82.56 45 VAL B CA 1
ATOM 5452 C C . VAL B 1 45 ? -13.719 -34.062 19.094 1 82.56 45 VAL B C 1
ATOM 5454 O O . VAL B 1 45 ? -14.031 -34 20.281 1 82.56 45 VAL B O 1
ATOM 5457 N N . GLY B 1 46 ? -14.156 -33.094 18.141 1 79.94 46 GLY B N 1
ATOM 5458 C CA . GLY B 1 46 ? -15.078 -32 18.5 1 79.94 46 GLY B CA 1
ATOM 5459 C C . GLY B 1 46 ? -14.391 -30.672 18.688 1 79.94 46 GLY B C 1
ATOM 5460 O O . GLY B 1 46 ? -15.055 -29.641 18.781 1 79.94 46 GLY B O 1
ATOM 5461 N N . MET B 1 47 ? -13.047 -30.766 18.812 1 80.75 47 MET B N 1
ATOM 5462 C CA . MET B 1 47 ? -12.328 -29.5 18.906 1 80.75 47 MET B CA 1
ATOM 5463 C C . MET B 1 47 ? -12.562 -28.641 17.672 1 80.75 47 MET B C 1
ATOM 5465 O O . MET B 1 47 ? -12.484 -29.141 16.547 1 80.75 47 MET B O 1
ATOM 5469 N N . GLU B 1 48 ? -12.938 -27.359 17.859 1 80.62 48 GLU B N 1
ATOM 5470 C CA . GLU B 1 48 ? -13.242 -26.469 16.75 1 80.62 48 GLU B CA 1
ATOM 5471 C C . GLU B 1 48 ? -12.242 -25.328 16.672 1 80.62 48 GLU B C 1
ATOM 5473 O O . GLU B 1 48 ? -11.766 -24.844 17.688 1 80.62 48 GLU B O 1
ATOM 5478 N N . PHE B 1 49 ? -11.906 -25.078 15.469 1 78.5 49 PHE B N 1
ATOM 5479 C CA . PHE B 1 49 ? -10.953 -24.016 15.156 1 78.5 49 PHE B CA 1
ATOM 5480 C C . PHE B 1 49 ? -11.539 -23.047 14.133 1 78.5 49 PHE B C 1
ATOM 5482 O O . PHE B 1 49 ? -12.359 -23.422 13.305 1 78.5 49 PHE B O 1
ATOM 5489 N N . GLU B 1 50 ? -11.203 -21.828 14.242 1 72.12 50 GLU B N 1
ATOM 5490 C CA . GLU B 1 50 ? -11.734 -20.828 13.336 1 72.12 50 GLU B CA 1
ATOM 5491 C C . GLU B 1 50 ? -11.086 -20.922 11.953 1 72.12 50 GLU B C 1
ATOM 5493 O O . GLU B 1 50 ? -11.758 -20.734 10.938 1 72.12 50 GLU B O 1
ATOM 5498 N N . MET B 1 51 ? -9.875 -21.219 11.914 1 71.75 51 MET B N 1
ATOM 5499 C CA . MET B 1 51 ? -9.148 -21.266 10.648 1 71.75 51 MET B CA 1
ATOM 5500 C C . MET B 1 51 ? -8.445 -22.609 10.477 1 71.75 51 MET B C 1
ATOM 5502 O O . MET B 1 51 ? -8.086 -23.266 11.461 1 71.75 51 MET B O 1
ATOM 5506 N N . TYR B 1 52 ? -8.297 -22.906 9.258 1 70.38 52 TYR B N 1
ATOM 5507 C CA . TYR B 1 52 ? -7.574 -24.109 8.883 1 70.38 52 TYR B CA 1
ATOM 5508 C C . TYR B 1 52 ? -6.172 -24.125 9.477 1 70.38 52 TYR B C 1
ATOM 5510 O O . TYR B 1 52 ? -5.742 -25.125 10.062 1 70.38 52 TYR B O 1
ATOM 5518 N N . ASP B 1 53 ? -5.586 -23.125 9.383 1 70.19 53 ASP B N 1
ATOM 5519 C CA . ASP B 1 53 ? -4.195 -23.016 9.82 1 70.19 53 ASP B CA 1
ATOM 5520 C C . ASP B 1 53 ? -4.09 -23.172 11.336 1 70.19 53 ASP B C 1
ATOM 5522 O O . ASP B 1 53 ? -3.064 -23.625 11.852 1 70.19 53 ASP B O 1
ATOM 5526 N N . ASP B 1 54 ? -5.125 -22.875 11.891 1 73.44 54 ASP B N 1
ATOM 5527 C CA . ASP B 1 54 ? -5.113 -23.031 13.344 1 73.44 54 ASP B CA 1
ATOM 5528 C C . ASP B 1 54 ? -5.098 -24.516 13.727 1 73.44 54 ASP B C 1
ATOM 5530 O O . ASP B 1 54 ? -4.434 -24.906 14.695 1 73.44 54 ASP B O 1
ATOM 5534 N N . VAL B 1 55 ? -5.754 -25.25 12.977 1 79.06 55 VAL B N 1
ATOM 5535 C CA . VAL B 1 55 ? -5.762 -26.688 13.242 1 79.06 55 VAL B CA 1
ATOM 5536 C C . VAL B 1 55 ? -4.371 -27.266 12.992 1 79.06 55 VAL B C 1
ATOM 5538 O O . VAL B 1 55 ? -3.861 -28.047 13.797 1 79.06 55 VAL B O 1
ATOM 5541 N N . TYR B 1 56 ? -4.012 -26.828 11.977 1 74 56 TYR B N 1
ATOM 5542 C CA . TYR B 1 56 ? -2.682 -27.297 11.594 1 74 56 TYR B CA 1
ATOM 5543 C C . TYR B 1 56 ? -1.646 -26.906 12.641 1 74 56 TYR B C 1
ATOM 5545 O O . TYR B 1 56 ? -0.844 -27.734 13.07 1 74 56 TYR B O 1
ATOM 5553 N N . TYR B 1 57 ? -1.664 -25.719 13.023 1 73.94 57 TYR B N 1
ATOM 5554 C CA . TYR B 1 57 ? -0.729 -25.219 14.031 1 73.94 57 TYR B CA 1
ATOM 5555 C C . TYR B 1 57 ? -0.917 -25.969 15.352 1 73.94 57 TYR B C 1
ATOM 5557 O O . TYR B 1 57 ? 0.06 -26.344 16 1 73.94 57 TYR B O 1
ATOM 5565 N N . PHE B 1 58 ? -2.09 -26.094 15.703 1 78.88 58 PHE B N 1
ATOM 5566 C CA . PHE B 1 58 ? -2.428 -26.812 16.938 1 78.88 58 PHE B CA 1
ATOM 5567 C C . PHE B 1 58 ? -1.843 -28.219 16.922 1 78.88 58 PHE B C 1
ATOM 5569 O O . PHE B 1 58 ? -1.185 -28.625 17.891 1 78.88 58 PHE B O 1
ATOM 5576 N N . TYR B 1 59 ? -2.072 -28.859 15.859 1 79.31 59 TYR B N 1
ATOM 5577 C CA . TYR B 1 59 ? -1.617 -30.25 15.789 1 79.31 59 TYR B CA 1
ATOM 5578 C C . TYR B 1 59 ? -0.096 -30.328 15.727 1 79.31 59 TYR B C 1
ATOM 5580 O O . TYR B 1 59 ? 0.518 -31.203 16.328 1 79.31 59 TYR B O 1
ATOM 5588 N N . ASN B 1 60 ? 0.404 -29.438 15.125 1 74.81 60 ASN B N 1
ATOM 5589 C CA . ASN B 1 60 ? 1.861 -29.406 15.055 1 74.81 60 ASN B CA 1
ATOM 5590 C C . ASN B 1 60 ? 2.488 -29.094 16.406 1 74.81 60 ASN B C 1
ATOM 5592 O O . ASN B 1 60 ? 3.529 -29.656 16.75 1 74.81 60 ASN B O 1
ATOM 5596 N N . CYS B 1 61 ? 1.961 -28.188 17.062 1 73.12 61 CYS B N 1
ATOM 5597 C CA . CYS B 1 61 ? 2.434 -27.906 18.422 1 73.12 61 CYS B CA 1
ATOM 5598 C C . CYS B 1 61 ? 2.332 -29.141 19.297 1 73.12 61 CYS B C 1
ATOM 5600 O O . CYS B 1 61 ? 3.25 -29.438 20.062 1 73.12 61 CYS B O 1
ATOM 5602 N N . TYR B 1 62 ? 1.236 -29.828 19.172 1 79.56 62 TYR B N 1
ATOM 5603 C CA . TYR B 1 62 ? 1.028 -31.078 19.891 1 79.56 62 TYR B CA 1
ATOM 5604 C C . TYR B 1 62 ? 2.07 -32.125 19.484 1 79.56 62 TYR B C 1
ATOM 5606 O O . TYR B 1 62 ? 2.646 -32.781 20.344 1 79.56 62 TYR B O 1
ATOM 5614 N N . ALA B 1 63 ? 2.25 -32.125 18.203 1 78.94 63 ALA B N 1
ATOM 5615 C CA . ALA B 1 63 ? 3.213 -33.094 17.672 1 78.94 63 ALA B CA 1
ATOM 5616 C C . ALA B 1 63 ? 4.621 -32.812 18.188 1 78.94 63 ALA B C 1
ATOM 5618 O O . ALA B 1 63 ? 5.355 -33.719 18.547 1 78.94 63 ALA B O 1
ATOM 5619 N N . LYS B 1 64 ? 4.902 -31.656 18.281 1 76.81 64 LYS B N 1
ATOM 5620 C CA . LYS B 1 64 ? 6.207 -31.219 18.781 1 76.81 64 LYS B CA 1
ATOM 5621 C C . LYS B 1 64 ? 6.387 -31.594 20.25 1 76.81 64 LYS B C 1
ATOM 5623 O O . LYS B 1 64 ? 7.445 -32.094 20.641 1 76.81 64 LYS B O 1
ATOM 5628 N N . GLU B 1 65 ? 5.484 -31.328 20.922 1 75.75 65 GLU B N 1
ATOM 5629 C CA . GLU B 1 65 ? 5.547 -31.625 22.344 1 75.75 65 GLU B CA 1
ATOM 5630 C C . GLU B 1 65 ? 5.637 -33.125 22.609 1 75.75 65 GLU B C 1
ATOM 5632 O O . GLU B 1 65 ? 6.344 -33.562 23.516 1 75.75 65 GLU B O 1
ATOM 5637 N N . GLN B 1 66 ? 4.918 -33.844 21.781 1 77.44 66 GLN B N 1
ATOM 5638 C CA . GLN B 1 66 ? 4.898 -35.312 21.969 1 77.44 66 GLN B CA 1
ATOM 5639 C C . GLN B 1 66 ? 6.121 -35.969 21.328 1 77.44 66 GLN B C 1
ATOM 5641 O O . GLN B 1 66 ? 6.465 -37.094 21.641 1 77.44 66 GLN B O 1
ATOM 5646 N N . GLY B 1 67 ? 6.828 -35.156 20.359 1 73.88 67 GLY B N 1
ATOM 5647 C CA . GLY B 1 67 ? 8.078 -35.625 19.797 1 73.88 67 GLY B CA 1
ATOM 5648 C C . GLY B 1 67 ? 7.902 -36.344 18.484 1 73.88 67 GLY B C 1
ATOM 5649 O O . GLY B 1 67 ? 8.609 -37.312 18.188 1 73.88 67 GLY B O 1
ATOM 5650 N N . PHE B 1 68 ? 6.895 -36.031 17.625 1 77.56 68 PHE B N 1
ATOM 5651 C CA . PHE B 1 68 ? 6.754 -36.625 16.297 1 77.56 68 PHE B CA 1
ATOM 5652 C C . PHE B 1 68 ? 6.488 -35.531 15.25 1 77.56 68 PHE B C 1
ATOM 5654 O O . PHE B 1 68 ? 6.145 -34.406 15.602 1 77.56 68 PHE B O 1
ATOM 5661 N N . GLY B 1 69 ? 6.754 -35.844 14.039 1 77.5 69 GLY B N 1
ATOM 5662 C CA . GLY B 1 69 ? 6.48 -34.938 12.938 1 77.5 69 GLY B CA 1
ATOM 5663 C C . GLY B 1 69 ? 5.09 -35.125 12.352 1 77.5 69 GLY B C 1
ATOM 5664 O O . GLY B 1 69 ? 4.477 -36.188 12.492 1 77.5 69 GLY B O 1
ATOM 5665 N N . SER B 1 70 ? 4.562 -34.031 11.875 1 77.69 70 SER B N 1
ATOM 5666 C CA . SER B 1 70 ? 3.24 -34.094 11.266 1 77.69 70 SER B CA 1
ATOM 5667 C C . SER B 1 70 ? 3.32 -33.906 9.75 1 77.69 70 SER B C 1
ATOM 5669 O O . SER B 1 70 ? 4.215 -33.25 9.242 1 77.69 70 SER B O 1
ATOM 5671 N N . ARG B 1 71 ? 2.523 -34.656 9 1 74.81 71 ARG B N 1
ATOM 5672 C CA . ARG B 1 71 ? 2.408 -34.594 7.547 1 74.81 71 ARG B CA 1
ATOM 5673 C C . ARG B 1 71 ? 0.949 -34.5 7.121 1 74.81 71 ARG B C 1
ATOM 5675 O O . ARG B 1 71 ? 0.077 -35.156 7.684 1 74.81 71 ARG B O 1
ATOM 5682 N N . GLU B 1 72 ? 0.753 -33.531 6.203 1 67.69 72 GLU B N 1
ATOM 5683 C CA . GLU B 1 72 ? -0.578 -33.438 5.609 1 67.69 72 GLU B CA 1
ATOM 5684 C C . GLU B 1 72 ? -0.667 -34.281 4.324 1 67.69 72 GLU B C 1
ATOM 5686 O O . GLU B 1 72 ? 0.072 -34.031 3.371 1 67.69 72 GLU B O 1
ATOM 5691 N N . LYS B 1 73 ? -1.361 -35.312 4.215 1 57 73 LYS B N 1
ATOM 5692 C CA . LYS B 1 73 ? -1.539 -36.125 3.018 1 57 73 LYS B CA 1
ATOM 5693 C C . LYS B 1 73 ? -2.645 -35.562 2.127 1 57 73 LYS B C 1
ATOM 5695 O O . LYS B 1 73 ? -2.506 -35.531 0.902 1 57 73 LYS B O 1
ATOM 5700 N N . TYR B 1 74 ? -3.807 -35.219 2.604 1 56.19 74 TYR B N 1
ATOM 5701 C CA . TYR B 1 74 ? -4.945 -34.594 1.934 1 56.19 74 TYR B CA 1
ATOM 5702 C C . TYR B 1 74 ? -5.539 -33.469 2.783 1 56.19 74 TYR B C 1
ATOM 5704 O O . TYR B 1 74 ? -5.387 -33.469 4.008 1 56.19 74 TYR B O 1
ATOM 5712 N N . ARG B 1 75 ? -6.137 -32.469 2.092 1 60.5 75 ARG B N 1
ATOM 5713 C CA . ARG B 1 75 ? -6.789 -31.391 2.818 1 60.5 75 ARG B CA 1
ATOM 5714 C C . ARG B 1 75 ? -7.801 -31.922 3.82 1 60.5 75 ARG B C 1
ATOM 5716 O O . ARG B 1 75 ? -8.742 -32.625 3.443 1 60.5 75 ARG B O 1
ATOM 5723 N N . GLY B 1 76 ? -7.418 -31.781 5.188 1 71.06 76 GLY B N 1
ATOM 5724 C CA . GLY B 1 76 ? -8.32 -32.156 6.262 1 71.06 76 GLY B CA 1
ATOM 5725 C C . GLY B 1 76 ? -7.781 -33.312 7.109 1 71.06 76 GLY B C 1
ATOM 5726 O O . GLY B 1 76 ? -8.445 -33.75 8.047 1 71.06 76 GLY B O 1
ATOM 5727 N N . LYS B 1 77 ? -6.641 -33.844 6.711 1 80.19 77 LYS B N 1
ATOM 5728 C CA . LYS B 1 77 ? -6.047 -34.938 7.496 1 80.19 77 LYS B CA 1
ATOM 5729 C C . LYS B 1 77 ? -4.574 -34.625 7.789 1 80.19 77 LYS B C 1
ATOM 5731 O O . LYS B 1 77 ? -3.791 -34.375 6.871 1 80.19 77 LYS B O 1
ATOM 5736 N N . LEU B 1 78 ? -4.215 -34.656 9.023 1 84.44 78 LEU B N 1
ATOM 5737 C CA . LEU B 1 78 ? -2.838 -34.531 9.492 1 84.44 78 LEU B CA 1
ATOM 5738 C C . LEU B 1 78 ? -2.361 -35.812 10.133 1 84.44 78 LEU B C 1
ATOM 5740 O O . LEU B 1 78 ? -2.988 -36.312 11.07 1 84.44 78 LEU B O 1
ATOM 5744 N N . SER B 1 79 ? -1.315 -36.375 9.531 1 83 79 SER B N 1
ATOM 5745 C CA . SER B 1 79 ? -0.814 -37.656 10.031 1 83 79 SER B CA 1
ATOM 5746 C C . SER B 1 79 ? 0.607 -37.531 10.57 1 83 79 SER B C 1
ATOM 5748 O O . SER B 1 79 ? 1.28 -36.531 10.312 1 83 79 SER B O 1
ATOM 5750 N N . CYS B 1 80 ? 1.021 -38.469 11.383 1 79.94 80 CYS B N 1
ATOM 5751 C CA . CYS B 1 80 ? 2.4 -38.594 11.836 1 79.94 80 CYS B CA 1
ATOM 5752 C C . CYS B 1 80 ? 3.35 -38.781 10.656 1 79.94 80 CYS B C 1
ATOM 5754 O O . CYS B 1 80 ? 2.988 -39.375 9.641 1 79.94 80 CYS B O 1
ATOM 5756 N N . SER B 1 81 ? 4.531 -38.25 10.672 1 76.81 81 SER B N 1
ATOM 5757 C CA . SER B 1 81 ? 5.539 -38.312 9.617 1 76.81 81 SER B CA 1
ATOM 5758 C C . SER B 1 81 ? 5.914 -39.75 9.32 1 76.81 81 SER B C 1
ATOM 5760 O O . SER B 1 81 ? 6.395 -40.062 8.227 1 76.81 81 SER B O 1
ATOM 5762 N N . SER B 1 82 ? 5.703 -40.594 10.18 1 74.94 82 SER B N 1
ATOM 5763 C CA . SER B 1 82 ? 6.004 -42 10.016 1 74.94 82 SER B CA 1
ATOM 5764 C C . SER B 1 82 ? 4.773 -42.781 9.57 1 74.94 82 SER B C 1
ATOM 5766 O O . SER B 1 82 ? 4.719 -44 9.703 1 74.94 82 SER B O 1
ATOM 5768 N N . ALA B 1 83 ? 3.902 -41.875 9.133 1 74.81 83 ALA B N 1
ATOM 5769 C CA . ALA B 1 83 ? 2.697 -42.531 8.633 1 74.81 83 ALA B CA 1
ATOM 5770 C C . ALA B 1 83 ? 2.953 -43.188 7.285 1 74.81 83 ALA B C 1
ATOM 5772 O O . ALA B 1 83 ? 3.889 -42.812 6.57 1 74.81 83 ALA B O 1
ATOM 5773 N N . SER B 1 84 ? 2.307 -44.219 6.914 1 67.5 84 SER B N 1
ATOM 5774 C CA . SER B 1 84 ? 2.305 -44.969 5.66 1 67.5 84 SER B CA 1
ATOM 5775 C C . SER B 1 84 ? 3.525 -45.875 5.555 1 67.5 84 SER B C 1
ATOM 5777 O O . SER B 1 84 ? 4.43 -45.812 6.391 1 67.5 84 SER B O 1
ATOM 5779 N N . PHE B 1 85 ? 3.506 -46.844 4.824 1 63.41 85 PHE B N 1
ATOM 5780 C CA . PHE B 1 85 ? 4.578 -47.812 4.609 1 63.41 85 PHE B CA 1
ATOM 5781 C C . PHE B 1 85 ? 5.34 -47.5 3.328 1 63.41 85 PHE B C 1
ATOM 5783 O O . PHE B 1 85 ? 4.758 -47.031 2.35 1 63.41 85 PHE B O 1
ATOM 5790 N N . LYS B 1 86 ? 6.613 -47.344 3.455 1 54.47 86 LYS B N 1
ATOM 5791 C CA . LYS B 1 86 ? 7.434 -47.188 2.256 1 54.47 86 LYS B CA 1
ATOM 5792 C C . LYS B 1 86 ? 7.129 -48.281 1.25 1 54.47 86 LYS B C 1
ATOM 5794 O O . LYS B 1 86 ? 6.992 -49.469 1.624 1 54.47 86 LYS B O 1
ATOM 5799 N N . LYS B 1 87 ? 6.82 -47.875 0.03 1 50.41 87 LYS B N 1
ATOM 5800 C CA . LYS B 1 87 ? 6.758 -48.906 -1.024 1 50.41 87 LYS B CA 1
ATOM 5801 C C . LYS B 1 87 ? 8.102 -49.594 -1.192 1 50.41 87 LYS B C 1
ATOM 5803 O O . LYS B 1 87 ? 9.156 -48.969 -1.052 1 50.41 87 LYS B O 1
ATOM 5808 N N . LYS B 1 88 ? 8.289 -50.781 -1.236 1 50.69 88 LYS B N 1
ATOM 5809 C CA . LYS B 1 88 ? 9.461 -51.656 -1.435 1 50.69 88 LYS B CA 1
ATOM 5810 C C . LYS B 1 88 ? 10.273 -51.188 -2.641 1 50.69 88 LYS B C 1
ATOM 5812 O O . LYS B 1 88 ? 9.758 -51.125 -3.758 1 50.69 88 LYS B O 1
ATOM 5817 N N . SER B 1 89 ? 11.086 -50.219 -2.332 1 48.19 89 SER B N 1
ATOM 5818 C CA . SER B 1 89 ? 11.922 -49.906 -3.482 1 48.19 89 SER B CA 1
ATOM 5819 C C . SER B 1 89 ? 13.023 -50.938 -3.666 1 48.19 89 SER B C 1
ATOM 5821 O O . SER B 1 89 ? 13.594 -51.438 -2.686 1 48.19 89 SER B O 1
ATOM 5823 N N . GLU B 1 90 ? 13.156 -51.719 -4.781 1 46.75 90 GLU B N 1
ATOM 5824 C CA . GLU B 1 90 ? 14.211 -52.625 -5.184 1 46.75 90 GLU B CA 1
ATOM 5825 C C . GLU B 1 90 ? 15.555 -51.906 -5.293 1 46.75 90 GLU B C 1
ATOM 5827 O O . GLU B 1 90 ? 16.5 -52.469 -5.863 1 46.75 90 GLU B O 1
ATOM 5832 N N . ALA B 1 91 ? 15.758 -50.875 -4.793 1 48.53 91 ALA B N 1
ATOM 5833 C CA . ALA B 1 91 ? 17.094 -50.281 -4.938 1 48.53 91 ALA B CA 1
ATOM 5834 C C . ALA B 1 91 ? 18.078 -50.906 -3.969 1 48.53 91 ALA B C 1
ATOM 5836 O O . ALA B 1 91 ? 17.688 -51.406 -2.916 1 48.53 91 ALA B O 1
ATOM 5837 N N . ASN B 1 92 ? 19.281 -51.312 -4.273 1 48.06 92 ASN B N 1
ATOM 5838 C CA . ASN B 1 92 ? 20.344 -52 -3.541 1 48.06 92 ASN B CA 1
ATOM 5839 C C . ASN B 1 92 ? 20.578 -51.344 -2.176 1 48.06 92 ASN B C 1
ATOM 5841 O O . ASN B 1 92 ? 21.078 -52 -1.255 1 48.06 92 ASN B O 1
ATOM 5845 N N . ARG B 1 93 ? 20.547 -49.875 -2.174 1 49.38 93 ARG B N 1
ATOM 5846 C CA . ARG B 1 93 ? 20.719 -49.281 -0.851 1 49.38 93 ARG B CA 1
ATOM 5847 C C . ARG B 1 93 ? 19.422 -48.625 -0.376 1 49.38 93 ARG B C 1
ATOM 5849 O O . ARG B 1 93 ? 19.188 -47.438 -0.667 1 49.38 93 ARG B O 1
ATOM 5856 N N . PRO B 1 94 ? 18.594 -49.406 0.182 1 45.28 94 PRO B N 1
ATOM 5857 C CA . PRO B 1 94 ? 17.312 -48.781 0.575 1 45.28 94 PRO B CA 1
ATOM 5858 C C . PRO B 1 94 ? 17.469 -47.781 1.693 1 45.28 94 PRO B C 1
ATOM 5860 O O . PRO B 1 94 ? 18.281 -47.969 2.607 1 45.28 94 PRO B O 1
ATOM 5863 N N . ARG B 1 95 ? 17.297 -46.562 1.592 1 50.28 95 ARG B N 1
ATOM 5864 C CA . ARG B 1 95 ? 17.312 -45.625 2.721 1 50.28 95 ARG B CA 1
ATOM 5865 C C . ARG B 1 95 ? 16.531 -46.188 3.9 1 50.28 95 ARG B C 1
ATOM 5867 O O . ARG B 1 95 ? 15.562 -46.938 3.713 1 50.28 95 ARG B O 1
ATOM 5874 N N . PRO B 1 96 ? 17.031 -46.031 5.035 1 53.84 96 PRO B N 1
ATOM 5875 C CA . PRO B 1 96 ? 16.359 -46.562 6.215 1 53.84 96 PRO B CA 1
ATOM 5876 C C . PRO B 1 96 ? 14.883 -46.156 6.293 1 53.84 96 PRO B C 1
ATOM 5878 O O . PRO B 1 96 ? 14.516 -45.094 5.844 1 53.84 96 PRO B O 1
ATOM 5881 N N . GLU B 1 97 ? 13.977 -47.031 6.402 1 54.53 97 GLU B N 1
ATOM 5882 C CA . GLU B 1 97 ? 12.523 -46.906 6.465 1 54.53 97 GLU B CA 1
ATOM 5883 C C . GLU B 1 97 ? 12.094 -46.125 7.703 1 54.53 97 GLU B C 1
ATOM 5885 O O . GLU B 1 97 ? 12.336 -46.562 8.836 1 54.53 97 GLU B O 1
ATOM 5890 N N . THR B 1 98 ? 11.906 -44.969 7.562 1 61.69 98 THR B N 1
ATOM 5891 C CA . THR B 1 98 ? 11.414 -44.219 8.703 1 61.69 98 THR B CA 1
ATOM 5892 C C . THR B 1 98 ? 9.891 -44.25 8.781 1 61.69 98 THR B C 1
ATOM 5894 O O . THR B 1 98 ? 9.297 -43.844 9.766 1 61.69 98 THR B O 1
ATOM 5897 N N . ARG B 1 99 ? 9.242 -44.844 7.879 1 68.12 99 ARG B N 1
ATOM 5898 C CA . ARG B 1 99 ? 7.793 -45 7.871 1 68.12 99 ARG B CA 1
ATOM 5899 C C . ARG B 1 99 ? 7.355 -46.281 8.539 1 68.12 99 ARG B C 1
ATOM 5901 O O . ARG B 1 99 ? 7.742 -47.375 8.109 1 68.12 99 ARG B O 1
ATOM 5908 N N . ALA B 1 100 ? 6.812 -46.281 9.562 1 74.44 100 ALA B N 1
ATOM 5909 C CA . ALA B 1 100 ? 6.398 -47.438 10.359 1 74.44 100 ALA B CA 1
ATOM 5910 C C . ALA B 1 100 ? 4.887 -47.625 10.297 1 74.44 100 ALA B C 1
ATOM 5912 O O . ALA B 1 100 ? 4.316 -48.375 11.109 1 74.44 100 ALA B O 1
ATOM 5913 N N . GLY B 1 101 ? 4.211 -46.969 9.375 1 73.88 101 GLY B N 1
ATOM 5914 C CA . GLY B 1 101 ? 2.768 -47.094 9.305 1 73.88 101 GLY B CA 1
ATOM 5915 C C . GLY B 1 101 ? 2.055 -46.594 10.539 1 73.88 101 GLY B C 1
ATOM 5916 O O . GLY B 1 101 ? 1.058 -47.156 10.977 1 73.88 101 GLY B O 1
ATOM 5917 N N . CYS B 1 102 ? 2.451 -45.594 11.117 1 81.12 102 CYS B N 1
ATOM 5918 C CA . CYS B 1 102 ? 1.889 -45.031 12.344 1 81.12 102 CYS B CA 1
ATOM 5919 C C . CYS B 1 102 ? 0.472 -44.531 12.117 1 81.12 102 CYS B C 1
ATOM 5921 O O . CYS B 1 102 ? 0.232 -43.75 11.195 1 81.12 102 CYS B O 1
ATOM 5923 N N . PRO B 1 103 ? -0.437 -45.031 12.852 1 83.06 103 PRO B N 1
ATOM 5924 C CA . PRO B 1 103 ? -1.84 -44.688 12.648 1 83.06 103 PRO B CA 1
ATOM 5925 C C . PRO B 1 103 ? -2.182 -43.312 13.219 1 83.06 103 PRO B C 1
ATOM 5927 O O . PRO B 1 103 ? -3.283 -42.781 12.992 1 83.06 103 PRO B O 1
ATOM 5930 N N . ALA B 1 104 ? -1.312 -42.625 13.938 1 86.75 104 ALA B N 1
ATOM 5931 C CA . ALA B 1 104 ? -1.633 -41.375 14.594 1 86.75 104 ALA B CA 1
ATOM 5932 C C . ALA B 1 104 ? -1.99 -40.281 13.562 1 86.75 104 ALA B C 1
ATOM 5934 O O . ALA B 1 104 ? -1.217 -40.031 12.641 1 86.75 104 ALA B O 1
ATOM 5935 N N . MET B 1 105 ? -3.158 -39.75 13.711 1 87.44 105 MET B N 1
ATOM 5936 C CA . MET B 1 105 ? -3.65 -38.75 12.766 1 87.44 105 MET B CA 1
ATOM 5937 C C . MET B 1 105 ? -4.848 -38 13.336 1 87.44 105 MET B C 1
ATOM 5939 O O . MET B 1 105 ? -5.473 -38.469 14.297 1 87.44 105 MET B O 1
ATOM 5943 N N . ILE B 1 106 ? -5.039 -36.812 12.75 1 86.5 106 ILE B N 1
ATOM 5944 C CA . ILE B 1 106 ? -6.312 -36.125 12.961 1 86.5 106 ILE B CA 1
ATOM 5945 C C . ILE B 1 106 ? -6.98 -35.844 11.617 1 86.5 106 ILE B C 1
ATOM 5947 O O . ILE B 1 106 ? -6.301 -35.594 10.617 1 86.5 106 ILE B O 1
ATOM 5951 N N . LYS B 1 107 ? -8.266 -36.031 11.578 1 83.94 107 LYS B N 1
ATOM 5952 C CA . LYS B 1 107 ? -9.102 -35.594 10.469 1 83.94 107 LYS B CA 1
ATOM 5953 C C . LYS B 1 107 ? -10.023 -34.438 10.898 1 83.94 107 LYS B C 1
ATOM 5955 O O . LYS B 1 107 ? -10.617 -34.5 11.977 1 83.94 107 LYS B O 1
ATOM 5960 N N . PHE B 1 108 ? -9.977 -33.438 10.102 1 83.12 108 PHE B N 1
ATOM 5961 C CA . PHE B 1 108 ? -10.836 -32.281 10.422 1 83.12 108 PHE B CA 1
ATOM 5962 C C . PHE B 1 108 ? -11.555 -31.797 9.18 1 83.12 108 PHE B C 1
ATOM 5964 O O . PHE B 1 108 ? -11.125 -32.062 8.055 1 83.12 108 PHE B O 1
ATOM 5971 N N . ARG B 1 109 ? -12.734 -31.219 9.406 1 79.56 109 ARG B N 1
ATOM 5972 C CA . ARG B 1 109 ? -13.57 -30.719 8.312 1 79.56 109 ARG B CA 1
ATOM 5973 C C . ARG B 1 109 ? -14.219 -29.391 8.672 1 79.56 109 ARG B C 1
ATOM 5975 O O . ARG B 1 109 ? -14.422 -29.094 9.852 1 79.56 109 ARG B O 1
ATOM 5982 N N . LEU B 1 110 ? -14.43 -28.641 7.754 1 78.25 110 LEU B N 1
ATOM 5983 C CA . LEU B 1 110 ? -15.195 -27.406 7.891 1 78.25 110 LEU B CA 1
ATOM 5984 C C . LEU B 1 110 ? -16.672 -27.703 8.109 1 78.25 110 LEU B C 1
ATOM 5986 O O . LEU B 1 110 ? -17.312 -28.375 7.293 1 78.25 110 LEU B O 1
ATOM 5990 N N . MET B 1 111 ? -17.125 -27.25 9.234 1 73.88 111 MET B N 1
ATOM 5991 C CA . MET B 1 111 ? -18.516 -27.516 9.602 1 73.88 111 MET B CA 1
ATOM 5992 C C . MET B 1 111 ? -19.438 -26.422 9.07 1 73.88 111 MET B C 1
ATOM 5994 O O . MET B 1 111 ? -18.969 -25.344 8.672 1 73.88 111 MET B O 1
ATOM 5998 N N . GLU B 1 112 ? -20.703 -26.625 9.102 1 68.88 112 GLU B N 1
ATOM 5999 C CA . GLU B 1 112 ? -21.719 -25.672 8.68 1 68.88 112 GLU B CA 1
ATOM 6000 C C . GLU B 1 112 ? -21.594 -24.359 9.453 1 68.88 112 GLU B C 1
ATOM 6002 O O . GLU B 1 112 ? -21.922 -23.297 8.93 1 68.88 112 GLU B O 1
ATOM 6007 N N . THR B 1 113 ? -20.969 -24.422 10.547 1 64.5 113 THR B N 1
ATOM 6008 C CA . THR B 1 113 ? -20.781 -23.266 11.414 1 64.5 113 THR B CA 1
ATOM 6009 C C . THR B 1 113 ? -19.547 -22.469 10.992 1 64.5 113 THR B C 1
ATOM 6011 O O . THR B 1 113 ? -19.172 -21.516 11.664 1 64.5 113 THR B O 1
ATOM 6014 N N . LYS B 1 114 ? -18.953 -22.875 9.852 1 66.06 114 LYS B N 1
ATOM 6015 C CA . LYS B 1 114 ? -17.781 -22.25 9.266 1 66.06 114 LYS B CA 1
ATOM 6016 C C . LYS B 1 114 ? -16.578 -22.359 10.188 1 66.06 114 LYS B C 1
ATOM 6018 O O . LYS B 1 114 ? -15.703 -21.484 10.18 1 66.06 114 LYS B O 1
ATOM 6023 N N . ARG B 1 115 ? -16.656 -23.312 10.93 1 75.44 115 ARG B N 1
ATOM 6024 C CA . ARG B 1 115 ? -15.531 -23.641 11.789 1 75.44 115 ARG B CA 1
ATOM 6025 C C . ARG B 1 115 ? -14.938 -25 11.414 1 75.44 115 ARG B C 1
ATOM 6027 O O . ARG B 1 115 ? -15.641 -25.859 10.906 1 75.44 115 ARG B O 1
ATOM 6034 N N . TRP B 1 116 ? -13.672 -25.094 11.664 1 80 116 TRP B N 1
ATOM 6035 C CA . TRP B 1 116 ? -13 -26.359 11.438 1 80 116 TRP B CA 1
ATOM 6036 C C . TRP B 1 116 ? -13.086 -27.25 12.672 1 80 116 TRP B C 1
ATOM 6038 O O . TRP B 1 116 ? -12.695 -26.844 13.766 1 80 116 TRP B O 1
ATOM 6048 N N . ARG B 1 117 ? -13.656 -28.406 12.414 1 83.94 117 ARG B N 1
ATOM 6049 C CA . ARG B 1 117 ? -13.844 -29.328 13.531 1 83.94 117 ARG B CA 1
ATOM 6050 C C . ARG B 1 117 ? -13.055 -30.625 13.312 1 83.94 117 ARG B C 1
ATOM 6052 O O . ARG B 1 117 ? -13.055 -31.172 12.211 1 83.94 117 ARG B O 1
ATOM 6059 N N . ILE B 1 118 ? -12.391 -31.047 14.367 1 83.5 118 ILE B N 1
ATOM 6060 C CA . ILE B 1 118 ? -11.727 -32.344 14.336 1 83.5 118 ILE B CA 1
ATOM 6061 C C . ILE B 1 118 ? -12.773 -33.469 14.422 1 83.5 118 ILE B C 1
ATOM 6063 O O . ILE B 1 118 ? -13.555 -33.5 15.375 1 83.5 118 ILE B O 1
ATOM 6067 N N . ILE B 1 119 ? -12.844 -34.25 13.438 1 83.94 119 ILE B N 1
ATOM 6068 C CA . ILE B 1 119 ? -13.883 -35.281 13.352 1 83.94 119 ILE B CA 1
ATOM 6069 C C . ILE B 1 119 ? -13.305 -36.625 13.727 1 83.94 119 ILE B C 1
ATOM 6071 O O . ILE B 1 119 ? -14.047 -37.562 14.078 1 83.94 119 ILE B O 1
ATOM 6075 N N . GLU B 1 120 ? -12.07 -36.875 13.602 1 84.62 120 GLU B N 1
ATOM 6076 C CA . GLU B 1 120 ? -11.414 -38.125 13.953 1 84.62 120 GLU B CA 1
ATOM 6077 C C . GLU B 1 120 ? -10.039 -37.875 14.562 1 84.62 120 GLU B C 1
ATOM 6079 O O . GLU B 1 120 ? -9.312 -36.969 14.133 1 84.62 120 GLU B O 1
ATOM 6084 N N . VAL B 1 121 ? -9.789 -38.594 15.609 1 87.12 121 VAL B N 1
ATOM 6085 C CA . VAL B 1 121 ? -8.492 -38.469 16.266 1 87.12 121 VAL B CA 1
ATOM 6086 C C . VAL B 1 121 ? -7.953 -39.844 16.609 1 87.12 121 VAL B C 1
ATOM 6088 O O . VAL B 1 121 ? -8.68 -40.688 17.141 1 87.12 121 VAL B O 1
ATOM 6091 N N . GLU B 1 122 ? -6.824 -40.188 16.156 1 84.88 122 GLU B N 1
ATOM 6092 C CA . GLU B 1 122 ? -6.051 -41.375 16.578 1 84.88 122 GLU B CA 1
ATOM 6093 C C . GLU B 1 122 ? -4.723 -40.938 17.203 1 84.88 122 GLU B C 1
ATOM 6095 O O . GLU B 1 122 ? -3.852 -40.406 16.516 1 84.88 122 GLU B O 1
ATOM 6100 N N . LEU B 1 123 ? -4.5 -41.188 18.484 1 84.75 123 LEU B N 1
ATOM 6101 C CA . LEU B 1 123 ? -3.334 -40.656 19.172 1 84.75 123 LEU B CA 1
ATOM 6102 C C . LEU B 1 123 ? -2.266 -41.719 19.344 1 84.75 123 LEU B C 1
ATOM 6104 O O . LEU B 1 123 ? -1.125 -41.438 19.703 1 84.75 123 LEU B O 1
ATOM 6108 N N . GLU B 1 124 ? -2.613 -43 19.078 1 81.69 124 GLU B N 1
ATOM 6109 C CA . GLU B 1 124 ? -1.675 -44.094 19.328 1 81.69 124 GLU B CA 1
ATOM 6110 C C . GLU B 1 124 ? -0.616 -44.156 18.234 1 81.69 124 GLU B C 1
ATOM 6112 O O . GLU B 1 124 ? -0.936 -44.094 17.047 1 81.69 124 GLU B O 1
ATOM 6117 N N . HIS B 1 125 ? 0.659 -44.094 18.594 1 81.88 125 HIS B N 1
ATOM 6118 C CA . HIS B 1 125 ? 1.807 -44.25 17.703 1 81.88 125 HIS B CA 1
ATOM 6119 C C . HIS B 1 125 ? 2.342 -45.688 17.781 1 81.88 125 HIS B C 1
ATOM 6121 O O . HIS B 1 125 ? 2.256 -46.344 18.828 1 81.88 125 HIS B O 1
ATOM 6127 N N . ASN B 1 126 ? 2.768 -46.188 16.672 1 75.62 126 ASN B N 1
ATOM 6128 C CA . ASN B 1 126 ? 3.363 -47.5 16.688 1 75.62 126 ASN B CA 1
ATOM 6129 C C . ASN B 1 126 ? 4.887 -47.438 16.734 1 75.62 126 ASN B C 1
ATOM 6131 O O . ASN B 1 126 ? 5.566 -48.438 16.469 1 75.62 126 ASN B O 1
ATOM 6135 N N . HIS B 1 127 ? 5.391 -46.25 16.891 1 76.06 127 HIS B N 1
ATOM 6136 C CA . HIS B 1 127 ? 6.832 -46.062 17.016 1 76.06 127 HIS B CA 1
ATOM 6137 C C . HIS B 1 127 ? 7.168 -45.25 18.266 1 76.06 127 HIS B C 1
ATOM 6139 O O . HIS B 1 127 ? 6.293 -44.594 18.844 1 76.06 127 HIS B O 1
ATOM 6145 N N . LEU B 1 128 ? 8.375 -45.344 18.703 1 74.31 128 LEU B N 1
ATOM 6146 C CA . LEU B 1 128 ? 8.805 -44.656 19.906 1 74.31 128 LEU B CA 1
ATOM 6147 C C . LEU B 1 128 ? 8.906 -43.156 19.641 1 74.31 128 LEU B C 1
ATOM 6149 O O . LEU B 1 128 ? 9.398 -42.719 18.594 1 74.31 128 LEU B O 1
ATOM 6153 N N . LEU B 1 129 ? 8.141 -42.375 20.453 1 71.25 129 LEU B N 1
ATOM 6154 C CA . LEU B 1 129 ? 8.195 -40.906 20.391 1 71.25 129 LEU B CA 1
ATOM 6155 C C . LEU B 1 129 ? 9.328 -40.375 21.266 1 71.25 129 LEU B C 1
ATOM 6157 O O . LEU B 1 129 ? 9.555 -40.875 22.375 1 71.25 129 LEU B O 1
ATOM 6161 N N . SER B 1 130 ? 10.305 -39.812 20.766 1 65 130 SER B N 1
ATOM 6162 C CA . SER B 1 130 ? 11.336 -39.156 21.578 1 65 130 SER B CA 1
ATOM 6163 C C . SER B 1 130 ? 11.195 -37.625 21.516 1 65 130 SER B C 1
ATOM 6165 O O . SER B 1 130 ? 11.219 -37.031 20.438 1 65 130 SER B O 1
ATOM 6167 N N . PRO B 1 131 ? 10.781 -37.031 22.562 1 58.06 131 PRO B N 1
ATOM 6168 C CA . PRO B 1 131 ? 10.672 -35.594 22.578 1 58.06 131 PRO B CA 1
ATOM 6169 C C . PRO B 1 131 ? 11.891 -34.906 21.969 1 58.06 131 PRO B C 1
ATOM 6171 O O . PRO B 1 131 ? 11.773 -33.781 21.438 1 58.06 131 PRO B O 1
ATOM 6174 N N . ARG B 1 132 ? 12.984 -35.469 22.062 1 57.34 132 ARG B N 1
ATOM 6175 C CA . ARG B 1 132 ? 14.227 -34.906 21.547 1 57.34 132 ARG B CA 1
ATOM 6176 C C . ARG B 1 132 ? 14.266 -34.969 20.016 1 57.34 132 ARG B C 1
ATOM 6178 O O . ARG B 1 132 ? 14.844 -34.094 19.359 1 57.34 132 ARG B O 1
ATOM 6185 N N . SER B 1 133 ? 13.695 -35.969 19.453 1 52.44 133 SER B N 1
ATOM 6186 C CA . SER B 1 133 ? 13.719 -36.156 18 1 52.44 133 SER B CA 1
ATOM 6187 C C . SER B 1 133 ? 12.68 -35.281 17.312 1 52.44 133 SER B C 1
ATOM 6189 O O . SER B 1 133 ? 12.828 -34.969 16.125 1 52.44 133 SER B O 1
ATOM 6191 N N . GLY B 1 134 ? 11.602 -35 17.984 1 53.28 134 GLY B N 1
ATOM 6192 C CA . GLY B 1 134 ? 10.539 -34.188 17.438 1 53.28 134 GLY B CA 1
ATOM 6193 C C . GLY B 1 134 ? 11.023 -32.812 17 1 53.28 134 GLY B C 1
ATOM 6194 O O . GLY B 1 134 ? 10.484 -32.25 16.047 1 53.28 134 GLY B O 1
ATOM 6195 N N . LYS B 1 135 ? 11.93 -32.375 17.672 1 53.34 135 LYS B N 1
ATOM 6196 C CA . LYS B 1 135 ? 12.508 -31.062 17.344 1 53.34 135 LYS B CA 1
ATOM 6197 C C . LYS B 1 135 ? 13.117 -31.062 15.945 1 53.34 135 LYS B C 1
ATOM 6199 O O . LYS B 1 135 ? 13.195 -30.031 15.289 1 53.34 135 LYS B O 1
ATOM 6204 N N . PHE B 1 136 ? 13.469 -32.281 15.539 1 48.69 136 PHE B N 1
ATOM 6205 C CA . PHE B 1 136 ? 14.203 -32.406 14.281 1 48.69 136 PHE B CA 1
ATOM 6206 C C . PHE B 1 136 ? 13.25 -32.719 13.133 1 48.69 136 PHE B C 1
ATOM 6208 O O . PHE B 1 136 ? 13.68 -32.844 11.984 1 48.69 136 PHE B O 1
ATOM 6215 N N . CYS B 1 137 ? 12.062 -32.969 13.383 1 52.09 137 CYS B N 1
ATOM 6216 C CA . CYS B 1 137 ? 11.133 -33.312 12.32 1 52.09 137 CYS B CA 1
ATOM 6217 C C . CYS B 1 137 ? 10.812 -32.094 11.453 1 52.09 137 CYS B C 1
ATOM 6219 O O . CYS B 1 137 ? 10.664 -30.969 11.969 1 52.09 137 CYS B O 1
ATOM 6221 N N . LYS B 1 138 ? 10.766 -32.312 10.07 1 51.34 138 LYS B N 1
ATOM 6222 C CA . LYS B 1 138 ? 10.539 -31.234 9.109 1 51.34 138 LYS B CA 1
ATOM 6223 C C . LYS B 1 138 ? 9.281 -30.438 9.461 1 51.34 138 LYS B C 1
ATOM 6225 O O . LYS B 1 138 ? 9.219 -29.234 9.234 1 51.34 138 LYS B O 1
ATOM 6230 N N . SER B 1 139 ? 8.367 -31.188 10.023 1 52.41 139 SER B N 1
ATOM 6231 C CA . SER B 1 139 ? 7.082 -30.562 10.312 1 52.41 139 SER B CA 1
ATOM 6232 C C . SER B 1 139 ? 7.191 -29.625 11.508 1 52.41 139 SER B C 1
ATOM 6234 O O . SER B 1 139 ? 6.352 -28.734 11.68 1 52.41 139 SER B O 1
ATOM 6236 N N . HIS B 1 140 ? 8.039 -30.062 12.438 1 49.03 140 HIS B N 1
ATOM 6237 C CA . HIS B 1 140 ? 8.188 -29.266 13.648 1 49.03 140 HIS B CA 1
ATOM 6238 C C . HIS B 1 140 ? 9.227 -28.156 13.469 1 49.03 140 HIS B C 1
ATOM 6240 O O . HIS B 1 140 ? 9.438 -27.344 14.367 1 49.03 140 HIS B O 1
ATOM 6246 N N . LYS B 1 141 ? 10.125 -28.391 12.547 1 36.41 141 LYS B N 1
ATOM 6247 C CA . LYS B 1 141 ? 11.109 -27.328 12.391 1 36.41 141 LYS B CA 1
ATOM 6248 C C . LYS B 1 141 ? 10.43 -25.953 12.398 1 36.41 141 LYS B C 1
ATOM 6250 O O . LYS B 1 141 ? 9.539 -25.688 11.594 1 36.41 141 LYS B O 1
ATOM 6255 N N . HIS B 1 142 ? 10.148 -25.672 13.484 1 33.78 142 HIS B N 1
ATOM 6256 C CA . HIS B 1 142 ? 9.898 -24.234 13.633 1 33.78 142 HIS B CA 1
ATOM 6257 C C . HIS B 1 142 ? 10.852 -23.422 12.766 1 33.78 142 HIS B C 1
ATOM 6259 O O . HIS B 1 142 ? 12.07 -23.594 12.844 1 33.78 142 HIS B O 1
ATOM 6265 N N . ILE B 1 143 ? 10.633 -23.312 11.523 1 29.02 143 ILE B N 1
ATOM 6266 C CA . ILE B 1 143 ? 11.68 -22.453 10.969 1 29.02 143 ILE B CA 1
ATOM 6267 C C . ILE B 1 143 ? 12.055 -21.375 11.984 1 29.02 143 ILE B C 1
ATOM 6269 O O . ILE B 1 143 ? 11.273 -20.469 12.25 1 29.02 143 ILE B O 1
ATOM 6273 N N . GLY B 1 144 ? 12.398 -21.734 13.109 1 26.77 144 GLY B N 1
ATOM 6274 C CA . GLY B 1 144 ? 13.125 -20.781 13.93 1 26.77 144 GLY B CA 1
ATOM 6275 C C . GLY B 1 144 ? 13.945 -19.797 13.117 1 26.77 144 GLY B C 1
ATOM 6276 O O . GLY B 1 144 ? 14.211 -20.031 11.93 1 26.77 144 GLY B O 1
ATOM 6277 N N . ILE B 1 145 ? 14.195 -18.672 13.695 1 24.75 145 ILE B N 1
ATOM 6278 C CA . ILE B 1 145 ? 15.219 -17.75 13.211 1 24.75 145 ILE B CA 1
ATOM 6279 C C . ILE B 1 145 ? 16.406 -18.531 12.664 1 24.75 145 ILE B C 1
ATOM 6281 O O . ILE B 1 145 ? 16.656 -19.672 13.078 1 24.75 145 ILE B O 1
ATOM 6285 N N . GLY B 1 146 ? 17.203 -18.125 11.922 1 25.19 146 GLY B N 1
ATOM 6286 C CA . GLY B 1 146 ? 18.438 -18.578 11.297 1 25.19 146 GLY B CA 1
ATOM 6287 C C . GLY B 1 146 ? 19.312 -19.406 12.211 1 25.19 146 GLY B C 1
ATOM 6288 O O . GLY B 1 146 ? 19.797 -18.922 13.234 1 25.19 146 GLY B O 1
ATOM 6289 N N . THR B 1 147 ? 19.016 -20.5 12.508 1 24.09 147 THR B N 1
ATOM 6290 C CA . THR B 1 147 ? 20.266 -21.219 12.688 1 24.09 147 THR B CA 1
ATOM 6291 C C . THR B 1 147 ? 21.172 -21.047 11.469 1 24.09 147 THR B C 1
ATOM 6293 O O . THR B 1 147 ? 20.828 -21.484 10.375 1 24.09 147 THR B O 1
ATOM 6296 N N . LYS B 1 148 ? 21.891 -20.031 11.406 1 25.48 148 LYS B N 1
ATOM 6297 C CA . LYS B 1 148 ? 23.047 -19.656 10.617 1 25.48 148 LYS B CA 1
ATOM 6298 C C . LYS B 1 148 ? 23.953 -20.859 10.375 1 25.48 148 LYS B C 1
ATOM 6300 O O . LYS B 1 148 ? 24.688 -21.266 11.266 1 25.48 148 LYS B O 1
ATOM 6305 N N . ARG B 1 149 ? 23.531 -21.953 9.992 1 26.7 149 ARG B N 1
ATOM 6306 C CA . ARG B 1 149 ? 24.719 -22.672 9.586 1 26.7 149 ARG B CA 1
ATOM 6307 C C . ARG B 1 149 ? 25.672 -21.766 8.812 1 26.7 149 ARG B C 1
ATOM 6309 O O . ARG B 1 149 ? 25.266 -21.125 7.844 1 26.7 149 ARG B O 1
ATOM 6316 N N . THR B 1 150 ? 26.672 -21.359 9.445 1 25.45 150 THR B N 1
ATOM 6317 C CA . THR B 1 150 ? 27.922 -20.766 8.984 1 25.45 150 THR B CA 1
ATOM 6318 C C . THR B 1 150 ? 28.453 -21.484 7.754 1 25.45 150 THR B C 1
ATOM 6320 O O . THR B 1 150 ? 28.875 -22.641 7.844 1 25.45 150 THR B O 1
ATOM 6323 N N . LEU B 1 151 ? 27.734 -21.625 6.77 1 27.06 151 LEU B N 1
ATOM 6324 C CA . LEU B 1 151 ? 28.641 -22.047 5.699 1 27.06 151 LEU B CA 1
ATOM 6325 C C . LEU B 1 151 ? 30.047 -21.516 5.934 1 27.06 151 LEU B C 1
ATOM 6327 O O . LEU B 1 151 ? 30.234 -20.344 6.246 1 27.06 151 LEU B O 1
ATOM 6331 N N . HIS B 1 152 ? 30.844 -22.328 6.41 1 27.91 152 HIS B N 1
ATOM 6332 C CA . HIS B 1 152 ? 32.281 -22.188 6.52 1 27.91 152 HIS B CA 1
ATOM 6333 C C . HIS B 1 152 ? 32.875 -21.469 5.301 1 27.91 152 HIS B C 1
ATOM 6335 O O . HIS B 1 152 ? 33.281 -22.109 4.332 1 27.91 152 HIS B O 1
ATOM 6341 N N . LEU B 1 153 ? 32.094 -20.484 4.719 1 30.23 153 LEU B N 1
ATOM 6342 C CA . LEU B 1 153 ? 33 -19.75 3.877 1 30.23 153 LEU B CA 1
ATOM 6343 C C . LEU B 1 153 ? 34.281 -19.438 4.629 1 30.23 153 LEU B C 1
ATOM 6345 O O . LEU B 1 153 ? 34.25 -19.141 5.828 1 30.23 153 LEU B O 1
ATOM 6349 N N . ASP B 1 154 ? 35.344 -20.031 4.203 1 34.25 154 ASP B N 1
ATOM 6350 C CA . ASP B 1 154 ? 36.625 -19.891 4.84 1 34.25 154 ASP B CA 1
ATOM 6351 C C . ASP B 1 154 ? 36.781 -18.547 5.547 1 34.25 154 ASP B C 1
ATOM 6353 O O . ASP B 1 154 ? 37.125 -18.484 6.727 1 34.25 154 ASP B O 1
ATOM 6357 N N . SER B 1 155 ? 37.469 -17.453 4.949 1 32.78 155 SER B N 1
ATOM 6358 C CA . SER B 1 155 ? 37.906 -16.312 5.727 1 32.78 155 SER B CA 1
ATOM 6359 C C . SER B 1 155 ? 36.781 -15.281 5.883 1 32.78 155 SER B C 1
ATOM 6361 O O . SER B 1 155 ? 35.969 -15.109 4.977 1 32.78 155 SER B O 1
ATOM 6363 N N . ALA B 1 156 ? 36.344 -14.859 7.051 1 38.44 156 ALA B N 1
ATOM 6364 C CA . ALA B 1 156 ? 35.5 -13.789 7.57 1 38.44 156 ALA B CA 1
ATOM 6365 C C . ALA B 1 156 ? 35.438 -12.602 6.609 1 38.44 156 ALA B C 1
ATOM 6367 O O . ALA B 1 156 ? 34.438 -11.914 6.504 1 38.44 156 ALA B O 1
ATOM 6368 N N . GLU B 1 157 ? 36.5 -12.328 5.977 1 37.69 157 GLU B N 1
ATOM 6369 C CA . GLU B 1 157 ? 36.75 -11.203 5.074 1 37.69 157 GLU B CA 1
ATOM 6370 C C . GLU B 1 157 ? 35.969 -11.344 3.779 1 37.69 157 GLU B C 1
ATOM 6372 O O . GLU B 1 157 ? 35.469 -10.352 3.244 1 37.69 157 GLU B O 1
ATOM 6377 N N . GLU B 1 158 ? 35.844 -12.539 3.246 1 36.66 158 GLU B N 1
ATOM 6378 C CA . GLU B 1 158 ? 35.219 -12.734 1.933 1 36.66 158 GLU B CA 1
ATOM 6379 C C . GLU B 1 158 ? 33.719 -12.648 2.008 1 36.66 158 GLU B C 1
ATOM 6381 O O . GLU B 1 158 ? 33.062 -12.125 1.098 1 36.66 158 GLU B O 1
ATOM 6386 N N . VAL B 1 159 ? 33.062 -13.188 2.914 1 39.03 159 VAL B N 1
ATOM 6387 C CA . VAL B 1 159 ? 31.625 -13.117 3.109 1 39.03 159 VAL B CA 1
ATOM 6388 C C . VAL B 1 159 ? 31.188 -11.664 3.291 1 39.03 159 VAL B C 1
ATOM 6390 O O . VAL B 1 159 ? 30.156 -11.25 2.766 1 39.03 159 VAL B O 1
ATOM 6393 N N . GLN B 1 160 ? 31.938 -10.93 4.109 1 40.28 160 GLN B N 1
ATOM 6394 C CA . GLN B 1 160 ? 31.656 -9.508 4.336 1 40.28 160 GLN B CA 1
ATOM 6395 C C . GLN B 1 160 ? 31.75 -8.719 3.035 1 40.28 160 GLN B C 1
ATOM 6397 O O . GLN B 1 160 ? 30.969 -7.793 2.816 1 40.28 160 GLN B O 1
ATOM 6402 N N . LYS B 1 161 ? 32.75 -9.023 2.209 1 40.66 161 LYS B N 1
ATOM 6403 C CA . LYS B 1 161 ? 32.969 -8.359 0.924 1 40.66 161 LYS B CA 1
ATOM 6404 C C . LYS B 1 161 ? 31.828 -8.68 -0.052 1 40.66 161 LYS B C 1
ATOM 6406 O O . LYS B 1 161 ? 31.406 -7.824 -0.832 1 40.66 161 LYS B O 1
ATOM 6411 N N . ILE B 1 162 ? 31.375 -9.914 -0.16 1 40.78 162 ILE B N 1
ATOM 6412 C CA . ILE B 1 162 ? 30.312 -10.328 -1.069 1 40.78 162 ILE B CA 1
ATOM 6413 C C . ILE B 1 162 ? 29 -9.641 -0.678 1 40.78 162 ILE B C 1
ATOM 6415 O O . ILE B 1 162 ? 28.234 -9.227 -1.544 1 40.78 162 ILE B O 1
ATOM 6419 N N . LYS B 1 163 ? 28.625 -9.703 0.626 1 47.66 163 LYS B N 1
ATOM 6420 C CA . LYS B 1 163 ? 27.438 -9.07 1.187 1 47.66 163 LYS B CA 1
ATOM 6421 C C . LYS B 1 163 ? 27.422 -7.574 0.88 1 47.66 163 LYS B C 1
ATOM 6423 O O . LYS B 1 163 ? 26.359 -6.996 0.652 1 47.66 163 LYS B O 1
ATOM 6428 N N . LEU B 1 164 ? 28.641 -6.996 0.96 1 46.06 164 LEU B N 1
ATOM 6429 C CA . LEU B 1 164 ? 28.797 -5.559 0.773 1 46.06 164 LEU B CA 1
ATOM 6430 C C . LEU B 1 164 ? 28.594 -5.176 -0.688 1 46.06 164 LEU B C 1
ATOM 6432 O O . LEU B 1 164 ? 28.125 -4.07 -0.984 1 46.06 164 LEU B O 1
ATOM 6436 N N . SER B 1 165 ? 28.922 -6.145 -1.682 1 54.09 165 SER B N 1
ATOM 6437 C CA . SER B 1 165 ? 29.016 -5.719 -3.074 1 54.09 165 SER B CA 1
ATOM 6438 C C . SER B 1 165 ? 27.75 -6.086 -3.846 1 54.09 165 SER B C 1
ATOM 6440 O O . SER B 1 165 ? 27.609 -5.75 -5.023 1 54.09 165 SER B O 1
ATOM 6442 N N . ASN B 1 166 ? 26.828 -6.773 -3.234 1 67.62 166 ASN B N 1
ATOM 6443 C CA . ASN B 1 166 ? 25.703 -7.215 -4.055 1 67.62 166 ASN B CA 1
ATOM 6444 C C . ASN B 1 166 ? 24.594 -6.16 -4.113 1 67.62 166 ASN B C 1
ATOM 6446 O O . ASN B 1 166 ? 23.797 -6.047 -3.186 1 67.62 166 ASN B O 1
ATOM 6450 N N . GLN B 1 167 ? 24.812 -5.285 -5.098 1 82.06 167 GLN B N 1
ATOM 6451 C CA . GLN B 1 167 ? 23.859 -4.203 -5.309 1 82.06 167 GLN B CA 1
ATOM 6452 C C . GLN B 1 167 ? 23.234 -4.273 -6.703 1 82.06 167 GLN B C 1
ATOM 6454 O O . GLN B 1 167 ? 23.906 -4.688 -7.656 1 82.06 167 GLN B O 1
ATOM 6459 N N . LEU B 1 168 ? 21.984 -4.023 -6.695 1 88.44 168 LEU B N 1
ATOM 6460 C CA . LEU B 1 168 ? 21.312 -3.914 -7.988 1 88.44 168 LEU 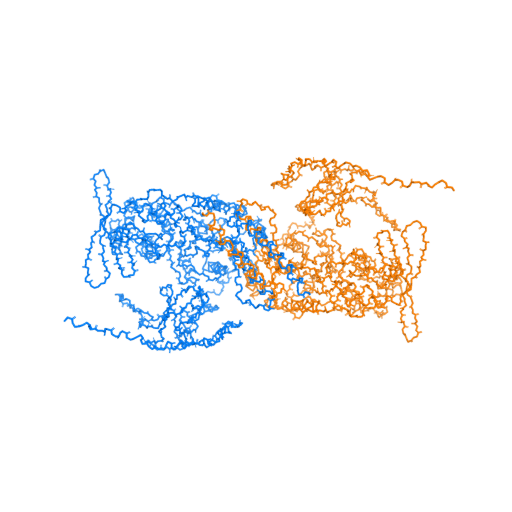B CA 1
ATOM 6461 C C . LEU B 1 168 ? 21.938 -2.811 -8.836 1 88.44 168 LEU B C 1
ATOM 6463 O O . LEU B 1 168 ? 22.156 -1.695 -8.352 1 88.44 168 LEU B O 1
ATOM 6467 N N . LYS B 1 169 ? 22.375 -3.137 -9.992 1 83.06 169 LYS B N 1
ATOM 6468 C CA . LYS B 1 169 ? 23 -2.154 -10.875 1 83.06 169 LYS B CA 1
ATOM 6469 C C . LYS B 1 169 ? 21.938 -1.288 -11.562 1 83.06 169 LYS B C 1
ATOM 6471 O O . LYS B 1 169 ? 21.188 -1.769 -12.414 1 83.06 169 LYS B O 1
ATOM 6476 N N . LEU B 1 170 ? 21.891 -0.048 -11.133 1 87.62 170 LEU B N 1
ATOM 6477 C CA . LEU B 1 170 ? 20.922 0.889 -11.688 1 87.62 170 LEU B CA 1
ATOM 6478 C C . LEU B 1 170 ? 21.594 1.865 -12.648 1 87.62 170 LEU B C 1
ATOM 6480 O O . LEU B 1 170 ? 22.719 2.322 -12.391 1 87.62 170 LEU B O 1
ATOM 6484 N N . LYS B 1 171 ? 21.062 2.043 -13.773 1 86.56 171 LYS B N 1
ATOM 6485 C CA . LYS B 1 171 ? 21.484 3.086 -14.703 1 86.56 171 LYS B CA 1
ATOM 6486 C C . LYS B 1 171 ? 20.875 4.438 -14.32 1 86.56 171 LYS B C 1
ATOM 6488 O O . LYS B 1 171 ? 19.953 4.508 -13.5 1 86.56 171 LYS B O 1
ATOM 6493 N N . PRO B 1 172 ? 21.453 5.461 -14.891 1 82.94 172 PRO B N 1
ATOM 6494 C CA . PRO B 1 172 ? 20.906 6.781 -14.578 1 82.94 172 PRO B CA 1
ATOM 6495 C C . PRO B 1 172 ? 19.422 6.891 -14.938 1 82.94 172 PRO B C 1
ATOM 6497 O O . PRO B 1 172 ? 19.016 6.508 -16.031 1 82.94 172 PRO B O 1
ATOM 6500 N N . GLY B 1 173 ? 18.641 7.34 -13.984 1 86.75 173 GLY B N 1
ATOM 6501 C CA . GLY B 1 173 ? 17.203 7.504 -14.195 1 86.75 173 GLY B CA 1
ATOM 6502 C C . GLY B 1 173 ? 16.391 6.328 -13.695 1 86.75 173 GLY B C 1
ATOM 6503 O O . GLY B 1 173 ? 15.172 6.438 -13.523 1 86.75 173 GLY B O 1
ATOM 6504 N N . ASP B 1 174 ? 17.047 5.219 -13.422 1 89.56 174 ASP B N 1
ATOM 6505 C CA . ASP B 1 174 ? 16.344 4.012 -13.008 1 89.56 174 ASP B CA 1
ATOM 6506 C C . ASP B 1 174 ? 15.75 4.176 -11.609 1 89.56 174 ASP B C 1
ATOM 6508 O O . ASP B 1 174 ? 14.625 3.746 -11.359 1 89.56 174 ASP B O 1
ATOM 6512 N N . ALA B 1 175 ? 16.516 4.781 -10.758 1 87.81 175 ALA B N 1
ATOM 6513 C CA . ALA B 1 175 ? 16.047 4.965 -9.383 1 87.81 175 ALA B CA 1
ATOM 6514 C C . ALA B 1 175 ? 14.766 5.785 -9.352 1 87.81 175 ALA B C 1
ATOM 6516 O O . ALA B 1 175 ? 13.812 5.422 -8.664 1 87.81 175 ALA B O 1
ATOM 6517 N N . GLN B 1 176 ? 14.758 6.836 -10.07 1 86.69 176 GLN B N 1
ATOM 6518 C CA . GLN B 1 176 ? 13.57 7.688 -10.141 1 86.69 176 GLN B CA 1
ATOM 6519 C C . GLN B 1 176 ? 12.406 6.949 -10.789 1 86.69 176 GLN B C 1
ATOM 6521 O O . GLN B 1 176 ? 11.25 7.125 -10.383 1 86.69 176 GLN B O 1
ATOM 6526 N N . ALA B 1 177 ? 12.727 6.211 -11.805 1 90.94 177 ALA B N 1
ATOM 6527 C CA . ALA B 1 177 ? 11.68 5.445 -12.477 1 90.94 177 ALA B CA 1
ATOM 6528 C C . ALA B 1 177 ? 11.031 4.449 -11.523 1 90.94 177 ALA B C 1
ATOM 6530 O O . ALA B 1 177 ? 9.805 4.301 -11.523 1 90.94 177 ALA B O 1
ATOM 6531 N N . VAL B 1 178 ? 11.828 3.812 -10.711 1 92.38 178 VAL B N 1
ATOM 6532 C CA . VAL B 1 178 ? 11.32 2.846 -9.742 1 92.38 178 VAL B CA 1
ATOM 6533 C C . VAL B 1 178 ? 10.445 3.555 -8.719 1 92.38 178 VAL B C 1
ATOM 6535 O O . VAL B 1 178 ? 9.359 3.074 -8.383 1 92.38 178 VAL B O 1
ATOM 6538 N N . GLN B 1 179 ? 10.945 4.656 -8.273 1 89.25 179 GLN B N 1
ATOM 6539 C CA . GLN B 1 179 ? 10.188 5.43 -7.293 1 89.25 179 GLN B CA 1
ATOM 6540 C C . GLN B 1 179 ? 8.836 5.859 -7.852 1 89.25 179 GLN B C 1
ATOM 6542 O O . GLN B 1 179 ? 7.809 5.711 -7.188 1 89.25 179 GLN B O 1
ATOM 6547 N N . SER B 1 180 ? 8.836 6.406 -8.992 1 87.06 180 SER B N 1
ATOM 6548 C CA . SER B 1 180 ? 7.605 6.859 -9.633 1 87.06 180 SER B CA 1
ATOM 6549 C C . SER B 1 180 ? 6.648 5.695 -9.875 1 87.06 180 SER B C 1
ATOM 6551 O O . SER B 1 180 ? 5.434 5.836 -9.703 1 87.06 180 SER B O 1
ATOM 6553 N N . PHE B 1 181 ? 7.258 4.633 -10.32 1 91.75 181 PHE B N 1
ATOM 6554 C CA . PHE B 1 181 ? 6.492 3.418 -10.578 1 91.75 181 PHE B CA 1
ATOM 6555 C C . PHE B 1 181 ? 5.773 2.951 -9.32 1 91.75 181 PHE B C 1
ATOM 6557 O O . PHE B 1 181 ? 4.57 2.693 -9.344 1 91.75 181 PHE B O 1
ATOM 6564 N N . PHE B 1 182 ? 6.426 2.9 -8.211 1 92.06 182 PHE B N 1
ATOM 6565 C CA . PHE B 1 182 ? 5.852 2.439 -6.953 1 92.06 182 PHE B CA 1
ATOM 6566 C C . PHE B 1 182 ? 4.832 3.443 -6.43 1 92.06 182 PHE B C 1
ATOM 6568 O O . PHE B 1 182 ? 3.773 3.057 -5.926 1 92.06 182 PHE B O 1
ATOM 6575 N N . CYS B 1 183 ? 5.148 4.699 -6.527 1 85.5 183 CYS B N 1
ATOM 6576 C CA . CYS B 1 183 ? 4.23 5.734 -6.07 1 85.5 183 CYS B CA 1
ATOM 6577 C C . CYS B 1 183 ? 2.9 5.652 -6.812 1 85.5 183 CYS B C 1
ATOM 6579 O O . CYS B 1 183 ? 1.837 5.672 -6.191 1 85.5 183 CYS B O 1
ATOM 6581 N N . ARG B 1 184 ? 2.975 5.516 -8.047 1 82.06 184 ARG B N 1
ATOM 6582 C CA . ARG B 1 184 ? 1.775 5.445 -8.875 1 82.06 184 ARG B CA 1
ATOM 6583 C C . ARG B 1 184 ? 0.927 4.234 -8.508 1 82.06 184 ARG B C 1
ATOM 6585 O O . ARG B 1 184 ? -0.288 4.348 -8.336 1 82.06 184 ARG B O 1
ATOM 6592 N N . LEU B 1 185 ? 1.6 3.107 -8.375 1 85.75 185 LEU B N 1
ATOM 6593 C CA . LEU B 1 185 ? 0.866 1.877 -8.102 1 85.75 185 LEU B CA 1
ATOM 6594 C C . LEU B 1 185 ? 0.255 1.906 -6.703 1 85.75 185 LEU B C 1
ATOM 6596 O O . LEU B 1 185 ? -0.842 1.385 -6.488 1 85.75 185 LEU B O 1
ATOM 6600 N N . GLN B 1 186 ? 0.913 2.504 -5.738 1 82.81 186 GLN B N 1
ATOM 6601 C CA . GLN B 1 186 ? 0.379 2.619 -4.383 1 82.81 186 GLN B CA 1
ATOM 6602 C C . GLN B 1 186 ? -0.855 3.516 -4.352 1 82.81 186 GLN B C 1
ATOM 6604 O O . GLN B 1 186 ? -1.763 3.305 -3.547 1 82.81 186 GLN B O 1
ATOM 6609 N N . LEU B 1 187 ? -0.856 4.488 -5.188 1 74.94 187 LEU B N 1
ATOM 6610 C CA . LEU B 1 187 ? -1.962 5.441 -5.203 1 74.94 187 LEU B CA 1
ATOM 6611 C C . LEU B 1 187 ? -3.172 4.859 -5.922 1 74.94 187 LEU B C 1
ATOM 6613 O O . LEU B 1 187 ? -4.312 5.184 -5.59 1 74.94 187 LEU B O 1
ATOM 6617 N N . THR B 1 188 ? -2.9 3.99 -6.906 1 71.62 188 THR B N 1
ATOM 6618 C CA . THR B 1 188 ? -3.99 3.49 -7.738 1 71.62 188 THR B CA 1
ATOM 6619 C C . THR B 1 188 ? -4.5 2.152 -7.211 1 71.62 188 THR B C 1
ATOM 6621 O O . THR B 1 188 ? -5.668 1.805 -7.41 1 71.62 188 THR B O 1
ATOM 6624 N N . ASP B 1 189 ? -3.607 1.433 -6.508 1 76.31 189 ASP B N 1
ATOM 6625 C CA . ASP B 1 189 ? -3.951 0.111 -5.992 1 76.31 189 ASP B CA 1
ATOM 6626 C C . ASP B 1 189 ? -3.74 0.039 -4.48 1 76.31 189 ASP B C 1
ATOM 6628 O O . ASP B 1 189 ? -2.621 -0.19 -4.016 1 76.31 189 ASP B O 1
ATOM 6632 N N . PRO B 1 190 ? -4.785 0.182 -3.701 1 70.12 190 PRO B N 1
ATOM 6633 C CA . PRO B 1 190 ? -4.648 0.222 -2.242 1 70.12 190 PRO B CA 1
ATOM 6634 C C . PRO B 1 190 ? -3.979 -1.031 -1.681 1 70.12 190 PRO B C 1
ATOM 6636 O O . PRO B 1 190 ? -3.363 -0.98 -0.612 1 70.12 190 PRO B O 1
ATOM 6639 N N . ASN B 1 191 ? -4.074 -2.137 -2.393 1 76.19 191 ASN B N 1
ATOM 6640 C CA . ASN B 1 191 ? -3.475 -3.357 -1.864 1 76.19 191 ASN B CA 1
ATOM 6641 C C . ASN B 1 191 ? -2.154 -3.682 -2.561 1 76.19 191 ASN B C 1
ATOM 6643 O O . ASN B 1 191 ? -1.665 -4.809 -2.479 1 76.19 191 ASN B O 1
ATOM 6647 N N . PHE B 1 192 ? -1.709 -2.68 -3.164 1 88.75 192 PHE B N 1
ATOM 6648 C CA . PHE B 1 192 ? -0.377 -2.842 -3.736 1 88.75 192 PHE B CA 1
ATOM 6649 C C . PHE B 1 192 ? 0.651 -3.117 -2.645 1 88.75 192 PHE B C 1
ATOM 6651 O O . PHE B 1 192 ? 0.618 -2.492 -1.582 1 88.75 192 PHE B O 1
ATOM 6658 N N . PHE B 1 193 ? 1.521 -4.062 -2.893 1 91.38 193 PHE B N 1
ATOM 6659 C CA . PHE B 1 193 ? 2.525 -4.473 -1.919 1 91.38 193 PHE B CA 1
ATOM 6660 C C . PHE B 1 193 ? 3.922 -4.414 -2.525 1 91.38 193 PHE B C 1
ATOM 6662 O O . PHE B 1 193 ? 4.148 -4.922 -3.627 1 91.38 193 PHE B O 1
ATOM 6669 N N . ASN B 1 194 ? 4.836 -3.721 -1.844 1 94.25 194 ASN B N 1
ATOM 6670 C CA . ASN B 1 194 ? 6.219 -3.654 -2.305 1 94.25 194 ASN B CA 1
ATOM 6671 C C . ASN B 1 194 ? 7.203 -3.76 -1.142 1 94.25 194 ASN B C 1
ATOM 6673 O O . ASN B 1 194 ? 6.895 -3.346 -0.023 1 94.25 194 ASN B O 1
ATOM 6677 N N . VAL B 1 195 ? 8.344 -4.379 -1.428 1 93.31 195 VAL B N 1
ATOM 6678 C CA . VAL B 1 195 ? 9.414 -4.508 -0.44 1 93.31 195 VAL B CA 1
ATOM 6679 C C . VAL B 1 195 ? 10.75 -4.141 -1.072 1 93.31 195 VAL B C 1
ATOM 6681 O O . VAL B 1 195 ? 11.047 -4.555 -2.195 1 93.31 195 VAL B O 1
ATOM 6684 N N . VAL B 1 196 ? 11.469 -3.316 -0.351 1 92.31 196 VAL B N 1
ATOM 6685 C CA . VAL B 1 196 ? 12.805 -2.908 -0.77 1 92.31 196 VAL B CA 1
ATOM 6686 C C . VAL B 1 196 ? 13.852 -3.535 0.151 1 92.31 196 VAL B C 1
ATOM 6688 O O . VAL B 1 196 ? 13.781 -3.391 1.373 1 92.31 196 VAL B O 1
ATOM 6691 N N . ASP B 1 197 ? 14.727 -4.281 -0.469 1 91.44 197 ASP B N 1
ATOM 6692 C CA . ASP B 1 197 ? 15.828 -4.898 0.266 1 91.44 197 ASP B CA 1
ATOM 6693 C C . ASP B 1 197 ? 17.062 -4.008 0.255 1 91.44 197 ASP B C 1
ATOM 6695 O O . ASP B 1 197 ? 17.656 -3.768 -0.801 1 91.44 197 ASP B O 1
ATOM 6699 N N . LEU B 1 198 ? 17.422 -3.566 1.441 1 88.75 198 LEU B N 1
ATOM 6700 C CA . LEU B 1 198 ? 18.609 -2.727 1.58 1 88.75 198 LEU B CA 1
ATOM 6701 C C . LEU B 1 198 ? 19.703 -3.457 2.348 1 88.75 198 LEU B C 1
ATOM 6703 O O . LEU B 1 198 ? 19.422 -4.195 3.293 1 88.75 198 LEU B O 1
ATOM 6707 N N . ASN B 1 199 ? 20.891 -3.311 1.889 1 83.12 199 ASN B N 1
ATOM 6708 C CA . ASN B 1 199 ? 22 -3.875 2.666 1 83.12 199 ASN B CA 1
ATOM 6709 C C . ASN B 1 199 ? 22.328 -3.01 3.879 1 83.12 199 ASN B C 1
ATOM 6711 O O . ASN B 1 199 ? 21.641 -2.016 4.141 1 83.12 199 ASN B O 1
ATOM 6715 N N . GLU B 1 200 ? 23.297 -3.346 4.656 1 76.5 200 GLU B N 1
ATOM 6716 C CA . GLU B 1 200 ? 23.641 -2.666 5.902 1 76.5 200 GLU B CA 1
ATOM 6717 C C . GLU B 1 200 ? 24.125 -1.243 5.637 1 76.5 200 GLU B C 1
ATOM 6719 O O . GLU B 1 200 ? 24.016 -0.375 6.504 1 76.5 200 GLU B O 1
ATOM 6724 N N . LYS B 1 201 ? 24.609 -1.01 4.391 1 77.44 201 LYS B N 1
ATOM 6725 C CA . LYS B 1 201 ? 25.078 0.325 4.027 1 77.44 201 LYS B CA 1
ATOM 6726 C C . LYS B 1 201 ? 23.938 1.168 3.451 1 77.44 201 LYS B C 1
ATOM 6728 O O . LYS B 1 201 ? 24.141 2.33 3.092 1 77.44 201 LYS B O 1
ATOM 6733 N N . GLY B 1 202 ? 22.766 0.571 3.291 1 82.69 202 GLY B N 1
ATOM 6734 C CA . GLY B 1 202 ? 21.625 1.302 2.771 1 82.69 202 GLY B CA 1
ATOM 6735 C C . GLY B 1 202 ? 21.516 1.253 1.259 1 82.69 202 GLY B C 1
ATOM 6736 O O . GLY B 1 202 ? 20.766 2.016 0.658 1 82.69 202 GLY B O 1
ATOM 6737 N N . CYS B 1 203 ? 22.312 0.353 0.692 1 85.88 203 CYS B N 1
ATOM 6738 C CA . CYS B 1 203 ? 22.266 0.218 -0.759 1 85.88 203 CYS B CA 1
ATOM 6739 C C . CYS B 1 203 ? 21.188 -0.787 -1.175 1 85.88 203 CYS B C 1
ATOM 6741 O O . CYS B 1 203 ? 21.016 -1.82 -0.527 1 85.88 203 CYS B O 1
ATOM 6743 N N . LEU B 1 204 ? 20.594 -0.483 -2.34 1 91.44 204 LEU B N 1
ATOM 6744 C CA . LEU B 1 204 ? 19.516 -1.322 -2.852 1 91.44 204 LEU B CA 1
ATOM 6745 C C . LEU B 1 204 ? 20.062 -2.658 -3.35 1 91.44 204 LEU B C 1
ATOM 6747 O O . LEU B 1 204 ? 20.969 -2.693 -4.184 1 91.44 204 LEU B O 1
ATOM 6751 N N . ARG B 1 205 ? 19.5 -3.738 -2.846 1 92.12 205 ARG B N 1
ATOM 6752 C CA . ARG B 1 205 ? 19.906 -5.074 -3.273 1 92.12 205 ARG B CA 1
ATOM 6753 C C . ARG B 1 205 ? 18.828 -5.723 -4.137 1 92.12 205 ARG B C 1
ATOM 6755 O O . ARG B 1 205 ? 19.109 -6.156 -5.258 1 92.12 205 ARG B O 1
ATOM 6762 N N . ASN B 1 206 ? 17.625 -5.828 -3.602 1 94.31 206 ASN B N 1
ATOM 6763 C CA . ASN B 1 206 ? 16.516 -6.492 -4.285 1 94.31 206 ASN B CA 1
ATOM 6764 C C . ASN B 1 206 ? 15.227 -5.691 -4.156 1 94.31 206 ASN B C 1
ATOM 6766 O O . ASN B 1 206 ? 15.102 -4.84 -3.279 1 94.31 206 ASN B O 1
ATOM 6770 N N . LEU B 1 207 ? 14.352 -5.887 -5.129 1 96.06 207 LEU B N 1
ATOM 6771 C CA . LEU B 1 207 ? 13.023 -5.289 -5.133 1 96.06 207 LEU B CA 1
ATOM 6772 C C . LEU B 1 207 ? 11.953 -6.348 -5.375 1 96.06 207 LEU B C 1
ATOM 6774 O O . LEU B 1 207 ? 12.156 -7.273 -6.16 1 96.06 207 LEU B O 1
ATOM 6778 N N . PHE B 1 208 ? 10.898 -6.25 -4.652 1 97.06 208 PHE B N 1
ATOM 6779 C CA . PHE B 1 208 ? 9.734 -7.098 -4.879 1 97.06 208 PHE B CA 1
ATOM 6780 C C . PHE B 1 208 ? 8.461 -6.262 -4.941 1 97.06 208 PHE B C 1
ATOM 6782 O O . PHE B 1 208 ? 8.305 -5.289 -4.199 1 97.06 208 PHE B O 1
ATOM 6789 N N . TRP B 1 209 ? 7.578 -6.625 -5.879 1 97.25 209 TRP B N 1
ATOM 6790 C CA . TRP B 1 209 ? 6.27 -5.973 -5.855 1 97.25 209 TRP B CA 1
ATOM 6791 C C . TRP B 1 209 ? 5.191 -6.902 -6.402 1 97.25 209 TRP B C 1
ATOM 6793 O O . TRP B 1 209 ? 5.492 -7.863 -7.113 1 97.25 209 TRP B O 1
ATOM 6803 N N . THR B 1 210 ? 3.939 -6.695 -6.008 1 95.38 210 THR B N 1
ATOM 6804 C CA . THR B 1 210 ? 2.758 -7.383 -6.516 1 95.38 210 THR B CA 1
ATOM 6805 C C . THR B 1 210 ? 1.519 -6.504 -6.379 1 95.38 210 THR B C 1
ATOM 6807 O O . THR B 1 210 ? 1.432 -5.68 -5.465 1 95.38 210 THR B O 1
ATOM 6810 N N . ASP B 1 211 ? 0.656 -6.613 -7.277 1 88.5 211 ASP B N 1
ATOM 6811 C CA . ASP B 1 211 ? -0.563 -5.812 -7.258 1 88.5 211 ASP B CA 1
ATOM 6812 C C . ASP B 1 211 ? -1.729 -6.598 -6.668 1 88.5 211 ASP B C 1
ATOM 6814 O O . ASP B 1 211 ? -1.586 -7.777 -6.336 1 88.5 211 ASP B O 1
ATOM 6818 N N . THR B 1 212 ? -2.832 -6.004 -6.523 1 82.12 212 THR B N 1
ATOM 6819 C CA . THR B 1 212 ? -4.016 -6.59 -5.902 1 82.12 212 THR B CA 1
ATOM 6820 C C . THR B 1 212 ? -4.512 -7.789 -6.707 1 82.12 212 THR B C 1
ATOM 6822 O O . THR B 1 212 ? -4.871 -8.82 -6.137 1 82.12 212 THR B O 1
ATOM 6825 N N . ARG B 1 213 ? -4.539 -7.652 -7.98 1 84.25 213 ARG B N 1
ATOM 6826 C CA . ARG B 1 213 ? -5.055 -8.711 -8.836 1 84.25 213 ARG B CA 1
ATOM 6827 C C . ARG B 1 213 ? -4.199 -9.969 -8.719 1 84.25 213 ARG B C 1
ATOM 6829 O O . ARG B 1 213 ? -4.723 -11.086 -8.727 1 84.25 213 ARG B O 1
ATOM 6836 N N . SER B 1 214 ? -2.951 -9.734 -8.664 1 91.31 214 SER B N 1
ATOM 6837 C CA . SER B 1 214 ? -2.035 -10.859 -8.508 1 91.31 214 SER B CA 1
ATOM 6838 C C . SER B 1 214 ? -2.256 -11.578 -7.18 1 91.31 214 SER B C 1
ATOM 6840 O O . SER B 1 214 ? -2.248 -12.805 -7.125 1 91.31 214 SER B O 1
ATOM 6842 N N . ARG B 1 215 ? -2.432 -10.828 -6.176 1 88.75 215 ARG B N 1
ATOM 6843 C CA . ARG B 1 215 ? -2.645 -11.398 -4.852 1 88.75 215 ARG B CA 1
ATOM 6844 C C . ARG B 1 215 ? -3.955 -12.18 -4.793 1 88.75 215 ARG B C 1
ATOM 6846 O O . ARG B 1 215 ? -4.016 -13.258 -4.207 1 88.75 215 ARG B O 1
ATOM 6853 N N . VAL B 1 216 ? -4.949 -11.664 -5.414 1 83 216 VAL B N 1
ATOM 6854 C CA . VAL B 1 216 ? -6.246 -12.336 -5.445 1 83 216 VAL B CA 1
ATOM 6855 C C . VAL B 1 216 ? -6.156 -13.578 -6.324 1 83 216 VAL B C 1
ATOM 6857 O O . VAL B 1 216 ? -6.711 -14.625 -5.98 1 83 216 VAL B O 1
ATOM 6860 N N . ALA B 1 217 ? -5.496 -13.391 -7.449 1 90.5 217 ALA B N 1
ATOM 6861 C CA . ALA B 1 217 ? -5.312 -14.539 -8.328 1 90.5 217 ALA B CA 1
ATOM 6862 C C . ALA B 1 217 ? -4.641 -15.695 -7.582 1 90.5 217 ALA B C 1
ATOM 6864 O O . ALA B 1 217 ? -4.98 -16.859 -7.797 1 90.5 217 ALA B O 1
ATOM 6865 N N . TYR B 1 218 ? -3.748 -15.359 -6.777 1 93.06 218 TYR B N 1
ATOM 6866 C CA . TYR B 1 218 ? -3.045 -16.391 -6.027 1 93.06 218 TYR B CA 1
ATOM 6867 C C . TYR B 1 218 ? -3.996 -17.125 -5.09 1 93.06 218 TYR B C 1
ATOM 6869 O O . TYR B 1 218 ? -3.832 -18.328 -4.844 1 93.06 218 TYR B O 1
ATOM 6877 N N . ARG B 1 219 ? -4.941 -16.484 -4.613 1 83.44 219 ARG B N 1
ATOM 6878 C CA . ARG B 1 219 ? -5.914 -17.109 -3.719 1 83.44 219 ARG B CA 1
ATOM 6879 C C . ARG B 1 219 ? -6.684 -18.219 -4.43 1 83.44 219 ARG B C 1
ATOM 6881 O O . ARG B 1 219 ? -7.012 -19.234 -3.82 1 83.44 219 ARG B O 1
ATOM 6888 N N . TYR B 1 220 ? -6.855 -18.031 -5.684 1 86.19 220 TYR B N 1
ATOM 6889 C CA . TYR B 1 220 ? -7.664 -18.984 -6.434 1 86.19 220 TYR B CA 1
ATOM 6890 C C . TYR B 1 220 ? -6.781 -19.969 -7.203 1 86.19 220 TYR B C 1
ATOM 6892 O O . TYR B 1 220 ? -7.168 -21.109 -7.43 1 86.19 220 TYR B O 1
ATOM 6900 N N . PHE B 1 221 ? -5.645 -19.5 -7.562 1 92.06 221 PHE B N 1
ATOM 6901 C CA . PHE B 1 221 ? -4.844 -20.281 -8.492 1 92.06 221 PHE B CA 1
ATOM 6902 C C . PHE B 1 221 ? -3.426 -20.469 -7.969 1 92.06 221 PHE B C 1
ATOM 6904 O O . PHE B 1 221 ? -2.486 -20.641 -8.75 1 92.06 221 PHE B O 1
ATOM 6911 N N . GLY B 1 222 ? -3.225 -20.375 -6.77 1 91.56 222 GLY B N 1
ATOM 6912 C CA . GLY B 1 222 ? -1.9 -20.453 -6.176 1 91.56 222 GLY B CA 1
ATOM 6913 C C . GLY B 1 222 ? -1.433 -21.875 -5.941 1 91.56 222 GLY B C 1
ATOM 6914 O O . GLY B 1 222 ? -0.406 -22.109 -5.293 1 91.56 222 GLY B O 1
ATOM 6915 N N . ASP B 1 223 ? -2.102 -22.891 -6.48 1 91.62 223 ASP B N 1
ATOM 6916 C CA . ASP B 1 223 ? -1.721 -24.297 -6.293 1 91.62 223 ASP B CA 1
ATOM 6917 C C . ASP B 1 223 ? -0.405 -24.609 -7 1 91.62 223 ASP B C 1
ATOM 6919 O O . ASP B 1 223 ? 0.448 -25.312 -6.453 1 91.62 223 ASP B O 1
ATOM 6923 N N . VAL B 1 224 ? -0.265 -24.125 -8.172 1 94.44 224 VAL B N 1
ATOM 6924 C CA . VAL B 1 224 ? 0.966 -24.312 -8.922 1 94.44 224 VAL B CA 1
ATOM 6925 C C . VAL B 1 224 ? 1.554 -22.953 -9.32 1 94.44 224 VAL B C 1
ATOM 6927 O O . VAL B 1 224 ? 0.846 -22.094 -9.844 1 94.44 224 VAL B O 1
ATOM 6930 N N . VAL B 1 225 ? 2.838 -22.812 -9.039 1 96 225 VAL B N 1
ATOM 6931 C CA . VAL B 1 225 ? 3.504 -21.547 -9.352 1 96 225 VAL B CA 1
ATOM 6932 C C . VAL B 1 225 ? 4.777 -21.828 -10.148 1 96 225 VAL B C 1
ATOM 6934 O O . VAL B 1 225 ? 5.59 -22.672 -9.766 1 96 225 VAL B O 1
ATOM 6937 N N . LEU B 1 226 ? 4.891 -21.188 -11.242 1 94.88 226 LEU B N 1
ATOM 6938 C CA . LEU B 1 226 ? 6.117 -21.188 -12.031 1 94.88 226 LEU B CA 1
ATOM 6939 C C . LEU B 1 226 ? 6.988 -19.984 -11.688 1 94.88 226 LEU B C 1
ATOM 6941 O O . LEU B 1 226 ? 6.527 -18.844 -11.75 1 94.88 226 LEU B O 1
ATOM 6945 N N . ILE B 1 227 ? 8.148 -20.219 -11.266 1 95.38 227 ILE B N 1
ATOM 6946 C CA . ILE B 1 227 ? 9.102 -19.141 -11.023 1 95.38 227 ILE B CA 1
ATOM 6947 C C . ILE B 1 227 ? 10.047 -19.016 -12.211 1 95.38 227 ILE B C 1
ATOM 6949 O O . ILE B 1 227 ? 10.898 -19.875 -12.43 1 95.38 227 ILE B O 1
ATOM 6953 N N . ASP B 1 228 ? 9.914 -17.984 -12.922 1 92 228 ASP B N 1
ATOM 6954 C CA . ASP B 1 228 ? 10.711 -17.734 -14.117 1 92 228 ASP B CA 1
ATOM 6955 C C . ASP B 1 228 ? 11.93 -16.875 -13.805 1 92 228 ASP B C 1
ATOM 6957 O O . ASP B 1 228 ? 11.797 -15.703 -13.469 1 92 228 ASP B O 1
ATOM 6961 N N . THR B 1 229 ? 13.07 -17.422 -13.922 1 92.62 229 THR B N 1
ATOM 6962 C CA . THR B 1 229 ? 14.305 -16.703 -13.641 1 92.62 229 THR B CA 1
ATOM 6963 C C . THR B 1 229 ? 15.133 -16.531 -14.914 1 92.62 229 THR B C 1
ATOM 6965 O O . THR B 1 229 ? 16.344 -16.344 -14.844 1 92.62 229 THR B O 1
ATOM 6968 N N . THR B 1 230 ? 14.547 -16.625 -16.031 1 86.62 230 THR B N 1
ATOM 6969 C CA . THR B 1 230 ? 15.227 -16.578 -17.328 1 86.62 230 THR B CA 1
ATOM 6970 C C . THR B 1 230 ? 16 -15.273 -17.469 1 86.62 230 THR B C 1
ATOM 6972 O O . THR B 1 230 ? 17.156 -15.273 -17.922 1 86.62 230 THR B O 1
ATOM 6975 N N . CYS B 1 231 ? 15.445 -14.188 -17.047 1 89 231 CYS B N 1
ATOM 6976 C CA . CYS B 1 231 ? 16.078 -12.883 -17.188 1 89 231 CYS B CA 1
ATOM 6977 C C . CYS B 1 231 ? 17.344 -12.797 -16.359 1 89 231 CYS B C 1
ATOM 6979 O O . CYS B 1 231 ? 18.297 -12.125 -16.75 1 89 231 CYS B O 1
ATOM 6981 N N . LEU B 1 232 ? 17.297 -13.398 -15.266 1 88.69 232 LEU B N 1
ATOM 6982 C CA . LEU B 1 232 ? 18.453 -13.375 -14.383 1 88.69 232 LEU B CA 1
ATOM 6983 C C . LEU B 1 232 ? 19.562 -14.289 -14.914 1 88.69 232 LEU B C 1
ATOM 6985 O O . LEU B 1 232 ? 20.734 -13.898 -14.945 1 88.69 232 LEU B O 1
ATOM 6989 N N . ILE B 1 233 ? 19.219 -15.469 -15.359 1 82.38 233 ILE B N 1
ATOM 6990 C CA . ILE B 1 233 ? 20.172 -16.469 -15.82 1 82.38 233 ILE B CA 1
ATOM 6991 C C . ILE B 1 233 ? 20.812 -16 -17.141 1 82.38 233 ILE B C 1
ATOM 6993 O O . ILE B 1 233 ? 22 -16.188 -17.344 1 82.38 233 ILE B O 1
ATOM 6997 N N . GLU B 1 234 ? 20.016 -15.453 -17.984 1 84 234 GLU B N 1
ATOM 6998 C CA . GLU B 1 234 ? 20.5 -15.023 -19.281 1 84 234 GLU B CA 1
ATOM 6999 C C . GLU B 1 234 ? 21.062 -13.609 -19.219 1 84 234 GLU B C 1
ATOM 7001 O O . GLU B 1 234 ? 21.391 -13.016 -20.25 1 84 234 GLU B O 1
ATOM 7006 N N . ARG B 1 235 ? 21.094 -13 -18.094 1 85.62 235 ARG B N 1
ATOM 7007 C CA . ARG B 1 235 ? 21.734 -11.719 -17.828 1 85.62 235 ARG B CA 1
ATOM 7008 C C . ARG B 1 235 ? 21.094 -10.602 -18.641 1 85.62 235 ARG B C 1
ATOM 7010 O O . ARG B 1 235 ? 21.781 -9.852 -19.328 1 85.62 235 ARG B O 1
ATOM 7017 N N . TYR B 1 236 ? 19.797 -10.539 -18.531 1 90.62 236 TYR B N 1
ATOM 7018 C CA . TYR B 1 236 ? 19.078 -9.391 -19.078 1 90.62 236 TYR B CA 1
ATOM 7019 C C . TYR B 1 236 ? 19.469 -8.109 -18.344 1 90.62 236 TYR B C 1
ATOM 7021 O O . TYR B 1 236 ? 19.922 -8.156 -17.203 1 90.62 236 TYR B O 1
ATOM 7029 N N . ASP B 1 237 ? 19.266 -7 -19 1 91.19 237 ASP B N 1
ATOM 7030 C CA . ASP B 1 237 ? 19.5 -5.723 -18.328 1 91.19 237 ASP B CA 1
ATOM 7031 C C . ASP B 1 237 ? 18.547 -5.555 -17.156 1 91.19 237 ASP B C 1
ATOM 7033 O O . ASP B 1 237 ? 18.891 -4.91 -16.156 1 91.19 237 ASP B O 1
ATOM 7037 N N . VAL B 1 238 ? 17.391 -6.062 -17.391 1 94.12 238 VAL B N 1
ATOM 7038 C CA . VAL B 1 238 ? 16.422 -6.105 -16.297 1 94.12 238 VAL B CA 1
ATOM 7039 C C . VAL B 1 238 ? 16.469 -7.477 -15.617 1 94.12 238 VAL B C 1
ATOM 7041 O O . VAL B 1 238 ? 15.945 -8.453 -16.156 1 94.12 238 VAL B O 1
ATOM 7044 N N . PRO B 1 239 ? 17.031 -7.598 -14.469 1 94.69 239 PRO B N 1
ATOM 7045 C CA . PRO B 1 239 ? 17.125 -8.891 -13.781 1 94.69 239 PRO B CA 1
ATOM 7046 C C . PRO B 1 239 ? 15.82 -9.289 -13.102 1 94.69 239 PRO B C 1
ATOM 7048 O O . PRO B 1 239 ? 15.773 -9.43 -11.875 1 94.69 239 PRO B O 1
ATOM 7051 N N . LEU B 1 240 ? 14.883 -9.625 -13.875 1 96.31 240 LEU B N 1
ATOM 7052 C CA . LEU B 1 240 ? 13.508 -9.844 -13.43 1 96.31 240 LEU B CA 1
ATOM 7053 C C . LEU B 1 240 ? 13.281 -11.305 -13.086 1 96.31 240 LEU B C 1
ATOM 7055 O O . LEU B 1 240 ? 13.758 -12.203 -13.781 1 96.31 240 LEU B O 1
ATOM 7059 N N . VAL B 1 241 ? 12.648 -11.531 -11.992 1 96.25 241 VAL B N 1
ATOM 7060 C CA . VAL B 1 241 ? 12.07 -12.82 -11.617 1 96.25 241 VAL B CA 1
ATOM 7061 C C . VAL B 1 241 ? 10.555 -12.695 -11.523 1 96.25 241 VAL B C 1
ATOM 7063 O O . VAL B 1 241 ? 10.039 -11.773 -10.891 1 96.25 241 VAL B O 1
ATOM 7066 N N . SER B 1 242 ? 9.875 -13.586 -12.164 1 96.31 242 SER B N 1
ATOM 7067 C CA . SER B 1 242 ? 8.414 -13.5 -12.164 1 96.31 242 SER B CA 1
ATOM 7068 C C . SER B 1 242 ? 7.789 -14.766 -11.578 1 96.31 242 SER B C 1
ATOM 7070 O O . SER B 1 242 ? 8.289 -15.867 -11.805 1 96.31 242 SER B O 1
ATOM 7072 N N . PHE B 1 243 ? 6.801 -14.586 -10.797 1 96.88 243 PHE B N 1
ATOM 7073 C CA . PHE B 1 243 ? 5.941 -15.664 -10.328 1 96.88 243 PHE B CA 1
ATOM 7074 C C . PHE B 1 243 ? 4.699 -15.789 -11.203 1 96.88 243 PHE B C 1
ATOM 7076 O O . PHE B 1 243 ? 3.928 -14.836 -11.336 1 96.88 243 PHE B O 1
ATOM 7083 N N . ILE B 1 244 ? 4.539 -16.938 -11.758 1 95.06 244 ILE B N 1
ATOM 7084 C CA . ILE B 1 244 ? 3.477 -17.094 -12.742 1 95.06 244 ILE B CA 1
ATOM 7085 C C . ILE B 1 244 ? 2.562 -18.25 -12.352 1 95.06 244 ILE B C 1
ATOM 7087 O O . ILE B 1 244 ? 3.037 -19.312 -11.938 1 95.06 244 ILE B O 1
ATOM 7091 N N . GLY B 1 245 ? 1.27 -18 -12.391 1 94.5 245 GLY B N 1
ATOM 7092 C CA . GLY B 1 245 ? 0.259 -19.031 -12.227 1 94.5 245 GLY B CA 1
ATOM 7093 C C . GLY B 1 245 ? -0.575 -19.266 -13.477 1 94.5 245 GLY B C 1
ATOM 7094 O O . GLY B 1 245 ? -0.229 -18.766 -14.555 1 94.5 245 GLY B O 1
ATOM 7095 N N . VAL B 1 246 ? -1.595 -20.109 -13.312 1 93.44 246 VAL B N 1
ATOM 7096 C CA . VAL B 1 246 ? -2.523 -20.391 -14.398 1 93.44 246 VAL B CA 1
ATOM 7097 C C . VAL B 1 246 ? -3.959 -20.188 -13.922 1 93.44 246 VAL B C 1
ATOM 7099 O O . VAL B 1 246 ? -4.359 -20.734 -12.891 1 93.44 246 VAL B O 1
ATOM 7102 N N . ASN B 1 247 ? -4.68 -19.406 -14.711 1 92.5 247 ASN B N 1
ATOM 7103 C CA . ASN B 1 247 ? -6.039 -19.109 -14.273 1 92.5 247 ASN B CA 1
ATOM 7104 C C . ASN B 1 247 ? -7.027 -20.172 -14.773 1 92.5 247 ASN B C 1
ATOM 7106 O O . ASN B 1 247 ? -6.617 -21.219 -15.266 1 92.5 247 ASN B O 1
ATOM 7110 N N . HIS B 1 248 ? -8.32 -20.016 -14.602 1 92.38 248 HIS B N 1
ATOM 7111 C CA . HIS B 1 248 ? -9.367 -20.984 -14.883 1 92.38 248 HIS B CA 1
ATOM 7112 C C . HIS B 1 248 ? -9.547 -21.188 -16.391 1 92.38 248 HIS B C 1
ATOM 7114 O O . HIS B 1 248 ? -10.203 -22.141 -16.812 1 92.38 248 HIS B O 1
ATOM 7120 N N . TYR B 1 249 ? -8.883 -20.453 -17.266 1 91.94 249 TYR B N 1
ATOM 7121 C CA . TYR B 1 249 ? -8.922 -20.609 -18.703 1 91.94 249 TYR B CA 1
ATOM 7122 C C . TYR B 1 249 ? -7.633 -21.234 -19.234 1 91.94 249 TYR B C 1
ATOM 7124 O O . TYR B 1 249 ? -7.438 -21.359 -20.438 1 91.94 249 TYR B O 1
ATOM 7132 N N . GLY B 1 250 ? -6.766 -21.531 -18.312 1 90.44 250 GLY B N 1
ATOM 7133 C CA . GLY B 1 250 ? -5.484 -22.078 -18.734 1 90.44 250 GLY B CA 1
ATOM 7134 C C . GLY B 1 250 ? -4.5 -21.016 -19.188 1 90.44 250 GLY B C 1
ATOM 7135 O O . GLY B 1 250 ? -3.516 -21.328 -19.859 1 90.44 250 GLY B O 1
ATOM 7136 N N . GLN B 1 251 ? -4.77 -19.828 -18.828 1 90.44 251 GLN B N 1
ATOM 7137 C CA . GLN B 1 251 ? -3.898 -18.719 -19.203 1 90.44 251 GLN B CA 1
ATOM 7138 C C . GLN B 1 251 ? -2.916 -18.391 -18.078 1 90.44 251 GLN B C 1
ATOM 7140 O O . GLN B 1 251 ? -3.223 -18.594 -16.906 1 90.44 251 GLN B O 1
ATOM 7145 N N . SER B 1 252 ? -1.802 -17.891 -18.531 1 92.12 252 SER B N 1
ATOM 7146 C CA . SER B 1 252 ? -0.817 -17.453 -17.547 1 92.12 252 SER B CA 1
ATOM 7147 C C . SER B 1 252 ? -1.281 -16.203 -16.812 1 92.12 252 SER B C 1
ATOM 7149 O O . SER B 1 252 ? -1.873 -15.305 -17.422 1 92.12 252 SER B O 1
ATOM 7151 N N . VAL B 1 253 ? -1.063 -16.156 -15.531 1 93.5 253 VAL B N 1
ATOM 7152 C CA . VAL B 1 253 ? -1.369 -14.984 -14.719 1 93.5 253 VAL B CA 1
ATOM 7153 C C . VAL B 1 253 ? -0.162 -14.617 -13.859 1 93.5 253 VAL B C 1
ATOM 7155 O O . VAL B 1 253 ? 0.536 -15.5 -13.352 1 93.5 253 VAL B O 1
ATOM 7158 N N . LEU B 1 254 ? 0.006 -13.336 -13.711 1 95.69 254 LEU B N 1
ATOM 7159 C CA . LEU B 1 254 ? 1.122 -12.859 -12.898 1 95.69 254 LEU B CA 1
ATOM 7160 C C . LEU B 1 254 ? 0.762 -12.859 -11.414 1 95.69 254 LEU B C 1
ATOM 7162 O O . LEU B 1 254 ? -0.329 -12.43 -11.039 1 95.69 254 LEU B O 1
ATOM 7166 N N . LEU B 1 255 ? 1.711 -13.336 -10.586 1 96.94 255 LEU B N 1
ATOM 7167 C CA . LEU B 1 255 ? 1.465 -13.414 -9.148 1 96.94 255 LEU B CA 1
ATOM 7168 C C . LEU B 1 255 ? 2.453 -12.547 -8.375 1 96.94 255 LEU B C 1
ATOM 7170 O O . LEU B 1 255 ? 2.328 -12.383 -7.16 1 96.94 255 LEU B O 1
ATOM 7174 N N . GLY B 1 256 ? 3.414 -12.062 -9.047 1 97.12 256 GLY B N 1
ATOM 7175 C CA . GLY B 1 256 ? 4.402 -11.18 -8.453 1 97.12 256 GLY B CA 1
ATOM 7176 C C . GLY B 1 256 ? 5.66 -11.047 -9.289 1 97.12 256 GLY B C 1
ATOM 7177 O O . GLY B 1 256 ? 5.902 -11.852 -10.188 1 97.12 256 GLY B O 1
ATOM 7178 N N . CYS B 1 257 ? 6.477 -10.016 -8.938 1 97.06 257 CYS B N 1
ATOM 7179 C CA . CYS B 1 257 ? 7.742 -9.766 -9.617 1 97.06 257 CYS B CA 1
ATOM 7180 C C . CYS B 1 257 ? 8.812 -9.312 -8.633 1 97.06 257 CYS B C 1
ATOM 7182 O O . CYS B 1 257 ? 8.492 -8.773 -7.57 1 97.06 257 CYS B O 1
ATOM 7184 N N . GLY B 1 258 ? 10 -9.625 -9.016 1 96.94 258 GLY B N 1
ATOM 7185 C CA . GLY B 1 258 ? 11.141 -9.141 -8.242 1 96.94 258 GLY B CA 1
ATOM 7186 C C . GLY B 1 258 ? 12.352 -8.828 -9.102 1 96.94 258 GLY B C 1
ATOM 7187 O O . GLY B 1 258 ? 12.531 -9.422 -10.172 1 96.94 258 GLY B O 1
ATOM 7188 N N . LEU B 1 259 ? 13.109 -7.852 -8.711 1 96.56 259 LEU B N 1
ATOM 7189 C CA . LEU B 1 259 ? 14.43 -7.562 -9.273 1 96.56 259 LEU B CA 1
ATOM 7190 C C . LEU B 1 259 ? 15.531 -7.984 -8.305 1 96.56 259 LEU B C 1
ATOM 7192 O O . LEU B 1 259 ? 15.547 -7.566 -7.148 1 96.56 259 LEU B O 1
ATOM 7196 N N . LEU B 1 260 ? 16.406 -8.805 -8.82 1 95.38 260 LEU B N 1
ATOM 7197 C CA . LEU B 1 260 ? 17.453 -9.32 -7.957 1 95.38 260 LEU B CA 1
ATOM 7198 C C . LEU B 1 260 ? 18.828 -8.836 -8.422 1 95.38 260 LEU B C 1
ATOM 7200 O O . LEU B 1 260 ? 19.078 -8.758 -9.625 1 95.38 260 LEU B O 1
ATOM 7204 N N . ALA B 1 261 ? 19.656 -8.562 -7.445 1 89.38 261 ALA B N 1
ATOM 7205 C CA . ALA B 1 261 ? 21.016 -8.094 -7.746 1 89.38 261 ALA B CA 1
ATOM 7206 C C . ALA B 1 261 ? 21.891 -9.242 -8.258 1 89.38 261 ALA B C 1
ATOM 7208 O O . ALA B 1 261 ? 22.797 -9.023 -9.062 1 89.38 261 ALA B O 1
ATOM 7209 N N . SER B 1 262 ? 21.672 -10.445 -7.66 1 86.56 262 SER B N 1
ATOM 7210 C CA . SER B 1 262 ? 22.516 -11.57 -8.031 1 86.56 262 SER B CA 1
ATOM 7211 C C . SER B 1 262 ? 21.766 -12.891 -7.875 1 86.56 262 SER B C 1
ATOM 7213 O O . SER B 1 262 ? 20.75 -12.961 -7.176 1 86.56 262 SER B O 1
ATOM 7215 N N . GLU B 1 263 ? 22.391 -13.883 -8.578 1 88.06 263 GLU B N 1
ATOM 7216 C CA . GLU B 1 263 ? 21.859 -15.242 -8.477 1 88.06 263 GLU B CA 1
ATOM 7217 C C . GLU B 1 263 ? 22.469 -15.977 -7.277 1 88.06 263 GLU B C 1
ATOM 7219 O O . GLU B 1 263 ? 23.25 -16.906 -7.449 1 88.06 263 GLU B O 1
ATOM 7224 N N . THR B 1 264 ? 22.094 -15.539 -6.113 1 88.56 264 THR B N 1
ATOM 7225 C CA . THR B 1 264 ? 22.594 -16.156 -4.891 1 88.56 264 THR B CA 1
ATOM 7226 C C . THR B 1 264 ? 21.453 -16.766 -4.09 1 88.56 264 THR B C 1
ATOM 7228 O O . THR B 1 264 ? 20.281 -16.422 -4.297 1 88.56 264 THR B O 1
ATOM 7231 N N . ILE B 1 265 ? 21.797 -17.656 -3.252 1 91.31 265 ILE B N 1
ATOM 7232 C CA . ILE B 1 265 ? 20.812 -18.297 -2.393 1 91.31 265 ILE B CA 1
ATOM 7233 C C . ILE B 1 265 ? 20.125 -17.25 -1.522 1 91.31 265 ILE B C 1
ATOM 7235 O O . ILE B 1 265 ? 18.906 -17.281 -1.325 1 91.31 265 ILE B O 1
ATOM 7239 N N . GLU B 1 266 ? 20.875 -16.312 -1.075 1 88.38 266 GLU B N 1
ATOM 7240 C CA . GLU B 1 266 ? 20.359 -15.266 -0.194 1 88.38 266 GLU B CA 1
ATOM 7241 C C . GLU B 1 266 ? 19.344 -14.391 -0.916 1 88.38 266 GLU B C 1
ATOM 7243 O O . GLU B 1 266 ? 18.281 -14.07 -0.362 1 88.38 266 GLU B O 1
ATOM 7248 N N . SER B 1 267 ? 19.672 -14.023 -2.127 1 92.75 267 SER B N 1
ATOM 7249 C CA . SER B 1 267 ? 18.766 -13.18 -2.8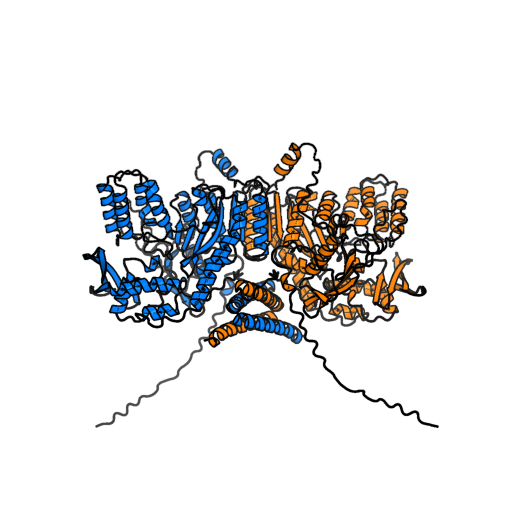98 1 92.75 267 SER B CA 1
ATOM 7250 C C . SER B 1 267 ? 17.453 -13.898 -3.201 1 92.75 267 SER B C 1
ATOM 7252 O O . SER B 1 267 ? 16.375 -13.32 -3.072 1 92.75 267 SER B O 1
ATOM 7254 N N . TYR B 1 268 ? 17.578 -15.148 -3.576 1 95.31 268 TYR B N 1
ATOM 7255 C CA . TYR B 1 268 ? 16.375 -15.93 -3.859 1 95.31 268 TYR B CA 1
ATOM 7256 C C . TYR B 1 268 ? 15.547 -16.125 -2.6 1 95.31 268 TYR B C 1
ATOM 7258 O O . TYR B 1 268 ? 14.32 -15.984 -2.629 1 95.31 268 TYR B O 1
ATOM 7266 N N . THR B 1 269 ? 16.203 -16.469 -1.552 1 94.44 269 THR B N 1
ATOM 7267 C CA . THR B 1 269 ? 15.5 -16.688 -0.292 1 94.44 269 THR B CA 1
ATOM 7268 C C . THR B 1 269 ? 14.758 -15.422 0.141 1 94.44 269 THR B C 1
ATOM 7270 O O . THR B 1 269 ? 13.609 -15.5 0.585 1 94.44 269 THR B O 1
ATOM 7273 N N . TRP B 1 270 ? 15.453 -14.328 0.032 1 93.5 270 TRP B N 1
ATOM 7274 C CA . TRP B 1 270 ? 14.812 -13.062 0.371 1 93.5 270 TRP B CA 1
ATOM 7275 C C . TRP B 1 270 ? 13.562 -12.844 -0.468 1 93.5 270 TRP B C 1
ATOM 7277 O O . TRP B 1 270 ? 12.508 -12.492 0.063 1 93.5 270 TRP B O 1
ATOM 7287 N N . LEU B 1 271 ? 13.648 -13.031 -1.746 1 97.06 271 LEU B N 1
ATOM 7288 C CA . LEU B 1 271 ? 12.539 -12.805 -2.664 1 97.06 271 LEU B CA 1
ATOM 7289 C C . LEU B 1 271 ? 11.367 -13.734 -2.34 1 97.06 271 LEU B C 1
ATOM 7291 O O . LEU B 1 271 ? 10.219 -13.289 -2.303 1 97.06 271 LEU B O 1
ATOM 7295 N N . PHE B 1 272 ? 11.68 -14.953 -2.1 1 97.56 272 PHE B N 1
ATOM 7296 C CA . PHE B 1 272 ? 10.641 -15.938 -1.838 1 97.56 272 PHE B CA 1
ATOM 7297 C C . PHE B 1 272 ? 9.938 -15.656 -0.513 1 97.56 272 PHE B C 1
ATOM 7299 O O . PHE B 1 272 ? 8.719 -15.797 -0.402 1 97.56 272 PHE B O 1
ATOM 7306 N N . ARG B 1 273 ? 10.688 -15.234 0.403 1 92.69 273 ARG B N 1
ATOM 7307 C CA . ARG B 1 273 ? 10.094 -14.891 1.69 1 92.69 273 ARG B CA 1
ATOM 7308 C C . ARG B 1 273 ? 9.203 -13.656 1.573 1 92.69 273 ARG B C 1
ATOM 7310 O O . ARG B 1 273 ? 8.133 -13.594 2.184 1 92.69 273 ARG B O 1
ATOM 7317 N N . ALA B 1 274 ? 9.68 -12.633 0.862 1 93.19 274 ALA B N 1
ATOM 7318 C CA . ALA B 1 274 ? 8.859 -11.445 0.623 1 93.19 274 ALA B CA 1
ATOM 7319 C C . ALA B 1 274 ? 7.543 -11.82 -0.061 1 93.19 274 ALA B C 1
ATOM 7321 O O . ALA B 1 274 ? 6.473 -11.367 0.349 1 93.19 274 ALA B O 1
ATOM 7322 N N . TRP B 1 275 ? 7.676 -12.664 -1.061 1 96.69 275 TRP B N 1
ATOM 7323 C CA . TRP B 1 275 ? 6.504 -13.102 -1.811 1 96.69 275 TRP B CA 1
ATOM 7324 C C . TRP B 1 275 ? 5.555 -13.898 -0.92 1 96.69 275 TRP B C 1
ATOM 7326 O O . TRP B 1 275 ? 4.344 -13.648 -0.918 1 96.69 275 TRP B O 1
ATOM 7336 N N . LEU B 1 276 ? 6.09 -14.773 -0.164 1 92.19 276 LEU B N 1
ATOM 7337 C CA . LEU B 1 276 ? 5.281 -15.609 0.715 1 92.19 276 LEU B CA 1
ATOM 7338 C C . LEU B 1 276 ? 4.578 -14.773 1.776 1 92.19 276 LEU B C 1
ATOM 7340 O O . LEU B 1 276 ? 3.428 -15.039 2.127 1 92.19 276 LEU B O 1
ATOM 7344 N N . THR B 1 277 ? 5.27 -13.789 2.258 1 87.31 277 THR B N 1
ATOM 7345 C CA . THR B 1 277 ? 4.684 -12.891 3.25 1 87.31 277 THR B CA 1
ATOM 7346 C C . THR B 1 277 ? 3.48 -12.148 2.668 1 87.31 277 THR B C 1
ATOM 7348 O O . THR B 1 277 ? 2.441 -12.031 3.322 1 87.31 277 THR B O 1
ATOM 7351 N N . CYS B 1 278 ? 3.66 -11.68 1.47 1 87.31 278 CYS B N 1
ATOM 7352 C CA . CYS B 1 278 ? 2.59 -10.945 0.801 1 87.31 278 CYS B CA 1
ATOM 7353 C C . CYS B 1 278 ? 1.394 -11.852 0.538 1 87.31 278 CYS B C 1
ATOM 7355 O O . CYS B 1 278 ? 0.252 -11.391 0.516 1 87.31 278 CYS B O 1
ATOM 7357 N N . MET B 1 279 ? 1.7 -13.117 0.328 1 88 279 MET B N 1
ATOM 7358 C CA . MET B 1 279 ? 0.646 -14.094 0.07 1 88 279 MET B CA 1
ATOM 7359 C C . MET B 1 279 ? 0.123 -14.688 1.373 1 88 279 MET B C 1
ATOM 7361 O O . MET B 1 279 ? -0.433 -15.789 1.38 1 88 279 MET B O 1
ATOM 7365 N N . LEU B 1 280 ? 0.431 -14.047 2.434 1 77.94 280 LEU B N 1
ATOM 7366 C CA . LEU B 1 280 ? -0.076 -14.336 3.771 1 77.94 280 LEU B CA 1
ATOM 7367 C C . LEU B 1 280 ? 0.405 -15.695 4.254 1 77.94 280 LEU B C 1
ATOM 7369 O O . LEU B 1 280 ? -0.342 -16.422 4.914 1 77.94 280 LEU B O 1
ATOM 7373 N N . GLY B 1 281 ? 1.578 -16.109 3.717 1 80.5 281 GLY B N 1
ATOM 7374 C CA . GLY B 1 281 ? 2.213 -17.312 4.227 1 80.5 281 GLY B CA 1
ATOM 7375 C C . GLY B 1 281 ? 1.674 -18.578 3.592 1 80.5 281 GLY B C 1
ATOM 7376 O O . GLY B 1 281 ? 2.047 -19.688 3.992 1 80.5 281 GLY B O 1
ATOM 7377 N N . ARG B 1 282 ? 0.828 -18.5 2.621 1 81.44 282 ARG B N 1
ATOM 7378 C CA . ARG B 1 282 ? 0.28 -19.656 1.942 1 81.44 282 ARG B CA 1
ATOM 7379 C C . ARG B 1 282 ? 1.233 -20.172 0.865 1 81.44 282 ARG B C 1
ATOM 7381 O O . ARG B 1 282 ? 1.418 -19.516 -0.164 1 81.44 282 ARG B O 1
ATOM 7388 N N . SER B 1 283 ? 1.749 -21.312 1.085 1 90.25 283 SER B N 1
ATOM 7389 C CA . SER B 1 283 ? 2.688 -21.891 0.129 1 90.25 283 SER B CA 1
ATOM 7390 C C . SER B 1 283 ? 1.953 -22.609 -0.997 1 90.25 283 SER B C 1
ATOM 7392 O O . SER B 1 283 ? 0.909 -23.219 -0.771 1 90.25 283 SER B O 1
ATOM 7394 N N . PRO B 1 284 ? 2.49 -22.547 -2.166 1 94.19 284 PRO B N 1
ATOM 7395 C CA . PRO B 1 284 ? 1.923 -23.359 -3.248 1 94.19 284 PRO B CA 1
ATOM 7396 C C . PRO B 1 284 ? 2.168 -24.844 -3.055 1 94.19 284 PRO B C 1
ATOM 7398 O O . PRO B 1 284 ? 3.053 -25.234 -2.289 1 94.19 284 PRO B O 1
ATOM 7401 N N . GLN B 1 285 ? 1.374 -25.609 -3.762 1 90.19 285 GLN B N 1
ATOM 7402 C CA . GLN B 1 285 ? 1.543 -27.062 -3.693 1 90.19 285 GLN B CA 1
ATOM 7403 C C . GLN B 1 285 ? 2.717 -27.516 -4.555 1 90.19 285 GLN B C 1
ATOM 7405 O O . GLN B 1 285 ? 3.443 -28.438 -4.184 1 90.19 285 GLN B O 1
ATOM 7410 N N . THR B 1 286 ? 2.789 -26.938 -5.637 1 94.69 286 THR B N 1
ATOM 7411 C CA . THR B 1 286 ? 3.852 -27.281 -6.57 1 94.69 286 THR B CA 1
ATOM 7412 C C . THR B 1 286 ? 4.559 -26.031 -7.078 1 94.69 286 THR B C 1
ATOM 7414 O O . THR B 1 286 ? 3.916 -25.016 -7.359 1 94.69 286 THR B O 1
ATOM 7417 N N . ILE B 1 287 ? 5.855 -26.094 -7.109 1 95.94 287 ILE B N 1
ATOM 7418 C CA . ILE B 1 287 ? 6.672 -25.016 -7.652 1 95.94 287 ILE B CA 1
ATOM 7419 C C . ILE B 1 287 ? 7.5 -25.531 -8.828 1 95.94 287 ILE B C 1
ATOM 7421 O O . ILE B 1 287 ? 8.164 -26.562 -8.719 1 95.94 287 ILE B O 1
ATOM 7425 N N . ILE B 1 288 ? 7.371 -24.891 -9.906 1 94 288 ILE B N 1
ATOM 7426 C CA . ILE B 1 288 ? 8.125 -25.25 -11.102 1 94 288 ILE B CA 1
ATOM 7427 C C . ILE B 1 288 ? 9.219 -24.203 -11.352 1 94 288 ILE B C 1
ATOM 7429 O O . ILE B 1 288 ? 8.953 -23 -11.352 1 94 288 ILE B O 1
ATOM 7433 N N . THR B 1 289 ? 10.438 -24.609 -11.539 1 93.25 289 THR B N 1
ATOM 7434 C CA . THR B 1 289 ? 11.562 -23.703 -11.742 1 93.25 289 THR B CA 1
ATOM 7435 C C . THR B 1 289 ? 12.445 -24.188 -12.891 1 93.25 289 THR B C 1
ATOM 7437 O O . THR B 1 289 ? 12.242 -25.281 -13.422 1 93.25 289 THR B O 1
ATOM 7440 N N . ASP B 1 290 ? 13.367 -23.359 -13.258 1 85.62 290 ASP B N 1
ATOM 7441 C CA . ASP B 1 290 ? 14.445 -23.781 -14.156 1 85.62 290 ASP B CA 1
ATOM 7442 C C . ASP B 1 290 ? 15.43 -24.703 -13.438 1 85.62 290 ASP B C 1
ATOM 7444 O O . ASP B 1 290 ? 15.414 -24.812 -12.211 1 85.62 290 ASP B O 1
ATOM 7448 N N . GLN B 1 291 ? 16.25 -25.312 -14.266 1 85.94 291 GLN B N 1
ATOM 7449 C CA . GLN B 1 291 ? 17.25 -26.219 -13.695 1 85.94 291 GLN B CA 1
ATOM 7450 C C . GLN B 1 291 ? 18.438 -25.453 -13.148 1 85.94 291 GLN B C 1
ATOM 7452 O O . GLN B 1 291 ? 19.438 -25.266 -13.852 1 85.94 291 GLN B O 1
ATOM 7457 N N . CYS B 1 292 ? 18.375 -24.969 -11.992 1 85.12 292 CYS B N 1
ATOM 7458 C CA . CYS B 1 292 ? 19.422 -24.219 -11.297 1 85.12 292 CYS B CA 1
ATOM 7459 C C . CYS B 1 292 ? 19.562 -24.688 -9.852 1 85.12 292 CYS B C 1
ATOM 7461 O O . CYS B 1 292 ? 18.594 -24.656 -9.086 1 85.12 292 CYS B O 1
ATOM 7463 N N . ARG B 1 293 ? 20.672 -25.172 -9.555 1 83 293 ARG B N 1
ATOM 7464 C CA . ARG B 1 293 ? 20.922 -25.734 -8.234 1 83 293 ARG B CA 1
ATOM 7465 C C . ARG B 1 293 ? 20.672 -24.703 -7.133 1 83 293 ARG B C 1
ATOM 7467 O O . ARG B 1 293 ? 20.078 -25.031 -6.098 1 83 293 ARG B O 1
ATOM 7474 N N . ILE B 1 294 ? 21.141 -23.484 -7.355 1 89.69 294 ILE B N 1
ATOM 7475 C CA . ILE B 1 294 ? 20.984 -22.406 -6.371 1 89.69 294 ILE B CA 1
ATOM 7476 C C . ILE B 1 294 ? 19.5 -22.141 -6.129 1 89.69 294 ILE B C 1
ATOM 7478 O O . ILE B 1 294 ? 19.078 -21.969 -4.984 1 89.69 294 ILE B O 1
ATOM 7482 N N . LEU B 1 295 ? 18.812 -22.172 -7.152 1 92.81 295 LEU B N 1
ATOM 7483 C CA . LEU B 1 295 ? 17.375 -21.938 -7.07 1 92.81 295 LEU B CA 1
ATOM 7484 C C . LEU B 1 295 ? 16.672 -23.047 -6.305 1 92.81 295 LEU B C 1
ATOM 7486 O O . LEU B 1 295 ? 15.789 -22.797 -5.488 1 92.81 295 LEU B O 1
ATOM 7490 N N . GLN B 1 296 ? 17.109 -24.219 -6.488 1 90.19 296 GLN B N 1
ATOM 7491 C CA . GLN B 1 296 ? 16.5 -25.375 -5.84 1 90.19 296 GLN B CA 1
ATOM 7492 C C . GLN B 1 296 ? 16.734 -25.344 -4.332 1 90.19 296 GLN B C 1
ATOM 7494 O O . GLN B 1 296 ? 15.844 -25.703 -3.555 1 90.19 296 GLN B O 1
ATOM 7499 N N . ILE B 1 297 ? 17.859 -24.938 -4.012 1 92 297 ILE B N 1
ATOM 7500 C CA . ILE B 1 297 ? 18.172 -24.844 -2.592 1 92 297 ILE B CA 1
ATOM 7501 C C . ILE B 1 297 ? 17.281 -23.781 -1.929 1 92 297 ILE B C 1
ATOM 7503 O O . ILE B 1 297 ? 16.719 -24.031 -0.86 1 92 297 ILE B O 1
ATOM 7507 N N . ALA B 1 298 ? 17.188 -22.656 -2.582 1 95.44 298 ALA B N 1
ATOM 7508 C CA . ALA B 1 298 ? 16.375 -21.578 -2.033 1 95.44 298 ALA B CA 1
ATOM 7509 C C . ALA B 1 298 ? 14.914 -22 -1.927 1 95.44 298 ALA B C 1
ATOM 7511 O O . ALA B 1 298 ? 14.25 -21.703 -0.929 1 95.44 298 ALA B O 1
ATOM 7512 N N . VAL B 1 299 ? 14.398 -22.703 -2.943 1 96 299 VAL B N 1
ATOM 7513 C CA . VAL B 1 299 ? 13.016 -23.156 -2.941 1 96 299 VAL B CA 1
ATOM 7514 C C . VAL B 1 299 ? 12.812 -24.172 -1.818 1 96 299 VAL B C 1
ATOM 7516 O O . VAL B 1 299 ? 11.789 -24.156 -1.134 1 96 299 VAL B O 1
ATOM 7519 N N . GLY B 1 300 ? 13.719 -25.047 -1.684 1 92.44 300 GLY B N 1
ATOM 7520 C CA . GLY B 1 300 ? 13.641 -26.031 -0.622 1 92.44 300 GLY B CA 1
ATOM 7521 C C . GLY B 1 300 ? 13.625 -25.422 0.766 1 92.44 300 GLY B C 1
ATOM 7522 O O . GLY B 1 300 ? 12.969 -25.938 1.673 1 92.44 300 GLY B O 1
ATOM 7523 N N . ASP B 1 301 ? 14.281 -24.359 0.939 1 91.31 301 ASP B N 1
ATOM 7524 C CA . ASP B 1 301 ? 14.383 -23.688 2.232 1 91.31 301 ASP 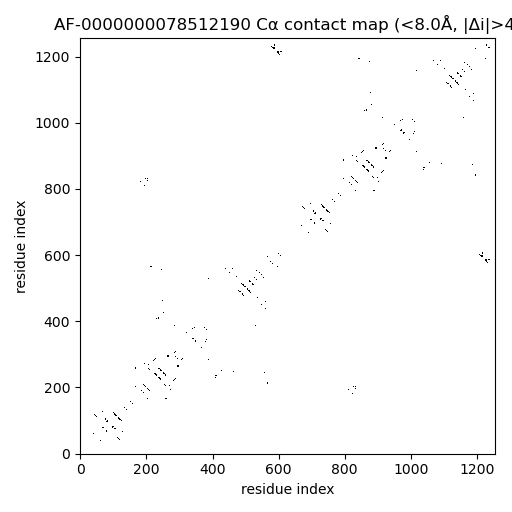B CA 1
ATOM 7525 C C . ASP B 1 301 ? 13.094 -22.938 2.561 1 91.31 301 ASP B C 1
ATOM 7527 O O . ASP B 1 301 ? 12.602 -23 3.691 1 91.31 301 ASP B O 1
ATOM 7531 N N . VAL B 1 302 ? 12.555 -22.219 1.602 1 94.88 302 VAL B N 1
ATOM 7532 C CA . VAL B 1 302 ? 11.43 -21.328 1.856 1 94.88 302 VAL B CA 1
ATOM 7533 C C . VAL B 1 302 ? 10.117 -22.109 1.746 1 94.88 302 VAL B C 1
ATOM 7535 O O . VAL B 1 302 ? 9.156 -21.812 2.453 1 94.88 302 VAL B O 1
ATOM 7538 N N . PHE B 1 303 ? 10.156 -23.125 0.752 1 94.06 303 PHE B N 1
ATOM 7539 C CA . PHE B 1 303 ? 8.945 -23.906 0.507 1 94.06 303 PHE B CA 1
ATOM 7540 C C . PHE B 1 303 ? 9.203 -25.391 0.75 1 94.06 303 PHE B C 1
ATOM 7542 O O . PHE B 1 303 ? 9.086 -26.203 -0.17 1 94.06 303 PHE B O 1
ATOM 7549 N N . PRO B 1 304 ? 9.344 -25.781 1.866 1 87.19 304 PRO B N 1
ATOM 7550 C CA . PRO B 1 304 ? 9.734 -27.172 2.143 1 87.19 304 PRO B CA 1
ATOM 7551 C C . PRO B 1 304 ? 8.625 -28.172 1.826 1 87.19 304 PRO B C 1
ATOM 7553 O O . PRO B 1 304 ? 8.906 -29.328 1.531 1 87.19 304 PRO B O 1
ATOM 7556 N N . ARG B 1 305 ? 7.426 -27.734 1.752 1 82.62 305 ARG B N 1
ATOM 7557 C CA . ARG B 1 305 ? 6.309 -28.656 1.565 1 82.62 305 ARG B CA 1
ATOM 7558 C C . ARG B 1 305 ? 5.867 -28.703 0.107 1 82.62 305 ARG B C 1
ATOM 7560 O O . ARG B 1 305 ? 5.055 -29.547 -0.281 1 82.62 305 ARG B O 1
ATOM 7567 N N . ALA B 1 306 ? 6.379 -27.875 -0.641 1 91.12 306 ALA B N 1
ATOM 7568 C CA . ALA B 1 306 ? 5.965 -27.797 -2.039 1 91.12 306 ALA B CA 1
ATOM 7569 C C . ALA B 1 306 ? 6.695 -28.844 -2.881 1 91.12 306 ALA B C 1
ATOM 7571 O O . ALA B 1 306 ? 7.871 -29.125 -2.639 1 91.12 306 ALA B O 1
ATOM 7572 N N . TYR B 1 307 ? 5.938 -29.469 -3.787 1 90.88 307 TYR B N 1
ATOM 7573 C CA . TYR B 1 307 ? 6.602 -30.281 -4.801 1 90.88 307 TYR B CA 1
ATOM 7574 C C . TYR B 1 307 ? 7.496 -29.422 -5.691 1 90.88 307 TYR B C 1
ATOM 7576 O O . TYR B 1 307 ? 7.047 -28.422 -6.246 1 90.88 307 TYR B O 1
ATOM 7584 N N . ARG B 1 308 ? 8.727 -29.797 -5.742 1 92.38 308 ARG B N 1
ATOM 7585 C CA . ARG B 1 308 ? 9.688 -29.047 -6.547 1 92.38 308 ARG B CA 1
ATOM 7586 C C . ARG B 1 308 ? 9.93 -29.734 -7.891 1 92.38 308 ARG B C 1
ATOM 7588 O O . ARG B 1 308 ? 10.414 -30.859 -7.934 1 92.38 308 ARG B O 1
ATOM 7595 N N . CYS B 1 309 ? 9.555 -29.031 -8.938 1 92.94 309 CYS B N 1
ATOM 7596 C CA . CYS B 1 309 ? 9.688 -29.594 -10.281 1 92.94 309 CYS B CA 1
ATOM 7597 C C . CYS B 1 309 ? 10.445 -28.641 -11.195 1 92.94 309 CYS B C 1
ATOM 7599 O O . CYS B 1 309 ? 10.484 -27.438 -10.945 1 92.94 309 CYS B O 1
ATOM 7601 N N . PHE B 1 310 ? 11.07 -29.312 -12.156 1 92.56 310 PHE B N 1
ATOM 7602 C CA . PHE B 1 310 ? 11.695 -28.516 -13.203 1 92.56 310 PHE B CA 1
ATOM 7603 C C . PHE B 1 310 ? 10.766 -28.375 -14.406 1 92.56 310 PHE B C 1
ATOM 7605 O O . PHE B 1 310 ? 9.969 -29.266 -14.688 1 92.56 310 PHE B O 1
ATOM 7612 N N . SER B 1 311 ? 10.945 -27.266 -15.008 1 88.62 311 SER B N 1
ATOM 7613 C CA . SER B 1 311 ? 10.148 -27.031 -16.203 1 88.62 311 SER B CA 1
ATOM 7614 C C . SER B 1 311 ? 10.609 -27.922 -17.359 1 88.62 311 SER B C 1
ATOM 7616 O O . SER B 1 311 ? 11.711 -27.766 -17.875 1 88.62 311 SER B O 1
ATOM 7618 N N . LEU B 1 312 ? 9.734 -28.797 -17.719 1 88.44 312 LEU B N 1
ATOM 7619 C CA . LEU B 1 312 ? 10.047 -29.688 -18.844 1 88.44 312 LEU B CA 1
ATOM 7620 C C . LEU B 1 312 ? 10.219 -28.906 -20.125 1 88.44 312 LEU B C 1
ATOM 7622 O O . LEU B 1 312 ? 11.086 -29.219 -20.953 1 88.44 312 LEU B O 1
ATOM 7626 N N . SER B 1 313 ? 9.383 -27.922 -20.297 1 83.75 313 SER B N 1
ATOM 7627 C CA . SER B 1 313 ? 9.477 -27.094 -21.484 1 83.75 313 SER B CA 1
ATOM 7628 C C . SER B 1 313 ? 10.844 -26.422 -21.594 1 83.75 313 SER B C 1
ATOM 7630 O O . SER B 1 313 ? 11.414 -26.344 -22.688 1 83.75 313 SER B O 1
ATOM 7632 N N . CYS B 1 314 ? 11.312 -25.969 -20.531 1 83.06 314 CYS B N 1
ATOM 7633 C CA . CYS B 1 314 ? 12.625 -25.328 -20.531 1 83.06 314 CYS B CA 1
ATOM 7634 C C . CYS B 1 314 ? 13.719 -26.344 -20.859 1 83.06 314 CYS B C 1
ATOM 7636 O O . CYS B 1 314 ? 14.672 -26.031 -21.562 1 83.06 314 CYS B O 1
ATOM 7638 N N . ILE B 1 315 ? 13.617 -27.531 -20.328 1 87.12 315 ILE B N 1
ATOM 7639 C CA . ILE B 1 315 ? 14.578 -28.594 -20.578 1 87.12 315 ILE B CA 1
ATOM 7640 C C . ILE B 1 315 ? 14.562 -28.969 -22.062 1 87.12 315 ILE B C 1
ATOM 7642 O O . ILE B 1 315 ? 15.617 -29.109 -22.688 1 87.12 315 ILE B O 1
ATOM 7646 N N . MET B 1 316 ? 13.414 -29.141 -22.594 1 86.25 316 MET B N 1
ATOM 7647 C CA . MET B 1 316 ? 13.273 -29.531 -23.984 1 86.25 316 MET B CA 1
ATOM 7648 C C . MET B 1 316 ? 13.836 -28.453 -24.906 1 86.25 316 MET B C 1
ATOM 7650 O O . MET B 1 316 ? 14.406 -28.766 -25.953 1 86.25 316 MET B O 1
ATOM 7654 N N . GLN B 1 317 ? 13.664 -27.25 -24.531 1 81.44 317 GLN B N 1
ATOM 7655 C CA . GLN B 1 317 ? 14.156 -26.125 -25.344 1 81.44 317 GLN B CA 1
ATOM 7656 C C . GLN B 1 317 ? 15.68 -26.094 -25.359 1 81.44 317 GLN B C 1
ATOM 7658 O O . GLN B 1 317 ? 16.281 -25.578 -26.312 1 81.44 317 GLN B O 1
ATOM 7663 N N . LYS B 1 318 ? 16.297 -26.672 -24.422 1 84.75 318 LYS B N 1
ATOM 7664 C CA . LYS B 1 318 ? 17.75 -26.656 -24.328 1 84.75 318 LYS B CA 1
ATOM 7665 C C . LYS B 1 318 ? 18.359 -27.812 -25.125 1 84.75 318 LYS B C 1
ATOM 7667 O O . LYS B 1 318 ? 19.578 -27.828 -25.375 1 84.75 318 LYS B O 1
ATOM 7672 N N . ILE B 1 319 ? 17.609 -28.75 -25.562 1 87.5 319 ILE B N 1
ATOM 7673 C CA . ILE B 1 319 ? 18.078 -29.969 -26.219 1 87.5 319 ILE B CA 1
ATOM 7674 C C . ILE B 1 319 ? 18.859 -29.609 -27.484 1 87.5 319 ILE B C 1
ATOM 7676 O O . ILE B 1 319 ? 20 -30.047 -27.672 1 87.5 319 ILE B O 1
ATOM 7680 N N . PRO B 1 320 ? 18.312 -28.734 -28.312 1 86.38 320 PRO B N 1
ATOM 7681 C CA . PRO B 1 320 ? 19.078 -28.422 -29.516 1 86.38 320 PRO B CA 1
ATOM 7682 C C . PRO B 1 320 ? 20.406 -27.734 -29.203 1 86.38 320 PRO B C 1
ATOM 7684 O O . PRO B 1 320 ? 21.406 -27.984 -29.875 1 86.38 320 PRO B O 1
ATOM 7687 N N . VAL B 1 321 ? 20.438 -26.938 -28.219 1 84.19 321 VAL B N 1
ATOM 7688 C CA . VAL B 1 321 ? 21.641 -26.172 -27.875 1 84.19 321 VAL B CA 1
ATOM 7689 C C . VAL B 1 321 ? 22.656 -27.094 -27.219 1 84.19 321 VAL B C 1
ATOM 7691 O O . VAL B 1 321 ? 23.859 -27.016 -27.531 1 84.19 321 VAL B O 1
ATOM 7694 N N . LYS B 1 322 ? 22.234 -28.016 -26.422 1 87.31 322 LYS B N 1
ATOM 7695 C CA . LYS B 1 322 ? 23.125 -28.844 -25.625 1 87.31 322 LYS B CA 1
ATOM 7696 C C . LYS B 1 322 ? 23.609 -30.062 -26.406 1 87.31 322 LYS B C 1
ATOM 7698 O O . LYS B 1 322 ? 24.719 -30.562 -26.172 1 87.31 322 LYS B O 1
ATOM 7703 N N . LEU B 1 323 ? 22.766 -30.578 -27.375 1 88.62 323 LEU B N 1
ATOM 7704 C CA . LEU B 1 323 ? 23.078 -31.859 -28 1 88.62 323 LEU B CA 1
ATOM 7705 C C . LEU B 1 323 ? 23.406 -31.688 -29.469 1 88.62 323 LEU B C 1
ATOM 7707 O O . LEU B 1 323 ? 23.797 -32.656 -30.141 1 88.62 323 LEU B O 1
ATOM 7711 N N . GLN B 1 324 ? 23.312 -30.562 -30.094 1 82.12 324 GLN B N 1
ATOM 7712 C CA . GLN B 1 324 ? 23.5 -30.312 -31.531 1 82.12 324 GLN B CA 1
ATOM 7713 C C . GLN B 1 324 ? 24.891 -30.781 -31.984 1 82.12 324 GLN B C 1
ATOM 7715 O O . GLN B 1 324 ? 25.062 -31.219 -33.125 1 82.12 324 GLN B O 1
ATOM 7720 N N . GLY B 1 325 ? 25.891 -30.797 -31.203 1 81.06 325 GLY B N 1
ATOM 7721 C CA . GLY B 1 325 ? 27.25 -31.156 -31.594 1 81.06 325 GLY B CA 1
ATOM 7722 C C . GLY B 1 325 ? 27.469 -32.656 -31.641 1 81.06 325 GLY B C 1
ATOM 7723 O O . GLY B 1 325 ? 28.484 -33.125 -32.188 1 81.06 325 GLY B O 1
ATOM 7724 N N . LEU B 1 326 ? 26.453 -33.438 -31.344 1 87.5 326 LEU B N 1
ATOM 7725 C CA . LEU B 1 326 ? 26.609 -34.875 -31.312 1 87.5 326 LEU B CA 1
ATOM 7726 C C . LEU B 1 326 ? 26.297 -35.5 -32.656 1 87.5 326 LEU B C 1
ATOM 7728 O O . LEU B 1 326 ? 25.484 -34.969 -33.406 1 87.5 326 LEU B O 1
ATOM 7732 N N . PHE B 1 327 ? 27 -36.438 -33.219 1 82.75 327 PHE B N 1
ATOM 7733 C CA . PHE B 1 327 ? 26.922 -37.062 -34.531 1 82.75 327 PHE B CA 1
ATOM 7734 C C . PHE B 1 327 ? 25.5 -37.531 -34.812 1 82.75 327 PHE B C 1
ATOM 7736 O O . PHE B 1 327 ? 24.953 -37.25 -35.875 1 82.75 327 PHE B O 1
ATOM 7743 N N . GLU B 1 328 ? 24.719 -38.188 -34 1 89.38 328 GLU B N 1
ATOM 7744 C CA . GLU B 1 328 ? 23.359 -38.719 -34.156 1 89.38 328 GLU B CA 1
ATOM 7745 C C . GLU B 1 328 ? 22.344 -37.906 -33.375 1 89.38 328 GLU B C 1
ATOM 7747 O O . GLU B 1 328 ? 21.469 -38.469 -32.688 1 89.38 328 GLU B O 1
ATOM 7752 N N . TYR B 1 329 ? 22.406 -36.688 -33.625 1 90.38 329 TYR B N 1
ATOM 7753 C CA . TYR B 1 329 ? 21.578 -35.781 -32.875 1 90.38 329 TYR B CA 1
ATOM 7754 C C . TYR B 1 329 ? 20.094 -36.094 -33.062 1 90.38 329 TYR B C 1
ATOM 7756 O O . TYR B 1 329 ? 19.344 -36.156 -32.062 1 90.38 329 TYR B O 1
ATOM 7764 N N . GLU B 1 330 ? 19.672 -36.25 -34.312 1 90.69 330 GLU B N 1
ATOM 7765 C CA . GLU B 1 330 ? 18.266 -36.438 -34.594 1 90.69 330 GLU B CA 1
ATOM 7766 C C . GLU B 1 330 ? 17.766 -37.75 -33.969 1 90.69 330 GLU B C 1
ATOM 7768 O O . GLU B 1 330 ? 16.641 -37.844 -33.5 1 90.69 330 GLU B O 1
ATOM 7773 N N . ALA B 1 331 ? 18.594 -38.688 -34.031 1 91 331 ALA B N 1
ATOM 7774 C CA . ALA B 1 331 ? 18.234 -39.969 -33.469 1 91 331 ALA B CA 1
ATOM 7775 C C . ALA B 1 331 ? 18.188 -39.906 -31.938 1 91 331 ALA B C 1
ATOM 7777 O O . ALA B 1 331 ? 17.297 -40.5 -31.312 1 91 331 ALA B O 1
ATOM 7778 N N . ILE B 1 332 ? 19.109 -39.219 -31.391 1 92.5 332 ILE B N 1
ATOM 7779 C CA . ILE B 1 332 ? 19.156 -39.062 -29.953 1 92.5 332 ILE B CA 1
ATOM 7780 C C . ILE B 1 332 ? 17.922 -38.281 -29.484 1 92.5 332 ILE B C 1
ATOM 7782 O O . ILE B 1 332 ? 17.281 -38.625 -28.484 1 92.5 332 ILE B O 1
ATOM 7786 N N . LYS B 1 333 ? 17.609 -37.219 -30.188 1 91.25 333 LYS B N 1
ATOM 7787 C CA . LYS B 1 333 ? 16.438 -36.406 -29.891 1 91.25 333 LYS B CA 1
ATOM 7788 C C . LYS B 1 333 ? 15.164 -37.25 -29.922 1 91.25 333 LYS B C 1
ATOM 7790 O O . LYS B 1 333 ? 14.32 -37.125 -29.031 1 91.25 333 LYS B O 1
ATOM 7795 N N . ALA B 1 334 ? 15.055 -38.062 -30.859 1 89.75 334 ALA B N 1
ATOM 7796 C CA . ALA B 1 334 ? 13.883 -38.906 -31 1 89.75 334 ALA B CA 1
ATOM 7797 C C . ALA B 1 334 ? 13.82 -39.938 -29.859 1 89.75 334 ALA B C 1
ATOM 7799 O O . ALA B 1 334 ? 12.734 -40.219 -29.328 1 89.75 334 ALA B O 1
ATOM 7800 N N . ALA B 1 335 ? 14.938 -40.5 -29.578 1 92.5 335 ALA B N 1
ATOM 7801 C CA . ALA B 1 335 ? 14.992 -41.469 -28.484 1 92.5 335 ALA B CA 1
ATOM 7802 C C . ALA B 1 335 ? 14.617 -40.812 -27.156 1 92.5 335 ALA B C 1
ATOM 7804 O O . ALA B 1 335 ? 13.93 -41.406 -26.328 1 92.5 335 ALA B O 1
ATOM 7805 N N . LEU B 1 336 ? 15.164 -39.594 -27.016 1 92.38 336 LEU B N 1
ATOM 7806 C CA . LEU B 1 336 ? 14.836 -38.844 -25.812 1 92.38 336 LEU B CA 1
ATOM 7807 C C . LEU B 1 336 ? 13.344 -38.562 -25.734 1 92.38 336 LEU B C 1
ATOM 7809 O O . LEU B 1 336 ? 12.727 -38.719 -24.688 1 92.38 336 LEU B O 1
ATOM 7813 N N . HIS B 1 337 ? 12.789 -38.156 -26.734 1 89.12 337 HIS B N 1
ATOM 7814 C CA . HIS B 1 337 ? 11.359 -37.875 -26.812 1 89.12 337 HIS B CA 1
ATOM 7815 C C . HIS B 1 337 ? 10.531 -39.125 -26.484 1 89.12 337 HIS B C 1
ATOM 7817 O O . HIS B 1 337 ? 9.547 -39.031 -25.734 1 89.12 337 HIS B O 1
ATOM 7823 N N . ARG B 1 338 ? 10.914 -40.188 -26.969 1 87.94 338 ARG B N 1
ATOM 7824 C CA . ARG B 1 338 ? 10.227 -41.469 -26.719 1 87.94 338 ARG B CA 1
ATOM 7825 C C . ARG B 1 338 ? 10.328 -41.844 -25.25 1 87.94 338 ARG B C 1
ATOM 7827 O O . ARG B 1 338 ? 9.352 -42.312 -24.641 1 87.94 338 ARG B O 1
ATOM 7834 N N . ALA B 1 339 ? 11.516 -41.688 -24.781 1 92.62 339 ALA B N 1
ATOM 7835 C CA . ALA B 1 339 ? 11.727 -42.062 -23.391 1 92.62 339 ALA B CA 1
ATOM 7836 C C . ALA B 1 339 ? 10.867 -41.188 -22.469 1 92.62 339 ALA B C 1
ATOM 7838 O O . ALA B 1 339 ? 10.305 -41.688 -21.484 1 92.62 339 ALA B O 1
ATOM 7839 N N . ILE B 1 340 ? 10.75 -39.969 -22.812 1 91 340 ILE B N 1
ATOM 7840 C CA . ILE B 1 340 ? 10.086 -39 -21.938 1 91 340 ILE B CA 1
ATOM 7841 C C . ILE B 1 340 ? 8.57 -39.156 -22.062 1 91 340 ILE B C 1
ATOM 7843 O O . ILE B 1 340 ? 7.863 -39.219 -21.062 1 91 340 ILE B O 1
ATOM 7847 N N . TYR B 1 341 ? 8.055 -39.25 -23.25 1 84.25 341 TYR B N 1
ATOM 7848 C CA . TYR B 1 341 ? 6.625 -39.094 -23.469 1 84.25 341 TYR B CA 1
ATOM 7849 C C . TYR B 1 341 ? 5.938 -40.438 -23.625 1 84.25 341 TYR B C 1
ATOM 7851 O O . TYR B 1 341 ? 4.719 -40.531 -23.469 1 84.25 341 TYR B O 1
ATOM 7859 N N . HIS B 1 342 ? 6.691 -41.469 -23.891 1 84.5 342 HIS B N 1
ATOM 7860 C CA . HIS B 1 342 ? 6.039 -42.75 -24.188 1 84.5 342 HIS B CA 1
ATOM 7861 C C . HIS B 1 342 ? 6.188 -43.719 -23.031 1 84.5 342 HIS B C 1
ATOM 7863 O O . HIS B 1 342 ? 5.566 -44.781 -23.031 1 84.5 342 HIS B O 1
ATOM 7869 N N . SER B 1 343 ? 6.973 -43.375 -22.109 1 89.44 343 SER B N 1
ATOM 7870 C CA . SER B 1 343 ? 7.129 -44.25 -20.953 1 89.44 343 SER B CA 1
ATOM 7871 C C . SER B 1 343 ? 5.973 -44.062 -19.969 1 89.44 343 SER B C 1
ATOM 7873 O O . SER B 1 343 ? 5.668 -42.969 -19.562 1 89.44 343 SER B O 1
ATOM 7875 N N . LEU B 1 344 ? 5.32 -45.188 -19.609 1 89.5 344 LEU B N 1
ATOM 7876 C CA . LEU B 1 344 ? 4.168 -45.125 -18.719 1 89.5 344 LEU B CA 1
ATOM 7877 C C . LEU B 1 344 ? 4.543 -45.562 -17.297 1 89.5 344 LEU B C 1
ATOM 7879 O O . LEU B 1 344 ? 3.812 -45.312 -16.344 1 89.5 344 LEU B O 1
ATOM 7883 N N . ARG B 1 345 ? 5.586 -46.312 -17.203 1 90.38 345 ARG B N 1
ATOM 7884 C CA . ARG B 1 345 ? 6.09 -46.781 -15.914 1 90.38 345 ARG B CA 1
ATOM 7885 C C . ARG B 1 345 ? 7.562 -46.438 -15.742 1 90.38 345 ARG B C 1
ATOM 7887 O O . ARG B 1 345 ? 8.297 -46.281 -16.719 1 90.38 345 ARG B O 1
ATOM 7894 N N . PRO B 1 346 ? 7.965 -46.312 -14.477 1 93.25 346 PRO B N 1
ATOM 7895 C CA . PRO B 1 346 ? 9.359 -45.938 -14.219 1 93.25 346 PRO B CA 1
ATOM 7896 C C . PRO B 1 346 ? 10.352 -46.938 -14.805 1 93.25 346 PRO B C 1
ATOM 7898 O O . PRO B 1 346 ? 11.406 -46.562 -15.312 1 93.25 346 PRO B O 1
ATOM 7901 N N . GLU B 1 347 ? 10.008 -48.188 -14.773 1 93.94 347 GLU B N 1
ATOM 7902 C CA . GLU B 1 347 ? 10.898 -49.219 -15.289 1 93.94 347 GLU B CA 1
ATOM 7903 C C . GLU B 1 347 ? 11.125 -49.062 -16.797 1 93.94 347 GLU B C 1
ATOM 7905 O O . GLU B 1 347 ? 12.25 -49.219 -17.281 1 93.94 347 GLU B O 1
ATOM 7910 N N . LYS B 1 348 ? 10.117 -48.75 -17.469 1 92.69 348 LYS B N 1
ATOM 7911 C CA . LYS B 1 348 ? 10.219 -48.562 -18.906 1 92.69 348 LYS B CA 1
ATOM 7912 C C . LYS B 1 348 ? 11.062 -47.344 -19.234 1 92.69 348 LYS B C 1
ATOM 7914 O O . LYS B 1 348 ? 11.82 -47.344 -20.203 1 92.69 348 LYS B O 1
ATOM 7919 N N . PHE B 1 349 ? 10.883 -46.312 -18.453 1 95.88 349 PHE B N 1
ATOM 7920 C CA . PHE B 1 349 ? 11.68 -45.094 -18.625 1 95.88 349 PHE B CA 1
ATOM 7921 C C . PHE B 1 349 ? 13.164 -45.406 -18.453 1 95.88 349 PHE B C 1
ATOM 7923 O O . PHE B 1 349 ? 13.992 -45.031 -19.281 1 95.88 349 PHE B O 1
ATOM 7930 N N . GLU B 1 350 ? 13.484 -46.125 -17.375 1 96.56 350 GLU B N 1
ATOM 7931 C CA . GLU B 1 350 ? 14.867 -46.469 -17.062 1 96.56 350 GLU B CA 1
ATOM 7932 C C . GLU B 1 350 ? 15.492 -47.312 -18.172 1 96.56 350 GLU B C 1
ATOM 7934 O O . GLU B 1 350 ? 16.641 -47.094 -18.562 1 96.56 350 GLU B O 1
ATOM 7939 N N . ALA B 1 351 ? 14.68 -48.188 -18.641 1 95.56 351 ALA B N 1
ATOM 7940 C CA . ALA B 1 351 ? 15.156 -49.062 -19.703 1 95.56 351 ALA B CA 1
ATOM 7941 C C . ALA B 1 351 ? 15.398 -48.281 -20.984 1 95.56 351 ALA B C 1
ATOM 7943 O O . ALA B 1 351 ? 16.406 -48.469 -21.656 1 95.56 351 ALA B O 1
ATOM 7944 N N . ALA B 1 352 ? 14.461 -47.5 -21.344 1 95.25 352 ALA B N 1
ATOM 7945 C CA . ALA B 1 352 ? 14.586 -46.656 -22.547 1 95.25 352 ALA B CA 1
ATOM 7946 C C . ALA B 1 352 ? 15.781 -45.719 -22.453 1 95.25 352 ALA B C 1
ATOM 7948 O O . ALA B 1 352 ? 16.484 -45.5 -23.438 1 95.25 352 ALA B O 1
ATOM 7949 N N . TRP B 1 353 ? 15.938 -45.125 -21.25 1 95.81 353 TRP B N 1
ATOM 7950 C CA . TRP B 1 353 ? 17.047 -44.219 -21.031 1 95.81 353 TRP B CA 1
ATOM 7951 C C . TRP B 1 353 ? 18.391 -44.938 -21.172 1 95.81 353 TRP B C 1
ATOM 7953 O O . TRP B 1 353 ? 19.297 -44.438 -21.844 1 95.81 353 TRP B O 1
ATOM 7963 N N . LYS B 1 354 ? 18.516 -46.125 -20.609 1 95.12 354 LYS B N 1
ATOM 7964 C CA . LYS B 1 354 ? 19.734 -46.906 -20.688 1 95.12 354 LYS B CA 1
ATOM 7965 C C . LYS B 1 354 ? 20.031 -47.312 -22.125 1 95.12 354 LYS B C 1
ATOM 7967 O O . LYS B 1 354 ? 21.172 -47.25 -22.578 1 95.12 354 LYS B O 1
ATOM 7972 N N . ASP B 1 355 ? 19 -47.719 -22.781 1 95.25 355 ASP B N 1
ATOM 7973 C CA . ASP B 1 355 ? 19.156 -48.094 -24.172 1 95.25 355 ASP B CA 1
ATOM 7974 C C . ASP B 1 355 ? 19.656 -46.938 -25.016 1 95.25 355 ASP B C 1
ATOM 7976 O O . ASP B 1 355 ? 20.516 -47.094 -25.875 1 95.25 355 ASP B O 1
ATOM 7980 N N . MET B 1 356 ? 19.109 -45.781 -24.812 1 94.5 356 MET B N 1
ATOM 7981 C CA . MET B 1 356 ? 19.5 -44.562 -25.547 1 94.5 356 MET B CA 1
ATOM 7982 C C . MET B 1 356 ? 20.969 -44.25 -25.312 1 94.5 356 MET B C 1
ATOM 7984 O O . MET B 1 356 ? 21.719 -44.031 -26.266 1 94.5 356 MET B O 1
ATOM 7988 N N . ILE B 1 357 ? 21.406 -44.281 -24.094 1 93.88 357 ILE B N 1
ATOM 7989 C CA . ILE B 1 357 ? 22.781 -43.969 -23.719 1 93.88 357 ILE B CA 1
ATOM 7990 C C . ILE B 1 357 ? 23.734 -44.969 -24.344 1 93.88 357 ILE B C 1
ATOM 7992 O O . ILE B 1 357 ? 24.812 -44.625 -24.828 1 93.88 357 ILE B O 1
ATOM 7996 N N . GLN B 1 358 ? 23.359 -46.219 -24.297 1 93.94 358 GLN B N 1
ATOM 7997 C CA . GLN B 1 358 ? 24.219 -47.281 -24.797 1 93.94 358 GLN B CA 1
ATOM 7998 C C . GLN B 1 358 ? 24.297 -47.25 -26.312 1 93.94 358 GLN B C 1
ATOM 8000 O O . GLN B 1 358 ? 25.391 -47.375 -26.891 1 93.94 358 GLN B O 1
ATOM 8005 N N . ARG B 1 359 ? 23.25 -47.125 -26.922 1 93.69 359 ARG B N 1
ATOM 8006 C CA . ARG B 1 359 ? 23.172 -47.156 -28.375 1 93.69 359 ARG B CA 1
ATOM 8007 C C . ARG B 1 359 ? 23.953 -46 -28.984 1 93.69 359 ARG B C 1
ATOM 8009 O O . ARG B 1 359 ? 24.594 -46.156 -30.031 1 93.69 359 ARG B O 1
ATOM 8016 N N . HIS B 1 360 ? 23.891 -44.875 -28.391 1 92.81 360 HIS B N 1
ATOM 8017 C CA . HIS B 1 360 ? 24.484 -43.719 -29.016 1 92.81 360 HIS B CA 1
ATOM 8018 C C . HIS B 1 360 ? 25.781 -43.312 -28.312 1 92.81 360 HIS B C 1
ATOM 8020 O O . HIS B 1 360 ? 26.406 -42.312 -28.672 1 92.81 360 HIS B O 1
ATOM 8026 N N . GLY B 1 361 ? 26.188 -44 -27.25 1 90 361 GLY B N 1
ATOM 8027 C CA . GLY B 1 361 ? 27.453 -43.781 -26.578 1 90 361 GLY B CA 1
ATOM 8028 C C . GLY B 1 361 ? 27.562 -42.406 -25.922 1 90 361 GLY B C 1
ATOM 8029 O O . GLY B 1 361 ? 28.594 -41.75 -26.031 1 90 361 GLY B O 1
ATOM 8030 N N . ILE B 1 362 ? 26.5 -41.906 -25.359 1 91.5 362 ILE B N 1
ATOM 8031 C CA . ILE B 1 362 ? 26.5 -40.562 -24.781 1 91.5 362 ILE B CA 1
ATOM 8032 C C . ILE B 1 362 ? 26.469 -40.656 -23.266 1 91.5 362 ILE B C 1
ATOM 8034 O O . ILE B 1 362 ? 25.891 -39.781 -22.594 1 91.5 362 ILE B O 1
ATOM 8038 N N . LYS B 1 363 ? 26.969 -41.688 -22.641 1 88.31 363 LYS B N 1
ATOM 8039 C CA . LYS B 1 363 ? 26.969 -41.938 -21.203 1 88.31 363 LYS B CA 1
ATOM 8040 C C . LYS B 1 363 ? 27.75 -40.844 -20.469 1 88.31 363 LYS B C 1
ATOM 8042 O O . LYS B 1 363 ? 27.375 -40.438 -19.375 1 88.31 363 LYS B O 1
ATOM 8047 N N . ASP B 1 364 ? 28.766 -40.312 -21.109 1 86.5 364 ASP B N 1
ATOM 8048 C CA . ASP B 1 364 ? 29.656 -39.375 -20.453 1 86.5 364 ASP B CA 1
ATOM 8049 C C . ASP B 1 364 ? 29.281 -37.906 -20.766 1 86.5 364 ASP B C 1
ATOM 8051 O O . ASP B 1 364 ? 29.984 -37 -20.375 1 86.5 364 ASP B O 1
ATOM 8055 N N . HIS B 1 365 ? 28.281 -37.812 -21.453 1 91.12 365 HIS B N 1
ATOM 8056 C CA . HIS B 1 365 ? 27.859 -36.438 -21.75 1 91.12 365 HIS B CA 1
ATOM 8057 C C . HIS B 1 365 ? 27.344 -35.75 -20.484 1 91.12 365 HIS B C 1
ATOM 8059 O O . HIS B 1 365 ? 26.359 -36.188 -19.875 1 91.12 365 HIS B O 1
ATOM 8065 N N . GLY B 1 366 ? 27.922 -34.719 -20 1 89 366 GLY B N 1
ATOM 8066 C CA . GLY B 1 366 ? 27.688 -34.062 -18.734 1 89 366 GLY B CA 1
ATOM 8067 C C . GLY B 1 366 ? 26.234 -33.656 -18.531 1 89 366 GLY B C 1
ATOM 8068 O O . GLY B 1 366 ? 25.656 -33.906 -17.469 1 89 366 GLY B O 1
ATOM 8069 N N . TRP B 1 367 ? 25.609 -33.062 -19.531 1 90.94 367 TRP B N 1
ATOM 8070 C CA . TRP B 1 367 ? 24.25 -32.562 -19.391 1 90.94 367 TRP B CA 1
ATOM 8071 C C . TRP B 1 367 ? 23.25 -33.719 -19.297 1 90.94 367 TRP B C 1
ATOM 8073 O O . TRP B 1 367 ? 22.281 -33.656 -18.531 1 90.94 367 TRP B O 1
ATOM 8083 N N . ILE B 1 368 ? 23.453 -34.781 -20.062 1 92.38 368 ILE B N 1
ATOM 8084 C CA . ILE B 1 368 ? 22.578 -35.969 -20.031 1 92.38 368 ILE B CA 1
ATOM 8085 C C . ILE B 1 368 ? 22.672 -36.625 -18.656 1 92.38 368 ILE B C 1
ATOM 8087 O O . ILE B 1 368 ? 21.672 -37.125 -18.125 1 92.38 368 ILE B O 1
ATOM 8091 N N . GLN B 1 369 ? 23.797 -36.625 -18.156 1 92.44 369 GLN B N 1
ATOM 8092 C CA . GLN B 1 369 ? 23.984 -37.188 -16.828 1 92.44 369 GLN B CA 1
ATOM 8093 C C . GLN B 1 369 ? 23.219 -36.375 -15.773 1 92.44 369 GLN B C 1
ATOM 8095 O O . GLN B 1 369 ? 22.594 -36.938 -14.875 1 92.44 369 GLN B O 1
ATOM 8100 N N . THR B 1 370 ? 23.328 -35.062 -15.922 1 90.75 370 THR B N 1
ATOM 8101 C CA . THR B 1 370 ? 22.609 -34.188 -14.984 1 90.75 370 THR B CA 1
ATOM 8102 C C . THR B 1 370 ? 21.109 -34.406 -15.094 1 90.75 370 THR B C 1
ATOM 8104 O O . THR B 1 370 ? 20.406 -34.406 -14.086 1 90.75 370 THR B O 1
ATOM 8107 N N . LEU B 1 371 ? 20.625 -34.562 -16.281 1 93.38 371 LEU B N 1
ATOM 8108 C CA . LEU B 1 371 ? 19.203 -34.812 -16.516 1 93.38 371 LEU B CA 1
ATOM 8109 C C . LEU B 1 371 ? 18.75 -36.094 -15.844 1 93.38 371 LEU B C 1
ATOM 8111 O O . LEU B 1 371 ? 17.656 -36.156 -15.281 1 93.38 371 LEU B O 1
ATOM 8115 N N . TYR B 1 372 ? 19.562 -37.031 -16 1 94.5 372 TYR B N 1
ATOM 8116 C CA . TYR B 1 372 ? 19.219 -38.312 -15.422 1 94.5 372 TYR B CA 1
ATOM 8117 C C . TYR B 1 372 ? 19.203 -38.25 -13.898 1 94.5 372 TYR B C 1
ATOM 8119 O O . TYR B 1 372 ? 18.312 -38.812 -13.25 1 94.5 372 TYR B O 1
ATOM 8127 N N . GLU B 1 373 ? 20.156 -37.625 -13.344 1 92.25 373 GLU B N 1
ATOM 8128 C CA . GLU B 1 373 ? 20.234 -37.5 -11.898 1 92.25 373 GLU B CA 1
ATOM 8129 C C . GLU B 1 373 ? 19.016 -36.75 -11.336 1 92.25 373 GLU B C 1
ATOM 8131 O O . GLU B 1 373 ? 18.531 -37.094 -10.258 1 92.25 373 GLU B O 1
ATOM 8136 N N . ASP B 1 374 ? 18.531 -35.844 -12.156 1 93.19 374 ASP B N 1
ATOM 8137 C CA . ASP B 1 374 ? 17.422 -35.031 -11.711 1 93.19 374 ASP B CA 1
ATOM 8138 C C . ASP B 1 374 ? 16.094 -35.531 -12.258 1 93.19 374 ASP B C 1
ATOM 8140 O O . ASP B 1 374 ? 15.07 -34.844 -12.188 1 93.19 374 ASP B O 1
ATOM 8144 N N . ARG B 1 375 ? 16.016 -36.656 -12.789 1 94.38 375 ARG B N 1
ATOM 8145 C CA . ARG B 1 375 ? 14.883 -37.156 -13.562 1 94.38 375 ARG B CA 1
ATOM 8146 C C . ARG B 1 375 ? 13.617 -37.156 -12.711 1 94.38 375 ARG B C 1
ATOM 8148 O O . ARG B 1 375 ? 12.516 -36.969 -13.227 1 94.38 375 ARG B O 1
ATOM 8155 N N . LYS B 1 376 ? 13.711 -37.375 -11.438 1 92.75 376 LYS B N 1
ATOM 8156 C CA . LYS B 1 376 ? 12.555 -37.438 -10.555 1 92.75 376 LYS B CA 1
ATOM 8157 C C . LYS B 1 376 ? 11.875 -36.094 -10.414 1 92.75 376 LYS B C 1
ATOM 8159 O O . LYS B 1 376 ? 10.734 -36 -9.945 1 92.75 376 LYS B O 1
ATOM 8164 N N . ARG B 1 377 ? 12.531 -35.062 -10.969 1 92.81 377 ARG B N 1
ATOM 8165 C CA . ARG B 1 377 ? 12.008 -33.719 -10.789 1 92.81 377 ARG B CA 1
ATOM 8166 C C . ARG B 1 377 ? 11.484 -33.156 -12.109 1 92.81 377 ARG B C 1
ATOM 8168 O O . ARG B 1 377 ? 10.891 -32.062 -12.133 1 92.81 377 ARG B O 1
ATOM 8175 N N . TRP B 1 378 ? 11.711 -33.875 -13.156 1 92.31 378 TRP B N 1
ATOM 8176 C CA . TRP B 1 378 ? 11.25 -33.281 -14.398 1 92.31 378 TRP B CA 1
ATOM 8177 C C . TRP B 1 378 ? 10.562 -34.281 -15.289 1 92.31 378 TRP B C 1
ATOM 8179 O O . TRP B 1 378 ? 9.742 -33.938 -16.141 1 92.31 378 TRP B O 1
ATOM 8189 N N . ALA B 1 379 ? 10.906 -35.531 -15.164 1 92.44 379 ALA B N 1
ATOM 8190 C CA . ALA B 1 379 ? 10.305 -36.531 -16.016 1 92.44 379 ALA B CA 1
ATOM 8191 C C . ALA B 1 379 ? 8.859 -36.812 -15.602 1 92.44 379 ALA B C 1
ATOM 8193 O O . ALA B 1 379 ? 8.594 -37.156 -14.445 1 92.44 379 ALA B O 1
ATOM 8194 N N . PRO B 1 380 ? 7.938 -36.75 -16.484 1 91.06 380 PRO B N 1
ATOM 8195 C CA . PRO B 1 380 ? 6.516 -36.875 -16.156 1 91.06 380 PRO B CA 1
ATOM 8196 C C . PRO B 1 380 ? 6.207 -38.156 -15.383 1 91.06 380 PRO B C 1
ATOM 8198 O O . PRO B 1 380 ? 5.352 -38.156 -14.5 1 91.06 380 PRO B O 1
ATOM 8201 N N . ILE B 1 381 ? 6.883 -39.25 -15.688 1 91.31 381 ILE B N 1
ATOM 8202 C CA . ILE B 1 381 ? 6.605 -40.562 -15.094 1 91.31 381 ILE B CA 1
ATOM 8203 C C . ILE B 1 381 ? 6.816 -40.469 -13.578 1 91.31 381 ILE B C 1
ATOM 8205 O O . ILE B 1 381 ? 6.164 -41.188 -12.82 1 91.31 381 ILE B O 1
ATOM 8209 N N . TYR B 1 382 ? 7.621 -39.625 -13.164 1 92.38 382 TYR B N 1
ATOM 8210 C CA . TYR B 1 382 ? 7.934 -39.5 -11.742 1 92.38 382 TYR B CA 1
ATOM 8211 C C . TYR B 1 382 ? 7.121 -38.406 -11.078 1 92.38 382 TYR B C 1
ATOM 8213 O O . TYR B 1 382 ? 7.203 -38.219 -9.867 1 92.38 382 TYR B O 1
ATOM 8221 N N . LEU B 1 383 ? 6.359 -37.688 -11.836 1 91.12 383 LEU B N 1
ATOM 8222 C CA . LEU B 1 383 ? 5.633 -36.562 -11.312 1 91.12 383 LEU B CA 1
ATOM 8223 C C . LEU B 1 383 ? 4.133 -36.812 -11.297 1 91.12 383 LEU B C 1
ATOM 8225 O O . LEU B 1 383 ? 3.334 -35.875 -11.219 1 91.12 383 LEU B O 1
ATOM 8229 N N . LYS B 1 384 ? 3.756 -37.938 -11.328 1 87.12 384 LYS B N 1
ATOM 8230 C CA . LYS B 1 384 ? 2.348 -38.281 -11.461 1 87.12 384 LYS B CA 1
ATOM 8231 C C . LYS B 1 384 ? 1.575 -37.938 -10.188 1 87.12 384 LYS B C 1
ATOM 8233 O O . LYS B 1 384 ? 0.346 -37.844 -10.211 1 87.12 384 LYS B O 1
ATOM 8238 N N . GLU B 1 385 ? 2.273 -37.688 -9.164 1 84 385 GLU B N 1
ATOM 8239 C CA . GLU B 1 385 ? 1.612 -37.375 -7.898 1 84 385 GLU B CA 1
ATOM 8240 C C . GLU B 1 385 ? 1.462 -35.875 -7.703 1 84 385 GLU B C 1
ATOM 8242 O O . GLU B 1 385 ? 0.682 -35.438 -6.859 1 84 385 GLU B O 1
ATOM 8247 N N . ALA B 1 386 ? 2.129 -35.219 -8.469 1 89.06 386 ALA B N 1
ATOM 8248 C CA . ALA B 1 386 ? 2.08 -33.75 -8.336 1 89.06 386 ALA B CA 1
ATOM 8249 C C . ALA B 1 386 ? 0.993 -33.156 -9.227 1 89.06 386 ALA B C 1
ATOM 8251 O O . ALA B 1 386 ? 0.75 -33.656 -10.328 1 89.06 386 ALA B O 1
ATOM 8252 N N . PHE B 1 387 ? 0.328 -32.188 -8.711 1 91.12 387 PHE B N 1
ATOM 8253 C CA . PHE B 1 387 ? -0.586 -31.422 -9.547 1 91.12 387 PHE B CA 1
ATOM 8254 C C . PHE B 1 387 ? 0.16 -30.328 -10.297 1 91.12 387 PHE B C 1
ATOM 8256 O O . PHE B 1 387 ? 0.891 -29.531 -9.695 1 91.12 387 PHE B O 1
ATOM 8263 N N . LEU B 1 388 ? -0.057 -30.234 -11.578 1 91.56 388 LEU B N 1
ATOM 8264 C CA . LEU B 1 388 ? 0.764 -29.328 -12.375 1 91.56 388 LEU B CA 1
ATOM 8265 C C . LEU B 1 388 ? -0.106 -28.344 -13.148 1 91.56 388 LEU B C 1
ATOM 8267 O O . LEU B 1 388 ? 0.408 -27.516 -13.906 1 91.56 388 LEU B O 1
ATOM 8271 N N . SER B 1 389 ? -1.358 -28.297 -13 1 87.25 389 SER B N 1
ATOM 8272 C CA . SER B 1 389 ? -2.332 -27.344 -13.531 1 87.25 389 SER B CA 1
ATOM 8273 C C . SER B 1 389 ? -2.094 -27.078 -15.016 1 87.25 389 SER B C 1
ATOM 8275 O O . SER B 1 389 ? -2.238 -25.953 -15.477 1 87.25 389 SER B O 1
ATOM 8277 N N . GLY B 1 390 ? -1.519 -27.969 -15.773 1 81.94 390 GLY B N 1
ATOM 8278 C CA . GLY B 1 390 ? -1.353 -27.828 -17.203 1 81.94 390 GLY B CA 1
ATOM 8279 C C . GLY B 1 390 ? -0.091 -27.078 -17.594 1 81.94 390 GLY B C 1
ATOM 8280 O O . GLY B 1 390 ? 0.164 -26.844 -18.781 1 81.94 390 GLY B O 1
ATOM 8281 N N . VAL B 1 391 ? 0.583 -26.547 -16.672 1 74.12 391 VAL B N 1
ATOM 8282 C CA . VAL B 1 391 ? 1.805 -25.797 -16.969 1 74.12 391 VAL B CA 1
ATOM 8283 C C . VAL B 1 391 ? 2.857 -26.734 -17.547 1 74.12 391 VAL B C 1
ATOM 8285 O O . VAL B 1 391 ? 3.693 -26.328 -18.359 1 74.12 391 VAL B O 1
ATOM 8288 N N . PHE B 1 392 ? 2.791 -27.938 -17.188 1 61.5 392 PHE B N 1
ATOM 8289 C CA . PHE B 1 392 ? 3.762 -28.938 -17.609 1 61.5 392 PHE B CA 1
ATOM 8290 C C . PHE B 1 392 ? 3.459 -29.438 -19.016 1 61.5 392 PHE B C 1
ATOM 8292 O O . PHE B 1 392 ? 2.389 -29.984 -19.266 1 61.5 392 PHE B O 1
ATOM 8299 N N . SER B 1 393 ? 3.891 -28.469 -19.953 1 54.31 393 SER B N 1
ATOM 8300 C CA . SER B 1 393 ? 3.559 -28.719 -21.359 1 54.31 393 SER B CA 1
ATOM 8301 C C . SER B 1 393 ? 4.027 -30.094 -21.797 1 54.31 393 SER B C 1
ATOM 8303 O O . SER B 1 393 ? 5.176 -30.469 -21.562 1 54.31 393 SER B O 1
ATOM 8305 N N . PHE B 1 394 ? 3.184 -31.031 -21.906 1 48.47 394 PHE B N 1
ATOM 8306 C CA . PHE B 1 394 ? 3.543 -32.281 -22.562 1 48.47 394 PHE B CA 1
ATOM 8307 C C . PHE B 1 394 ? 3.928 -32.031 -24.016 1 48.47 394 PHE B C 1
ATOM 8309 O O . PHE B 1 394 ? 4.027 -30.891 -24.453 1 48.47 394 PHE B O 1
ATOM 8316 N N . PRO B 1 395 ? 3.277 -32.594 -24.922 1 46.31 395 PRO B N 1
ATOM 8317 C CA . PRO B 1 395 ? 3.854 -32.688 -26.266 1 46.31 395 PRO B CA 1
ATOM 8318 C C . PRO B 1 395 ? 4.207 -31.312 -26.859 1 46.31 395 PRO B C 1
ATOM 8320 O O . PRO B 1 395 ? 3.76 -30.281 -26.344 1 46.31 395 PRO B O 1
ATOM 8323 N N . GLN B 1 396 ? 4.863 -31.219 -28.031 1 43.59 396 GLN B N 1
ATOM 8324 C CA . GLN B 1 396 ? 5.77 -30.469 -28.891 1 43.59 396 GLN B CA 1
ATOM 8325 C C . GLN B 1 396 ? 5.312 -29.031 -29.062 1 43.59 396 GLN B C 1
ATOM 8327 O O . GLN B 1 396 ? 6.133 -28.125 -29.266 1 43.59 396 GLN B O 1
ATOM 8332 N N . ASN B 1 397 ? 4.055 -28.766 -29.234 1 43.03 397 ASN B N 1
ATOM 8333 C CA . ASN B 1 397 ? 3.742 -27.516 -29.938 1 43.03 397 ASN B CA 1
ATOM 8334 C C . ASN B 1 397 ? 3.412 -26.391 -28.969 1 43.03 397 ASN B C 1
ATOM 8336 O O . ASN B 1 397 ? 3 -25.312 -29.375 1 43.03 397 ASN B O 1
ATOM 8340 N N . GLU B 1 398 ? 3.461 -26.656 -27.703 1 50.41 398 GLU B N 1
ATOM 8341 C CA . GLU B 1 398 ? 2.971 -25.516 -26.938 1 50.41 398 GLU B CA 1
ATOM 8342 C C . GLU B 1 398 ? 4.129 -24.672 -26.406 1 50.41 398 GLU B C 1
ATOM 8344 O O . GLU B 1 398 ? 4.953 -25.156 -25.641 1 50.41 398 GLU B O 1
ATOM 8349 N N . VAL B 1 399 ? 4.566 -23.812 -27.25 1 49.47 399 VAL B N 1
ATOM 8350 C CA . VAL B 1 399 ? 5.609 -22.859 -26.891 1 49.47 399 VAL B CA 1
ATOM 8351 C C . VAL B 1 399 ? 5.164 -22.062 -25.672 1 49.47 399 VAL B C 1
ATOM 8353 O O . VAL B 1 399 ? 4.102 -21.438 -25.688 1 49.47 399 VAL B O 1
ATOM 8356 N N . SER B 1 400 ? 5.789 -22.406 -24.5 1 57.69 400 SER B N 1
ATOM 8357 C CA . SER B 1 400 ? 5.539 -21.578 -23.312 1 57.69 400 SER B CA 1
ATOM 8358 C C . SER B 1 400 ? 6.18 -20.203 -23.453 1 57.69 400 SER B C 1
ATOM 8360 O O . SER B 1 400 ? 7.398 -20.094 -23.625 1 57.69 400 SER B O 1
ATOM 8362 N N . THR B 1 401 ? 5.406 -19.188 -23.859 1 62.38 401 THR B N 1
ATOM 8363 C CA . THR B 1 401 ? 5.902 -17.828 -23.953 1 62.38 401 THR B CA 1
ATOM 8364 C C . THR B 1 401 ? 5.988 -17.172 -22.578 1 62.38 401 THR B C 1
ATOM 8366 O O . THR B 1 401 ? 5.188 -17.469 -21.703 1 62.38 401 THR B O 1
ATOM 8369 N N . SER B 1 402 ? 7.125 -16.578 -22.406 1 78 402 SER B N 1
ATOM 8370 C CA . SER B 1 402 ? 7.309 -15.805 -21.188 1 78 402 SER B CA 1
ATOM 8371 C C . SER B 1 402 ? 6.18 -14.797 -20.984 1 78 402 SER B C 1
ATOM 8373 O O . SER B 1 402 ? 5.57 -14.344 -21.953 1 78 402 SER B O 1
ATOM 8375 N N . TYR B 1 403 ? 5.824 -14.609 -19.844 1 88.56 403 TYR B N 1
ATOM 8376 C CA . TYR B 1 403 ? 4.723 -13.719 -19.516 1 88.56 403 TYR B CA 1
ATOM 8377 C C . TYR B 1 403 ? 4.949 -12.328 -20.109 1 88.56 403 TYR B C 1
ATOM 8379 O O . TYR B 1 403 ? 4.004 -11.68 -20.547 1 88.56 403 TYR B O 1
ATOM 8387 N N . PHE B 1 404 ? 6.223 -11.898 -20.188 1 92.69 404 PHE B N 1
ATOM 8388 C CA . PHE B 1 404 ? 6.527 -10.547 -20.641 1 92.69 404 PHE B CA 1
ATOM 8389 C C . PHE B 1 404 ? 7.133 -10.57 -22.047 1 92.69 404 PHE B C 1
ATOM 8391 O O . PHE B 1 404 ? 7.875 -9.664 -22.422 1 92.69 404 PHE B O 1
ATOM 8398 N N . GLU B 1 405 ? 6.82 -11.633 -22.688 1 86.12 405 GLU B N 1
ATOM 8399 C CA . GLU B 1 405 ? 7.266 -11.672 -24.078 1 86.12 405 GLU B CA 1
ATOM 8400 C C . GLU B 1 405 ? 6.699 -10.492 -24.875 1 86.12 405 GLU B C 1
ATOM 8402 O O . GLU B 1 405 ? 5.5 -10.211 -24.797 1 86.12 405 GLU B O 1
ATOM 8407 N N . GLY B 1 406 ? 7.512 -9.805 -25.609 1 87.31 406 GLY B N 1
ATOM 8408 C CA . GLY B 1 406 ? 7.09 -8.641 -26.375 1 87.31 406 GLY B CA 1
ATOM 8409 C C . GLY B 1 406 ? 7.266 -7.336 -25.625 1 87.31 406 GLY B C 1
ATOM 8410 O O . GLY B 1 406 ? 7.258 -6.262 -26.234 1 87.31 406 GLY B O 1
ATOM 8411 N N . TYR B 1 407 ? 7.438 -7.43 -24.359 1 92.44 407 TYR B N 1
ATOM 8412 C CA . TYR B 1 407 ? 7.551 -6.223 -23.547 1 92.44 407 TYR B CA 1
ATOM 8413 C C . TYR B 1 407 ? 8.938 -6.121 -22.922 1 92.44 407 TYR B C 1
ATOM 8415 O O . TYR B 1 407 ? 9.344 -5.047 -22.469 1 92.44 407 TYR B O 1
ATOM 8423 N N . LEU B 1 408 ? 9.594 -7.227 -22.859 1 93.81 408 LEU B N 1
ATOM 8424 C CA . LEU B 1 408 ? 10.914 -7.301 -22.234 1 93.81 408 LEU B CA 1
ATOM 8425 C C . LEU B 1 408 ? 11.875 -8.109 -23.109 1 93.81 408 LEU B C 1
ATOM 8427 O O . LEU B 1 408 ? 11.641 -9.281 -23.375 1 93.81 408 LEU B O 1
ATOM 8431 N N . ASP B 1 409 ? 12.867 -7.402 -23.516 1 90.88 409 ASP B N 1
ATOM 8432 C CA . ASP B 1 409 ? 13.945 -8.039 -24.25 1 90.88 409 ASP B CA 1
ATOM 8433 C C . ASP B 1 409 ? 15.258 -7.984 -23.484 1 90.88 409 ASP B C 1
ATOM 8435 O O . ASP B 1 409 ? 15.336 -7.34 -22.422 1 90.88 409 ASP B O 1
ATOM 8439 N N . LYS B 1 410 ? 16.234 -8.617 -23.953 1 90.88 410 LYS B N 1
ATOM 8440 C CA . LYS B 1 410 ? 17.5 -8.742 -23.25 1 90.88 410 LYS B CA 1
ATOM 8441 C C . LYS B 1 410 ? 18.125 -7.371 -22.984 1 90.88 410 LYS B C 1
ATOM 8443 O O . LYS B 1 410 ? 18.719 -7.148 -21.922 1 90.88 410 LYS B O 1
ATOM 8448 N N . ASN B 1 411 ? 17.875 -6.438 -23.859 1 91.94 411 ASN B N 1
ATOM 8449 C CA . ASN B 1 411 ? 18.531 -5.145 -23.734 1 91.94 411 ASN B CA 1
ATOM 8450 C C . ASN B 1 411 ? 17.547 -4.043 -23.359 1 91.94 411 ASN B C 1
ATOM 8452 O O . ASN B 1 411 ? 17.859 -2.855 -23.469 1 91.94 411 ASN B O 1
ATOM 8456 N N . THR B 1 412 ? 16.406 -4.402 -22.969 1 93.81 412 THR B N 1
ATOM 8457 C CA . THR B 1 412 ? 15.422 -3.408 -22.531 1 93.81 412 THR B CA 1
ATOM 8458 C C . THR B 1 412 ? 15.867 -2.756 -21.219 1 93.81 412 THR B C 1
ATOM 8460 O O . THR B 1 412 ? 16.141 -3.445 -20.234 1 93.81 412 THR B O 1
ATOM 8463 N N . PRO B 1 413 ? 16.016 -1.433 -21.312 1 93.25 413 PRO B N 1
ATOM 8464 C CA . PRO B 1 413 ? 16.359 -0.768 -20.047 1 93.25 413 PRO B CA 1
ATOM 8465 C C . PRO B 1 413 ? 15.234 -0.863 -19.016 1 93.25 413 PRO B C 1
ATOM 8467 O O . PRO B 1 413 ? 14.062 -0.977 -19.391 1 93.25 413 PRO B O 1
ATOM 8470 N N . LEU B 1 414 ? 15.602 -0.768 -17.75 1 94.44 414 LEU B N 1
ATOM 8471 C CA . LEU B 1 414 ? 14.648 -0.911 -16.656 1 94.44 414 LEU B CA 1
ATOM 8472 C C . LEU B 1 414 ? 13.539 0.136 -16.766 1 94.44 414 LEU B C 1
ATOM 8474 O O . LEU B 1 414 ? 12.359 -0.179 -16.594 1 94.44 414 LEU B O 1
ATOM 8478 N N . LYS B 1 415 ? 13.914 1.369 -17.062 1 91.25 415 LYS B N 1
ATOM 8479 C CA . LYS B 1 415 ? 12.938 2.447 -17.188 1 91.25 415 LYS B CA 1
ATOM 8480 C C . LYS B 1 415 ? 11.883 2.121 -18.234 1 91.25 415 LYS B C 1
ATOM 8482 O O . LYS B 1 415 ? 10.688 2.322 -18.016 1 91.25 415 LYS B O 1
ATOM 8487 N N . GLU B 1 416 ? 12.305 1.634 -19.328 1 92.12 416 GLU B N 1
ATOM 8488 C CA . GLU B 1 416 ? 11.398 1.277 -20.422 1 92.12 416 GLU B CA 1
ATOM 8489 C C . GLU B 1 416 ? 10.5 0.11 -20.031 1 92.12 416 GLU B C 1
ATOM 8491 O O . GLU B 1 416 ? 9.305 0.106 -20.344 1 92.12 416 GLU B O 1
ATOM 8496 N N . PHE B 1 417 ? 11.047 -0.853 -19.422 1 96.12 417 PHE B N 1
ATOM 8497 C CA . PHE B 1 417 ? 10.258 -1.998 -18.984 1 96.12 417 PHE B CA 1
ATOM 8498 C C . PHE B 1 417 ? 9.156 -1.562 -18.031 1 96.12 417 PHE B C 1
ATOM 8500 O O . PHE B 1 417 ? 8.008 -2.002 -18.156 1 96.12 417 PHE B O 1
ATOM 8507 N N . LEU B 1 418 ? 9.461 -0.715 -17.031 1 94.62 418 LEU B N 1
ATOM 8508 C CA . LEU B 1 418 ? 8.492 -0.261 -16.031 1 94.62 418 LEU B CA 1
ATOM 8509 C C . LEU B 1 418 ? 7.367 0.528 -16.703 1 94.62 418 LEU B C 1
ATOM 8511 O O . LEU B 1 418 ? 6.215 0.46 -16.266 1 94.62 418 LEU B O 1
ATOM 8515 N N . ASP B 1 419 ? 7.684 1.19 -17.75 1 88.25 419 ASP B N 1
ATOM 8516 C CA . ASP B 1 419 ? 6.684 1.934 -18.5 1 88.25 419 ASP B CA 1
ATOM 8517 C C . ASP B 1 419 ? 5.738 0.986 -19.234 1 88.25 419 ASP B C 1
ATOM 8519 O O . ASP B 1 419 ? 4.551 1.282 -19.391 1 88.25 419 ASP B O 1
ATOM 8523 N N . LYS B 1 420 ? 6.277 -0.123 -19.672 1 91.5 420 LYS B N 1
ATOM 8524 C CA . LYS B 1 420 ? 5.504 -1.086 -20.453 1 91.5 420 LYS B CA 1
ATOM 8525 C C . LYS B 1 420 ? 4.828 -2.109 -19.531 1 91.5 420 LYS B C 1
ATOM 8527 O O . LYS B 1 420 ? 3.971 -2.875 -19.984 1 91.5 420 LYS B O 1
ATOM 8532 N N . TYR B 1 421 ? 5.156 -2.092 -18.359 1 93.94 421 TYR B N 1
ATOM 8533 C CA . TYR B 1 421 ? 4.688 -3.088 -17.391 1 93.94 421 TYR B CA 1
ATOM 8534 C C . TYR B 1 421 ? 3.166 -3.107 -17.328 1 93.94 421 TYR B C 1
ATOM 8536 O O . TYR B 1 421 ? 2.547 -4.168 -17.422 1 93.94 421 TYR B O 1
ATOM 8544 N N . ASP B 1 422 ? 2.588 -1.952 -17.203 1 84 422 ASP B N 1
ATOM 8545 C CA . ASP B 1 422 ? 1.137 -1.85 -17.094 1 84 422 ASP B CA 1
ATOM 8546 C C . ASP B 1 422 ? 0.447 -2.322 -18.359 1 84 422 ASP B C 1
ATOM 8548 O O . ASP B 1 422 ? -0.644 -2.895 -18.312 1 84 422 ASP B O 1
ATOM 8552 N N . GLN B 1 423 ? 1.089 -2.025 -19.391 1 85.31 423 GLN B N 1
ATOM 8553 C CA . GLN B 1 423 ? 0.534 -2.467 -20.672 1 85.31 423 GLN B CA 1
ATOM 8554 C C . GLN B 1 423 ? 0.486 -3.988 -20.75 1 85.31 423 GLN B C 1
ATOM 8556 O O . GLN B 1 423 ? -0.494 -4.559 -21.234 1 85.31 423 GLN B O 1
ATOM 8561 N N . ALA B 1 424 ? 1.52 -4.617 -20.344 1 91 424 ALA B N 1
ATOM 8562 C CA . ALA B 1 424 ? 1.565 -6.078 -20.344 1 91 424 ALA B CA 1
ATOM 8563 C C . ALA B 1 424 ? 0.467 -6.656 -19.453 1 91 424 ALA B C 1
ATOM 8565 O O . ALA B 1 424 ? -0.208 -7.613 -19.828 1 91 424 ALA B O 1
ATOM 8566 N N . LEU B 1 425 ? 0.273 -6.059 -18.297 1 89.12 425 LEU B N 1
ATOM 8567 C CA . LEU B 1 425 ? -0.751 -6.531 -17.359 1 89.12 425 LEU B CA 1
ATOM 8568 C C . LEU B 1 425 ? -2.145 -6.336 -17.953 1 89.12 425 LEU B C 1
ATOM 8570 O O . LEU B 1 425 ? -2.986 -7.238 -17.875 1 89.12 425 LEU B O 1
ATOM 8574 N N . ARG B 1 426 ? -2.383 -5.23 -18.516 1 79.5 426 ARG B N 1
ATOM 8575 C CA . ARG B 1 426 ? -3.689 -4.914 -19.078 1 79.5 426 ARG B CA 1
ATOM 8576 C C . ARG B 1 426 ? -4.023 -5.855 -20.234 1 79.5 426 ARG B C 1
ATOM 8578 O O . ARG B 1 426 ? -5.18 -6.238 -20.406 1 79.5 426 ARG B O 1
ATOM 8585 N N . ALA B 1 427 ? -3.02 -6.109 -20.984 1 84.38 427 ALA B N 1
ATOM 8586 C CA . ALA B 1 427 ? -3.229 -7.039 -22.094 1 84.38 427 ALA B CA 1
ATOM 8587 C C . ALA B 1 427 ? -3.682 -8.406 -21.594 1 84.38 427 ALA B C 1
ATOM 8589 O O . ALA B 1 427 ? -4.59 -9.016 -22.156 1 84.38 427 ALA B O 1
ATOM 8590 N N . ASN B 1 428 ? -3.139 -8.836 -20.578 1 86.88 428 ASN B N 1
ATOM 8591 C CA . ASN B 1 428 ? -3.502 -10.125 -20 1 86.88 428 ASN B CA 1
ATOM 8592 C C . ASN B 1 428 ? -4.887 -10.078 -19.359 1 86.88 428 ASN B C 1
ATOM 8594 O O . ASN B 1 428 ? -5.648 -11.047 -19.438 1 86.88 428 ASN B O 1
ATOM 8598 N N . TYR B 1 429 ? -5.117 -8.961 -18.719 1 80.12 429 TYR B N 1
ATOM 8599 C CA . TYR B 1 429 ? -6.426 -8.805 -18.094 1 80.12 429 TYR B CA 1
ATOM 8600 C C . TYR B 1 429 ? -7.527 -8.789 -19.156 1 80.12 429 TYR B C 1
ATOM 8602 O O . TYR B 1 429 ? -8.617 -9.328 -18.938 1 80.12 429 TYR B O 1
ATOM 8610 N N . GLN B 1 430 ? -7.203 -8.203 -20.219 1 78.88 430 GLN B N 1
ATOM 8611 C CA . GLN B 1 430 ? -8.172 -8.133 -21.312 1 78.88 430 GLN B CA 1
ATOM 8612 C C . GLN B 1 430 ? -8.43 -9.523 -21.906 1 78.88 430 GLN B C 1
ATOM 8614 O O . GLN B 1 430 ? -9.57 -9.867 -22.219 1 78.88 430 GLN B O 1
ATOM 8619 N N . LEU B 1 431 ? -7.398 -10.258 -22.062 1 84.19 431 LEU B N 1
ATOM 8620 C CA . LEU B 1 431 ? -7.547 -11.625 -22.562 1 84.19 431 LEU B CA 1
ATOM 8621 C C . LEU B 1 431 ? -8.422 -12.453 -21.625 1 84.19 431 LEU B C 1
ATOM 8623 O O . LEU B 1 431 ? -9.281 -13.211 -22.078 1 84.19 431 LEU B O 1
ATOM 8627 N N . GLU B 1 432 ? -8.234 -12.281 -20.328 1 86.19 432 GLU B N 1
ATOM 8628 C CA . GLU B 1 432 ? -9.031 -13 -19.344 1 86.19 432 GLU B CA 1
ATOM 8629 C C . GLU B 1 432 ? -10.492 -12.547 -19.375 1 86.19 432 GLU B C 1
ATOM 8631 O O . GLU B 1 432 ? -11.398 -13.375 -19.297 1 86.19 432 GLU B O 1
ATOM 8636 N N . ALA B 1 433 ? -10.617 -11.273 -19.484 1 76.44 433 ALA B N 1
ATOM 8637 C CA . ALA B 1 433 ? -11.969 -10.719 -19.516 1 76.44 433 ALA B CA 1
ATOM 8638 C C . ALA B 1 433 ? -12.734 -11.219 -20.75 1 76.44 433 ALA B C 1
ATOM 8640 O O . ALA B 1 433 ? -13.93 -11.516 -20.656 1 76.44 433 ALA B O 1
ATOM 8641 N N . LEU B 1 434 ? -12.062 -11.258 -21.875 1 80.5 434 LEU B N 1
ATOM 8642 C CA . LEU B 1 434 ? -12.672 -11.758 -23.094 1 80.5 434 LEU B CA 1
ATOM 8643 C C . LEU B 1 434 ? -13.062 -13.227 -22.953 1 80.5 434 LEU B C 1
ATOM 8645 O O . LEU B 1 434 ? -14.148 -13.633 -23.375 1 80.5 434 LEU B O 1
ATOM 8649 N N . ALA B 1 435 ? -12.219 -14.008 -22.359 1 86.06 435 ALA B N 1
ATOM 8650 C CA . ALA B 1 435 ? -12.516 -15.422 -22.125 1 86.06 435 ALA B CA 1
ATOM 8651 C C . ALA B 1 435 ? -13.695 -15.586 -21.172 1 86.06 435 ALA B C 1
ATOM 8653 O O . ALA B 1 435 ? -14.516 -16.484 -21.344 1 86.06 435 ALA B O 1
ATOM 8654 N N . ASP B 1 436 ? -13.797 -14.711 -20.203 1 80 436 ASP B N 1
ATOM 8655 C CA . ASP B 1 436 ? -14.906 -14.727 -19.266 1 80 436 ASP B CA 1
ATOM 8656 C C . ASP B 1 436 ? -16.234 -14.438 -19.969 1 80 436 ASP B C 1
ATOM 8658 O O . ASP B 1 436 ? -17.234 -15.102 -19.703 1 80 436 ASP B O 1
ATOM 8662 N N . MET B 1 437 ? -16.125 -13.469 -20.766 1 74.5 437 MET B N 1
ATOM 8663 C CA . MET B 1 437 ? -17.328 -13.086 -21.5 1 74.5 437 MET B CA 1
ATOM 8664 C C . MET B 1 437 ? -17.781 -14.211 -22.422 1 74.5 437 MET B C 1
ATOM 8666 O O . MET B 1 437 ? -18.984 -14.516 -22.484 1 74.5 437 MET B O 1
ATOM 8670 N N . ASP B 1 438 ? -16.891 -14.797 -23.062 1 81.12 438 ASP B N 1
ATOM 8671 C CA . ASP B 1 438 ? -17.188 -15.898 -23.969 1 81.12 438 ASP B CA 1
ATOM 8672 C C . ASP B 1 438 ? -17.797 -17.078 -23.219 1 81.12 438 ASP B C 1
ATOM 8674 O O . ASP B 1 438 ? -18.75 -17.703 -23.688 1 81.12 438 ASP B O 1
ATOM 8678 N N . SER B 1 439 ? -17.266 -17.375 -22.078 1 83.94 439 SER B N 1
ATOM 8679 C CA . SER B 1 439 ? -17.719 -18.516 -21.297 1 83.94 439 SER B CA 1
ATOM 8680 C C . SER B 1 439 ? -19.078 -18.266 -20.672 1 83.94 439 SER B C 1
ATOM 8682 O O . SER B 1 439 ? -19.891 -19.172 -20.547 1 83.94 439 SER B O 1
ATOM 8684 N N . ARG B 1 440 ? -19.344 -17.109 -20.344 1 73.75 440 ARG B N 1
ATOM 8685 C CA . ARG B 1 440 ? -20.625 -16.766 -19.734 1 73.75 440 ARG B CA 1
ATOM 8686 C C . ARG B 1 440 ? -21.75 -16.781 -20.781 1 73.75 440 ARG B C 1
ATOM 8688 O O . ARG B 1 440 ? -22.891 -17.109 -20.453 1 73.75 440 ARG B O 1
ATOM 8695 N N . ASN B 1 441 ? -21.312 -16.344 -21.953 1 68.69 441 ASN B N 1
ATOM 8696 C CA . ASN B 1 441 ? -22.328 -16.219 -23 1 68.69 441 ASN B CA 1
ATOM 8697 C C . ASN B 1 441 ? -22.484 -17.531 -23.781 1 68.69 441 ASN B C 1
ATOM 8699 O O . ASN B 1 441 ? -23.344 -17.625 -24.656 1 68.69 441 ASN B O 1
ATOM 8703 N N . SER B 1 442 ? -21.578 -18.359 -23.531 1 71.38 442 SER B N 1
ATOM 8704 C CA . SER B 1 442 ? -21.656 -19.594 -24.297 1 71.38 442 SER B CA 1
ATOM 8705 C C . SER B 1 442 ? -22.766 -20.5 -23.797 1 71.38 442 SER B C 1
ATOM 8707 O O . SER B 1 442 ? -23.062 -20.516 -22.609 1 71.38 442 SER B O 1
ATOM 8709 N N . SER B 1 443 ? -23.75 -20.734 -24.781 1 64.25 443 SER B N 1
ATOM 8710 C CA . SER B 1 443 ? -24.859 -21.641 -24.516 1 64.25 443 SER B CA 1
ATOM 8711 C C . SER B 1 443 ? -24.391 -23.078 -24.375 1 64.25 443 SER B C 1
ATOM 8713 O O . SER B 1 443 ? -23.297 -23.422 -24.812 1 64.25 443 SER B O 1
ATOM 8715 N N . CYS B 1 444 ? -25.172 -23.859 -23.594 1 65.5 444 CYS B N 1
ATOM 8716 C CA . CYS B 1 444 ? -24.938 -25.297 -23.391 1 65.5 444 CYS B CA 1
ATOM 8717 C C . CYS B 1 444 ? -24.844 -26.031 -24.719 1 65.5 444 CYS B C 1
ATOM 8719 O O . CYS B 1 444 ? -25.453 -25.594 -25.703 1 65.5 444 CYS B O 1
ATOM 8721 N N . ILE B 1 445 ? -23.812 -26.875 -24.844 1 72.62 445 ILE B N 1
ATOM 8722 C CA . ILE B 1 445 ? -23.641 -27.719 -26.031 1 72.62 445 ILE B CA 1
ATOM 8723 C C . ILE B 1 445 ? -25 -28.312 -26.438 1 72.62 445 ILE B C 1
ATOM 8725 O O . ILE B 1 445 ? -25.703 -28.891 -25.594 1 72.62 445 ILE B O 1
ATOM 8729 N N . GLN B 1 446 ? -25.516 -28 -27.594 1 68.69 446 GLN B N 1
ATOM 8730 C CA . GLN B 1 446 ? -26.812 -28.453 -28.062 1 68.69 446 GLN B CA 1
ATOM 8731 C C . GLN B 1 446 ? -26.812 -29.969 -28.328 1 68.69 446 GLN B C 1
ATOM 8733 O O . GLN B 1 446 ? -27.797 -30.641 -28.016 1 68.69 446 GLN B O 1
ATOM 8738 N N . LYS B 1 447 ? -25.734 -30.516 -28.828 1 80 447 LYS B N 1
ATOM 8739 C CA . LYS B 1 447 ? -25.672 -31.938 -29.109 1 80 447 LYS B CA 1
ATOM 8740 C C . LYS B 1 447 ? -24.422 -32.562 -28.516 1 80 447 LYS B C 1
ATOM 8742 O O . LYS B 1 447 ? -23.438 -32.812 -29.234 1 80 447 LYS B O 1
ATOM 8747 N N . PRO B 1 448 ? -24.578 -32.844 -27.25 1 85.75 448 PRO B N 1
ATOM 8748 C CA . PRO B 1 448 ? -23.406 -33.469 -26.625 1 85.75 448 PRO B CA 1
ATOM 8749 C C . PRO B 1 448 ? -23.188 -34.906 -27.078 1 85.75 448 PRO B C 1
ATOM 8751 O O . PRO B 1 448 ? -24.141 -35.625 -27.391 1 85.75 448 PRO B O 1
ATOM 8754 N N . ARG B 1 449 ? -22.016 -35.406 -27.234 1 86.69 449 ARG B N 1
ATOM 8755 C CA . ARG B 1 449 ? -21.672 -36.781 -27.609 1 86.69 449 ARG B CA 1
ATOM 8756 C C . ARG B 1 449 ? -22 -37.75 -26.5 1 86.69 449 ARG B C 1
ATOM 8758 O O . ARG B 1 449 ? -22.266 -38.938 -26.75 1 86.69 449 ARG B O 1
ATOM 8765 N N . CYS B 1 450 ? -21.844 -37.281 -25.266 1 89.75 450 CYS B N 1
ATOM 8766 C CA . CYS B 1 450 ? -22.141 -38.094 -24.094 1 89.75 450 CYS B CA 1
ATOM 8767 C C . CYS B 1 450 ? -22.578 -37.188 -22.922 1 89.75 450 CYS B C 1
ATOM 8769 O O . CYS B 1 450 ? -22.516 -35.969 -23.016 1 89.75 450 CYS B O 1
ATOM 8771 N N . TYR B 1 451 ? -22.969 -37.75 -21.906 1 91.5 451 TYR B N 1
ATOM 8772 C CA . TYR B 1 451 ? -23.469 -37 -20.766 1 91.5 451 TYR B CA 1
ATOM 8773 C C . TYR B 1 451 ? -22.328 -36.281 -20.047 1 91.5 451 TYR B C 1
ATOM 8775 O O . TYR B 1 451 ? -22.531 -35.219 -19.453 1 91.5 451 TYR B O 1
ATOM 8783 N N . TYR B 1 452 ? -21.188 -36.906 -20.062 1 94.5 452 TYR B N 1
ATOM 8784 C CA . TYR B 1 452 ? -20.031 -36.25 -19.453 1 94.5 452 TYR B CA 1
ATOM 8785 C C . TYR B 1 452 ? -19.828 -34.844 -20.031 1 94.5 452 TYR B C 1
ATOM 8787 O O . TYR B 1 452 ? -19.578 -33.906 -19.297 1 94.5 452 TYR B O 1
ATOM 8795 N N . GLU B 1 453 ? -19.906 -34.812 -21.359 1 93.19 453 GLU B N 1
ATOM 8796 C CA . GLU B 1 453 ? -19.734 -33.531 -22.062 1 93.19 453 GLU B CA 1
ATOM 8797 C C . GLU B 1 453 ? -20.828 -32.531 -21.672 1 93.19 453 GLU B C 1
ATOM 8799 O O . GLU B 1 453 ? -20.547 -31.344 -21.5 1 93.19 453 GLU B O 1
ATOM 8804 N N . PHE B 1 454 ? -21.969 -33.031 -21.594 1 92.38 454 PHE B N 1
ATOM 8805 C CA . PHE B 1 454 ? -23.094 -32.188 -21.203 1 92.38 454 PHE B CA 1
ATOM 8806 C C . PHE B 1 454 ? -22.891 -31.656 -19.781 1 92.38 454 PHE B C 1
ATOM 8808 O O . PHE B 1 454 ? -23.062 -30.469 -19.516 1 92.38 454 PHE B O 1
ATOM 8815 N N . GLN B 1 455 ? -22.547 -32.531 -18.906 1 93.44 455 GLN B N 1
ATOM 8816 C CA . GLN B 1 455 ? -22.312 -32.156 -17.516 1 93.44 455 GLN B CA 1
ATOM 8817 C C . GLN B 1 455 ? -21.266 -31.062 -17.391 1 93.44 455 GLN B C 1
ATOM 8819 O O . GLN B 1 455 ? -21.484 -30.062 -16.703 1 93.44 455 GLN B O 1
ATOM 8824 N N . LEU B 1 456 ? -20.156 -31.219 -18.062 1 94.06 456 LEU B N 1
ATOM 8825 C CA . LEU B 1 456 ? -19.047 -30.297 -17.875 1 94.06 456 LEU B CA 1
ATOM 8826 C C . LEU B 1 456 ? -19.25 -29.031 -18.703 1 94.06 456 LEU B C 1
ATOM 8828 O O . LEU B 1 456 ? -18.609 -28 -18.438 1 94.06 456 LEU B O 1
ATOM 8832 N N . SER B 1 457 ? -20.094 -29.109 -19.734 1 91.81 457 SER B N 1
ATOM 8833 C CA . SER B 1 457 ? -20.422 -27.906 -20.484 1 91.81 457 SER B CA 1
ATOM 8834 C C . SER B 1 457 ? -21.109 -26.875 -19.594 1 91.81 457 SER B C 1
ATOM 8836 O O . SER B 1 457 ? -21.016 -25.672 -19.859 1 91.81 457 SER B O 1
ATOM 8838 N N . LYS B 1 458 ? -21.656 -27.359 -18.516 1 88.94 458 LYS B N 1
ATOM 8839 C CA . LYS B 1 458 ? -22.328 -26.469 -17.578 1 88.94 458 LYS B CA 1
ATOM 8840 C C . LYS B 1 458 ? -21.359 -25.906 -16.531 1 88.94 458 LYS B C 1
ATOM 8842 O O . LYS B 1 458 ? -21.594 -24.844 -15.961 1 88.94 458 LYS B O 1
ATOM 8847 N N . LEU B 1 459 ? -20.312 -26.625 -16.391 1 91.69 459 LEU B N 1
ATOM 8848 C CA . LEU B 1 459 ? -19.469 -26.312 -15.234 1 91.69 459 LEU B CA 1
ATOM 8849 C C . LEU B 1 459 ? -18.141 -25.703 -15.688 1 91.69 459 LEU B C 1
ATOM 8851 O O . LEU B 1 459 ? -17.672 -24.734 -15.102 1 91.69 459 LEU B O 1
ATOM 8855 N N . TYR B 1 460 ? -17.547 -26.219 -16.734 1 93.56 460 TYR B N 1
ATOM 8856 C CA . TYR B 1 460 ? -16.203 -25.828 -17.156 1 93.56 460 TYR B CA 1
ATOM 8857 C C . TYR B 1 460 ? -16.234 -24.547 -17.984 1 93.56 460 TYR B C 1
ATOM 8859 O O . TYR B 1 460 ? -17.25 -24.219 -18.609 1 93.56 460 TYR B O 1
ATOM 8867 N N . THR B 1 461 ? -15.125 -23.828 -17.906 1 93.31 461 THR B N 1
ATOM 8868 C CA . THR B 1 461 ? -14.938 -22.734 -18.859 1 93.31 461 THR B CA 1
ATOM 8869 C C . THR B 1 461 ? -14.797 -23.266 -20.281 1 93.31 461 THR B C 1
ATOM 8871 O O . THR B 1 461 ? -14.492 -24.438 -20.484 1 93.31 461 THR B O 1
ATOM 8874 N N . ASN B 1 462 ? -15 -22.406 -21.234 1 91.62 462 ASN B N 1
ATOM 8875 C CA . ASN B 1 462 ? -15.008 -22.844 -22.625 1 91.62 462 ASN B CA 1
ATOM 8876 C C . ASN B 1 462 ? -13.672 -23.453 -23.031 1 91.62 462 ASN B C 1
ATOM 8878 O O . ASN B 1 462 ? -13.641 -24.453 -23.766 1 91.62 462 ASN B O 1
ATOM 8882 N N . GLU B 1 463 ? -12.633 -22.891 -22.609 1 91.62 463 GLU B N 1
ATOM 8883 C CA . GLU B 1 463 ? -11.312 -23.391 -22.969 1 91.62 463 GLU B CA 1
ATOM 8884 C C . GLU B 1 463 ? -11.07 -24.781 -22.375 1 91.62 463 GLU B C 1
ATOM 8886 O O . GLU B 1 463 ? -10.547 -25.672 -23.047 1 91.62 463 GLU B O 1
ATOM 8891 N N . MET B 1 464 ? -11.461 -24.953 -21.188 1 92.94 464 MET B N 1
ATOM 8892 C CA . MET B 1 464 ? -11.25 -26.234 -20.531 1 92.94 464 MET B CA 1
ATOM 8893 C C . MET B 1 464 ? -12.203 -27.281 -21.078 1 92.94 464 MET B C 1
ATOM 8895 O O . MET B 1 464 ? -11.852 -28.469 -21.156 1 92.94 464 MET B O 1
ATOM 8899 N N . LEU B 1 465 ? -13.359 -26.812 -21.438 1 93.81 465 LEU B N 1
ATOM 8900 C CA . LEU B 1 465 ? -14.305 -27.734 -22.062 1 93.81 465 LEU B CA 1
ATOM 8901 C C . LEU B 1 465 ? -13.758 -28.25 -23.391 1 93.81 465 LEU B C 1
ATOM 8903 O O . LEU B 1 465 ? -13.883 -29.438 -23.703 1 93.81 465 LEU B O 1
ATOM 8907 N N . ARG B 1 466 ? -13.195 -27.359 -24.156 1 91.75 466 ARG B N 1
ATOM 8908 C CA . ARG B 1 466 ? -12.617 -27.766 -25.438 1 91.75 466 ARG B CA 1
ATOM 8909 C C . ARG B 1 466 ? -11.539 -28.828 -25.234 1 91.75 466 ARG B C 1
ATOM 8911 O O . ARG B 1 466 ? -11.477 -29.797 -25.984 1 91.75 466 ARG B O 1
ATOM 8918 N N . LYS B 1 467 ? -10.742 -28.672 -24.266 1 92.56 467 LYS B N 1
ATOM 8919 C CA . LYS B 1 467 ? -9.688 -29.625 -23.969 1 92.56 467 LYS B CA 1
ATOM 8920 C C . LYS B 1 467 ? -10.273 -30.969 -23.516 1 92.56 467 LYS B C 1
ATOM 8922 O O . LYS B 1 467 ? -9.789 -32.031 -23.906 1 92.56 467 LYS B O 1
ATOM 8927 N N . PHE B 1 468 ? -11.25 -30.828 -22.734 1 94.75 468 PHE B N 1
ATOM 8928 C CA . PHE B 1 468 ? -11.922 -32.031 -22.25 1 94.75 468 PHE B CA 1
ATOM 8929 C C . PHE B 1 468 ? -12.617 -32.75 -23.406 1 94.75 468 PHE B C 1
ATOM 8931 O O . PHE B 1 468 ? -12.641 -34 -23.438 1 94.75 468 PHE B O 1
ATOM 8938 N N . GLN B 1 469 ? -13.195 -32.031 -24.328 1 94.56 469 GLN B N 1
ATOM 8939 C CA . GLN B 1 469 ? -13.883 -32.625 -25.469 1 94.56 469 GLN B CA 1
ATOM 8940 C C . GLN B 1 469 ? -12.93 -33.469 -26.312 1 94.56 469 GLN B C 1
ATOM 8942 O O . GLN B 1 469 ? -13.336 -34.469 -26.891 1 94.56 469 GLN B O 1
ATOM 8947 N N . THR B 1 470 ? -11.742 -33.031 -26.344 1 93.5 470 THR B N 1
ATOM 8948 C CA . THR B 1 470 ? -10.742 -33.812 -27.062 1 93.5 470 THR B CA 1
ATOM 8949 C C . THR B 1 470 ? -10.57 -35.188 -26.422 1 93.5 470 THR B C 1
ATOM 8951 O O . THR B 1 470 ? -10.406 -36.188 -27.125 1 93.5 470 THR B O 1
ATOM 8954 N N . GLU B 1 471 ? -10.609 -35.25 -25.172 1 95 471 GLU B N 1
ATOM 8955 C CA . GLU B 1 471 ? -10.516 -36.531 -24.453 1 95 471 GLU B CA 1
ATOM 8956 C C . GLU B 1 471 ? -11.766 -37.375 -24.688 1 95 471 GLU B C 1
ATOM 8958 O O . GLU B 1 471 ? -11.672 -38.594 -24.828 1 95 471 GLU B O 1
ATOM 8963 N N . VAL B 1 472 ? -12.883 -36.688 -24.688 1 94.88 472 VAL B N 1
ATOM 8964 C CA . VAL B 1 472 ? -14.133 -37.406 -24.922 1 94.88 472 VAL B CA 1
ATOM 8965 C C . VAL B 1 472 ? -14.133 -38 -26.312 1 94.88 472 VAL B C 1
ATOM 8967 O O . VAL B 1 472 ? -14.531 -39.156 -26.5 1 94.88 472 VAL B O 1
ATOM 8970 N N . GLU B 1 473 ? -13.68 -37.25 -27.25 1 93.75 473 GLU B N 1
ATOM 8971 C CA . GLU B 1 473 ? -13.609 -37.75 -28.625 1 93.75 473 GLU B CA 1
ATOM 8972 C C . GLU B 1 473 ? -12.688 -38.969 -28.719 1 93.75 473 GLU B C 1
ATOM 8974 O O . GLU B 1 473 ? -13.016 -39.938 -29.391 1 93.75 473 GLU B O 1
ATOM 8979 N N . ALA B 1 474 ? -11.625 -38.969 -28.047 1 93.5 474 ALA B N 1
ATOM 8980 C CA . ALA B 1 474 ? -10.625 -40.031 -28.125 1 93.5 474 ALA B CA 1
ATOM 8981 C C . ALA B 1 474 ? -11.078 -41.25 -27.312 1 93.5 474 ALA B C 1
ATOM 8983 O O . ALA B 1 474 ? -10.562 -42.344 -27.5 1 93.5 474 ALA B O 1
ATOM 8984 N N . MET B 1 475 ? -11.953 -41.031 -26.391 1 94.31 475 MET B N 1
ATOM 8985 C CA . MET B 1 475 ? -12.492 -42.125 -25.578 1 94.31 475 MET B CA 1
ATOM 8986 C C . MET B 1 475 ? -13.102 -43.219 -26.453 1 94.31 475 MET B C 1
ATOM 8988 O O . MET B 1 475 ? -13 -44.406 -26.141 1 94.31 475 MET B O 1
ATOM 8992 N N . TYR B 1 476 ? -13.648 -42.844 -27.594 1 91.12 476 TYR B N 1
ATOM 8993 C CA . TYR B 1 476 ? -14.352 -43.781 -28.469 1 91.12 476 TYR B CA 1
ATOM 8994 C C . TYR B 1 476 ? -13.367 -44.625 -29.25 1 91.12 476 TYR B C 1
ATOM 8996 O O . TYR B 1 476 ? -13.758 -45.625 -29.875 1 91.12 476 TYR B O 1
ATOM 9004 N N . SER B 1 477 ? -12.109 -44.281 -29.172 1 91.19 477 SER B N 1
ATOM 9005 C CA . SER B 1 477 ? -11.07 -45.094 -29.781 1 91.19 477 SER B CA 1
ATOM 9006 C C . SER B 1 477 ? -10.398 -46 -28.75 1 91.19 477 SER B C 1
ATOM 9008 O O . SER B 1 477 ? -9.352 -46.594 -29.031 1 91.19 477 SER B O 1
ATOM 9010 N N . CYS B 1 478 ? -11 -46.062 -27.625 1 94.25 478 CYS B N 1
ATOM 9011 C CA . CYS B 1 478 ? -10.453 -46.875 -26.547 1 94.25 478 CYS B CA 1
ATOM 9012 C C . CYS B 1 478 ? -11.344 -48.062 -26.266 1 94.25 478 CYS B C 1
ATOM 9014 O O . CYS B 1 478 ? -12.562 -48 -26.422 1 94.25 478 CYS B O 1
ATOM 9016 N N . TYR B 1 479 ? -10.617 -49.188 -25.922 1 93.06 479 TYR B N 1
ATOM 9017 C CA . TYR B 1 479 ? -11.297 -50.438 -25.547 1 93.06 479 TYR B CA 1
ATOM 9018 C C . TYR B 1 479 ? -10.789 -50.938 -24.203 1 93.06 479 TYR B C 1
ATOM 9020 O O . TYR B 1 479 ? -9.586 -50.969 -23.953 1 93.06 479 TYR B O 1
ATOM 9028 N N . SER B 1 480 ? -11.727 -51.219 -23.328 1 93 480 SER B N 1
ATOM 9029 C CA . SER B 1 480 ? -11.328 -51.594 -21.984 1 93 480 SER B CA 1
ATOM 9030 C C . SER B 1 480 ? -11.672 -53.062 -21.703 1 93 480 SER B C 1
ATOM 9032 O O . SER B 1 480 ? -12.711 -53.562 -22.141 1 93 480 SER B O 1
ATOM 9034 N N . THR B 1 481 ? -10.734 -53.75 -21.062 1 91.69 481 THR B N 1
ATOM 9035 C CA . THR B 1 481 ? -10.938 -55.094 -20.594 1 91.69 481 THR B CA 1
ATOM 9036 C C . THR B 1 481 ? -10.742 -55.188 -19.078 1 91.69 481 THR B C 1
ATOM 9038 O O . THR B 1 481 ? -9.805 -54.594 -18.531 1 91.69 481 THR B O 1
ATOM 9041 N N . LYS B 1 482 ? -11.727 -55.844 -18.453 1 89 482 LYS B N 1
ATOM 9042 C CA . LYS B 1 482 ? -11.703 -55.969 -17 1 89 482 LYS B CA 1
ATOM 9043 C C . LYS B 1 482 ? -10.812 -57.156 -16.562 1 89 482 LYS B C 1
ATOM 9045 O O . LYS B 1 482 ? -10.875 -58.219 -17.141 1 89 482 LYS B O 1
ATOM 9050 N N . HIS B 1 483 ? -9.914 -56.875 -15.789 1 79.62 483 HIS B N 1
ATOM 9051 C CA . HIS B 1 483 ? -9.102 -57.938 -15.195 1 79.62 483 HIS B CA 1
ATOM 9052 C C . HIS B 1 483 ? -9.469 -58.156 -13.727 1 79.62 483 HIS B C 1
ATOM 9054 O O . HIS B 1 483 ? -9.367 -57.219 -12.914 1 79.62 483 HIS B O 1
ATOM 9060 N N . VAL B 1 484 ? -10.422 -59.156 -13.438 1 65.31 484 VAL B N 1
ATOM 9061 C CA . VAL B 1 484 ? -11.078 -59.406 -12.164 1 65.31 484 VAL B CA 1
ATOM 9062 C C . VAL B 1 484 ? -10.062 -59.938 -11.148 1 65.31 484 VAL B C 1
ATOM 9064 O O . VAL B 1 484 ? -9.352 -60.906 -11.414 1 65.31 484 VAL B O 1
ATOM 9067 N N . SER B 1 485 ? -9.406 -59.062 -10.461 1 59.72 485 SER B N 1
ATOM 9068 C CA . SER B 1 485 ? -8.75 -59.625 -9.281 1 59.72 485 SER B CA 1
ATOM 9069 C C . SER B 1 485 ? -9.734 -59.812 -8.133 1 59.72 485 SER B C 1
ATOM 9071 O O . SER B 1 485 ? -10.789 -59.156 -8.102 1 59.72 485 SER B O 1
ATOM 9073 N N . ALA B 1 486 ? -9.648 -60.906 -7.258 1 56.72 486 ALA B N 1
ATOM 9074 C CA . ALA B 1 486 ? -10.484 -61.188 -6.094 1 56.72 486 ALA B CA 1
ATOM 9075 C C . ALA B 1 486 ? -10.938 -59.906 -5.418 1 56.72 486 ALA B C 1
ATOM 9077 O O . ALA B 1 486 ? -10.664 -58.781 -5.914 1 56.72 486 ALA B O 1
ATOM 9078 N N . ASP B 1 487 ? -11.016 -59.719 -4.078 1 58.34 487 ASP B N 1
ATOM 9079 C CA . ASP B 1 487 ? -11.453 -58.781 -3.043 1 58.34 487 ASP B CA 1
ATOM 9080 C C . ASP B 1 487 ? -10.672 -57.469 -3.121 1 58.34 487 ASP B C 1
ATOM 9082 O O . ASP B 1 487 ? -9.445 -57.5 -3.119 1 58.34 487 ASP B O 1
ATOM 9086 N N . GLY B 1 488 ? -11.242 -56.188 -3.834 1 66.06 488 GLY B N 1
ATOM 9087 C CA . GLY B 1 488 ? -10.586 -54.906 -3.795 1 66.06 488 GLY B CA 1
ATOM 9088 C C . GLY B 1 488 ? -10.82 -54.062 -5.047 1 66.06 488 GLY B C 1
ATOM 9089 O O . GLY B 1 488 ? -11.773 -54.312 -5.793 1 66.06 488 GLY B O 1
ATOM 9090 N N . PRO B 1 489 ? -10 -53.031 -5.453 1 76.56 489 PRO B N 1
ATOM 9091 C CA . PRO B 1 489 ? -10.117 -52.219 -6.656 1 76.56 489 PRO B CA 1
ATOM 9092 C C . PRO B 1 489 ? -9.891 -53 -7.941 1 76.56 489 PRO B C 1
ATOM 9094 O O . PRO B 1 489 ? -9.07 -53.938 -7.965 1 76.56 489 PRO B O 1
ATOM 9097 N N . ILE B 1 490 ? -10.734 -52.844 -8.859 1 87.12 490 ILE B N 1
ATOM 9098 C CA . ILE B 1 490 ? -10.688 -53.531 -10.141 1 87.12 490 ILE B CA 1
ATOM 9099 C C . ILE B 1 490 ? -9.695 -52.812 -11.07 1 87.12 490 ILE B C 1
ATOM 9101 O O . ILE B 1 490 ? -9.695 -51.594 -11.172 1 87.12 490 ILE B O 1
ATOM 9105 N N . THR B 1 491 ? -8.836 -53.562 -11.625 1 91 491 THR B N 1
ATOM 9106 C CA . THR B 1 491 ? -7.891 -53.031 -12.594 1 91 491 THR B CA 1
ATOM 9107 C C . THR B 1 491 ? -8.391 -53.25 -14.023 1 91 491 THR B C 1
ATOM 9109 O O . THR B 1 491 ? -8.75 -54.375 -14.383 1 91 491 THR B O 1
ATOM 9112 N N . TYR B 1 492 ? -8.469 -52.188 -14.727 1 94.19 492 TYR B N 1
ATOM 9113 C CA . TYR B 1 492 ? -8.844 -52.25 -16.141 1 94.19 492 TYR B CA 1
ATOM 9114 C C . TYR B 1 492 ? -7.633 -52.031 -17.031 1 94.19 492 TYR B C 1
ATOM 9116 O O . TYR B 1 492 ? -6.77 -51.219 -16.719 1 94.19 492 TYR B O 1
ATOM 9124 N N . ILE B 1 493 ? -7.535 -52.781 -18.062 1 94.75 493 ILE B N 1
ATOM 9125 C CA . ILE B 1 493 ? -6.559 -52.5 -19.109 1 94.75 493 ILE B CA 1
ATOM 9126 C C . ILE B 1 493 ? -7.254 -51.844 -20.297 1 94.75 493 ILE B C 1
ATOM 9128 O O . ILE B 1 493 ? -8.117 -52.438 -20.938 1 94.75 493 ILE B O 1
ATOM 9132 N N . VAL B 1 494 ? -6.875 -50.625 -20.547 1 95.88 494 VAL B N 1
ATOM 9133 C CA . VAL B 1 494 ? -7.492 -49.875 -21.625 1 95.88 494 VAL B CA 1
ATOM 9134 C C . VAL B 1 494 ? -6.531 -49.781 -22.812 1 95.88 494 VAL B C 1
ATOM 9136 O O . VAL B 1 494 ? -5.434 -49.25 -22.688 1 95.88 494 VAL B O 1
ATOM 9139 N N . LYS B 1 495 ? -6.957 -50.312 -23.891 1 94.56 495 LYS B N 1
ATOM 9140 C CA . LYS B 1 495 ? -6.164 -50.25 -25.125 1 94.56 495 LYS B CA 1
ATOM 9141 C C . LYS B 1 495 ? -6.613 -49.094 -26.016 1 94.56 495 LYS B C 1
ATOM 9143 O O . LYS B 1 495 ? -7.801 -48.969 -26.312 1 94.56 495 LYS B O 1
ATOM 9148 N N . GLU B 1 496 ? -5.68 -48.281 -26.328 1 92.94 496 GLU B N 1
ATOM 9149 C CA . GLU B 1 496 ? -5.938 -47.125 -27.219 1 92.94 496 GLU B CA 1
ATOM 9150 C C . GLU B 1 496 ? -5.344 -47.375 -28.609 1 92.94 496 GLU B C 1
ATOM 9152 O O . GLU B 1 496 ? -4.16 -47.688 -28.734 1 92.94 496 GLU B O 1
ATOM 9157 N N . GLU B 1 497 ? -6.094 -47.188 -29.578 1 88.56 497 GLU B N 1
ATOM 9158 C CA . GLU B 1 497 ? -5.648 -47.375 -30.953 1 88.56 497 GLU B CA 1
ATOM 9159 C C . GLU B 1 497 ? -5.316 -46.062 -31.625 1 88.56 497 GLU B C 1
ATOM 9161 O O . GLU B 1 497 ? -6.027 -45.062 -31.422 1 88.56 497 GLU B O 1
ATOM 9166 N N . PHE B 1 498 ? -4.121 -46 -32.125 1 78.62 498 PHE B N 1
ATOM 9167 C CA . PHE B 1 498 ? -3.777 -44.781 -32.844 1 78.62 498 PHE B CA 1
ATOM 9168 C C . PHE B 1 498 ? -3.205 -45.094 -34.219 1 78.62 498 PHE B C 1
ATOM 9170 O O . PHE B 1 498 ? -2.666 -46.188 -34.438 1 78.62 498 PHE B O 1
ATOM 9177 N N . GLU B 1 499 ? -3.525 -44.25 -35.188 1 73.31 499 GLU B N 1
ATOM 9178 C CA . GLU B 1 499 ? -3.066 -44.438 -36.562 1 73.31 499 GLU B CA 1
ATOM 9179 C C . GLU B 1 499 ? -1.606 -44.031 -36.719 1 73.31 499 GLU B C 1
ATOM 9181 O O . GLU B 1 499 ? -1.226 -42.906 -36.344 1 73.31 499 GLU B O 1
ATOM 9186 N N . VAL B 1 500 ? -0.747 -45.031 -36.781 1 64.12 500 VAL B N 1
ATOM 9187 C CA . VAL B 1 500 ? 0.647 -44.781 -37.125 1 64.12 500 VAL B CA 1
ATOM 9188 C C . VAL B 1 500 ? 0.831 -44.875 -38.656 1 64.12 500 VAL B C 1
ATOM 9190 O O . VAL B 1 500 ? 0.733 -45.938 -39.219 1 64.12 500 VAL B O 1
ATOM 9193 N N . GLY B 1 501 ? 0.831 -43.781 -39.469 1 58.91 501 GLY B N 1
ATOM 9194 C CA . GLY B 1 501 ? 1.001 -43.688 -40.906 1 58.91 501 GLY B CA 1
ATOM 9195 C C . GLY B 1 501 ? -0.216 -44.156 -41.688 1 58.91 501 GLY B C 1
ATOM 9196 O O . GLY B 1 501 ? -1.291 -44.344 -41.094 1 58.91 501 GLY B O 1
ATOM 9197 N N . SER B 1 502 ? -0.399 -44.344 -43.125 1 59.41 502 SER B N 1
ATOM 9198 C CA . SER B 1 502 ? -1.485 -44.531 -44.094 1 59.41 502 SER B CA 1
ATOM 9199 C C . SER B 1 502 ? -2.264 -45.812 -43.812 1 59.41 502 SER B C 1
ATOM 9201 O O . SER B 1 502 ? -3.414 -45.938 -44.25 1 59.41 502 SER B O 1
ATOM 9203 N N . ASN B 1 503 ? -1.748 -46.844 -43.094 1 60.94 503 ASN B N 1
ATOM 9204 C CA . ASN B 1 503 ? -2.549 -48.062 -43 1 60.94 503 ASN B CA 1
ATOM 9205 C C . ASN B 1 503 ? -2.127 -48.906 -41.812 1 60.94 503 ASN B C 1
ATOM 9207 O O . ASN B 1 503 ? -2.377 -50.125 -41.781 1 60.94 503 ASN B O 1
ATOM 9211 N N . GLU B 1 504 ? -1.312 -48.344 -40.844 1 69.88 504 GLU B N 1
ATOM 9212 C CA . GLU B 1 504 ? -0.894 -49.188 -39.719 1 69.88 504 GLU B CA 1
ATOM 9213 C C . GLU B 1 504 ? -1.398 -48.656 -38.406 1 69.88 504 GLU B C 1
ATOM 9215 O O . GLU B 1 504 ? -1.28 -47.438 -38.125 1 69.88 504 GLU B O 1
ATOM 9220 N N . LYS B 1 505 ? -2.271 -49.5 -37.812 1 75.62 505 LYS B N 1
ATOM 9221 C CA . LYS B 1 505 ? -2.773 -49.156 -36.469 1 75.62 505 LYS B CA 1
ATOM 9222 C C . LYS B 1 505 ? -1.838 -49.656 -35.375 1 75.62 505 LYS B C 1
ATOM 9224 O O . LYS B 1 505 ? -1.329 -50.781 -35.469 1 75.62 505 LYS B O 1
ATOM 9229 N N . ASP B 1 506 ? -1.362 -48.812 -34.656 1 80.38 506 ASP B N 1
ATOM 9230 C CA . ASP B 1 506 ? -0.615 -49.188 -33.469 1 80.38 506 ASP B CA 1
ATOM 9231 C C . ASP B 1 506 ? -1.446 -48.938 -32.188 1 80.38 506 ASP B C 1
ATOM 9233 O O . ASP B 1 506 ? -2.469 -48.25 -32.219 1 80.38 506 ASP B O 1
ATOM 9237 N N . SER B 1 507 ? -1.254 -49.812 -31.219 1 84.75 507 SER B N 1
ATOM 9238 C CA . SER B 1 507 ? -2.055 -49.719 -30 1 84.75 507 SER B CA 1
ATOM 9239 C C . SER B 1 507 ? -1.169 -49.625 -28.766 1 84.75 507 SER B C 1
ATOM 9241 O O . SER B 1 507 ? -0.054 -50.156 -28.75 1 84.75 507 SER B O 1
ATOM 9243 N N . ARG B 1 508 ? -1.641 -48.844 -27.875 1 89.06 508 ARG B N 1
ATOM 9244 C CA . ARG B 1 508 ? -1.003 -48.75 -26.562 1 89.06 508 ARG B CA 1
ATOM 9245 C C . ARG B 1 508 ? -1.976 -49.094 -25.438 1 89.06 508 ARG B C 1
ATOM 9247 O O . ARG B 1 508 ? -3.174 -48.812 -25.547 1 89.06 508 ARG B O 1
ATOM 9254 N N . ALA B 1 509 ? -1.446 -49.75 -24.422 1 91.75 509 ALA B N 1
ATOM 9255 C CA . ALA B 1 509 ? -2.281 -50.188 -23.297 1 91.75 509 ALA B CA 1
ATOM 9256 C C . ALA B 1 509 ? -2.033 -49.344 -22.062 1 91.75 509 ALA B C 1
ATOM 9258 O O . ALA B 1 509 ? -0.889 -49 -21.75 1 91.75 509 ALA B O 1
ATOM 9259 N N . PHE B 1 510 ? -3.117 -49 -21.391 1 94.31 510 PHE B N 1
ATOM 9260 C CA . PHE B 1 510 ? -3.064 -48.188 -20.172 1 94.31 510 PHE B CA 1
ATOM 9261 C C . PHE B 1 510 ? -3.803 -48.875 -19.047 1 94.31 510 PHE B C 1
ATOM 9263 O O . PHE B 1 510 ? -4.926 -49.375 -19.219 1 94.31 510 PHE B O 1
ATOM 9270 N N . ASP B 1 511 ? -3.184 -48.969 -17.859 1 93.44 511 ASP B N 1
ATOM 9271 C CA . ASP B 1 511 ? -3.834 -49.5 -16.672 1 93.44 511 ASP B CA 1
ATOM 9272 C C . ASP B 1 511 ? -4.688 -48.469 -15.977 1 93.44 511 ASP B C 1
ATOM 9274 O O . ASP B 1 511 ? -4.223 -47.344 -15.727 1 93.44 511 ASP B O 1
ATOM 9278 N N . VAL B 1 512 ? -5.875 -48.781 -15.727 1 95.31 512 VAL B N 1
ATOM 9279 C CA . VAL B 1 512 ? -6.781 -47.906 -14.992 1 95.31 512 VAL B CA 1
ATOM 9280 C C . VAL B 1 512 ? -7.312 -48.656 -13.758 1 95.31 512 VAL B C 1
ATOM 9282 O O . VAL B 1 512 ? -7.871 -49.75 -13.875 1 95.31 512 VAL B O 1
ATOM 9285 N N . LEU B 1 513 ? -7.09 -48.094 -12.617 1 93.44 513 LEU B N 1
ATOM 9286 C CA . LEU B 1 513 ? -7.609 -48.625 -11.367 1 93.44 513 LEU B CA 1
ATOM 9287 C C . LEU B 1 513 ? -8.93 -47.969 -10.992 1 93.44 513 LEU B C 1
ATOM 9289 O O . LEU B 1 513 ? -9.031 -46.719 -10.961 1 93.44 513 LEU B O 1
ATOM 9293 N N . TYR B 1 514 ? -9.969 -48.75 -10.789 1 93.69 514 TYR B N 1
ATOM 9294 C CA . TYR B 1 514 ? -11.289 -48.219 -10.461 1 93.69 514 TYR B CA 1
ATOM 9295 C C . TYR B 1 514 ? -11.852 -48.875 -9.203 1 93.69 514 TYR B C 1
ATOM 9297 O O . TYR B 1 514 ? -11.945 -50.125 -9.133 1 93.69 514 TYR B O 1
ATOM 9305 N N . ASN B 1 515 ? -12.062 -48.094 -8.211 1 89.62 515 ASN B N 1
ATOM 9306 C CA . ASN B 1 515 ? -12.758 -48.5 -7.004 1 89.62 515 ASN B CA 1
ATOM 9307 C C . ASN B 1 515 ? -14.211 -48.031 -7 1 89.62 515 ASN B C 1
ATOM 9309 O O . ASN B 1 515 ? -14.484 -46.875 -6.738 1 89.62 515 ASN B O 1
ATOM 9313 N N . ALA B 1 516 ? -15.141 -48.875 -7.066 1 86.94 516 ALA B N 1
ATOM 9314 C CA . ALA B 1 516 ? -16.562 -48.531 -7.215 1 86.94 516 ALA B CA 1
ATOM 9315 C C . ALA B 1 516 ? -17.141 -48.062 -5.895 1 86.94 516 ALA B C 1
ATOM 9317 O O . ALA B 1 516 ? -18.125 -47.281 -5.891 1 86.94 516 ALA B O 1
ATOM 9318 N N . SER B 1 517 ? -16.609 -48.438 -4.766 1 85 517 SER B N 1
ATOM 9319 C CA . SER B 1 517 ? -17.172 -48.094 -3.463 1 85 517 SER B CA 1
ATOM 9320 C C . SER B 1 517 ? -17.047 -46.594 -3.207 1 85 517 SER B C 1
ATOM 9322 O O . SER B 1 517 ? -17.969 -45.969 -2.688 1 85 517 SER B O 1
ATOM 9324 N N . ASN B 1 518 ? -15.953 -46.031 -3.623 1 87.56 518 ASN B N 1
ATOM 9325 C CA . ASN B 1 518 ? -15.742 -44.625 -3.365 1 87.56 518 ASN B CA 1
ATOM 9326 C C . ASN B 1 518 ? -15.617 -43.844 -4.664 1 87.56 518 ASN B C 1
ATOM 9328 O O . ASN B 1 518 ? -15.305 -42.656 -4.641 1 87.56 518 ASN B O 1
ATOM 9332 N N . LEU B 1 519 ? -15.836 -44.469 -5.785 1 89.75 519 LEU B N 1
ATOM 9333 C CA . LEU B 1 519 ? -15.789 -43.875 -7.109 1 89.75 519 LEU B CA 1
ATOM 9334 C C . LEU B 1 519 ? -14.414 -43.281 -7.379 1 89.75 519 LEU B C 1
ATOM 9336 O O . LEU B 1 519 ? -14.305 -42.188 -7.957 1 89.75 519 LEU B O 1
ATOM 9340 N N . GLU B 1 520 ? -13.406 -43.906 -6.848 1 91.5 520 GLU B N 1
ATOM 9341 C CA . GLU B 1 520 ? -12.039 -43.469 -7.094 1 91.5 520 GLU B CA 1
ATOM 9342 C C . GLU B 1 520 ? -11.461 -44.125 -8.344 1 91.5 520 GLU B C 1
ATOM 9344 O O . GLU B 1 520 ? -11.625 -45.344 -8.547 1 91.5 520 GLU B O 1
ATOM 9349 N N . VAL B 1 521 ? -10.875 -43.344 -9.156 1 93.88 521 VAL B N 1
ATOM 9350 C CA . VAL B 1 521 ? -10.312 -43.844 -10.398 1 93.88 521 VAL B CA 1
ATOM 9351 C C . VAL B 1 521 ? -8.93 -43.25 -10.633 1 93.88 521 VAL B C 1
ATOM 9353 O O . VAL B 1 521 ? -8.719 -42.062 -10.383 1 93.88 521 VAL B O 1
ATOM 9356 N N . LEU B 1 522 ? -7.961 -44.062 -11.008 1 93.5 522 LEU B N 1
ATOM 9357 C CA . LEU B 1 522 ? -6.594 -43.625 -11.273 1 93.5 522 LEU B CA 1
ATOM 9358 C C . LEU B 1 522 ? -6.074 -44.25 -12.57 1 93.5 522 LEU B C 1
ATOM 9360 O O . LEU B 1 522 ? -6.238 -45.438 -12.805 1 93.5 522 LEU B O 1
ATOM 9364 N N . CYS B 1 523 ? -5.617 -43.438 -13.406 1 95.31 523 CYS B N 1
ATOM 9365 C CA . CYS B 1 523 ? -5.039 -43.906 -14.656 1 95.31 523 CYS B CA 1
ATOM 9366 C C . CYS B 1 523 ? -3.518 -43.781 -14.641 1 95.31 523 CYS B C 1
ATOM 9368 O O . CYS B 1 523 ? -2.979 -42.781 -14.133 1 95.31 523 CYS B O 1
ATOM 9370 N N . VAL B 1 524 ? -2.83 -44.656 -15.227 1 92.25 524 VAL B N 1
ATOM 9371 C CA . VAL B 1 524 ? -1.371 -44.688 -15.266 1 92.25 524 VAL B CA 1
ATOM 9372 C C . VAL B 1 524 ? -0.859 -43.5 -16.094 1 92.25 524 VAL B C 1
ATOM 9374 O O . VAL B 1 524 ? 0.29 -43.094 -15.953 1 92.25 524 VAL B O 1
ATOM 9377 N N . CYS B 1 525 ? -1.675 -42.938 -16.953 1 91.31 525 CYS B N 1
ATOM 9378 C CA . CYS B 1 525 ? -1.237 -41.812 -17.781 1 91.31 525 CYS B CA 1
ATOM 9379 C C . CYS B 1 525 ? -1.041 -40.562 -16.953 1 91.31 525 CYS B C 1
ATOM 9381 O O . CYS B 1 525 ? -0.28 -39.656 -17.344 1 91.31 525 CYS B O 1
ATOM 9383 N N . GLY B 1 526 ? -1.701 -40.375 -15.836 1 91.56 526 GLY B N 1
ATOM 9384 C CA . GLY B 1 526 ? -1.502 -39.281 -14.898 1 91.56 526 GLY B CA 1
ATOM 9385 C C . GLY B 1 526 ? -2.094 -37.969 -15.383 1 91.56 526 GLY B C 1
ATOM 9386 O O . GLY B 1 526 ? -1.816 -36.906 -14.812 1 91.56 526 GLY B O 1
ATOM 9387 N N . LEU B 1 527 ? -2.959 -38 -16.375 1 92.56 527 LEU B N 1
ATOM 9388 C CA . LEU B 1 527 ? -3.445 -36.75 -17.016 1 92.56 527 LEU B CA 1
ATOM 9389 C C . LEU B 1 527 ? -4.211 -35.906 -16 1 92.56 527 LEU B C 1
ATOM 9391 O O . LEU B 1 527 ? -4.133 -34.688 -16.047 1 92.56 527 LEU B O 1
ATOM 9395 N N . PHE B 1 528 ? -4.996 -36.5 -15.148 1 94.25 528 PHE B N 1
ATOM 9396 C CA . PHE B 1 528 ? -5.781 -35.719 -14.195 1 94.25 528 PHE B CA 1
ATOM 9397 C C . PHE B 1 528 ? -4.871 -34.875 -13.32 1 94.25 528 PHE B C 1
ATOM 9399 O O . PHE B 1 528 ? -5.16 -33.688 -13.062 1 94.25 528 PHE B O 1
ATOM 9406 N N . ASN B 1 529 ? -3.803 -35.438 -12.836 1 91.62 529 ASN B N 1
ATOM 9407 C CA . ASN B 1 529 ? -2.869 -34.688 -12.008 1 91.62 529 ASN B CA 1
ATOM 9408 C C . ASN B 1 529 ? -2.123 -33.625 -12.82 1 91.62 529 ASN B C 1
ATOM 9410 O O . ASN B 1 529 ? -1.812 -32.531 -12.305 1 91.62 529 ASN B O 1
ATOM 9414 N N . PHE B 1 530 ? -1.917 -33.906 -14.023 1 91.62 530 PHE B N 1
ATOM 9415 C CA . PHE B 1 530 ? -1.146 -33 -14.859 1 91.62 530 PHE B CA 1
ATOM 9416 C C . PHE B 1 530 ? -2.008 -31.828 -15.328 1 91.62 530 PHE B C 1
ATOM 9418 O O . PHE B 1 530 ? -1.531 -30.703 -15.43 1 91.62 530 PHE B O 1
ATOM 9425 N N . ARG B 1 531 ? -3.316 -32.156 -15.594 1 92.88 531 ARG B N 1
ATOM 9426 C CA . ARG B 1 531 ? -4.105 -31.109 -16.25 1 92.88 531 ARG B CA 1
ATOM 9427 C C . ARG B 1 531 ? -5.359 -30.781 -15.453 1 92.88 531 ARG B C 1
ATOM 9429 O O . ARG B 1 531 ? -5.977 -29.734 -15.656 1 92.88 531 ARG B O 1
ATOM 9436 N N . GLY B 1 532 ? -5.82 -31.641 -14.633 1 93.38 532 GLY B N 1
ATOM 9437 C CA . GLY B 1 532 ? -6.941 -31.344 -13.758 1 93.38 532 GLY B CA 1
ATOM 9438 C C . GLY B 1 532 ? -8.273 -31.797 -14.312 1 93.38 532 GLY B C 1
ATOM 9439 O O . GLY B 1 532 ? -9.328 -31.438 -13.797 1 93.38 532 GLY B O 1
ATOM 9440 N N . TYR B 1 533 ? -8.297 -32.5 -15.461 1 95.19 533 TYR B N 1
ATOM 9441 C CA . TYR B 1 533 ? -9.508 -33.094 -15.984 1 95.19 533 TYR B CA 1
ATOM 9442 C C . TYR B 1 533 ? -9.258 -34.562 -16.359 1 95.19 533 TYR B C 1
ATOM 9444 O O . TYR B 1 533 ? -8.102 -34.969 -16.516 1 95.19 533 TYR B O 1
ATOM 9452 N N . LEU B 1 534 ? -10.297 -35.312 -16.453 1 96.88 534 LEU B N 1
ATOM 9453 C CA . LEU B 1 534 ? -10.18 -36.75 -16.625 1 96.88 534 LEU B CA 1
ATOM 9454 C C . LEU B 1 534 ? -9.727 -37.125 -18.031 1 96.88 534 LEU B C 1
ATOM 9456 O O . LEU B 1 534 ? -10.125 -36.469 -19 1 96.88 534 LEU B O 1
ATOM 9460 N N . CYS B 1 535 ? -8.969 -38.188 -18.156 1 96.25 535 CYS B N 1
ATOM 9461 C CA . CYS B 1 535 ? -8.43 -38.625 -19.438 1 96.25 535 CYS B CA 1
ATOM 9462 C C . CYS B 1 535 ? -9.406 -39.562 -20.156 1 96.25 535 CYS B C 1
ATOM 9464 O O . CYS B 1 535 ? -10.344 -40.062 -19.531 1 96.25 535 CYS B O 1
ATOM 9466 N N . ARG B 1 536 ? -9.156 -39.812 -21.375 1 96.62 536 ARG B N 1
ATOM 9467 C CA . ARG B 1 536 ? -9.945 -40.688 -22.219 1 96.62 536 ARG B CA 1
ATOM 9468 C C . ARG B 1 536 ? -9.984 -42.094 -21.656 1 96.62 536 ARG B C 1
ATOM 9470 O O . ARG B 1 536 ? -11.008 -42.781 -21.734 1 96.62 536 ARG B O 1
ATOM 9477 N N . HIS B 1 537 ? -8.953 -42.594 -21 1 96.5 537 HIS B N 1
ATOM 9478 C CA . HIS B 1 537 ? -8.867 -43.938 -20.438 1 96.5 537 HIS B CA 1
ATOM 9479 C C . HIS B 1 537 ? -9.836 -44.094 -19.281 1 96.5 537 HIS B C 1
ATOM 9481 O O . HIS B 1 537 ? -10.57 -45.094 -19.219 1 96.5 537 HIS B O 1
ATOM 9487 N N . ILE B 1 538 ? -9.812 -43.094 -18.422 1 97.12 538 ILE B N 1
ATOM 9488 C CA . ILE B 1 538 ? -10.719 -43.125 -17.281 1 97.12 538 ILE B CA 1
ATOM 9489 C C . ILE B 1 538 ? -12.164 -43.031 -17.766 1 97.12 538 ILE B C 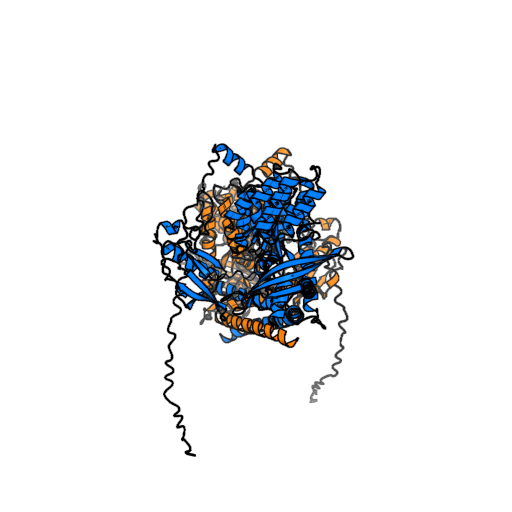1
ATOM 9491 O O . ILE B 1 538 ? -13.031 -43.75 -17.266 1 97.12 538 ILE B O 1
ATOM 9495 N N . LEU B 1 539 ? -12.367 -42.125 -18.688 1 97.06 539 LEU B N 1
ATOM 9496 C CA . LEU B 1 539 ? -13.719 -41.969 -19.219 1 97.06 539 LEU B CA 1
ATOM 9497 C C . LEU B 1 539 ? -14.242 -43.281 -19.812 1 97.06 539 LEU B C 1
ATOM 9499 O O . LEU B 1 539 ? -15.414 -43.625 -19.641 1 97.06 539 LEU B O 1
ATOM 9503 N N . CYS B 1 540 ? -13.398 -43.969 -20.469 1 96.31 540 CYS B N 1
ATOM 9504 C CA . CYS B 1 540 ? -13.758 -45.25 -21.062 1 96.31 540 CYS B CA 1
ATOM 9505 C C . CYS B 1 540 ? -14.195 -46.25 -19.984 1 96.31 540 CYS B C 1
ATOM 9507 O O . CYS B 1 540 ? -15.227 -46.906 -20.125 1 96.31 540 CYS B O 1
ATOM 9509 N N . VAL B 1 541 ? -13.5 -46.312 -18.906 1 95.75 541 VAL B N 1
ATOM 9510 C CA . VAL B 1 541 ? -13.781 -47.25 -17.828 1 95.75 541 VAL B CA 1
ATOM 9511 C C . VAL B 1 541 ? -15.07 -46.844 -17.109 1 95.75 541 VAL B C 1
ATOM 9513 O O . VAL B 1 541 ? -15.906 -47.688 -16.781 1 95.75 541 VAL B O 1
ATOM 9516 N N . LEU B 1 542 ? -15.203 -45.531 -16.844 1 95.44 542 LEU B N 1
ATOM 9517 C CA . LEU B 1 542 ? -16.422 -45.031 -16.188 1 95.44 542 LEU B CA 1
ATOM 9518 C C . LEU B 1 542 ? -17.656 -45.312 -17.031 1 95.44 542 LEU B C 1
ATOM 9520 O O . LEU B 1 542 ? -18.688 -45.75 -16.516 1 95.44 542 LEU B O 1
ATOM 9524 N N . ASN B 1 543 ? -17.516 -45.062 -18.25 1 93.62 543 ASN B N 1
ATOM 9525 C CA . ASN B 1 543 ? -18.625 -45.344 -19.172 1 93.62 543 ASN B CA 1
ATOM 9526 C C . ASN B 1 543 ? -19 -46.812 -19.172 1 93.62 543 ASN B C 1
ATOM 9528 O O . ASN B 1 543 ? -20.172 -47.156 -19.141 1 93.62 543 ASN B O 1
ATOM 9532 N N . GLN B 1 544 ? -18.078 -47.656 -19.219 1 92.44 544 GLN B N 1
ATOM 9533 C CA . GLN B 1 544 ? -18.281 -49.094 -19.203 1 92.44 544 GLN B CA 1
ATOM 9534 C C . GLN B 1 544 ? -18.906 -49.562 -17.875 1 92.44 544 GLN B C 1
ATOM 9536 O O . GLN B 1 544 ? -19.688 -50.5 -17.844 1 92.44 544 GLN B O 1
ATOM 9541 N N . SER B 1 545 ? -18.562 -48.938 -16.875 1 91.31 545 SER B N 1
ATOM 9542 C CA . SER B 1 545 ? -19.031 -49.312 -15.539 1 91.31 545 SER B CA 1
ATOM 9543 C C . SER B 1 545 ? -20.391 -48.688 -15.234 1 91.31 545 SER B C 1
ATOM 9545 O O . SER B 1 545 ? -20.906 -48.844 -14.125 1 91.31 545 SER B O 1
ATOM 9547 N N . GLY B 1 546 ? -20.906 -47.875 -16.141 1 89.88 546 GLY B N 1
ATOM 9548 C CA . GLY B 1 546 ? -22.25 -47.344 -16 1 89.88 546 GLY B CA 1
ATOM 9549 C C . GLY B 1 546 ? -22.328 -46.062 -15.195 1 89.88 546 GLY B C 1
ATOM 9550 O O . GLY B 1 546 ? -23.391 -45.688 -14.703 1 89.88 546 GLY B O 1
ATOM 9551 N N . VAL B 1 547 ? -21.234 -45.5 -14.984 1 93.12 547 VAL B N 1
ATOM 9552 C CA . VAL B 1 547 ? -21.234 -44.219 -14.281 1 93.12 547 VAL B CA 1
ATOM 9553 C C . VAL B 1 547 ? -21.672 -43.094 -15.227 1 93.12 547 VAL B C 1
ATOM 9555 O O . VAL B 1 547 ? -20.984 -42.781 -16.203 1 93.12 547 VAL B O 1
ATOM 9558 N N . GLN B 1 548 ? -22.688 -42.438 -15 1 89.31 548 GLN B N 1
ATOM 9559 C CA . GLN B 1 548 ? -23.297 -41.5 -15.938 1 89.31 548 GLN B CA 1
ATOM 9560 C C . GLN B 1 548 ? -22.719 -40.094 -15.766 1 89.31 548 GLN B C 1
ATOM 9562 O O . GLN B 1 548 ? -22.641 -39.344 -16.734 1 89.31 548 GLN B O 1
ATOM 9567 N N . GLU B 1 549 ? -22.312 -39.812 -14.508 1 94 549 GLU B N 1
ATOM 9568 C CA . GLU B 1 549 ? -21.781 -38.469 -14.234 1 94 549 GLU B CA 1
ATOM 9569 C C . GLU B 1 549 ? -20.375 -38.562 -13.648 1 94 549 GLU B C 1
ATOM 9571 O O . GLU B 1 549 ? -20.062 -39.469 -12.898 1 94 549 GLU B O 1
ATOM 9576 N N . ILE B 1 550 ? -19.625 -37.625 -14.039 1 96.06 550 ILE B N 1
ATOM 9577 C CA . ILE B 1 550 ? -18.297 -37.531 -13.453 1 96.06 550 ILE B CA 1
ATOM 9578 C C . ILE B 1 550 ? -18.406 -37.219 -11.969 1 96.06 550 ILE B C 1
ATOM 9580 O O . ILE B 1 550 ? -19.078 -36.25 -11.586 1 96.06 550 ILE B O 1
ATOM 9584 N N . PRO B 1 551 ? -17.781 -38 -11.219 1 94 551 PRO B N 1
ATOM 9585 C CA . PRO B 1 551 ? -17.812 -37.719 -9.781 1 94 551 PRO B CA 1
ATOM 9586 C C . PRO B 1 551 ? -17.266 -36.312 -9.453 1 94 551 PRO B C 1
ATOM 9588 O O . PRO B 1 551 ? -16.297 -35.875 -10.078 1 94 551 PRO B O 1
ATOM 9591 N N . SER B 1 552 ? -17.766 -35.625 -8.391 1 91.44 552 SER B N 1
ATOM 9592 C CA . SER B 1 552 ? -17.484 -34.25 -8.062 1 91.44 552 SER B CA 1
ATOM 9593 C C . SER B 1 552 ? -16.031 -34.031 -7.652 1 91.44 552 SER B C 1
ATOM 9595 O O . SER B 1 552 ? -15.461 -32.969 -7.852 1 91.44 552 SER B O 1
ATOM 9597 N N . GLN B 1 553 ? -15.445 -35.094 -7.121 1 90.38 553 GLN B N 1
ATOM 9598 C CA . GLN B 1 553 ? -14.07 -35 -6.652 1 90.38 553 GLN B CA 1
ATOM 9599 C C . GLN B 1 553 ? -13.109 -34.75 -7.812 1 90.38 553 GLN B C 1
ATOM 9601 O O . GLN B 1 553 ? -11.984 -34.281 -7.609 1 90.38 553 GLN B O 1
ATOM 9606 N N . TYR B 1 554 ? -13.562 -35.094 -9.023 1 94.5 554 TYR B N 1
ATOM 9607 C CA . TYR B 1 554 ? -12.695 -34.938 -10.188 1 94.5 554 TYR B CA 1
ATOM 9608 C C . TYR B 1 554 ? -13.055 -33.656 -10.969 1 94.5 554 TYR B C 1
ATOM 9610 O O . TYR B 1 554 ? -12.555 -33.438 -12.078 1 94.5 554 TYR B O 1
ATOM 9618 N N . ILE B 1 555 ? -13.93 -32.875 -10.461 1 95.12 555 ILE B N 1
ATOM 9619 C CA . ILE B 1 555 ? -14.266 -31.578 -11.031 1 95.12 555 ILE B CA 1
ATOM 9620 C C . ILE B 1 555 ? -13.641 -30.469 -10.195 1 95.12 555 ILE B C 1
ATOM 9622 O O . ILE B 1 555 ? -14.203 -30.062 -9.172 1 95.12 555 ILE B O 1
ATOM 9626 N N . LEU B 1 556 ? -12.578 -30 -10.672 1 93.06 556 LEU B N 1
ATOM 9627 C CA . LEU B 1 556 ? -11.828 -29.016 -9.898 1 93.06 556 LEU B CA 1
ATOM 9628 C C . LEU B 1 556 ? -12.469 -27.625 -10.023 1 93.06 556 LEU B C 1
ATOM 9630 O O . LEU B 1 556 ? -12.836 -27.203 -11.117 1 93.06 556 LEU B O 1
ATOM 9634 N N . SER B 1 557 ? -12.484 -26.875 -8.914 1 89.62 557 SER B N 1
ATOM 9635 C CA . SER B 1 557 ? -13.094 -25.547 -8.875 1 89.62 557 SER B CA 1
ATOM 9636 C C . SER B 1 557 ? -12.328 -24.562 -9.75 1 89.62 557 SER B C 1
ATOM 9638 O O . SER B 1 557 ? -12.922 -23.641 -10.312 1 89.62 557 SER B O 1
ATOM 9640 N N . ARG B 1 558 ? -11.086 -24.875 -9.969 1 91.62 558 ARG B N 1
ATOM 9641 C CA . ARG B 1 558 ? -10.25 -23.922 -10.703 1 91.62 558 ARG B CA 1
ATOM 9642 C C . ARG B 1 558 ? -10.672 -23.844 -12.172 1 91.62 558 ARG B C 1
ATOM 9644 O O . ARG B 1 558 ? -10.375 -22.875 -12.859 1 91.62 558 ARG B O 1
ATOM 9651 N N . TRP B 1 559 ? -11.352 -24.859 -12.625 1 93.81 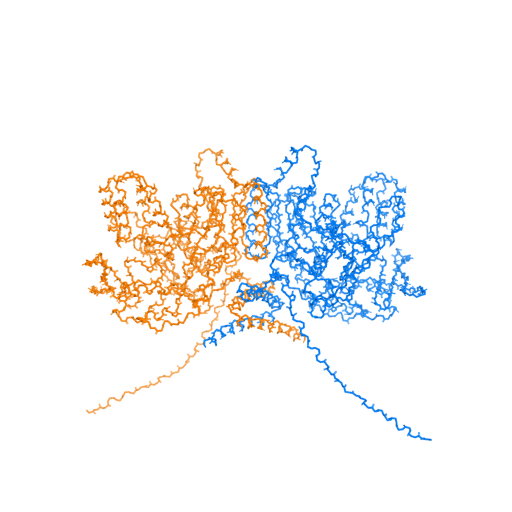559 TRP B N 1
ATOM 9652 C CA . TRP B 1 559 ? -11.695 -24.891 -14.039 1 93.81 559 TRP B CA 1
ATOM 9653 C C . TRP B 1 559 ? -13.148 -24.484 -14.258 1 93.81 559 TRP B C 1
ATOM 9655 O O . TRP B 1 559 ? -13.625 -24.438 -15.398 1 93.81 559 TRP B O 1
ATOM 9665 N N . ARG B 1 560 ? -13.812 -24.188 -13.219 1 92.25 560 ARG B N 1
ATOM 9666 C CA . ARG B 1 560 ? -15.25 -23.953 -13.281 1 92.25 560 ARG B CA 1
ATOM 9667 C C . ARG B 1 560 ? -15.555 -22.484 -13.57 1 92.25 560 ARG B C 1
ATOM 9669 O O . ARG B 1 560 ? -14.883 -21.594 -13.055 1 92.25 560 ARG B O 1
ATOM 9676 N N . LYS B 1 561 ? -16.578 -22.266 -14.32 1 88 561 LYS B N 1
ATOM 9677 C CA . LYS B 1 561 ? -17 -20.906 -14.648 1 88 561 LYS B CA 1
ATOM 9678 C C . LYS B 1 561 ? -18.047 -20.406 -13.656 1 88 561 LYS B C 1
ATOM 9680 O O . LYS B 1 561 ? -18.297 -19.188 -13.562 1 88 561 LYS B O 1
ATOM 9685 N N . ASP B 1 562 ? -18.672 -21.328 -12.93 1 80.94 562 ASP B N 1
ATOM 9686 C CA . ASP B 1 562 ? -19.75 -20.922 -12.016 1 80.94 562 ASP B CA 1
ATOM 9687 C C . ASP B 1 562 ? -19.188 -20.547 -10.648 1 80.94 562 ASP B C 1
ATOM 9689 O O . ASP B 1 562 ? -19.953 -20.188 -9.742 1 80.94 562 ASP B O 1
ATOM 9693 N N . VAL B 1 563 ? -17.938 -20.703 -10.484 1 79.06 563 VAL B N 1
ATOM 9694 C CA . VAL B 1 563 ? -17.328 -20.297 -9.227 1 79.06 563 VAL B CA 1
ATOM 9695 C C . VAL B 1 563 ? -17.094 -18.797 -9.227 1 79.06 563 VAL B C 1
ATOM 9697 O O . VAL B 1 563 ? -16.453 -18.25 -10.133 1 79.06 563 VAL B O 1
ATOM 9700 N N . LYS B 1 564 ? -17.719 -18.156 -8.281 1 65.5 564 LYS B N 1
ATOM 9701 C CA . LYS B 1 564 ? -17.594 -16.703 -8.172 1 65.5 564 LYS B CA 1
ATOM 9702 C C . LYS B 1 564 ? -16.234 -16.312 -7.602 1 65.5 564 LYS B C 1
ATOM 9704 O O . LYS B 1 564 ? -15.844 -16.781 -6.535 1 65.5 564 LYS B O 1
ATOM 9709 N N . ARG B 1 565 ? -15.438 -15.742 -8.43 1 65.94 565 ARG B N 1
ATOM 9710 C CA . ARG B 1 565 ? -14.117 -15.281 -8.008 1 65.94 565 ARG B CA 1
ATOM 9711 C C . ARG B 1 565 ? -14.094 -13.766 -7.848 1 65.94 565 ARG B C 1
ATOM 9713 O O . ARG B 1 565 ? -14.484 -13.031 -8.75 1 65.94 565 ARG B O 1
ATOM 9720 N N . SER B 1 566 ? -13.938 -13.375 -6.34 1 56 566 SER B N 1
ATOM 9721 C CA . SER B 1 566 ? -13.898 -11.945 -6.027 1 56 566 SER B CA 1
ATOM 9722 C C . SER B 1 566 ? -12.461 -11.445 -5.906 1 56 566 SER B C 1
ATOM 9724 O O . SER B 1 566 ? -11.641 -12.062 -5.223 1 56 566 SER B O 1
ATOM 9726 N N . TYR B 1 567 ? -11.992 -10.742 -6.781 1 47.38 567 TYR B N 1
ATOM 9727 C CA . TYR B 1 567 ? -10.633 -10.211 -6.746 1 47.38 567 TYR B CA 1
ATOM 9728 C C . TYR B 1 567 ? -10.5 -9.117 -5.688 1 47.38 567 TYR B C 1
ATOM 9730 O O . TYR B 1 567 ? -9.688 -8.203 -5.832 1 47.38 567 TYR B O 1
ATOM 9738 N N . PHE B 1 568 ? -11.305 -9.156 -4.512 1 46.38 568 PHE B N 1
ATOM 9739 C CA . PHE B 1 568 ? -11.172 -8.227 -3.398 1 46.38 568 PHE B CA 1
ATOM 9740 C C . PHE B 1 568 ? -10.312 -8.828 -2.293 1 46.38 568 PHE B C 1
ATOM 9742 O O . PHE B 1 568 ? -10.422 -10.016 -1.993 1 46.38 568 PHE B O 1
ATOM 9749 N N . LEU B 1 569 ? -9.086 -8.336 -2.076 1 44.94 569 LEU B N 1
ATOM 9750 C CA . LEU B 1 569 ? -8.219 -8.828 -1.011 1 44.94 569 LEU B CA 1
ATOM 9751 C C . LEU B 1 569 ? -8.773 -8.453 0.359 1 44.94 569 LEU B C 1
ATOM 9753 O O . LEU B 1 569 ? -9.016 -7.273 0.634 1 44.94 569 LEU B O 1
ATOM 9757 N N . ASN B 1 570 ? -9.594 -9.352 1.105 1 41.91 570 ASN B N 1
ATOM 9758 C CA . ASN B 1 570 ? -10.078 -9.18 2.471 1 41.91 570 ASN B CA 1
ATOM 9759 C C . ASN B 1 570 ? -8.945 -9.328 3.488 1 41.91 570 ASN B C 1
ATOM 9761 O O . ASN B 1 570 ? -8.266 -10.352 3.516 1 41.91 570 ASN B O 1
ATOM 9765 N N . HIS B 1 571 ? -8.234 -8.383 3.773 1 39.28 571 HIS B N 1
ATOM 9766 C CA . HIS B 1 571 ? -7.324 -8.609 4.891 1 39.28 571 HIS B CA 1
ATOM 9767 C C . HIS B 1 571 ? -8.094 -8.93 6.172 1 39.28 571 HIS B C 1
ATOM 9769 O O . HIS B 1 571 ? -8.953 -8.148 6.59 1 39.28 571 HIS B O 1
ATOM 9775 N N . SER B 1 572 ? -8.656 -10.172 6.309 1 35.09 572 SER B N 1
ATOM 9776 C CA . SER B 1 572 ? -9.328 -10.641 7.512 1 35.09 572 SER B CA 1
ATOM 9777 C C . SER B 1 572 ? -8.609 -10.172 8.773 1 35.09 572 SER B C 1
ATOM 9779 O O . SER B 1 572 ? -7.445 -10.516 8.992 1 35.09 572 SER B O 1
ATOM 9781 N N . CYS B 1 573 ? -8.727 -9.062 9.117 1 35.5 573 CYS B N 1
ATOM 9782 C CA . CYS B 1 573 ? -8.32 -8.906 10.508 1 35.5 573 CYS B CA 1
ATOM 9783 C C . CYS B 1 573 ? -9.242 -9.695 11.438 1 35.5 573 CYS B C 1
ATOM 9785 O O . CYS B 1 573 ? -10.453 -9.477 11.453 1 35.5 573 CYS B O 1
ATOM 9787 N N . SER B 1 574 ? -9.141 -10.906 11.523 1 35.06 574 SER B N 1
ATOM 9788 C CA . SER B 1 574 ? -9.844 -11.805 12.438 1 35.06 574 SER B CA 1
ATOM 9789 C C . SER B 1 574 ? -10.273 -11.078 13.711 1 35.06 574 SER B C 1
ATOM 9791 O O . SER B 1 574 ? -11.25 -11.469 14.352 1 35.06 574 SER B O 1
ATOM 9793 N N . GLY B 1 575 ? -9.633 -10.391 14.391 1 35.03 575 GLY B N 1
ATOM 9794 C CA . GLY B 1 575 ? -9.977 -10.016 15.758 1 35.03 575 GLY B CA 1
ATOM 9795 C C . GLY B 1 575 ? -10.797 -8.742 15.844 1 35.03 575 GLY B C 1
ATOM 9796 O O . GLY B 1 575 ? -10.281 -7.699 16.25 1 35.03 575 GLY B O 1
ATOM 9797 N N . VAL B 1 576 ? -11.883 -8.805 15.125 1 39.38 576 VAL B N 1
ATOM 9798 C CA . VAL B 1 576 ? -12.711 -7.602 15.141 1 39.38 576 VAL B CA 1
ATOM 9799 C C . VAL B 1 576 ? -13.32 -7.414 16.531 1 39.38 576 VAL B C 1
ATOM 9801 O O . VAL B 1 576 ? -14.078 -8.266 17 1 39.38 576 VAL B O 1
ATOM 9804 N N . ASP B 1 577 ? -12.812 -6.832 17.344 1 41.69 577 ASP B N 1
ATOM 9805 C CA . ASP B 1 577 ? -13.484 -6.352 18.547 1 41.69 577 ASP B CA 1
ATOM 9806 C C . ASP B 1 577 ? -14.617 -5.391 18.188 1 41.69 577 ASP B C 1
ATOM 9808 O O . ASP B 1 577 ? -14.375 -4.242 17.812 1 41.69 577 ASP B O 1
ATOM 9812 N N . ILE B 1 578 ? -15.875 -5.867 18.109 1 45.5 578 ILE B N 1
ATOM 9813 C CA . ILE B 1 578 ? -17.109 -5.172 17.75 1 45.5 578 ILE B CA 1
ATOM 9814 C C . ILE B 1 578 ? -17.234 -3.896 18.578 1 45.5 578 ILE B C 1
ATOM 9816 O O . ILE B 1 578 ? -17.922 -2.953 18.172 1 45.5 578 ILE B O 1
ATOM 9820 N N . LYS B 1 579 ? -16.719 -3.861 19.672 1 50.59 579 LYS B N 1
ATOM 9821 C CA . LYS B 1 579 ? -16.828 -2.684 20.531 1 50.59 579 LYS B CA 1
ATOM 9822 C C . LYS B 1 579 ? -15.891 -1.576 20.062 1 50.59 579 LYS B C 1
ATOM 9824 O O . LYS B 1 579 ? -16.047 -0.418 20.453 1 50.59 579 LYS B O 1
ATOM 9829 N N . ASN B 1 580 ? -15.062 -1.974 19.203 1 47.84 580 ASN B N 1
ATOM 9830 C CA . ASN B 1 580 ? -14.031 -1.069 18.703 1 47.84 580 ASN B CA 1
ATOM 9831 C C . ASN B 1 580 ? -14.359 -0.563 17.297 1 47.84 580 ASN B C 1
ATOM 9833 O O . ASN B 1 580 ? -14.461 -1.352 16.359 1 47.84 580 ASN B O 1
ATOM 9837 N N . PRO B 1 581 ? -14.672 0.643 17.172 1 51.12 581 PRO B N 1
ATOM 9838 C CA . PRO B 1 581 ? -15.086 1.212 15.883 1 51.12 581 PRO B CA 1
ATOM 9839 C C . PRO B 1 581 ? -14.094 0.919 14.758 1 51.12 581 PRO B C 1
ATOM 9841 O O . PRO B 1 581 ? -14.492 0.777 13.602 1 51.12 581 PRO B O 1
ATOM 9844 N N . VAL B 1 582 ? -12.945 0.679 15.078 1 51.41 582 VAL B N 1
ATOM 9845 C CA . VAL B 1 582 ? -11.945 0.358 14.07 1 51.41 582 VAL B CA 1
ATOM 9846 C C . VAL B 1 582 ? -12.18 -1.053 13.531 1 51.41 582 VAL B C 1
ATOM 9848 O O . VAL B 1 582 ? -12.102 -1.286 12.32 1 51.41 582 VAL B O 1
ATOM 9851 N N . HIS B 1 583 ? -12.539 -1.828 14.43 1 54.47 583 HIS B N 1
ATOM 9852 C CA . HIS B 1 583 ? -12.812 -3.211 14.055 1 54.47 583 HIS B CA 1
ATOM 9853 C C . HIS B 1 583 ? -14.109 -3.32 13.266 1 54.47 583 HIS B C 1
ATOM 9855 O O . HIS B 1 583 ? -14.203 -4.113 12.328 1 54.47 583 HIS B O 1
ATOM 9861 N N . ARG B 1 584 ? -15.039 -2.502 13.664 1 59.78 584 ARG B N 1
ATOM 9862 C CA . ARG B 1 584 ? -16.297 -2.475 12.906 1 59.78 584 ARG B CA 1
ATOM 9863 C C . ARG B 1 584 ? -16.047 -2.031 11.469 1 59.78 584 ARG B C 1
ATOM 9865 O O . ARG B 1 584 ? -16.625 -2.592 10.531 1 59.78 584 ARG B O 1
ATOM 9872 N N . TYR B 1 585 ? -15.273 -1.132 11.391 1 51.78 585 TYR B N 1
ATOM 9873 C CA . TYR B 1 585 ? -14.906 -0.666 10.062 1 51.78 585 TYR B CA 1
ATOM 9874 C C . TYR B 1 585 ? -14.273 -1.788 9.242 1 51.78 585 TYR B C 1
ATOM 9876 O O . TYR B 1 585 ? -14.664 -2.027 8.102 1 51.78 585 TYR B O 1
ATOM 9884 N N . ASP B 1 586 ? -13.375 -2.32 9.906 1 50.41 586 ASP B N 1
ATOM 9885 C CA . ASP B 1 586 ? -12.664 -3.391 9.219 1 50.41 586 ASP B CA 1
ATOM 9886 C C . ASP B 1 586 ? -13.617 -4.504 8.797 1 50.41 586 ASP B C 1
ATOM 9888 O O . ASP B 1 586 ? -13.516 -5.039 7.691 1 50.41 586 ASP B O 1
ATOM 9892 N N . ASP B 1 587 ? -14.523 -4.801 9.609 1 58.97 587 ASP B N 1
ATOM 9893 C CA . ASP B 1 587 ? -15.516 -5.828 9.336 1 58.97 587 ASP B CA 1
ATOM 9894 C C . ASP B 1 587 ? -16.453 -5.398 8.203 1 58.97 587 ASP B C 1
ATOM 9896 O O . ASP B 1 587 ? -16.719 -6.172 7.285 1 58.97 587 ASP B O 1
ATOM 9900 N N . LEU B 1 588 ? -16.938 -4.227 8.375 1 63.16 588 LEU B N 1
ATOM 9901 C CA . LEU B 1 588 ? -17.828 -3.721 7.336 1 63.16 588 LEU B CA 1
ATOM 9902 C C . LEU B 1 588 ? -17.094 -3.588 6.008 1 63.16 588 LEU B C 1
ATOM 9904 O O . LEU B 1 588 ? -17.641 -3.912 4.953 1 63.16 588 LEU B O 1
ATOM 9908 N N . TYR B 1 589 ? -15.93 -3.205 6.191 1 54.34 589 TYR B N 1
ATOM 9909 C CA . TYR B 1 589 ? -15.117 -3.064 4.988 1 54.34 589 TYR B CA 1
ATOM 9910 C C . TYR B 1 589 ? -14.953 -4.402 4.281 1 54.34 589 TYR B C 1
ATOM 9912 O O . TYR B 1 589 ? -15.086 -4.488 3.057 1 54.34 589 TYR B O 1
ATOM 9920 N N . LYS B 1 590 ? -14.781 -5.285 5.074 1 56.75 590 LYS B N 1
ATOM 9921 C CA . LYS B 1 590 ? -14.656 -6.637 4.531 1 56.75 590 LYS B CA 1
ATOM 9922 C C . LYS B 1 590 ? -15.938 -7.062 3.82 1 56.75 590 LYS B C 1
ATOM 9924 O O . LYS B 1 590 ? -15.891 -7.633 2.73 1 56.75 590 LYS B O 1
ATOM 9929 N N . ARG B 1 591 ? -16.984 -6.781 4.492 1 60.59 591 ARG B N 1
ATOM 9930 C CA . ARG B 1 591 ? -18.281 -7.164 3.943 1 60.59 591 ARG B CA 1
ATOM 9931 C C . ARG B 1 591 ? -18.609 -6.348 2.699 1 60.59 591 ARG B C 1
ATOM 9933 O O . ARG B 1 591 ? -19.172 -6.867 1.74 1 60.59 591 ARG B O 1
ATOM 9940 N N . ILE B 1 592 ? -18.141 -5.23 2.771 1 60.69 592 ILE B N 1
ATOM 9941 C CA . ILE B 1 592 ? -18.422 -4.305 1.682 1 60.69 592 ILE B CA 1
ATOM 9942 C C . ILE B 1 592 ? -17.578 -4.676 0.459 1 60.69 592 ILE B C 1
ATOM 9944 O O . ILE B 1 592 ? -18.062 -4.621 -0.673 1 60.69 592 ILE B O 1
ATOM 9948 N N . VAL B 1 593 ? -16.422 -4.977 0.761 1 56.75 593 VAL B N 1
ATOM 9949 C CA . VAL B 1 593 ? -15.586 -5.422 -0.352 1 56.75 593 VAL B CA 1
ATOM 9950 C C . VAL B 1 593 ? -16.266 -6.59 -1.066 1 56.75 593 VAL B C 1
ATOM 9952 O O . VAL B 1 593 ? -16.234 -6.676 -2.297 1 56.75 593 VAL B O 1
ATOM 9955 N N . GLN B 1 594 ? -16.859 -7.383 -0.32 1 61.22 594 GLN B N 1
ATOM 9956 C CA . GLN B 1 594 ? -17.625 -8.484 -0.895 1 61.22 594 GLN B CA 1
ATOM 9957 C C . GLN B 1 594 ? -18.781 -7.965 -1.741 1 61.22 594 GLN B C 1
ATOM 9959 O O . GLN B 1 594 ? -19.031 -8.484 -2.83 1 61.22 594 GLN B O 1
ATOM 9964 N N . VAL B 1 595 ? -19.469 -6.953 -1.238 1 64.75 595 VAL B N 1
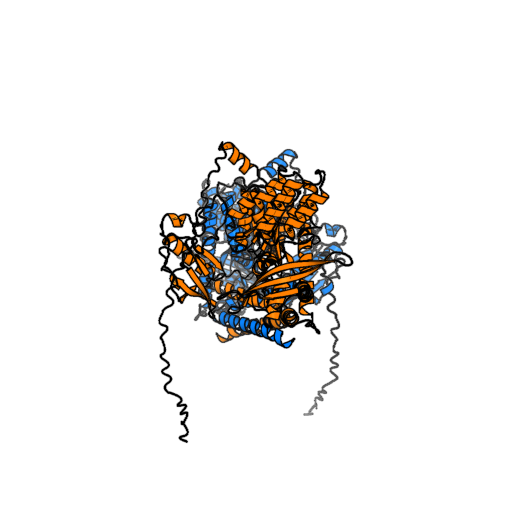ATOM 9965 C CA . VAL B 1 595 ? -20.594 -6.363 -1.949 1 64.75 595 VAL B CA 1
ATOM 9966 C C . VAL B 1 595 ? -20.109 -5.73 -3.252 1 64.75 595 VAL B C 1
ATOM 9968 O O . VAL B 1 595 ? -20.75 -5.863 -4.293 1 64.75 595 VAL B O 1
ATOM 9971 N N . VAL B 1 596 ? -19.016 -5.164 -3.137 1 63.25 596 VAL B N 1
ATOM 9972 C CA . VAL B 1 596 ? -18.484 -4.508 -4.32 1 63.25 596 VAL B CA 1
ATOM 9973 C C . VAL B 1 596 ? -18.094 -5.555 -5.363 1 63.25 596 VAL B C 1
ATOM 9975 O O . VAL B 1 596 ? -18.391 -5.402 -6.547 1 63.25 596 VAL B O 1
ATOM 9978 N N . GLU B 1 597 ? -17.5 -6.551 -4.859 1 59.84 597 GLU B N 1
ATOM 9979 C CA . GLU B 1 597 ? -17.062 -7.613 -5.758 1 59.84 597 GLU B CA 1
ATOM 9980 C C . GLU B 1 597 ? -18.25 -8.289 -6.438 1 59.84 597 GLU B C 1
ATOM 9982 O O . GLU B 1 597 ? -18.188 -8.594 -7.629 1 59.84 597 GLU B O 1
ATOM 9987 N N . GLU B 1 598 ? -19.25 -8.469 -5.656 1 62.66 598 GLU B N 1
ATOM 9988 C CA . GLU B 1 598 ? -20.469 -9.055 -6.223 1 62.66 598 GLU B CA 1
ATOM 9989 C C . GLU B 1 598 ? -21.188 -8.062 -7.129 1 62.66 598 GLU B C 1
ATOM 9991 O O . GLU B 1 598 ? -21.688 -8.43 -8.188 1 62.66 598 GLU B O 1
ATOM 9996 N N . GLY B 1 599 ? -21.156 -6.828 -6.805 1 67.25 599 GLY B N 1
ATOM 9997 C CA . GLY B 1 599 ? -21.906 -5.797 -7.516 1 67.25 599 GLY B CA 1
ATOM 9998 C C . GLY B 1 599 ? -21.266 -5.406 -8.836 1 67.25 599 GLY B C 1
ATOM 9999 O O . GLY B 1 599 ? -21.953 -4.945 -9.75 1 67.25 599 GLY B O 1
ATOM 10000 N N . ARG B 1 600 ? -20.016 -5.711 -8.852 1 60.22 600 ARG B N 1
ATOM 10001 C CA . ARG B 1 600 ? -19.312 -5.242 -10.039 1 60.22 600 ARG B CA 1
ATOM 10002 C C . ARG B 1 600 ? -19.438 -6.242 -11.188 1 60.22 600 ARG B C 1
ATOM 10004 O O . ARG B 1 600 ? -19.078 -5.938 -12.328 1 60.22 600 ARG B O 1
ATOM 10011 N N . GLN B 1 601 ? -19.875 -7.387 -10.852 1 60.75 601 GLN B N 1
ATOM 10012 C CA . GLN B 1 601 ? -19.812 -8.516 -11.773 1 60.75 601 GLN B CA 1
ATOM 10013 C C . GLN B 1 601 ? -20.609 -8.227 -13.047 1 60.75 601 GLN B C 1
ATOM 10015 O O . GLN B 1 601 ? -20.266 -8.727 -14.117 1 60.75 601 GLN B O 1
ATOM 10020 N N . SER B 1 602 ? -21.703 -7.578 -12.906 1 62.59 602 SER B N 1
ATOM 10021 C CA . SER B 1 602 ? -22.531 -7.246 -14.055 1 62.59 602 SER B CA 1
ATOM 10022 C C . SER B 1 602 ? -23.156 -5.855 -13.906 1 62.59 602 SER B C 1
ATOM 10024 O O . SER B 1 602 ? -23.156 -5.289 -12.812 1 62.59 602 SER B O 1
ATOM 10026 N N . GLN B 1 603 ? -23.453 -5.348 -15.094 1 68.25 603 GLN B N 1
ATOM 10027 C CA . GLN B 1 603 ? -24.094 -4.035 -15.062 1 68.25 603 GLN B CA 1
ATOM 10028 C C . GLN B 1 603 ? -25.375 -4.066 -14.219 1 68.25 603 GLN B C 1
ATOM 10030 O O . GLN B 1 603 ? -25.656 -3.113 -13.484 1 68.25 603 GLN B O 1
ATOM 10035 N N . ASP B 1 604 ? -26.062 -5.121 -14.398 1 71.75 604 ASP B N 1
ATOM 10036 C CA . ASP B 1 604 ? -27.297 -5.258 -13.617 1 71.75 604 ASP B CA 1
ATOM 10037 C C . ASP B 1 604 ? -27 -5.352 -12.125 1 71.75 604 ASP B C 1
ATOM 10039 O O . ASP B 1 604 ? -27.656 -4.703 -11.312 1 71.75 604 ASP B O 1
ATOM 10043 N N . ARG B 1 605 ? -26 -6.055 -11.852 1 72.5 605 ARG B N 1
ATOM 10044 C CA . ARG B 1 605 ? -25.609 -6.168 -10.453 1 72.5 605 ARG B CA 1
ATOM 10045 C C . ARG B 1 605 ? -25.062 -4.844 -9.93 1 72.5 605 ARG B C 1
ATOM 10047 O O . ARG B 1 605 ? -25.297 -4.477 -8.781 1 72.5 605 ARG B O 1
ATOM 10054 N N . TYR B 1 606 ? -24.406 -4.363 -10.82 1 71.88 606 TYR B N 1
ATOM 10055 C CA . TYR B 1 606 ? -23.859 -3.057 -10.469 1 71.88 606 TYR B CA 1
ATOM 10056 C C . TYR B 1 606 ? -24.984 -2.084 -10.117 1 71.88 606 TYR B C 1
ATOM 10058 O O . TYR B 1 606 ? -24.938 -1.413 -9.086 1 71.88 606 TYR B O 1
ATOM 10066 N N . LYS B 1 607 ? -25.906 -2.043 -10.945 1 75.12 607 LYS B N 1
ATOM 10067 C CA . LYS B 1 607 ? -27.047 -1.15 -10.727 1 75.12 607 LYS B CA 1
ATOM 10068 C C . LYS B 1 607 ? -27.797 -1.52 -9.445 1 75.12 607 LYS B C 1
ATOM 10070 O O . LYS B 1 607 ? -28.172 -0.644 -8.664 1 75.12 607 LYS B O 1
ATOM 10075 N N . VAL B 1 608 ? -27.875 -2.762 -9.258 1 77.31 608 VAL B N 1
ATOM 10076 C CA . VAL B 1 608 ? -28.562 -3.246 -8.062 1 77.31 608 VAL B CA 1
ATOM 10077 C C . VAL B 1 608 ? -27.75 -2.9 -6.82 1 77.31 608 VAL B C 1
ATOM 10079 O O . VAL B 1 608 ? -28.312 -2.467 -5.809 1 77.31 608 VAL B O 1
ATOM 10082 N N . THR B 1 609 ? -26.531 -3.109 -6.98 1 78.06 609 THR B N 1
ATOM 10083 C CA . THR B 1 609 ? -25.656 -2.812 -5.852 1 78.06 609 THR B CA 1
ATOM 10084 C C . THR B 1 609 ? -25.656 -1.314 -5.555 1 78.06 609 THR B C 1
ATOM 10086 O O . THR B 1 609 ? -25.719 -0.906 -4.395 1 78.06 609 THR B O 1
ATOM 10089 N N . LEU B 1 610 ? -25.578 -0.654 -6.633 1 75.25 610 LEU B N 1
ATOM 10090 C CA . LEU B 1 610 ? -25.578 0.796 -6.469 1 75.25 610 LEU B CA 1
ATOM 10091 C C . LEU B 1 610 ? -26.859 1.253 -5.777 1 75.25 610 LEU B C 1
ATOM 10093 O O . LEU B 1 610 ? -26.812 2.072 -4.855 1 75.25 610 LEU B O 1
ATOM 10097 N N . GLN B 1 611 ? -27.859 0.708 -6.203 1 76.31 611 GLN B N 1
ATOM 10098 C CA . GLN B 1 611 ? -29.156 1.047 -5.617 1 76.31 611 GLN B CA 1
ATOM 10099 C C . GLN B 1 611 ? -29.25 0.567 -4.172 1 76.31 611 GLN B C 1
ATOM 10101 O O . GLN B 1 611 ? -29.766 1.281 -3.307 1 76.31 611 GLN B O 1
ATOM 10106 N N . ALA B 1 612 ? -28.719 -0.607 -3.996 1 78.06 612 ALA B N 1
ATOM 10107 C CA . ALA B 1 612 ? -28.75 -1.174 -2.65 1 78.06 612 ALA B CA 1
ATOM 10108 C C . ALA B 1 612 ? -27.844 -0.388 -1.703 1 78.06 612 ALA B C 1
ATOM 10110 O O . ALA B 1 612 ? -28.203 -0.158 -0.545 1 78.06 612 ALA B O 1
ATOM 10111 N N . LEU B 1 613 ? -26.797 -0.086 -2.24 1 75.25 613 LEU B N 1
ATOM 10112 C CA . LEU B 1 613 ? -25.875 0.7 -1.423 1 75.25 613 LEU B CA 1
ATOM 10113 C C . LEU B 1 613 ? -26.453 2.074 -1.118 1 75.25 613 LEU B C 1
ATOM 10115 O O . LEU B 1 613 ? -26.328 2.574 0.001 1 75.25 613 LEU B O 1
ATOM 10119 N N . ASP B 1 614 ? -27.125 2.602 -2.039 1 72.75 614 ASP B N 1
ATOM 10120 C CA . ASP B 1 614 ? -27.828 3.861 -1.818 1 72.75 614 ASP B CA 1
ATOM 10121 C C . ASP B 1 614 ? -28.922 3.699 -0.768 1 72.75 614 ASP B C 1
ATOM 10123 O O . ASP B 1 614 ? -29.109 4.574 0.08 1 72.75 614 ASP B O 1
ATOM 10127 N N . LYS B 1 615 ? -29.547 2.566 -0.834 1 76 615 LYS B N 1
ATOM 10128 C CA . LYS B 1 615 ? -30.594 2.271 0.146 1 76 615 LYS B CA 1
ATOM 10129 C C . LYS B 1 615 ? -30 2.1 1.542 1 76 615 LYS B C 1
ATOM 10131 O O . LYS B 1 615 ? -30.578 2.551 2.529 1 76 615 LYS B O 1
ATOM 10136 N N . ILE B 1 616 ? -28.875 1.477 1.577 1 76.12 616 ILE B N 1
ATOM 10137 C CA . ILE B 1 616 ? -28.219 1.304 2.869 1 76.12 616 ILE B CA 1
ATOM 10138 C C . ILE B 1 616 ? -27.812 2.666 3.428 1 76.12 616 ILE B C 1
ATOM 10140 O O . ILE B 1 616 ? -28.031 2.949 4.609 1 76.12 616 ILE B O 1
ATOM 10144 N N . LEU B 1 617 ? -27.266 3.35 2.57 1 71.94 617 LEU B N 1
ATOM 10145 C CA . LEU B 1 617 ? -26.844 4.676 3.002 1 71.94 617 LEU B CA 1
ATOM 10146 C C . LEU B 1 617 ? -28.031 5.496 3.48 1 71.94 617 LEU B C 1
ATOM 10148 O O . LEU B 1 617 ? -27.938 6.199 4.488 1 71.94 617 LEU B O 1
ATOM 10152 N N . ASN B 1 618 ? -29.109 5.34 2.812 1 70.62 618 ASN B N 1
ATOM 10153 C CA . ASN B 1 618 ? -30.344 6.008 3.225 1 70.62 618 ASN B CA 1
ATOM 10154 C C . ASN B 1 618 ? -30.859 5.465 4.555 1 70.62 618 ASN B C 1
ATOM 10156 O O . ASN B 1 618 ? -31.312 6.23 5.41 1 70.62 618 ASN B O 1
ATOM 10160 N N . LYS B 1 619 ? -30.766 4.176 4.668 1 74.75 619 LYS B N 1
ATOM 10161 C CA . LYS B 1 619 ? -31.203 3.543 5.91 1 74.75 619 LYS B CA 1
ATOM 10162 C C . LYS B 1 619 ? -30.312 3.961 7.078 1 74.75 619 LYS B C 1
ATOM 10164 O O . LYS B 1 619 ? -30.812 4.172 8.188 1 74.75 619 LYS B O 1
ATOM 10169 N N . LEU B 1 620 ? -29.125 3.982 6.758 1 71.5 620 LEU B N 1
ATOM 10170 C CA . LEU B 1 620 ? -28.188 4.355 7.812 1 71.5 620 LEU B CA 1
ATOM 10171 C C . LEU B 1 620 ? -28.391 5.809 8.227 1 71.5 620 LEU B C 1
ATOM 10173 O O . LEU B 1 620 ? -28.203 6.156 9.398 1 71.5 620 LEU B O 1
ATOM 10177 N N . HIS B 1 621 ? -28.812 6.535 7.34 1 64.19 621 HIS B N 1
ATOM 10178 C CA . HIS B 1 621 ? -29.156 7.918 7.66 1 64.19 621 HIS B CA 1
ATOM 10179 C C . HIS B 1 621 ? -30.422 8 8.484 1 64.19 621 HIS B C 1
ATOM 10181 O O . HIS B 1 621 ? -30.578 8.891 9.32 1 64.19 621 HIS B O 1
ATOM 10187 N N . LEU B 1 622 ? -31.281 7.027 8.281 1 63.06 622 LEU B N 1
ATOM 10188 C CA . LEU B 1 622 ? -32.562 6.977 9.016 1 63.06 622 LEU B CA 1
ATOM 10189 C C . LEU B 1 622 ? -32.344 6.418 10.414 1 63.06 622 LEU B C 1
ATOM 10191 O O . LEU B 1 622 ? -33.062 6.789 11.352 1 63.06 622 LEU B O 1
ATOM 10195 N N . VAL B 1 623 ? -31.531 5.457 10.484 1 60.69 623 VAL B N 1
ATOM 10196 C CA . VAL B 1 623 ? -31.266 4.906 11.805 1 60.69 623 VAL B CA 1
ATOM 10197 C C . VAL B 1 623 ? -30.719 6.008 12.719 1 60.69 623 VAL B C 1
ATOM 10199 O O . VAL B 1 623 ? -30.938 5.984 13.93 1 60.69 623 VAL B O 1
ATOM 10202 N N . GLU B 1 624 ? -29.984 6.789 12.344 1 53.41 624 GLU B N 1
ATOM 10203 C CA . GLU B 1 624 ? -29.562 7.938 13.148 1 53.41 624 GLU B CA 1
ATOM 10204 C C . GLU B 1 624 ? -30.781 8.688 13.695 1 53.41 624 GLU B C 1
ATOM 10206 O O . GLU B 1 624 ? -30.766 9.156 14.836 1 53.41 624 GLU B O 1
ATOM 10211 N N . ASP B 1 625 ? -31.766 8.766 12.984 1 49.03 625 ASP B N 1
ATOM 10212 C CA . ASP B 1 625 ? -32.938 9.531 13.406 1 49.03 625 ASP B CA 1
ATOM 10213 C C . ASP B 1 625 ? -33.75 8.773 14.453 1 49.03 625 ASP B C 1
ATOM 10215 O O . ASP B 1 625 ? -34.469 9.375 15.25 1 49.03 625 ASP B O 1
ATOM 10219 N N . HIS B 1 626 ? -33.781 7.559 14.422 1 44.69 626 HIS B N 1
ATOM 10220 C CA . HIS B 1 626 ? -34.625 6.91 15.422 1 44.69 626 HIS B CA 1
ATOM 10221 C C . HIS B 1 626 ? -33.906 6.832 16.766 1 44.69 626 HIS B C 1
ATOM 10223 O O . HIS B 1 626 ? -34.5 6.387 17.75 1 44.69 626 HIS B O 1
ATOM 10229 N N . GLN B 1 627 ? -32.719 6.801 16.875 1 37.81 627 GLN B N 1
ATOM 10230 C CA . GLN B 1 627 ? -32.188 6.832 18.234 1 37.81 627 GLN B CA 1
ATOM 10231 C C . GLN B 1 627 ? -32.188 8.25 18.797 1 37.81 627 GLN B C 1
ATOM 10233 O O . GLN B 1 627 ? -31.641 8.508 19.859 1 37.81 627 GLN B O 1
ATOM 10238 N N . VAL B 1 628 ? -32.719 9.195 18.125 1 31.5 628 VAL B N 1
ATOM 10239 C CA . VAL B 1 628 ? -33.25 10.336 18.875 1 31.5 628 VAL B CA 1
ATOM 10240 C C . VAL B 1 628 ? -34.688 10.047 19.328 1 31.5 628 VAL B C 1
ATOM 10242 O O . VAL B 1 628 ? -35.531 9.641 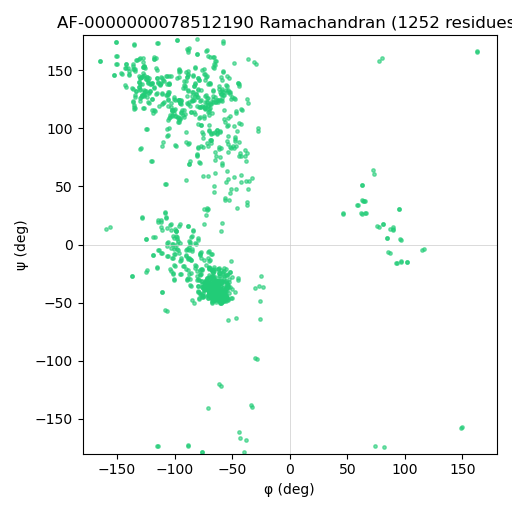18.531 1 31.5 628 VAL B O 1
#